Protein 6FRL (pdb70)

Solvent-accessible surface area: 38835 Å² total; per-residue (Å²): 128,46,65,8,126,15,1,3,0,1,14,12,41,26,13,0,5,0,0,0,0,4,0,4,61,35,10,108,111,18,105,28,149,9,20,0,1,34,69,128,89,5,47,6,1,15,24,43,0,50,157,23,2,38,98,10,65,42,147,45,39,66,0,0,100,43,0,63,0,0,0,1,0,0,5,49,1,37,37,2,34,16,128,68,30,76,30,14,5,4,30,25,94,11,2,70,76,59,182,84,13,16,6,13,4,11,16,15,26,17,113,175,68,61,48,100,19,86,1,39,27,3,1,8,2,3,24,1,0,62,35,28,33,3,51,103,32,61,107,179,49,123,53,44,27,20,71,10,52,3,0,0,0,0,27,14,36,55,0,10,118,52,0,80,64,37,0,65,96,26,63,7,50,69,34,74,19,174,42,156,49,28,49,66,83,131,142,58,22,34,1,94,0,0,25,1,63,100,50,122,87,17,124,11,22,0,0,0,0,10,25,20,76,126,0,35,0,0,14,118,27,30,61,18,38,45,76,62,14,36,181,49,1,37,2,60,0,0,16,10,7,27,0,62,34,113,138,88,69,85,24,19,0,8,4,78,2,28,1,60,32,3,1,0,17,29,4,12,8,3,35,115,114,1,2,2,0,0,0,0,6,48,98,80,14,56,60,116,99,0,50,67,24,0,62,92,99,14,58,2,75,66,71,94,149,30,135,97,60,108,19,115,6,0,33,20,20,87,5,2,17,81,1,0,0,4,3,13,79,0,20,8,28,4,2,47,0,3,8,1,38,3,2,34,13,16,36,8,4,95,14,0,30,31,5,3,2,19,102,122,13,24,106,40,5,9,75,10,2,24,34,20,22,6,62,10,9,32,14,0,18,3,0,0,1,0,0,1,44,25,1,132,22,107,75,43,91,3,0,99,83,2,77,129,31,105,8,11,128,37,0,98,80,10,30,38,3,2,38,8,0,0,40,35,5,145,30,63,83,34,30,15,124,32,18,17,7,15,1,0,3,27,16,3,27,43,50,14,77,23,17,5,17,12,0,47,34,48,81,71,52,135,1,37,167,46,4,39,110,24,74,45,67,4,57,79,58,16,71,169,12,56,110,4,46,117,54,17,91,62,40,133,62,75,8,123,16,1,3,0,2,14,12,42,27,12,0,5,0,0,0,0,3,0,5,59,33,9,108,109,19,104,28,149,9,18,0,1,36,114,105,4,46,7,0,15,23,40,0,49,146,20,2,40,95,9,66,40,150,42,40,68,0,0,101,43,0,44,0,0,0,0,0,0,5,47,1,36,35,2,35,15,127,67,30,74,29,12,6,4,32,22,98,11,2,56,69,58,182,85,11,17,5,13,5,12,16,14,34,17,113,145,72,63,47,101,18,87,0,34,26,3,1,9,2,3,24,1,0,63,35,29,35,3,50,105,32,62,123,174,42,132,50,42,30,20,78,11,55,3,0,0,0,0,12,12,39,60,0,10,124,51,0,78,66,36,0,68,94,27,62,7,49,78,34,91,19,177,44,144,41,30,47,79,83,137,170,55,25,31,0,86,0,0,14,0,84,100,38,124,92,16,120,9,18,0,0,0,0,11,24,18,70,131,0,34,0,0,14,122,27,29,60,20,38,50,74,63,14,32,184,42,1,37,1,60,0,0,16,23,6,25,0,81,35,129,139,88,73,84,25,17,1,10,4,80,2,17,2,50,32,3,1,0,14,28,4,12,11,0,21,106,52,0,2,1,0,0,0,0,6,48,96,81,16,56,62,116,99,0,48,66,34,0,60,90,100,24,61,3,73,66,90,89,141,29,165,95,64,96,18,130,6,0,31,20,44,68,4,0,8,82,0,0,0,3,4,13,79,0,19,8,22,4,1,47,0,3,8,0,40,2,1,33,9,12,34,8,2,91,15,0,27,32,5,1,1,6,95,119,14,24,103,41,3,8,77,8,2,23,32,21,21,6,62,10,9,32,13,0,19,2,0,0,1,0,0,0,44,25,1,137,22,106,75,41,91,3,0,100,83,2,76,133,29,107,10,10,126,37,0,98,79,10,29,39,3,2,37,12,5,0,39,31,5,136,31,63,84,34,27,15,124,34,17,19,8,14,2,0,4,26,16,3,27,46,48,14,84,23,4,6,17,11,0,30,35,52,83,76,48,140,0,31,167,32,4,38,116,26,68,46,79,5,58,78,58,16,73,173,12,55,108,5,46,121,54,14,60,62,13,45,170

B-factor: mean 39.88, std 15.07, range [1.67, 129.71]

CATH classification: 3.50.50.60

Secondary structure (DSSP, 8-state):
-----EEEEE--HHHHHHHHHHHHHHTTTSS-EEEEEE---EEE--THHHHHHHHTT--HHHHHHHTT-EEE-EEEEESSSSTT-EEEEESS--S--BTTB-HHHHHHHHHHTT----GGGG-HHHHHHHTTB--PPPSS-SSGGG----EEEEEHHHHHHHHHHHHHHTT-EEEE--EEEEEE-TTT--EEEEEETTS-EEE-SEEEE-S-TT-IIIIIIT---EEE-TTT----EEEEEEEEPPTT-PPPSSEEEEEETTEEEEEEE-SSEEEEEEEE-TTT--HHHHHHHHGGG-SSEESSPPEEEE---EEES-SEETTEEE-GGGGEE--GGG--HHHHHHHHHHHHHHT---TT--HHHHHHHHHHHHHHHHHHHHHHHHHHHT----S-HHHHHHHHS---HHHHHHHHHHHHHS-----TT-SS-HHHHHHHHHHTT---SS--TTGGGS-HHHHHHHHHHHHHHHHHHHHTSPBHHHHHHT-/-----EEEEE--HHHHHHHHHHHHHHTTTSS-EEEEEE--EEE--THHHHHHHHTT--HHHHHHHTT-EEE-EEEEESSSSTT-EEEEESS--S--BTTB-HHHHHHHHHHTT----GGGG-HHHHHHHTTB--PPPSS-SSGGG----EEEEEHHHHHHHHHHHHHHTT-EEEE--EEEEEE-TTT--EEEEEETTS-EEE-SEEEE---TT-IIIIIIT---EEE-TTT----EEEEEEEEPPTT-PPPSSEEEEEETTEEEEEEE-SSEEEEEEEE-TTT--HHHHHHHHGGG-SSEESSPPEEEE---EEES-SEETTEEE-GGGGEE--GGG--HHHHHHHHHHHHHHT---TT--HHHHHHHHHHHHHHHHHHHHHHHHHHHT----S-HHHHHHHHS---HHHHHHHHHHHHHS-----TT-SS-HHHHHHHHHHTT---SS--TTGGGS-HHHHHHHHHHHHHHHHHHHHTSPBHHHHHHTT--

Sequence (983 aa):
DPRIRSVVIVGGGTAGWMTAAALVQHFRTAPLKITVVESSVGEATIPTIRRFYGQLGLRDDDVMRATQATCKLGIRFLDWSGPGSDFIHPFGLYGQDVKGIGFHHYWLKQRRAGDAAPLAAYSLGAALAAGGKFTLPSPHPPSQLSVFDWALHLDAGLFAQHLRAYAEAGGCARIDARIRRSVELRPEDGFVRALTLDDGREVEGDLFVDCSGFKGLVIGEALGVGFEDWGRWLPCDAAYAVQSENRPGDAPAPFTRVTARSAGWQWGIPLRHRAGNGLVFSSAHLSDDQALAELMPHLLGDPLTEPRRIPFRPGRRSQAWAKNCVAIGLSSGFLEPLESTSIALIETGIERLKALFPDRRFAQPILDEFNDQTAREMERVRDFIILHYKLNRRTDTDFWRDCREMPVPETLERKIALWTARGQFVRYRWEMFHPASWLAIYDGFGLYPDHHDPAVDAMDPAYLARSLAEMRANIADLVARTPEHAQFLAGLDPRIRSVVIVGGGTAGWMTAAALVQHFRTAPLKITVVESVGEATIPTIRRFYGQLGLRDDDVMRATQATCKLGIRFLDWSGPGSDFIHPFGLYGQDVKGIGFHHYWLKQRRAGDAAPLAAYSLGAALAAGGKFTLPSPHPPSQLSVFDWALHLDAGLFAQHLRAYAEAGGCARIDARIRSVELRPEDGFVRALTLDDGREVEGDLFVDCSGFKGLVIGEALGVGFEDWGRWLPCDAAYAVQSENRPGDAPAPFTRVTARSAGWQWGIPLRHRAGNGLVFSSAHLSDDQALAELMPHLLGDPLTEPRRIPFRPGRRSQAWAKNCVAIGLSSGFLEPLESTSIALIETGIERLKALFPDRRFAQPILDEFNDQTAREMERVRDFIILHYKLNRRTDTDFWRDCREMPVPETLERKIALWTARGQFVRYRWEMFHPASWLAIYDGFGLYPDHHDPAVDAMDPAYLARSLAEMRANIADLVARTPEHAQFLAGLDP

Structure (mmCIF, N/CA/C/O backbone):
data_6FRL
#
_entry.id   6FRL
#
_cell.length_a   180.620
_cell.length_b   88.350
_cell.length_c   70.110
_cell.angle_alpha   90.00
_cell.angle_beta   99.07
_cell.angle_gamma   90.00
#
_symmetry.space_group_name_H-M   'C 1 2 1'
#
loop_
_entity.id
_entity.type
_entity.pdbx_description
1 polymer 'Tryptophan halogenase superfamily'
2 non-polymer 'L(+)-TARTARIC ACID'
3 non-polymer '2-(N-MORPHOLINO)-ETHANESULFONIC ACID'
4 non-polymer GLYCEROL
5 water water
#
loop_
_atom_site.group_PDB
_atom_site.id
_atom_site.type_symbol
_atom_site.label_atom_id
_atom_site.label_alt_id
_atom_site.label_comp_id
_atom_site.label_asym_id
_atom_site.label_entity_id
_atom_site.label_seq_id
_atom_site.pdbx_PDB_ins_code
_atom_site.Cartn_x
_atom_site.Cartn_y
_atom_site.Cartn_z
_atom_site.occupancy
_atom_site.B_iso_or_equiv
_atom_site.auth_seq_id
_atom_site.auth_comp_id
_atom_site.auth_asym_id
_atom_site.auth_atom_id
_atom_site.pdbx_PDB_model_num
ATOM 1 N N . ASP A 1 8 ? 73.832 79.396 -14.213 1.00 60.62 6 ASP A N 1
ATOM 2 C CA . ASP A 1 8 ? 72.980 79.997 -13.147 1.00 58.55 6 ASP A CA 1
ATOM 3 C C . ASP A 1 8 ? 73.435 79.416 -11.855 1.00 54.13 6 ASP A C 1
ATOM 4 O O . ASP A 1 8 ? 73.554 78.189 -11.792 1.00 56.29 6 ASP A O 1
ATOM 9 N N . PRO A 1 9 ? 73.663 80.253 -10.807 1.00 49.93 7 PRO A N 1
ATOM 10 C CA . PRO A 1 9 ? 74.246 79.644 -9.588 1.00 46.02 7 PRO A CA 1
ATOM 11 C C . PRO A 1 9 ? 73.306 78.721 -8.787 1.00 41.22 7 PRO A C 1
ATOM 12 O O . PRO A 1 9 ? 73.810 77.944 -7.996 1.00 38.07 7 PRO A O 1
ATOM 16 N N . ARG A 1 10 ? 71.991 78.835 -9.000 1.00 41.26 8 ARG A N 1
ATOM 17 C CA . ARG A 1 10 ? 70.969 77.872 -8.537 1.00 45.40 8 ARG A CA 1
ATOM 18 C C . ARG A 1 10 ? 71.430 76.443 -8.155 1.00 43.83 8 ARG A C 1
ATOM 19 O O . ARG A 1 10 ? 72.052 75.759 -8.974 1.00 46.95 8 ARG A O 1
ATOM 27 N N . ILE A 1 11 ? 71.133 76.007 -6.919 1.00 36.69 9 ILE A N 1
ATOM 28 C CA . ILE A 1 11 ? 71.227 74.578 -6.542 1.00 35.27 9 ILE A CA 1
ATOM 29 C C . ILE A 1 11 ? 70.257 73.737 -7.425 1.00 32.08 9 ILE A C 1
ATOM 30 O O . ILE A 1 11 ? 69.068 74.021 -7.512 1.00 30.27 9 ILE A O 1
ATOM 35 N N . ARG A 1 12 ? 70.788 72.708 -8.074 1.00 34.01 10 ARG A N 1
ATOM 36 C CA . ARG A 1 12 ? 70.012 71.834 -8.975 1.00 33.51 10 ARG A CA 1
ATOM 37 C C . ARG A 1 12 ? 69.593 70.505 -8.324 1.00 35.83 10 ARG A C 1
ATOM 38 O O . ARG A 1 12 ? 68.696 69.813 -8.839 1.00 37.05 10 ARG A O 1
ATOM 46 N N . SER A 1 13 ? 70.264 70.128 -7.233 1.00 31.85 11 SER A N 1
ATOM 47 C CA . SER A 1 13 ? 70.069 68.838 -6.676 1.00 35.02 11 SER A CA 1
ATOM 48 C C . SER A 1 13 ? 70.454 68.794 -5.189 1.00 38.12 11 SER A C 1
ATOM 49 O O . SER A 1 13 ? 71.386 69.510 -4.741 1.00 39.11 11 SER A O 1
ATOM 52 N N . VAL A 1 14 ? 69.743 67.943 -4.438 1.00 35.04 12 VAL A N 1
ATOM 53 C CA . VAL A 1 14 ? 69.986 67.771 -3.010 1.00 31.78 12 VAL A CA 1
ATOM 54 C C . VAL A 1 14 ? 70.028 66.289 -2.712 1.00 30.65 12 VAL A C 1
ATOM 55 O O . VAL A 1 14 ? 69.110 65.536 -3.101 1.00 32.21 12 VAL A O 1
ATOM 59 N N . VAL A 1 15 ? 71.078 65.873 -2.019 1.00 29.86 13 VAL A N 1
ATOM 60 C CA . VAL A 1 15 ? 71.256 64.474 -1.691 1.00 34.76 13 VAL A CA 1
ATOM 61 C C . VAL A 1 15 ? 71.272 64.335 -0.178 1.00 35.95 13 VAL A C 1
ATOM 62 O O . VAL A 1 15 ? 72.123 64.895 0.500 1.00 37.40 13 VAL A O 1
ATOM 66 N N . ILE A 1 16 ? 70.336 63.551 0.342 1.00 34.79 14 ILE A N 1
ATOM 67 C CA . ILE A 1 16 ? 70.160 63.401 1.766 1.00 32.50 14 ILE A CA 1
ATOM 68 C C . ILE A 1 16 ? 70.753 62.043 2.085 1.00 29.51 14 ILE A C 1
ATOM 69 O O . ILE A 1 16 ? 70.291 61.031 1.584 1.00 30.02 14 ILE A O 1
ATOM 74 N N . VAL A 1 17 ? 71.750 62.029 2.952 1.00 29.31 15 VAL A N 1
ATOM 75 C CA . VAL A 1 17 ? 72.487 60.821 3.271 1.00 27.97 15 VAL A CA 1
ATOM 76 C C . VAL A 1 17 ? 71.977 60.229 4.561 1.00 26.81 15 VAL A C 1
ATOM 77 O O . VAL A 1 17 ? 72.380 60.647 5.631 1.00 28.94 15 VAL A O 1
ATOM 81 N N . GLY A 1 18 ? 71.103 59.231 4.444 1.00 29.59 16 GLY A N 1
ATOM 82 C CA . GLY A 1 18 ? 70.495 58.534 5.598 1.00 30.03 16 GLY A CA 1
ATOM 83 C C . GLY A 1 18 ? 68.983 58.826 5.627 1.00 33.35 16 GLY A C 1
ATOM 84 O O . GLY A 1 18 ? 68.530 59.939 5.262 1.00 31.43 16 GLY A O 1
ATOM 85 N N . GLY A 1 19 ? 68.209 57.835 6.054 1.00 34.54 17 GLY A N 1
ATOM 86 C CA . GLY A 1 19 ? 66.759 58.010 6.251 1.00 33.89 17 GLY A CA 1
ATOM 87 C C . GLY A 1 19 ? 66.485 58.223 7.726 1.00 32.77 17 GLY A C 1
ATOM 88 O O . GLY A 1 19 ? 67.085 59.109 8.338 1.00 30.24 17 GLY A O 1
ATOM 89 N N . GLY A 1 20 ? 65.612 57.389 8.297 1.00 29.58 18 GLY A N 1
ATOM 90 C CA . GLY A 1 20 ? 65.074 57.619 9.636 1.00 29.64 18 GLY A CA 1
ATOM 91 C C . GLY A 1 20 ? 64.237 58.899 9.710 1.00 31.24 18 GLY A C 1
ATOM 92 O O . GLY A 1 20 ? 63.701 59.411 8.704 1.00 31.14 18 GLY A O 1
ATOM 93 N N . THR A 1 21 ? 64.159 59.445 10.914 1.00 31.56 19 THR A N 1
ATOM 94 C CA . THR A 1 21 ? 63.403 60.635 11.164 1.00 32.83 19 THR A CA 1
ATOM 95 C C . THR A 1 21 ? 64.097 61.827 10.525 1.00 30.17 19 THR A C 1
ATOM 96 O O . THR A 1 21 ? 63.462 62.662 9.899 1.00 28.16 19 THR A O 1
ATOM 100 N N . ALA A 1 22 ? 65.398 61.922 10.705 1.00 28.79 20 ALA A N 1
ATOM 101 C CA . ALA A 1 22 ? 66.096 63.115 10.260 1.00 30.84 20 ALA A CA 1
ATOM 102 C C . ALA A 1 22 ? 66.020 63.198 8.743 1.00 28.59 20 ALA A C 1
ATOM 103 O O . ALA A 1 22 ? 65.698 64.262 8.209 1.00 27.16 20 ALA A O 1
ATOM 105 N N . GLY A 1 23 ? 66.281 62.079 8.069 1.00 26.60 21 GLY A N 1
ATOM 106 C CA . GLY A 1 23 ? 66.314 62.043 6.609 1.00 27.47 21 GLY A CA 1
ATOM 107 C C . GLY A 1 23 ? 64.980 62.290 5.939 1.00 27.83 21 GLY A C 1
ATOM 108 O O . GLY A 1 23 ? 64.867 63.076 4.987 1.00 26.83 21 GLY A O 1
ATOM 109 N N . TRP A 1 24 ? 63.948 61.627 6.454 1.00 28.36 22 TRP A N 1
ATOM 110 C CA . TRP A 1 24 ? 62.660 61.746 5.843 1.00 27.32 22 TRP A CA 1
ATOM 111 C C . TRP A 1 24 ? 61.899 62.985 6.286 1.00 27.76 22 TRP A C 1
ATOM 112 O O . TRP A 1 24 ? 61.105 63.467 5.496 1.00 31.36 22 TRP A O 1
ATOM 123 N N . MET A 1 25 ? 62.132 63.533 7.482 1.00 27.23 23 MET A N 1
ATOM 124 C CA . MET A 1 25 ? 61.606 64.896 7.811 1.00 27.85 23 MET A CA 1
ATOM 125 C C . MET A 1 25 ? 62.211 65.930 6.867 1.00 27.62 23 MET A C 1
ATOM 126 O O . MET A 1 25 ? 61.490 66.754 6.306 1.00 27.31 23 MET A O 1
ATOM 131 N N . THR A 1 26 ? 63.534 65.879 6.672 1.00 26.83 24 THR A N 1
ATOM 132 C CA . THR A 1 26 ? 64.207 66.789 5.730 1.00 26.41 24 THR A CA 1
ATOM 133 C C . THR A 1 26 ? 63.632 66.682 4.276 1.00 26.89 24 THR A C 1
ATOM 134 O O . THR A 1 26 ? 63.267 67.682 3.656 1.00 27.39 24 THR A O 1
ATOM 138 N N . ALA A 1 27 ? 63.522 65.463 3.764 1.00 28.37 25 ALA A N 1
ATOM 139 C CA . ALA A 1 27 ? 62.973 65.212 2.421 1.00 27.64 25 ALA A CA 1
ATOM 140 C C . ALA A 1 27 ? 61.556 65.753 2.276 1.00 25.36 25 ALA A C 1
ATOM 141 O O . ALA A 1 27 ? 61.249 66.462 1.302 1.00 22.37 25 ALA A O 1
ATOM 143 N N . ALA A 1 28 ? 60.705 65.446 3.244 1.00 24.33 26 ALA A N 1
ATOM 144 C CA . ALA A 1 28 ? 59.303 65.903 3.159 1.00 27.01 26 ALA A CA 1
ATOM 145 C C . ALA A 1 28 ? 59.179 67.443 3.187 1.00 27.16 26 ALA A C 1
ATOM 146 O O . ALA A 1 28 ? 58.429 68.048 2.391 1.00 24.97 26 ALA A O 1
ATOM 148 N N . ALA A 1 29 ? 59.953 68.062 4.081 1.00 30.64 27 ALA A N 1
ATOM 149 C CA . ALA A 1 29 ? 59.968 69.531 4.243 1.00 30.55 27 ALA A CA 1
ATOM 150 C C . ALA A 1 29 ? 60.489 70.212 2.988 1.00 30.03 27 ALA A C 1
ATOM 151 O O . ALA A 1 29 ? 59.878 71.163 2.537 1.00 31.46 27 ALA A O 1
ATOM 153 N N . LEU A 1 30 ? 61.591 69.717 2.416 1.00 30.04 28 LEU A N 1
ATOM 154 C CA . LEU A 1 30 ? 62.148 70.293 1.170 1.00 30.82 28 LEU A CA 1
ATOM 155 C C . LEU A 1 30 ? 61.258 70.019 -0.058 1.00 30.62 28 LEU A C 1
ATOM 156 O O . LEU A 1 30 ? 61.137 70.870 -0.946 1.00 27.97 28 LEU A O 1
ATOM 161 N N . VAL A 1 31 ? 60.625 68.838 -0.103 1.00 31.41 29 VAL A N 1
ATOM 162 C CA . VAL A 1 31 ? 59.644 68.545 -1.156 1.00 30.32 29 VAL A CA 1
ATOM 163 C C . VAL A 1 31 ? 58.522 69.606 -1.167 1.00 28.90 29 VAL A C 1
ATOM 164 O O . VAL A 1 31 ? 58.251 70.209 -2.194 1.00 28.47 29 VAL A O 1
ATOM 168 N N . GLN A 1 32 ? 57.915 69.874 -0.025 1.00 29.25 30 GLN A N 1
ATOM 169 C CA . GLN A 1 32 ? 56.833 70.887 0.051 1.00 31.35 30 GLN A CA 1
ATOM 170 C C . GLN A 1 32 ? 57.297 72.289 -0.273 1.00 30.00 30 GLN A C 1
ATOM 171 O O . GLN A 1 32 ? 56.596 73.031 -0.948 1.00 27.90 30 GLN A O 1
ATOM 177 N N . HIS A 1 33 ? 58.455 72.665 0.259 1.00 29.99 31 HIS A N 1
ATOM 178 C CA . HIS A 1 33 ? 58.970 74.028 0.117 1.00 28.83 31 HIS A CA 1
ATOM 179 C C . HIS A 1 33 ? 59.362 74.351 -1.322 1.00 28.32 31 HIS A C 1
ATOM 180 O O . HIS A 1 33 ? 59.184 75.468 -1.759 1.00 28.49 31 HIS A O 1
ATOM 187 N N . PHE A 1 34 ? 59.904 73.369 -2.039 1.00 28.48 32 PHE A N 1
ATOM 188 C CA . PHE A 1 34 ? 60.349 73.508 -3.414 1.00 30.13 32 PHE A CA 1
ATOM 189 C C . PHE A 1 34 ? 59.470 72.647 -4.360 1.00 33.41 32 PHE A C 1
ATOM 190 O O . PHE A 1 34 ? 59.978 72.131 -5.356 1.00 34.79 32 PHE A O 1
ATOM 198 N N . ARG A 1 35 ? 58.160 72.518 -4.078 1.00 34.94 33 ARG A N 1
ATOM 199 C CA . ARG A 1 35 ? 57.270 71.530 -4.770 1.00 33.83 33 ARG A CA 1
ATOM 200 C C . ARG A 1 35 ? 57.272 71.624 -6.301 1.00 33.67 33 ARG A C 1
ATOM 201 O O . ARG A 1 35 ? 57.511 70.613 -6.975 1.00 31.73 33 ARG A O 1
ATOM 209 N N . THR A 1 36 ? 57.060 72.832 -6.829 1.00 36.03 34 THR A N 1
ATOM 210 C CA . THR A 1 36 ? 57.004 73.068 -8.289 1.00 37.45 34 THR A CA 1
ATOM 211 C C . THR A 1 36 ? 58.280 73.710 -8.888 1.00 38.60 34 THR A C 1
ATOM 212 O O . THR A 1 36 ? 58.216 74.270 -9.976 1.00 39.85 34 THR A O 1
ATOM 216 N N . ALA A 1 37 ? 59.417 73.622 -8.189 1.00 38.49 35 ALA A N 1
ATOM 217 C CA . ALA A 1 37 ? 60.680 74.171 -8.664 1.00 37.54 35 ALA A CA 1
ATOM 218 C C . ALA A 1 37 ? 61.526 73.046 -9.225 1.00 38.32 35 ALA A C 1
ATOM 219 O O . ALA A 1 37 ? 61.301 71.892 -8.901 1.00 35.96 35 ALA A O 1
ATOM 221 N N . PRO A 1 38 ? 62.502 73.372 -10.091 1.00 46.20 36 PRO A N 1
ATOM 222 C CA . PRO A 1 38 ? 63.276 72.300 -10.719 1.00 45.49 36 PRO A CA 1
ATOM 223 C C . PRO A 1 38 ? 64.393 71.948 -9.772 1.00 42.01 36 PRO A C 1
ATOM 224 O O . PRO A 1 38 ? 65.491 72.491 -9.894 1.00 48.14 36 PRO A O 1
ATOM 228 N N . LEU A 1 39 ? 64.087 71.113 -8.792 1.00 37.57 37 LEU A N 1
ATOM 229 C CA . LEU A 1 39 ? 65.061 70.722 -7.785 1.00 37.44 37 LEU A CA 1
ATOM 230 C C . LEU A 1 39 ? 64.953 69.241 -7.613 1.00 39.52 37 LEU A C 1
ATOM 231 O O . LEU A 1 39 ? 63.881 68.758 -7.234 1.00 39.69 37 LEU A O 1
ATOM 236 N N . LYS A 1 40 ? 66.036 68.511 -7.904 1.00 38.26 38 LYS A N 1
ATOM 237 C CA . LYS A 1 40 ? 66.047 67.086 -7.636 1.00 39.84 38 LYS A CA 1
ATOM 238 C C . LYS A 1 40 ? 66.364 66.870 -6.155 1.00 36.59 38 LYS A C 1
ATOM 239 O O . LYS A 1 40 ? 67.250 67.507 -5.583 1.00 41.40 38 LYS A O 1
ATOM 245 N N . ILE A 1 41 ? 65.603 65.994 -5.526 1.00 31.53 39 ILE A N 1
ATOM 246 C CA . ILE A 1 41 ? 65.858 65.603 -4.166 1.00 31.83 39 ILE A CA 1
ATOM 247 C C . ILE A 1 41 ? 65.899 64.080 -4.159 1.00 32.02 39 ILE A C 1
ATOM 248 O O . ILE A 1 41 ? 65.026 63.428 -4.719 1.00 30.80 39 ILE A O 1
ATOM 253 N N . THR A 1 42 ? 66.926 63.541 -3.514 1.00 32.29 40 THR A N 1
ATOM 254 C CA . THR A 1 42 ? 67.138 62.122 -3.413 1.00 31.21 40 THR A CA 1
ATOM 255 C C . THR A 1 42 ? 67.631 61.774 -1.988 1.00 32.08 40 THR A C 1
ATOM 256 O O . THR A 1 42 ? 68.461 62.488 -1.426 1.00 31.96 40 THR A O 1
ATOM 260 N N . VAL A 1 43 ? 67.115 60.681 -1.432 1.00 31.40 41 VAL A N 1
ATOM 261 C CA . VAL A 1 43 ? 67.563 60.104 -0.165 1.00 33.41 41 VAL A CA 1
ATOM 262 C C . VAL A 1 43 ? 68.319 58.805 -0.495 1.00 36.31 41 VAL A C 1
ATOM 263 O O . VAL A 1 43 ? 67.897 58.070 -1.391 1.00 39.50 41 VAL A O 1
ATOM 267 N N . VAL A 1 44 ? 69.406 58.537 0.237 1.00 33.30 42 VAL A N 1
ATOM 268 C CA . VAL A 1 44 ? 70.183 57.326 0.121 1.00 34.77 42 VAL A CA 1
ATOM 269 C C . VAL A 1 44 ? 70.263 56.644 1.493 1.00 36.46 42 VAL A C 1
ATOM 270 O O . VAL A 1 44 ? 70.880 57.166 2.423 1.00 39.24 42 VAL A O 1
ATOM 274 N N . GLU A 1 45 ? 69.648 55.468 1.621 1.00 39.75 43 GLU A N 1
ATOM 275 C CA . GLU A 1 45 ? 69.597 54.714 2.898 1.00 38.97 43 GLU A CA 1
ATOM 276 C C . GLU A 1 45 ? 69.638 53.211 2.591 1.00 42.68 43 GLU A C 1
ATOM 277 O O . GLU A 1 45 ? 69.474 52.828 1.435 1.00 40.70 43 GLU A O 1
ATOM 283 N N . SER A 1 46 ? 69.885 52.360 3.593 1.00 48.80 44 SER A N 1
ATOM 284 C CA . SER A 1 46 ? 69.792 50.880 3.422 1.00 56.93 44 SER A CA 1
ATOM 285 C C . SER A 1 46 ? 68.671 50.229 4.262 1.00 60.91 44 SER A C 1
ATOM 286 O O . SER A 1 46 ? 68.395 50.659 5.389 1.00 56.38 44 SER A O 1
ATOM 289 N N . SER A 1 47 ? 68.046 49.183 3.712 1.00 67.91 45 SER A N 1
ATOM 290 C CA . SER A 1 47 ? 67.252 48.246 4.532 1.00 69.58 45 SER A CA 1
ATOM 291 C C . SER A 1 47 ? 68.163 47.268 5.296 1.00 69.92 45 SER A C 1
ATOM 292 O O . SER A 1 47 ? 68.122 47.184 6.525 1.00 65.01 45 SER A O 1
ATOM 295 N N . VAL A 1 54 ? 60.189 52.187 17.789 1.00 57.58 52 VAL A N 1
ATOM 296 C CA . VAL A 1 54 ? 60.624 52.722 19.081 1.00 54.47 52 VAL A CA 1
ATOM 297 C C . VAL A 1 54 ? 59.973 54.081 19.483 1.00 49.68 52 VAL A C 1
ATOM 298 O O . VAL A 1 54 ? 59.980 55.069 18.721 1.00 47.17 52 VAL A O 1
ATOM 302 N N . GLY A 1 55 ? 59.447 54.114 20.707 1.00 44.27 53 GLY A N 1
ATOM 303 C CA . GLY A 1 55 ? 58.602 55.212 21.172 1.00 43.60 53 GLY A CA 1
ATOM 304 C C . GLY A 1 55 ? 59.384 56.464 21.534 1.00 38.63 53 GLY A C 1
ATOM 305 O O . GLY A 1 55 ? 60.434 56.375 22.158 1.00 37.46 53 GLY A O 1
ATOM 306 N N . GLU A 1 56 ? 58.861 57.620 21.142 1.00 34.27 54 GLU A N 1
ATOM 307 C CA . GLU A 1 56 ? 59.559 58.877 21.306 1.00 34.80 54 GLU A CA 1
ATOM 308 C C . GLU A 1 56 ? 58.591 60.000 21.633 1.00 30.66 54 GLU A C 1
ATOM 309 O O . GLU A 1 56 ? 57.421 59.965 21.218 1.00 27.19 54 GLU A O 1
ATOM 315 N N . ALA A 1 57 ? 59.065 60.965 22.425 1.00 28.51 55 ALA A N 1
ATOM 316 C CA . ALA A 1 57 ? 58.256 62.151 22.739 1.00 28.55 55 ALA A CA 1
ATOM 317 C C . ALA A 1 57 ? 58.670 63.356 21.892 1.00 26.89 55 ALA A C 1
ATOM 318 O O . ALA A 1 57 ? 59.697 63.329 21.209 1.00 27.43 55 ALA A O 1
ATOM 320 N N . THR A 1 58 ? 57.832 64.391 21.927 1.00 24.67 56 THR A N 1
ATOM 321 C CA . THR A 1 58 ? 58.032 65.617 21.164 1.00 23.74 56 THR A CA 1
ATOM 322 C C . THR A 1 58 ? 57.562 66.851 21.952 1.00 23.82 56 THR A C 1
ATOM 323 O O . THR A 1 58 ? 56.984 66.718 23.047 1.00 20.94 56 THR A O 1
ATOM 327 N N . ILE A 1 59 ? 57.833 68.036 21.371 1.00 23.34 57 ILE A N 1
ATOM 328 C CA . ILE A 1 59 ? 57.236 69.288 21.826 1.00 23.93 57 ILE A CA 1
ATOM 329 C C . ILE A 1 59 ? 56.213 69.781 20.787 1.00 24.70 57 ILE A C 1
ATOM 330 O O . ILE A 1 59 ? 56.129 69.229 19.695 1.00 24.45 57 ILE A O 1
ATOM 335 N N . PRO A 1 60 ? 55.396 70.795 21.127 1.00 26.58 58 PRO A N 1
ATOM 336 C CA . PRO A 1 60 ? 54.296 71.153 20.198 1.00 24.82 58 PRO A CA 1
ATOM 337 C C . PRO A 1 60 ? 54.682 71.668 18.800 1.00 25.45 58 PRO A C 1
ATOM 338 O O . PRO A 1 60 ? 53.847 71.653 17.869 1.00 26.62 58 PRO A O 1
ATOM 342 N N . THR A 1 61 ? 55.922 72.128 18.641 1.00 24.19 59 THR A N 1
ATOM 343 C CA . THR A 1 61 ? 56.401 72.506 17.339 1.00 23.56 59 THR A CA 1
ATOM 344 C C . THR A 1 61 ? 56.111 71.397 16.287 1.00 24.63 59 THR A C 1
ATOM 345 O O . THR A 1 61 ? 55.779 71.714 15.161 1.00 23.82 59 THR A O 1
ATOM 349 N N . ILE A 1 62 ? 56.197 70.108 16.652 1.00 26.24 60 ILE A N 1
ATOM 350 C CA . ILE A 1 62 ? 56.010 69.006 15.681 1.00 26.00 60 ILE A CA 1
ATOM 351 C C . ILE A 1 62 ? 54.628 69.037 14.991 1.00 28.07 60 ILE A C 1
ATOM 352 O O . ILE A 1 62 ? 54.512 68.659 13.813 1.00 26.58 60 ILE A O 1
ATOM 357 N N . ARG A 1 63 ? 53.597 69.512 15.697 1.00 29.45 61 ARG A N 1
ATOM 358 C CA . ARG A 1 63 ? 52.244 69.629 15.104 1.00 29.68 61 ARG A CA 1
ATOM 359 C C . ARG A 1 63 ? 52.214 70.714 14.036 1.00 30.40 61 ARG A C 1
ATOM 360 O O . ARG A 1 63 ? 51.508 70.569 13.052 1.00 30.80 61 ARG A O 1
ATOM 368 N N . ARG A 1 64 ? 53.000 71.780 14.222 1.00 32.19 62 ARG A N 1
ATOM 369 C CA . ARG A 1 64 ? 53.149 72.800 13.188 1.00 32.50 62 ARG A CA 1
ATOM 370 C C . ARG A 1 64 ? 53.983 72.270 12.018 1.00 28.93 62 ARG A C 1
ATOM 371 O O . ARG A 1 64 ? 53.730 72.647 10.875 1.00 26.96 62 ARG A O 1
ATOM 379 N N . PHE A 1 65 ? 54.961 71.408 12.293 1.00 26.40 63 PHE A N 1
ATOM 380 C CA . PHE A 1 65 ? 55.845 70.891 11.257 1.00 28.34 63 PHE A CA 1
ATOM 381 C C . PHE A 1 65 ? 55.024 70.136 10.215 1.00 28.27 63 PHE A C 1
ATOM 382 O O . PHE A 1 65 ? 55.057 70.472 9.020 1.00 32.41 63 PHE A O 1
ATOM 390 N N . TYR A 1 66 ? 54.260 69.158 10.669 1.00 27.56 64 TYR A N 1
ATOM 391 C CA . TYR A 1 66 ? 53.403 68.382 9.763 1.00 28.07 64 TYR A CA 1
ATOM 392 C C . TYR A 1 66 ? 52.163 69.161 9.312 1.00 29.79 64 TYR A C 1
ATOM 393 O O . TYR A 1 66 ? 51.620 68.891 8.214 1.00 31.83 64 TYR A O 1
ATOM 402 N N . GLY A 1 67 ? 51.756 70.145 10.123 1.00 29.11 65 GLY A N 1
ATOM 403 C CA . GLY A 1 67 ? 50.793 71.184 9.723 1.00 28.63 65 GLY A CA 1
ATOM 404 C C . GLY A 1 67 ? 51.159 71.861 8.418 1.00 30.91 65 GLY A C 1
ATOM 405 O O . GLY A 1 67 ? 50.330 71.934 7.493 1.00 30.38 65 GLY A O 1
ATOM 406 N N . GLN A 1 68 ? 52.417 72.304 8.320 1.00 32.41 66 GLN A N 1
ATOM 407 C CA . GLN A 1 68 ? 52.901 72.993 7.121 1.00 34.09 66 GLN A CA 1
ATOM 408 C C . GLN A 1 68 ? 52.982 72.093 5.911 1.00 30.21 66 GLN A C 1
ATOM 409 O O . GLN A 1 68 ? 52.983 72.580 4.810 1.00 28.42 66 GLN A O 1
ATOM 415 N N . LEU A 1 69 ? 53.069 70.780 6.112 1.00 28.12 67 LEU A N 1
ATOM 416 C CA . LEU A 1 69 ? 53.021 69.818 4.998 1.00 26.32 67 LEU A CA 1
ATOM 417 C C . LEU A 1 69 ? 51.602 69.564 4.400 1.00 26.79 67 LEU A C 1
ATOM 418 O O . LEU A 1 69 ? 51.488 68.912 3.353 1.00 24.78 67 LEU A O 1
ATOM 423 N N . GLY A 1 70 ? 50.541 70.067 5.033 1.00 26.37 68 GLY A N 1
ATOM 424 C CA . GLY A 1 70 ? 49.154 69.716 4.663 1.00 26.60 68 GLY A CA 1
ATOM 425 C C . GLY A 1 70 ? 48.548 68.514 5.390 1.00 27.55 68 GLY A C 1
ATOM 426 O O . GLY A 1 70 ? 47.482 68.056 4.992 1.00 32.51 68 GLY A O 1
ATOM 427 N N . LEU A 1 71 ? 49.197 68.013 6.450 1.00 27.06 69 LEU A N 1
ATOM 428 C CA . LEU A 1 71 ? 48.752 66.835 7.211 1.00 28.72 69 LEU A CA 1
ATOM 429 C C . LEU A 1 71 ? 47.941 67.212 8.446 1.00 30.19 69 LEU A C 1
ATOM 430 O O . LEU A 1 71 ? 48.162 68.264 9.021 1.00 33.55 69 LEU A O 1
ATOM 435 N N . ARG A 1 72 ? 47.005 66.341 8.836 1.00 31.46 70 ARG A N 1
ATOM 436 C CA . ARG A 1 72 ? 46.153 66.544 10.007 1.00 32.03 70 ARG A CA 1
ATOM 437 C C . ARG A 1 72 ? 46.660 65.784 11.208 1.00 29.13 70 ARG A C 1
ATOM 438 O O . ARG A 1 72 ? 47.291 64.760 11.044 1.00 27.69 70 ARG A O 1
ATOM 446 N N . ASP A 1 73 ? 46.362 66.302 12.413 1.00 30.49 71 ASP A N 1
ATOM 447 C CA . ASP A 1 73 ? 46.697 65.643 13.701 1.00 27.84 71 ASP A CA 1
ATOM 448 C C . ASP A 1 73 ? 46.120 64.247 13.759 1.00 26.70 71 ASP A C 1
ATOM 449 O O . ASP A 1 73 ? 46.819 63.300 14.090 1.00 27.87 71 ASP A O 1
ATOM 454 N N . ASP A 1 74 ? 44.841 64.092 13.425 1.00 28.92 72 ASP A N 1
ATOM 455 C CA . ASP A 1 74 ? 44.227 62.759 13.545 1.00 31.31 72 ASP A CA 1
ATOM 456 C C . ASP A 1 74 ? 44.866 61.712 12.609 1.00 30.51 72 ASP A C 1
ATOM 457 O O . ASP A 1 74 ? 45.196 60.606 13.056 1.00 33.64 72 ASP A O 1
ATOM 462 N N . ASP A 1 75 ? 45.094 62.063 11.347 1.00 29.45 73 ASP A N 1
ATOM 463 C CA . ASP A 1 75 ? 45.698 61.143 10.403 1.00 27.42 73 ASP A CA 1
ATOM 464 C C . ASP A 1 75 ? 47.129 60.767 10.848 1.00 28.91 73 ASP A C 1
ATOM 465 O O . ASP A 1 75 ? 47.486 59.563 10.832 1.00 29.43 73 ASP A O 1
ATOM 470 N N . VAL A 1 76 ? 47.935 61.752 11.277 1.00 27.18 74 VAL A N 1
ATOM 471 C CA . VAL A 1 76 ? 49.336 61.448 11.706 1.00 28.74 74 VAL A CA 1
ATOM 472 C C . VAL A 1 76 ? 49.331 60.567 12.966 1.00 29.30 74 VAL A C 1
ATOM 473 O O . VAL A 1 76 ? 50.153 59.624 13.083 1.00 25.71 74 VAL A O 1
ATOM 477 N N . MET A 1 77 ? 48.404 60.864 13.882 1.00 27.96 75 MET A N 1
ATOM 478 C CA . MET A 1 77 ? 48.312 60.102 15.136 1.00 31.00 75 MET A CA 1
ATOM 479 C C . MET A 1 77 ? 47.896 58.668 14.887 1.00 31.20 75 MET A C 1
ATOM 480 O O . MET A 1 77 ? 48.553 57.758 15.424 1.00 29.87 75 MET A O 1
ATOM 485 N N . ARG A 1 78 ? 46.839 58.471 14.085 1.00 31.96 76 ARG A N 1
ATOM 486 C CA . ARG A 1 78 ? 46.427 57.118 13.664 1.00 35.22 76 ARG A CA 1
ATOM 487 C C . ARG A 1 78 ? 47.606 56.328 13.094 1.00 32.33 76 ARG A C 1
ATOM 488 O O . ARG A 1 78 ? 47.803 55.173 13.444 1.00 29.06 76 ARG A O 1
ATOM 496 N N . ALA A 1 79 ? 48.383 56.965 12.220 1.00 30.32 77 ALA A N 1
ATOM 497 C CA . ALA A 1 79 ? 49.428 56.248 11.485 1.00 30.05 77 ALA A CA 1
ATOM 498 C C . ALA A 1 79 ? 50.659 55.952 12.354 1.00 29.19 77 ALA A C 1
ATOM 499 O O . ALA A 1 79 ? 51.432 55.075 12.019 1.00 28.31 77 ALA A O 1
ATOM 501 N N . THR A 1 80 ? 50.829 56.672 13.466 1.00 28.73 78 THR A N 1
ATOM 502 C CA . THR A 1 80 ? 52.023 56.539 14.295 1.00 28.60 78 THR A CA 1
ATOM 503 C C . THR A 1 80 ? 51.798 55.918 15.677 1.00 29.60 78 THR A C 1
ATOM 504 O O . THR A 1 80 ? 52.710 55.961 16.527 1.00 36.46 78 THR A O 1
ATOM 508 N N . GLN A 1 81 ? 50.640 55.295 15.895 1.00 30.21 79 GLN A N 1
ATOM 509 C CA . GLN A 1 81 ? 50.273 54.687 17.189 1.00 30.30 79 GLN A CA 1
ATOM 510 C C . GLN A 1 81 ? 50.358 55.707 18.341 1.00 29.10 79 GLN A C 1
ATOM 511 O O . GLN A 1 81 ? 50.593 55.365 19.502 1.00 26.94 79 GLN A O 1
ATOM 517 N N . ALA A 1 82 ? 50.120 56.969 18.006 1.00 29.90 80 ALA A N 1
ATOM 518 C CA . ALA A 1 82 ? 50.421 58.086 18.900 1.00 29.94 80 ALA A CA 1
ATOM 519 C C . ALA A 1 82 ? 49.376 58.265 19.962 1.00 27.66 80 ALA A C 1
ATOM 520 O O . ALA A 1 82 ? 48.226 57.857 19.786 1.00 24.78 80 ALA A O 1
ATOM 522 N N . THR A 1 83 ? 49.801 58.936 21.034 1.00 27.91 81 THR A N 1
ATOM 523 C CA . THR A 1 83 ? 48.905 59.472 22.059 1.00 28.23 81 THR A CA 1
ATOM 524 C C . THR A 1 83 ? 49.255 60.935 22.317 1.00 28.36 81 THR A C 1
ATOM 525 O O . THR A 1 83 ? 50.296 61.437 21.883 1.00 29.68 81 THR A O 1
ATOM 529 N N . CYS A 1 84 ? 48.379 61.601 23.056 1.00 30.61 82 CYS A N 1
ATOM 530 C CA . CYS A 1 84 ? 48.558 62.995 23.430 1.00 30.44 82 CYS A CA 1
ATOM 531 C C . CYS A 1 84 ? 49.618 63.174 24.498 1.00 29.52 82 CYS A C 1
ATOM 532 O O . CYS A 1 84 ? 49.755 62.330 25.396 1.00 30.00 82 CYS A O 1
ATOM 535 N N . LYS A 1 85 ? 50.378 64.269 24.391 1.00 29.17 83 LYS A N 1
ATOM 536 C CA . LYS A 1 85 ? 51.351 64.667 25.416 1.00 27.48 83 LYS A CA 1
ATOM 537 C C . LYS A 1 85 ? 51.055 66.092 25.872 1.00 27.69 83 LYS A C 1
ATOM 538 O O . LYS A 1 85 ? 51.281 67.061 25.124 1.00 24.85 83 LYS A O 1
ATOM 544 N N . LEU A 1 86 ? 50.562 66.214 27.106 1.00 28.85 84 LEU A N 1
ATOM 545 C CA . LEU A 1 86 ? 50.349 67.536 27.714 1.00 28.81 84 LEU A CA 1
ATOM 546 C C . LEU A 1 86 ? 51.546 68.145 28.468 1.00 28.03 84 LEU A C 1
ATOM 547 O O . LEU A 1 86 ? 51.488 69.324 28.841 1.00 31.10 84 LEU A O 1
ATOM 552 N N . GLY A 1 87 ? 52.594 67.354 28.702 1.00 27.61 85 GLY A N 1
ATOM 553 C CA . GLY A 1 87 ? 53.818 67.793 29.411 1.00 27.79 85 GLY A CA 1
ATOM 554 C C . GLY A 1 87 ? 54.641 66.612 29.926 1.00 28.04 85 GLY A C 1
ATOM 555 O O . GLY A 1 87 ? 54.382 65.459 29.544 1.00 28.91 85 GLY A O 1
ATOM 556 N N . ILE A 1 88 ? 55.600 66.865 30.803 1.00 28.07 86 ILE A N 1
ATOM 557 C CA . ILE A 1 88 ? 56.426 65.776 31.364 1.00 29.09 86 ILE A CA 1
ATOM 558 C C . ILE A 1 88 ? 56.275 65.755 32.870 1.00 29.45 86 ILE A C 1
ATOM 559 O O . ILE A 1 88 ? 56.267 66.813 33.508 1.00 29.99 86 ILE A O 1
ATOM 564 N N . ARG A 1 89 ? 56.193 64.557 33.444 1.00 28.58 87 ARG A N 1
ATOM 565 C CA . ARG A 1 89 ? 55.996 64.406 34.869 1.00 28.28 87 ARG A CA 1
ATOM 566 C C . ARG A 1 89 ? 57.270 63.946 35.563 1.00 28.98 87 ARG A C 1
ATOM 567 O O . ARG A 1 89 ? 57.735 62.842 35.311 1.00 30.13 87 ARG A O 1
ATOM 575 N N . PHE A 1 90 ? 57.831 64.809 36.426 1.00 28.91 88 PHE A N 1
ATOM 576 C CA . PHE A 1 90 ? 59.089 64.537 37.135 1.00 27.89 88 PHE A CA 1
ATOM 577 C C . PHE A 1 90 ? 58.808 63.963 38.528 1.00 27.58 88 PHE A C 1
ATOM 578 O O . PHE A 1 90 ? 58.194 64.643 39.369 1.00 26.77 88 PHE A O 1
ATOM 586 N N . LEU A 1 91 ? 59.236 62.713 38.735 1.00 27.85 89 LEU A N 1
ATOM 587 C CA . LEU A 1 91 ? 58.997 61.959 39.968 1.00 30.71 89 LEU A CA 1
ATOM 588 C C . LEU A 1 91 ? 60.317 61.691 40.674 1.00 32.16 89 LEU A C 1
ATOM 589 O O . LEU A 1 91 ? 61.300 61.281 40.028 1.00 34.35 89 LEU A O 1
ATOM 594 N N . ASP A 1 92 ? 60.335 61.983 41.978 1.00 31.50 90 ASP A N 1
ATOM 595 C CA . ASP A 1 92 ? 61.418 61.674 42.907 1.00 34.13 90 ASP A CA 1
ATOM 596 C C . ASP A 1 92 ? 62.732 62.451 42.686 1.00 35.37 90 ASP A C 1
ATOM 597 O O . ASP A 1 92 ? 63.767 61.983 43.128 1.00 34.69 90 ASP A O 1
ATOM 602 N N . TRP A 1 93 ? 62.704 63.620 42.030 1.00 37.78 91 TRP A N 1
ATOM 603 C CA . TRP A 1 93 ? 63.942 64.429 41.826 1.00 40.42 91 TRP A CA 1
ATOM 604 C C . TRP A 1 93 ? 64.311 65.256 43.085 1.00 41.93 91 TRP A C 1
ATOM 605 O O . TRP A 1 93 ? 65.451 65.690 43.241 1.00 36.45 91 TRP A O 1
ATOM 616 N N . SER A 1 94 ? 63.329 65.469 43.953 1.00 44.22 92 SER A N 1
ATOM 617 C CA . SER A 1 94 ? 63.499 66.247 45.177 1.00 50.07 92 SER A CA 1
ATOM 618 C C . SER A 1 94 ? 63.513 65.382 46.469 1.00 52.59 92 SER A C 1
ATOM 619 O O . SER A 1 94 ? 63.601 65.926 47.566 1.00 56.81 92 SER A O 1
ATOM 622 N N . GLY A 1 95 ? 63.487 64.057 46.318 1.00 51.07 93 GLY A N 1
ATOM 623 C CA . GLY A 1 95 ? 63.306 63.127 47.428 1.00 48.85 93 GLY A CA 1
ATOM 624 C C . GLY A 1 95 ? 62.086 62.261 47.165 1.00 50.36 93 GLY A C 1
ATOM 625 O O . GLY A 1 95 ? 61.174 62.689 46.452 1.00 51.51 93 GLY A O 1
ATOM 626 N N . PRO A 1 96 ? 62.054 61.028 47.726 1.00 52.75 94 PRO A N 1
ATOM 627 C CA . PRO A 1 96 ? 60.885 60.138 47.700 1.00 46.24 94 PRO A CA 1
ATOM 628 C C . PRO A 1 96 ? 59.514 60.797 47.789 1.00 37.54 94 PRO A C 1
ATOM 629 O O . PRO A 1 96 ? 59.257 61.533 48.722 1.00 36.94 94 PRO A O 1
ATOM 633 N N . GLY A 1 97 ? 58.666 60.526 46.795 1.00 34.32 95 GLY A N 1
ATOM 634 C CA . GLY A 1 97 ? 57.323 61.088 46.707 1.00 33.78 95 GLY A CA 1
ATOM 635 C C . GLY A 1 97 ? 57.207 62.439 45.975 1.00 34.10 95 GLY A C 1
ATOM 636 O O . GLY A 1 97 ? 56.082 62.871 45.679 1.00 37.26 95 GLY A O 1
ATOM 637 N N . SER A 1 98 ? 58.321 63.109 45.671 1.00 31.11 96 SER A N 1
ATOM 638 C CA . SER A 1 98 ? 58.252 64.394 44.960 1.00 32.39 96 SER A CA 1
ATOM 639 C C . SER A 1 98 ? 57.593 64.210 43.579 1.00 35.81 96 SER A C 1
ATOM 640 O O . SER A 1 98 ? 57.702 63.147 42.966 1.00 36.91 96 SER A O 1
ATOM 643 N N . ASP A 1 99 ? 56.885 65.239 43.120 1.00 36.25 97 ASP A N 1
ATOM 644 C CA . ASP A 1 99 ? 55.964 65.092 41.989 1.00 36.53 97 ASP A CA 1
ATOM 645 C C . ASP A 1 99 ? 55.575 66.490 41.429 1.00 32.23 97 ASP A C 1
ATOM 646 O O . ASP A 1 99 ? 54.855 67.247 42.094 1.00 29.27 97 ASP A O 1
ATOM 651 N N . PHE A 1 100 ? 56.061 66.810 40.227 1.00 27.90 98 PHE A N 1
ATOM 652 C CA . PHE A 1 100 ? 55.583 67.985 39.487 1.00 27.12 98 PHE A CA 1
ATOM 653 C C . PHE A 1 100 ? 55.475 67.715 37.965 1.00 28.13 98 PHE A C 1
ATOM 654 O O . PHE A 1 100 ? 56.073 66.782 37.436 1.00 29.28 98 PHE A O 1
ATOM 662 N N . ILE A 1 101 ? 54.673 68.527 37.282 1.00 27.90 99 ILE A N 1
ATOM 663 C CA . ILE A 1 101 ? 54.499 68.445 35.823 1.00 26.03 99 ILE A CA 1
ATOM 664 C C . ILE A 1 101 ? 54.961 69.742 35.123 1.00 27.00 99 ILE A C 1
ATOM 665 O O . ILE A 1 101 ? 54.492 70.854 35.461 1.00 28.83 99 ILE A O 1
ATOM 670 N N . HIS A 1 102 ? 55.850 69.576 34.129 1.00 24.64 100 HIS A N 1
ATOM 671 C CA . HIS A 1 102 ? 56.227 70.641 33.185 1.00 24.20 100 HIS A CA 1
ATOM 672 C C . HIS A 1 102 ? 55.276 70.599 32.011 1.00 22.25 100 HIS A C 1
ATOM 673 O O . HIS A 1 102 ? 55.384 69.719 31.193 1.00 21.11 100 HIS A O 1
ATOM 680 N N . PRO A 1 103 ? 54.349 71.548 31.949 1.00 22.57 101 PRO A N 1
ATOM 681 C CA . PRO A 1 103 ? 53.367 71.555 30.886 1.00 25.03 101 PRO A CA 1
ATOM 682 C C . PRO A 1 103 ? 53.777 72.428 29.698 1.00 25.18 101 PRO A C 1
ATOM 683 O O . PRO A 1 103 ? 54.767 73.152 29.787 1.00 24.53 101 PRO A O 1
ATOM 687 N N . PHE A 1 104 ? 52.947 72.429 28.645 1.00 25.28 102 PHE A N 1
ATOM 688 C CA . PHE A 1 104 ? 53.048 73.408 27.578 1.00 27.62 102 PHE A CA 1
ATOM 689 C C . PHE A 1 104 ? 52.010 74.495 27.817 1.00 32.14 102 PHE A C 1
ATOM 690 O O . PHE A 1 104 ? 50.858 74.404 27.345 1.00 37.94 102 PHE A O 1
ATOM 698 N N . GLY A 1 105 ? 52.415 75.518 28.580 1.00 32.64 103 GLY A N 1
ATOM 699 C CA . GLY A 1 105 ? 51.553 76.660 28.840 1.00 33.33 103 GLY A CA 1
ATOM 700 C C . GLY A 1 105 ? 52.055 77.588 29.914 1.00 33.26 103 GLY A C 1
ATOM 701 O O . GLY A 1 105 ? 53.066 77.310 30.560 1.00 35.82 103 GLY A O 1
ATOM 702 N N . LEU A 1 106 ? 51.353 78.710 30.077 1.00 33.51 104 LEU A N 1
ATOM 703 C CA . LEU A 1 106 ? 51.641 79.667 31.157 1.00 35.64 104 LEU A CA 1
ATOM 704 C C . LEU A 1 106 ? 50.881 79.300 32.446 1.00 33.32 104 LEU A C 1
ATOM 705 O O . LEU A 1 106 ? 49.999 78.449 32.434 1.00 36.32 104 LEU A O 1
ATOM 710 N N . TYR A 1 107 ? 51.274 79.946 33.546 1.00 32.18 105 TYR A N 1
ATOM 711 C CA . TYR A 1 107 ? 50.626 79.858 34.866 1.00 29.91 105 TYR A CA 1
ATOM 712 C C . TYR A 1 107 ? 49.818 81.131 35.168 1.00 31.46 105 TYR A C 1
ATOM 713 O O . TYR A 1 107 ? 50.348 82.243 35.126 1.00 33.87 105 TYR A O 1
ATOM 722 N N . GLY A 1 108 ? 48.543 80.975 35.483 1.00 31.34 106 GLY A N 1
ATOM 723 C CA . GLY A 1 108 ? 47.752 82.099 35.902 1.00 34.37 106 GLY A CA 1
ATOM 724 C C . GLY A 1 108 ? 47.572 83.125 34.806 1.00 39.64 106 GLY A C 1
ATOM 725 O O . GLY A 1 108 ? 47.582 82.757 33.604 1.00 37.78 106 GLY A O 1
ATOM 726 N N . GLN A 1 109 ? 47.397 84.382 35.234 1.00 42.09 107 GLN A N 1
ATOM 727 C CA . GLN A 1 109 ? 47.158 85.539 34.368 1.00 49.64 107 GLN A CA 1
ATOM 728 C C . GLN A 1 109 ? 48.069 86.683 34.838 1.00 47.93 107 GLN A C 1
ATOM 729 O O . GLN A 1 109 ? 48.000 87.100 35.999 1.00 40.66 107 GLN A O 1
ATOM 735 N N . ASP A 1 110 ? 48.916 87.171 33.936 1.00 50.30 108 ASP A N 1
ATOM 736 C CA . ASP A 1 110 ? 49.733 88.370 34.158 1.00 52.46 108 ASP A CA 1
ATOM 737 C C . ASP A 1 110 ? 48.851 89.599 34.352 1.00 53.52 108 ASP A C 1
ATOM 738 O O . ASP A 1 110 ? 47.802 89.716 33.736 1.00 53.97 108 ASP A O 1
ATOM 743 N N . VAL A 1 111 ? 49.285 90.498 35.223 1.00 58.43 109 VAL A N 1
ATOM 744 C CA . VAL A 1 111 ? 48.511 91.695 35.608 1.00 63.25 109 VAL A CA 1
ATOM 745 C C . VAL A 1 111 ? 49.403 92.936 35.561 1.00 66.38 109 VAL A C 1
ATOM 746 O O . VAL A 1 111 ? 50.530 92.915 36.072 1.00 65.66 109 VAL A O 1
ATOM 750 N N . LYS A 1 112 ? 48.907 94.000 34.932 1.00 67.06 110 LYS A N 1
ATOM 751 C CA . LYS A 1 112 ? 49.618 95.280 34.859 1.00 70.64 110 LYS A CA 1
ATOM 752 C C . LYS A 1 112 ? 51.056 95.151 34.329 1.00 69.99 110 LYS A C 1
ATOM 753 O O . LYS A 1 112 ? 51.954 95.895 34.745 1.00 66.10 110 LYS A O 1
ATOM 759 N N . GLY A 1 113 ? 51.267 94.194 33.417 1.00 66.17 111 GLY A N 1
ATOM 760 C CA . GLY A 1 113 ? 52.610 93.864 32.907 1.00 64.78 111 GLY A CA 1
ATOM 761 C C . GLY A 1 113 ? 53.519 93.024 33.819 1.00 61.79 111 GLY A C 1
ATOM 762 O O . GLY A 1 113 ? 54.633 92.643 33.414 1.00 51.14 111 GLY A O 1
ATOM 763 N N . ILE A 1 114 ? 53.044 92.738 35.043 1.00 55.16 112 ILE A N 1
ATOM 764 C CA . ILE A 1 114 ? 53.787 91.991 36.035 1.00 47.09 112 ILE A CA 1
ATOM 765 C C . ILE A 1 114 ? 53.389 90.526 35.894 1.00 38.81 112 ILE A C 1
ATOM 766 O O . ILE A 1 114 ? 52.229 90.189 35.655 1.00 33.86 112 ILE A O 1
ATOM 771 N N . GLY A 1 115 ? 54.382 89.663 36.013 1.00 35.24 113 GLY A N 1
ATOM 772 C CA . GLY A 1 115 ? 54.183 88.242 35.819 1.00 33.69 113 GLY A CA 1
ATOM 773 C C . GLY A 1 115 ? 53.401 87.647 36.965 1.00 33.65 113 GLY A C 1
ATOM 774 O O . GLY A 1 115 ? 53.647 87.985 38.146 1.00 34.86 113 GLY A O 1
ATOM 775 N N . PHE A 1 116 ? 52.491 86.738 36.628 1.00 29.67 114 PHE A N 1
ATOM 776 C CA . PHE A 1 116 ? 51.667 86.077 37.631 1.00 30.22 114 PHE A CA 1
ATOM 777 C C . PHE A 1 116 ? 52.445 85.541 38.845 1.00 30.42 114 PHE A C 1
ATOM 778 O O . PHE A 1 116 ? 51.991 85.713 39.974 1.00 28.73 114 PHE A O 1
ATOM 786 N N . HIS A 1 117 ? 53.586 84.879 38.601 1.00 31.06 115 HIS A N 1
ATOM 787 C CA . HIS A 1 117 ? 54.345 84.241 39.671 1.00 32.00 115 HIS A CA 1
ATOM 788 C C . HIS A 1 117 ? 54.695 85.169 40.859 1.00 32.83 115 HIS A C 1
ATOM 789 O O . HIS A 1 117 ? 54.791 84.686 41.997 1.00 36.97 115 HIS A O 1
ATOM 796 N N . HIS A 1 118 ? 54.837 86.482 40.607 1.00 31.50 116 HIS A N 1
ATOM 797 C CA . HIS A 1 118 ? 55.083 87.482 41.677 1.00 31.99 116 HIS A CA 1
ATOM 798 C C . HIS A 1 118 ? 53.918 87.619 42.632 1.00 27.96 116 HIS A C 1
ATOM 799 O O . HIS A 1 118 ? 54.122 87.583 43.826 1.00 29.92 116 HIS A O 1
ATOM 806 N N . TYR A 1 119 ? 52.712 87.724 42.106 1.00 26.83 117 TYR A N 1
ATOM 807 C CA . TYR A 1 119 ? 51.505 87.754 42.940 1.00 27.10 117 TYR A CA 1
ATOM 808 C C . TYR A 1 119 ? 51.368 86.436 43.710 1.00 26.14 117 TYR A C 1
ATOM 809 O O . TYR A 1 119 ? 51.106 86.455 44.916 1.00 24.71 117 TYR A O 1
ATOM 818 N N . TRP A 1 120 ? 51.609 85.308 43.042 1.00 24.08 118 TRP A N 1
ATOM 819 C CA . TRP A 1 120 ? 51.606 83.999 43.707 1.00 25.86 118 TRP A CA 1
ATOM 820 C C . TRP A 1 120 ? 52.620 83.938 44.851 1.00 29.33 118 TRP A C 1
ATOM 821 O O . TRP A 1 120 ? 52.311 83.401 45.918 1.00 30.36 118 TRP A O 1
ATOM 832 N N . LEU A 1 121 ? 53.816 84.474 44.640 1.00 30.47 119 LEU A N 1
ATOM 833 C CA . LEU A 1 121 ? 54.805 84.494 45.716 1.00 34.65 119 LEU A CA 1
ATOM 834 C C . LEU A 1 121 ? 54.410 85.374 46.914 1.00 35.60 119 LEU A C 1
ATOM 835 O O . LEU A 1 121 ? 54.594 84.954 48.061 1.00 35.96 119 LEU A O 1
ATOM 840 N N . LYS A 1 122 ? 53.873 86.565 46.657 1.00 35.13 120 LYS A N 1
ATOM 841 C CA . LYS A 1 122 ? 53.346 87.429 47.725 1.00 40.02 120 LYS A CA 1
ATOM 842 C C . LYS A 1 122 ? 52.377 86.662 48.599 1.00 41.01 120 LYS A C 1
ATOM 843 O O . LYS A 1 122 ? 52.519 86.648 49.830 1.00 44.98 120 LYS A O 1
ATOM 849 N N . GLN A 1 123 ? 51.395 86.026 47.959 1.00 40.63 121 GLN A N 1
ATOM 850 C CA . GLN A 1 123 ? 50.355 85.297 48.692 1.00 42.86 121 GLN A CA 1
ATOM 851 C C . GLN A 1 123 ? 50.941 84.100 49.411 1.00 37.08 121 GLN A C 1
ATOM 852 O O . GLN A 1 123 ? 50.565 83.818 50.533 1.00 35.69 121 GLN A O 1
ATOM 858 N N . ARG A 1 124 ? 51.891 83.425 48.778 1.00 36.51 122 ARG A N 1
ATOM 859 C CA . ARG A 1 124 ? 52.589 82.324 49.415 1.00 38.69 122 ARG A CA 1
ATOM 860 C C . ARG A 1 124 ? 53.311 82.789 50.675 1.00 40.53 122 ARG A C 1
ATOM 861 O O . ARG A 1 124 ? 53.389 82.044 51.633 1.00 37.74 122 ARG A O 1
ATOM 869 N N . ARG A 1 125 ? 53.844 84.006 50.636 1.00 43.63 123 ARG A N 1
ATOM 870 C CA . ARG A 1 125 ? 54.555 84.601 51.769 1.00 50.42 123 ARG A CA 1
ATOM 871 C C . ARG A 1 125 ? 53.575 84.793 52.940 1.00 48.96 123 ARG A C 1
ATOM 872 O O . ARG A 1 125 ? 53.897 84.488 54.081 1.00 44.65 123 ARG A O 1
ATOM 880 N N . ALA A 1 126 ? 52.361 85.253 52.632 1.00 48.13 124 ALA A N 1
ATOM 881 C CA . ALA A 1 126 ? 51.327 85.480 53.639 1.00 49.12 124 ALA A CA 1
ATOM 882 C C . ALA A 1 126 ? 50.541 84.252 54.112 1.00 49.00 124 ALA A C 1
ATOM 883 O O . ALA A 1 126 ? 49.532 84.430 54.779 1.00 48.25 124 ALA A O 1
ATOM 885 N N . GLY A 1 127 ? 50.960 83.027 53.774 1.00 51.65 125 GLY A N 1
ATOM 886 C CA . GLY A 1 127 ? 50.365 81.820 54.369 1.00 52.38 125 GLY A CA 1
ATOM 887 C C . GLY A 1 127 ? 49.626 80.838 53.469 1.00 52.71 125 GLY A C 1
ATOM 888 O O . GLY A 1 127 ? 49.587 79.642 53.785 1.00 57.63 125 GLY A O 1
ATOM 889 N N . ASP A 1 128 ? 49.028 81.315 52.385 1.00 51.52 126 ASP A N 1
ATOM 890 C CA . ASP A 1 128 ? 48.444 80.415 51.320 1.00 58.01 126 ASP A CA 1
ATOM 891 C C . ASP A 1 128 ? 49.392 79.293 50.825 1.00 50.99 126 ASP A C 1
ATOM 892 O O . ASP A 1 128 ? 50.516 79.567 50.458 1.00 49.36 126 ASP A O 1
ATOM 897 N N . ALA A 1 129 ? 48.908 78.049 50.807 1.00 47.93 127 ALA A N 1
ATOM 898 C CA . ALA A 1 129 ? 49.732 76.872 50.437 1.00 48.24 127 ALA A CA 1
ATOM 899 C C . ALA A 1 129 ? 49.375 76.202 49.070 1.00 42.70 127 ALA A C 1
ATOM 900 O O . ALA A 1 129 ? 49.839 75.091 48.777 1.00 40.10 127 ALA A O 1
ATOM 902 N N . ALA A 1 130 ? 48.581 76.880 48.244 1.00 40.50 128 ALA A N 1
ATOM 903 C CA . ALA A 1 130 ? 48.174 76.347 46.925 1.00 40.39 128 ALA A CA 1
ATOM 904 C C . ALA A 1 130 ? 49.353 76.251 45.943 1.00 37.88 128 ALA A C 1
ATOM 905 O O . ALA A 1 130 ? 50.030 77.257 45.686 1.00 40.41 128 ALA A O 1
ATOM 907 N N . PRO A 1 131 ? 49.592 75.054 45.372 1.00 34.35 129 PRO A N 1
ATOM 908 C CA . PRO A 1 131 ? 50.718 74.902 44.458 1.00 31.05 129 PRO A CA 1
ATOM 909 C C . PRO A 1 131 ? 50.638 75.835 43.282 1.00 31.23 129 PRO A C 1
ATOM 910 O O . PRO A 1 131 ? 49.539 76.182 42.853 1.00 33.52 129 PRO A O 1
ATOM 914 N N . LEU A 1 132 ? 51.781 76.244 42.734 1.00 33.29 130 LEU A N 1
ATOM 915 C CA . LEU A 1 132 ? 51.766 77.060 41.504 1.00 29.87 130 LEU A CA 1
ATOM 916 C C . LEU A 1 132 ? 50.993 76.329 40.347 1.00 29.18 130 LEU A C 1
ATOM 917 O O . LEU A 1 132 ? 50.307 76.968 39.552 1.00 29.75 130 LEU A O 1
ATOM 922 N N . ALA A 1 133 ? 51.120 75.003 40.281 1.00 27.56 131 ALA A N 1
ATOM 923 C CA . ALA A 1 133 ? 50.415 74.149 39.311 1.00 28.43 131 ALA A CA 1
ATOM 924 C C . ALA A 1 133 ? 48.864 74.183 39.342 1.00 27.18 131 ALA A C 1
ATOM 925 O O . ALA A 1 133 ? 48.215 73.859 38.342 1.00 24.41 131 ALA A O 1
ATOM 927 N N . ALA A 1 134 ? 48.266 74.572 40.461 1.00 26.15 132 ALA A N 1
ATOM 928 C CA . ALA A 1 134 ? 46.816 74.791 40.475 1.00 26.54 132 ALA A CA 1
ATOM 929 C C . ALA A 1 134 ? 46.385 75.902 39.545 1.00 26.66 132 ALA A C 1
ATOM 930 O O . ALA A 1 134 ? 45.192 76.034 39.307 1.00 25.95 132 ALA A O 1
ATOM 932 N N . TYR A 1 135 ? 47.325 76.710 39.040 1.00 26.08 133 TYR A N 1
ATOM 933 C CA . TYR A 1 135 ? 46.987 77.793 38.122 1.00 26.29 133 TYR A CA 1
ATOM 934 C C . TYR A 1 135 ? 47.368 77.538 36.681 1.00 24.39 133 TYR A C 1
ATOM 935 O O . TYR A 1 135 ? 47.310 78.469 35.893 1.00 24.57 133 TYR A O 1
ATOM 944 N N . SER A 1 136 ? 47.723 76.296 36.337 1.00 24.79 134 SER A N 1
ATOM 945 C CA . SER A 1 136 ? 47.984 75.855 34.942 1.00 24.52 134 SER A CA 1
ATOM 946 C C . SER A 1 136 ? 46.976 74.796 34.525 1.00 25.07 134 SER A C 1
ATOM 947 O O . SER A 1 136 ? 46.970 73.674 35.080 1.00 23.91 134 SER A O 1
ATOM 950 N N . LEU A 1 137 ? 46.171 75.129 33.520 1.00 25.22 135 LEU A N 1
ATOM 951 C CA . LEU A 1 137 ? 45.152 74.204 33.026 1.00 26.90 135 LEU A CA 1
ATOM 952 C C . LEU A 1 137 ? 45.834 72.989 32.414 1.00 26.57 135 LEU A C 1
ATOM 953 O O . LEU A 1 137 ? 45.404 71.857 32.624 1.00 26.68 135 LEU A O 1
ATOM 958 N N . GLY A 1 138 ? 46.923 73.223 31.678 1.00 26.51 136 GLY A N 1
ATOM 959 C CA . GLY A 1 138 ? 47.659 72.126 31.048 1.00 26.53 136 GLY A CA 1
ATOM 960 C C . GLY A 1 138 ? 48.069 71.082 32.063 1.00 28.01 136 GLY A C 1
ATOM 961 O O . GLY A 1 138 ? 47.797 69.882 31.879 1.00 24.21 136 GLY A O 1
ATOM 962 N N . ALA A 1 139 ? 48.710 71.557 33.145 1.00 29.19 137 ALA A N 1
ATOM 963 C CA . ALA A 1 139 ? 49.235 70.681 34.188 1.00 29.76 137 ALA A CA 1
ATOM 964 C C . ALA A 1 139 ? 48.118 69.952 34.920 1.00 28.93 137 ALA A C 1
ATOM 965 O O . ALA A 1 139 ? 48.239 68.761 35.170 1.00 30.14 137 ALA A O 1
ATOM 967 N N . ALA A 1 140 ? 47.058 70.677 35.264 1.00 25.92 138 ALA A N 1
ATOM 968 C CA . ALA A 1 140 ? 45.864 70.092 35.898 1.00 27.01 138 ALA A CA 1
ATOM 969 C C . ALA A 1 140 ? 45.215 69.001 35.023 1.00 28.45 138 ALA A C 1
ATOM 970 O O . ALA A 1 140 ? 44.841 67.943 35.528 1.00 28.92 138 ALA A O 1
ATOM 972 N N . LEU A 1 141 ? 45.076 69.272 33.718 1.00 28.76 139 LEU A N 1
ATOM 973 C CA . LEU A 1 141 ? 44.588 68.270 32.760 1.00 28.25 139 LEU A CA 1
ATOM 974 C C . LEU A 1 141 ? 45.509 67.047 32.706 1.00 27.86 139 LEU A C 1
ATOM 975 O O . LEU A 1 141 ? 45.025 65.919 32.754 1.00 29.05 139 LEU A O 1
ATOM 980 N N . ALA A 1 142 ? 46.824 67.245 32.653 1.00 26.23 140 ALA A N 1
ATOM 981 C CA . ALA A 1 142 ? 47.742 66.077 32.664 1.00 27.12 140 ALA A CA 1
ATOM 982 C C . ALA A 1 142 ? 47.611 65.231 33.936 1.00 27.16 140 ALA A C 1
ATOM 983 O O . ALA A 1 142 ? 47.559 64.021 33.873 1.00 28.95 140 ALA A O 1
ATOM 985 N N . ALA A 1 143 ? 47.600 65.879 35.097 1.00 29.22 141 ALA A N 1
ATOM 986 C CA . ALA A 1 143 ? 47.425 65.190 36.397 1.00 28.37 141 ALA A CA 1
ATOM 987 C C . ALA A 1 143 ? 46.056 64.489 36.506 1.00 28.49 141 ALA A C 1
ATOM 988 O O . ALA A 1 143 ? 45.963 63.438 37.126 1.00 28.27 141 ALA A O 1
ATOM 990 N N . GLY A 1 144 ? 45.020 65.049 35.883 1.00 25.97 142 GLY A N 1
ATOM 991 C CA . GLY A 1 144 ? 43.692 64.428 35.891 1.00 27.35 142 GLY A CA 1
ATOM 992 C C . GLY A 1 144 ? 43.431 63.301 34.895 1.00 25.97 142 GLY A C 1
ATOM 993 O O . GLY A 1 144 ? 42.308 62.851 34.760 1.00 23.34 142 GLY A O 1
ATOM 994 N N . GLY A 1 145 ? 44.456 62.856 34.182 1.00 28.12 143 GLY A N 1
ATOM 995 C CA . GLY A 1 145 ? 44.289 61.922 33.064 1.00 28.92 143 GLY A CA 1
ATOM 996 C C . GLY A 1 145 ? 43.302 62.375 31.995 1.00 27.47 143 GLY A C 1
ATOM 997 O O . GLY A 1 145 ? 42.718 61.533 31.320 1.00 27.91 143 GLY A O 1
ATOM 998 N N . LYS A 1 146 ? 43.111 63.690 31.851 1.00 27.44 144 LYS A N 1
ATOM 999 C CA . LYS A 1 146 ? 42.173 64.268 30.864 1.00 28.16 144 LYS A CA 1
ATOM 1000 C C . LYS A 1 146 ? 42.872 64.769 29.600 1.00 28.31 144 LYS A C 1
ATOM 1001 O O . LYS A 1 146 ? 44.114 64.929 29.580 1.00 27.40 144 LYS A O 1
ATOM 1007 N N . PHE A 1 147 ? 42.068 64.963 28.549 1.00 27.31 145 PHE A N 1
ATOM 1008 C CA . PHE A 1 147 ? 42.488 65.623 27.317 1.00 27.04 145 PHE A CA 1
ATOM 1009 C C . PHE A 1 147 ? 41.313 66.270 26.534 1.00 28.49 145 PHE A C 1
ATOM 1010 O O . PHE A 1 147 ? 40.244 65.670 26.356 1.00 29.39 145 PHE A O 1
ATOM 1018 N N . THR A 1 148 ? 41.565 67.479 26.027 1.00 27.39 146 THR A N 1
ATOM 1019 C CA . THR A 1 148 ? 40.698 68.157 25.079 1.00 28.80 146 THR A CA 1
ATOM 1020 C C . THR A 1 148 ? 41.539 69.109 24.219 1.00 31.06 146 THR A C 1
ATOM 1021 O O . THR A 1 148 ? 42.583 69.649 24.673 1.00 32.12 146 THR A O 1
ATOM 1025 N N . LEU A 1 149 ? 41.095 69.322 22.983 1.00 30.03 147 LEU A N 1
ATOM 1026 C CA . LEU A 1 149 ? 41.743 70.322 22.144 1.00 32.27 147 LEU A CA 1
ATOM 1027 C C . LEU A 1 149 ? 41.627 71.704 22.816 1.00 33.11 147 LEU A C 1
ATOM 1028 O O . LEU A 1 149 ? 40.566 72.052 23.304 1.00 33.55 147 LEU A O 1
ATOM 1033 N N . PRO A 1 150 ? 42.725 72.486 22.876 1.00 36.03 148 PRO A N 1
ATOM 1034 C CA . PRO A 1 150 ? 42.580 73.886 23.306 1.00 39.48 148 PRO A CA 1
ATOM 1035 C C . PRO A 1 150 ? 41.686 74.707 22.386 1.00 44.84 148 PRO A C 1
ATOM 1036 O O . PRO A 1 150 ? 41.639 74.450 21.187 1.00 45.04 148 PRO A O 1
ATOM 1040 N N . SER A 1 151 ? 40.981 75.693 22.931 1.00 51.99 149 SER A N 1
ATOM 1041 C CA . SER A 1 151 ? 40.143 76.562 22.090 1.00 53.84 149 SER A CA 1
ATOM 1042 C C . SER A 1 151 ? 41.082 77.462 21.326 1.00 56.38 149 SER A C 1
ATOM 1043 O O . SER A 1 151 ? 42.102 77.877 21.871 1.00 56.30 149 SER A O 1
ATOM 1046 N N . PRO A 1 152 ? 40.798 77.726 20.035 1.00 64.93 150 PRO A N 1
ATOM 1047 C CA . PRO A 1 152 ? 41.426 78.897 19.402 1.00 67.78 150 PRO A CA 1
ATOM 1048 C C . PRO A 1 152 ? 40.495 80.057 19.712 1.00 75.40 150 PRO A C 1
ATOM 1049 O O . PRO A 1 152 ? 39.305 79.833 20.021 1.00 66.22 150 PRO A O 1
ATOM 1053 N N . HIS A 1 153 ? 40.991 81.282 19.570 1.00 90.60 151 HIS A N 1
ATOM 1054 C CA . HIS A 1 153 ? 40.307 82.480 20.122 1.00 98.68 151 HIS A CA 1
ATOM 1055 C C . HIS A 1 153 ? 39.750 82.074 21.511 1.00 100.25 151 HIS A C 1
ATOM 1056 O O . HIS A 1 153 ? 38.535 81.949 21.694 1.00 95.58 151 HIS A O 1
ATOM 1063 N N . PRO A 1 154 ? 40.653 81.828 22.486 1.00 94.95 152 PRO A N 1
ATOM 1064 C CA . PRO A 1 154 ? 40.228 81.291 23.778 1.00 96.96 152 PRO A CA 1
ATOM 1065 C C . PRO A 1 154 ? 39.594 82.358 24.700 1.00 101.38 152 PRO A C 1
ATOM 1066 O O . PRO A 1 154 ? 40.083 83.495 24.728 1.00 93.92 152 PRO A O 1
ATOM 1070 N N . PRO A 1 155 ? 38.518 82.003 25.446 1.00 104.37 153 PRO A N 1
ATOM 1071 C CA . PRO A 1 155 ? 37.876 82.955 26.374 1.00 97.67 153 PRO A CA 1
ATOM 1072 C C . PRO A 1 155 ? 38.833 83.964 27.041 1.00 89.55 153 PRO A C 1
ATOM 1073 O O . PRO A 1 155 ? 38.598 85.170 26.950 1.00 86.40 153 PRO A O 1
ATOM 1077 N N . SER A 1 156 ? 39.907 83.464 27.656 1.00 84.29 154 SER A N 1
ATOM 1078 C CA . SER A 1 156 ? 40.958 84.298 28.281 1.00 78.51 154 SER A CA 1
ATOM 1079 C C . SER A 1 156 ? 42.312 83.571 28.332 1.00 79.46 154 SER A C 1
ATOM 1080 O O . SER A 1 156 ? 42.402 82.381 27.977 1.00 79.22 154 SER A O 1
ATOM 1083 N N . GLN A 1 157 ? 43.341 84.264 28.802 1.00 73.16 155 GLN A N 1
ATOM 1084 C CA . GLN A 1 157 ? 44.689 83.653 29.021 1.00 67.90 155 GLN A CA 1
ATOM 1085 C C . GLN A 1 157 ? 44.718 82.349 29.881 1.00 62.69 155 GLN A C 1
ATOM 1086 O O . GLN A 1 157 ? 45.582 81.490 29.675 1.00 65.92 155 GLN A O 1
ATOM 1092 N N . LEU A 1 158 ? 43.801 82.202 30.840 1.00 53.82 156 LEU A N 1
ATOM 1093 C CA . LEU A 1 158 ? 43.766 81.012 31.721 1.00 47.86 156 LEU A CA 1
ATOM 1094 C C . LEU A 1 158 ? 43.432 79.704 30.993 1.00 44.11 156 LEU A C 1
ATOM 1095 O O . LEU A 1 158 ? 43.750 78.613 31.501 1.00 43.49 156 LEU A O 1
ATOM 1100 N N . SER A 1 159 ? 42.793 79.787 29.833 1.00 43.76 157 SER A N 1
ATOM 1101 C CA . SER A 1 159 ? 42.409 78.587 29.094 1.00 49.67 157 SER A CA 1
ATOM 1102 C C . SER A 1 159 ? 43.369 78.237 27.942 1.00 45.28 157 SER A C 1
ATOM 1103 O O . SER A 1 159 ? 43.096 77.308 27.187 1.00 41.73 157 SER A O 1
ATOM 1106 N N . VAL A 1 160 ? 44.517 78.916 27.870 1.00 42.12 158 VAL A N 1
ATOM 1107 C CA . VAL A 1 160 ? 45.528 78.636 26.848 1.00 40.30 158 VAL A CA 1
ATOM 1108 C C . VAL A 1 160 ? 46.497 77.560 27.323 1.00 36.44 158 VAL A C 1
ATOM 1109 O O . VAL A 1 160 ? 47.174 77.732 28.320 1.00 31.99 158 VAL A O 1
ATOM 1113 N N . PHE A 1 161 ? 46.546 76.457 26.580 1.00 35.43 159 PHE A N 1
ATOM 1114 C CA . PHE A 1 161 ? 47.587 75.416 26.717 1.00 32.71 159 PHE A CA 1
ATOM 1115 C C . PHE A 1 161 ? 47.864 74.854 25.326 1.00 30.37 159 PHE A C 1
ATOM 1116 O O . PHE A 1 161 ? 47.066 75.067 24.418 1.00 29.25 159 PHE A O 1
ATOM 1124 N N . ASP A 1 162 ? 48.995 74.162 25.158 1.00 27.77 160 ASP A N 1
ATOM 1125 C CA . ASP A 1 162 ? 49.289 73.447 23.913 1.00 26.78 160 ASP A CA 1
ATOM 1126 C C . ASP A 1 162 ? 49.594 71.972 24.218 1.00 24.14 160 ASP A C 1
ATOM 1127 O O . ASP A 1 162 ? 49.574 71.542 25.393 1.00 24.79 160 ASP A O 1
ATOM 1132 N N . TRP A 1 163 ? 49.807 71.181 23.166 1.00 22.60 161 TRP A N 1
ATOM 1133 C CA . TRP A 1 163 ? 49.987 69.741 23.315 1.00 22.84 161 TRP A CA 1
ATOM 1134 C C . TRP A 1 163 ? 50.820 69.178 22.186 1.00 24.88 161 TRP A C 1
ATOM 1135 O O . TRP A 1 163 ? 50.937 69.792 21.120 1.00 23.42 161 TRP A O 1
ATOM 1146 N N . ALA A 1 164 ? 51.387 67.997 22.414 1.00 26.16 162 ALA A N 1
ATOM 1147 C CA . ALA A 1 164 ? 52.300 67.362 21.445 1.00 25.81 162 ALA A CA 1
ATOM 1148 C C . ALA A 1 164 ? 51.991 65.866 21.377 1.00 24.39 162 ALA A C 1
ATOM 1149 O O . ALA A 1 164 ? 50.921 65.435 21.860 1.00 20.16 162 ALA A O 1
ATOM 1151 N N . LEU A 1 165 ? 52.896 65.098 20.755 1.00 24.43 163 LEU A N 1
ATOM 1152 C CA . LEU A 1 165 ? 52.705 63.657 20.581 1.00 27.10 163 LEU A CA 1
ATOM 1153 C C . LEU A 1 165 ? 53.747 62.775 21.306 1.00 27.84 163 LEU A C 1
ATOM 1154 O O . LEU A 1 165 ? 54.938 63.133 21.431 1.00 21.90 163 LEU A O 1
ATOM 1159 N N . HIS A 1 166 ? 53.262 61.630 21.791 1.00 26.86 164 HIS A N 1
ATOM 1160 C CA . HIS A 1 166 ? 54.098 60.457 21.992 1.00 28.48 164 HIS A CA 1
ATOM 1161 C C . HIS A 1 166 ? 53.856 59.629 20.733 1.00 27.41 164 HIS A C 1
ATOM 1162 O O . HIS A 1 166 ? 52.720 59.343 20.419 1.00 29.66 164 HIS A O 1
ATOM 1169 N N . LEU A 1 167 ? 54.895 59.209 20.038 1.00 27.07 165 LEU A N 1
ATOM 1170 C CA . LEU A 1 167 ? 54.686 58.454 18.814 1.00 28.98 165 LEU A CA 1
ATOM 1171 C C . LEU A 1 167 ? 55.777 57.437 18.484 1.00 29.14 165 LEU A C 1
ATOM 1172 O O . LEU A 1 167 ? 56.894 57.472 19.022 1.00 26.25 165 LEU A O 1
ATOM 1177 N N . ASP A 1 168 ? 55.433 56.537 17.563 1.00 30.84 166 ASP A N 1
ATOM 1178 C CA . ASP A 1 168 ? 56.426 55.620 16.998 1.00 30.89 166 ASP A CA 1
ATOM 1179 C C . ASP A 1 168 ? 57.234 56.363 15.934 1.00 26.70 166 ASP A C 1
ATOM 1180 O O . ASP A 1 168 ? 56.715 56.710 14.911 1.00 26.77 166 ASP A O 1
ATOM 1185 N N . ALA A 1 169 ? 58.515 56.559 16.183 1.00 26.79 167 ALA A N 1
ATOM 1186 C CA . ALA A 1 169 ? 59.385 57.315 15.289 1.00 26.36 167 ALA A CA 1
ATOM 1187 C C . ALA A 1 169 ? 59.551 56.652 13.942 1.00 25.87 167 ALA A C 1
ATOM 1188 O O . ALA A 1 169 ? 59.576 57.331 12.905 1.00 23.88 167 ALA A O 1
ATOM 1190 N N . GLY A 1 170 ? 59.670 55.317 13.969 1.00 28.34 168 GLY A N 1
ATOM 1191 C CA . GLY A 1 170 ? 59.759 54.485 12.769 1.00 28.76 168 GLY A CA 1
ATOM 1192 C C . GLY A 1 170 ? 58.535 54.666 11.884 1.00 30.16 168 GLY A C 1
ATOM 1193 O O . GLY A 1 170 ? 58.678 54.897 10.680 1.00 32.87 168 GLY A O 1
ATOM 1194 N N . LEU A 1 171 ? 57.337 54.583 12.467 1.00 29.25 169 LEU A N 1
ATOM 1195 C CA . LEU A 1 171 ? 56.115 54.812 11.698 1.00 31.94 169 LEU A CA 1
ATOM 1196 C C . LEU A 1 171 ? 56.043 56.241 11.157 1.00 32.00 169 LEU A C 1
ATOM 1197 O O . LEU A 1 171 ? 55.629 56.437 10.001 1.00 37.59 169 LEU A O 1
ATOM 1202 N N . PHE A 1 172 ? 56.438 57.220 11.986 1.00 28.58 170 PHE A N 1
ATOM 1203 C CA . PHE A 1 172 ? 56.500 58.628 11.580 1.00 26.93 170 PHE A CA 1
ATOM 1204 C C . PHE A 1 172 ? 57.430 58.767 10.377 1.00 27.38 170 PHE A C 1
ATOM 1205 O O . PHE A 1 172 ? 57.056 59.383 9.374 1.00 28.62 170 PHE A O 1
ATOM 1213 N N . ALA A 1 173 ? 58.608 58.144 10.448 1.00 27.07 171 ALA A N 1
ATOM 1214 C CA . ALA A 1 173 ? 59.517 58.151 9.288 1.00 29.59 171 ALA A CA 1
ATOM 1215 C C . ALA A 1 173 ? 58.884 57.563 8.022 1.00 30.28 171 ALA A C 1
ATOM 1216 O O . ALA A 1 173 ? 58.994 58.147 6.954 1.00 30.22 171 ALA A O 1
ATOM 1218 N N . GLN A 1 174 ? 58.195 56.426 8.155 1.00 33.88 172 GLN A N 1
ATOM 1219 C CA . GLN A 1 174 ? 57.498 55.816 7.010 1.00 36.46 172 GLN A CA 1
ATOM 1220 C C . GLN A 1 174 ? 56.402 56.734 6.414 1.00 33.21 172 GLN A C 1
ATOM 1221 O O . GLN A 1 174 ? 56.321 56.897 5.199 1.00 34.09 172 GLN A O 1
ATOM 1227 N N . HIS A 1 175 ? 55.604 57.370 7.258 1.00 28.05 173 HIS A N 1
ATOM 1228 C CA . HIS A 1 175 ? 54.577 58.300 6.777 1.00 28.03 173 HIS A CA 1
ATOM 1229 C C . HIS A 1 175 ? 55.181 59.482 5.948 1.00 27.83 173 HIS A C 1
ATOM 1230 O O . HIS A 1 175 ? 54.715 59.840 4.861 1.00 27.21 173 HIS A O 1
ATOM 1237 N N . LEU A 1 176 ? 56.264 60.054 6.433 1.00 29.75 174 LEU A N 1
ATOM 1238 C CA . LEU A 1 176 ? 56.906 61.164 5.725 1.00 30.00 174 LEU A CA 1
ATOM 1239 C C . LEU A 1 176 ? 57.594 60.723 4.420 1.00 30.06 174 LEU A C 1
ATOM 1240 O O . LEU A 1 176 ? 57.574 61.472 3.433 1.00 29.98 174 LEU A O 1
ATOM 1245 N N . ARG A 1 177 ? 58.169 59.516 4.423 1.00 30.88 175 ARG A N 1
ATOM 1246 C CA . ARG A 1 177 ? 58.703 58.888 3.200 1.00 33.02 175 ARG A CA 1
ATOM 1247 C C . ARG A 1 177 ? 57.671 58.794 2.062 1.00 30.83 175 ARG A C 1
ATOM 1248 O O . ARG A 1 177 ? 57.945 59.174 0.917 1.00 31.45 175 ARG A O 1
ATOM 1256 N N . ALA A 1 178 ? 56.499 58.266 2.384 1.00 31.13 176 ALA A N 1
ATOM 1257 C CA . ALA A 1 178 ? 55.425 58.183 1.408 1.00 32.40 176 ALA A CA 1
ATOM 1258 C C . ALA A 1 178 ? 55.006 59.580 0.936 1.00 33.41 176 ALA A C 1
ATOM 1259 O O . ALA A 1 178 ? 54.777 59.773 -0.267 1.00 42.05 176 ALA A O 1
ATOM 1261 N N . TYR A 1 179 ? 54.957 60.555 1.856 1.00 31.49 177 TYR A N 1
ATOM 1262 C CA . TYR A 1 179 ? 54.698 61.958 1.490 1.00 30.15 177 TYR A CA 1
ATOM 1263 C C . TYR A 1 179 ? 55.757 62.532 0.550 1.00 31.99 177 TYR A C 1
ATOM 1264 O O . TYR A 1 179 ? 55.424 63.225 -0.411 1.00 33.21 177 TYR A O 1
ATOM 1273 N N . ALA A 1 180 ? 57.019 62.270 0.844 1.00 32.20 178 ALA A N 1
ATOM 1274 C CA . ALA A 1 180 ? 58.105 62.862 0.063 1.00 32.27 178 ALA A CA 1
ATOM 1275 C C . ALA A 1 180 ? 58.163 62.285 -1.368 1.00 31.00 178 ALA A C 1
ATOM 1276 O O . ALA A 1 180 ? 58.329 63.031 -2.342 1.00 27.49 178 ALA A O 1
ATOM 1278 N N . GLU A 1 181 ? 57.999 60.956 -1.466 1.00 31.38 179 GLU A N 1
ATOM 1279 C CA . GLU A 1 181 ? 58.024 60.224 -2.737 1.00 29.35 179 GLU A CA 1
ATOM 1280 C C . GLU A 1 181 ? 56.888 60.632 -3.663 1.00 31.70 179 GLU A C 1
ATOM 1281 O O . GLU A 1 181 ? 57.081 60.715 -4.875 1.00 32.86 179 GLU A O 1
ATOM 1287 N N . ALA A 1 182 ? 55.714 60.924 -3.115 1.00 32.18 180 ALA A N 1
ATOM 1288 C CA . ALA A 1 182 ? 54.597 61.389 -3.950 1.00 33.34 180 ALA A CA 1
ATOM 1289 C C . ALA A 1 182 ? 54.841 62.763 -4.555 1.00 32.46 180 ALA A C 1
ATOM 1290 O O . ALA A 1 182 ? 54.203 63.124 -5.516 1.00 33.67 180 ALA A O 1
ATOM 1292 N N . GLY A 1 183 ? 55.715 63.555 -3.948 1.00 35.25 181 GLY A N 1
ATOM 1293 C CA . GLY A 1 183 ? 56.108 64.871 -4.493 1.00 34.95 181 GLY A CA 1
ATOM 1294 C C . GLY A 1 183 ? 57.358 64.855 -5.365 1.00 34.12 181 GLY A C 1
ATOM 1295 O O . GLY A 1 183 ? 57.810 65.906 -5.818 1.00 34.39 181 GLY A O 1
ATOM 1296 N N . GLY A 1 184 ? 57.927 63.670 -5.587 1.00 34.77 182 GLY A N 1
ATOM 1297 C CA . GLY A 1 184 ? 59.005 63.468 -6.553 1.00 34.55 182 GLY A CA 1
ATOM 1298 C C . GLY A 1 184 ? 60.397 63.311 -5.978 1.00 34.69 182 GLY A C 1
ATOM 1299 O O . GLY A 1 184 ? 61.366 63.593 -6.662 1.00 39.69 182 GLY A O 1
ATOM 1300 N N . CYS A 1 185 ? 60.499 62.878 -4.726 1.00 31.91 183 CYS A N 1
ATOM 1301 C CA . CYS A 1 185 ? 61.767 62.617 -4.112 1.00 31.19 183 CYS A CA 1
ATOM 1302 C C . CYS A 1 185 ? 62.165 61.206 -4.544 1.00 33.07 183 CYS A C 1
ATOM 1303 O O . CYS A 1 185 ? 61.403 60.279 -4.349 1.00 34.55 183 CYS A O 1
ATOM 1306 N N . ALA A 1 186 ? 63.351 61.066 -5.126 1.00 34.33 184 ALA A N 1
ATOM 1307 C CA . ALA A 1 186 ? 63.984 59.760 -5.446 1.00 36.90 184 ALA A CA 1
ATOM 1308 C C . ALA A 1 186 ? 64.471 59.038 -4.195 1.00 38.76 184 ALA A C 1
ATOM 1309 O O . ALA A 1 186 ? 64.859 59.667 -3.224 1.00 39.54 184 ALA A O 1
ATOM 1311 N N . ARG A 1 187 ? 64.483 57.709 -4.241 1.00 41.18 185 ARG A N 1
ATOM 1312 C CA . ARG A 1 187 ? 65.039 56.886 -3.166 1.00 41.21 185 ARG A CA 1
ATOM 1313 C C . ARG A 1 187 ? 65.987 55.836 -3.768 1.00 41.84 185 ARG A C 1
ATOM 1314 O O . ARG A 1 187 ? 65.673 55.233 -4.775 1.00 41.63 185 ARG A O 1
ATOM 1322 N N . ILE A 1 188 ? 67.130 55.637 -3.121 1.00 41.58 186 ILE A N 1
ATOM 1323 C CA . ILE A 1 188 ? 68.123 54.686 -3.531 1.00 45.94 186 ILE A CA 1
ATOM 1324 C C . ILE A 1 188 ? 68.462 53.806 -2.343 1.00 46.67 186 ILE A C 1
ATOM 1325 O O . ILE A 1 188 ? 69.025 54.285 -1.364 1.00 47.52 186 ILE A O 1
ATOM 1330 N N . ASP A 1 189 ? 68.128 52.524 -2.449 1.00 47.24 187 ASP A N 1
ATOM 1331 C CA . ASP A 1 189 ? 68.424 51.536 -1.420 1.00 48.21 187 ASP A CA 1
ATOM 1332 C C . ASP A 1 189 ? 69.816 50.976 -1.717 1.00 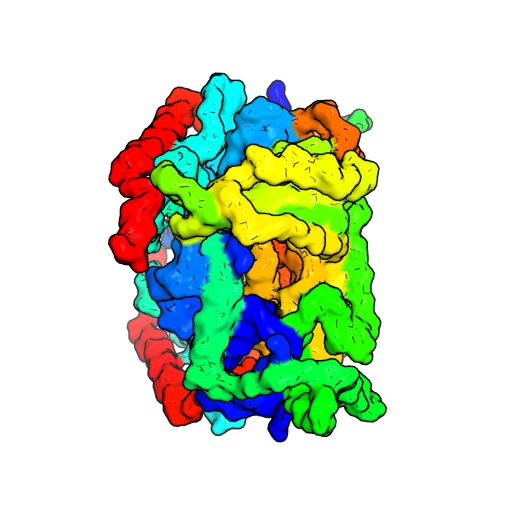52.67 187 ASP A C 1
ATOM 1333 O O . ASP A 1 189 ? 70.010 50.294 -2.727 1.00 53.98 187 ASP A O 1
ATOM 1338 N N . ALA A 1 190 ? 70.780 51.268 -0.849 1.00 53.98 188 ALA A N 1
ATOM 1339 C CA . ALA A 1 190 ? 72.191 50.992 -1.136 1.00 54.21 188 ALA A CA 1
ATOM 1340 C C . ALA A 1 190 ? 73.086 51.380 0.037 1.00 56.91 188 ALA A C 1
ATOM 1341 O O . ALA A 1 190 ? 72.867 52.426 0.645 1.00 64.29 188 ALA A O 1
ATOM 1343 N N . ARG A 1 191 ? 74.089 50.546 0.332 1.00 58.66 189 ARG A N 1
ATOM 1344 C CA . ARG A 1 191 ? 75.230 50.937 1.182 1.00 56.14 189 ARG A CA 1
ATOM 1345 C C . ARG A 1 191 ? 76.183 51.862 0.417 1.00 50.48 189 ARG A C 1
ATOM 1346 O O . ARG A 1 191 ? 76.334 51.762 -0.800 1.00 47.55 189 ARG A O 1
ATOM 1354 N N . ILE A 1 192 ? 76.829 52.759 1.146 1.00 45.80 190 ILE A N 1
ATOM 1355 C CA . ILE A 1 192 ? 77.751 53.732 0.562 1.00 43.41 190 ILE A CA 1
ATOM 1356 C C . ILE A 1 192 ? 79.139 53.196 0.855 1.00 41.66 190 ILE A C 1
ATOM 1357 O O . ILE A 1 192 ? 79.436 52.901 2.020 1.00 39.65 190 ILE A O 1
ATOM 1362 N N A ARG A 1 193 ? 79.966 53.053 -0.182 0.53 42.31 191 ARG A N 1
ATOM 1363 N N B ARG A 1 193 ? 79.970 53.047 -0.182 0.47 40.50 191 ARG A N 1
ATOM 1364 C CA A ARG A 1 193 ? 81.365 52.580 -0.037 0.53 42.45 191 ARG A CA 1
ATOM 1365 C CA B ARG A 1 193 ? 81.370 52.574 -0.041 0.47 39.55 191 ARG A CA 1
ATOM 1366 C C A ARG A 1 193 ? 82.289 53.717 0.390 0.53 39.41 191 ARG A C 1
ATOM 1367 C C B ARG A 1 193 ? 82.290 53.712 0.383 0.47 37.91 191 ARG A C 1
ATOM 1368 O O A ARG A 1 193 ? 83.151 53.532 1.251 0.53 37.71 191 ARG A O 1
ATOM 1369 O O B ARG A 1 193 ? 83.159 53.517 1.231 0.47 36.51 191 ARG A O 1
ATOM 1384 N N . SER A 1 194 ? 82.100 54.881 -0.233 1.00 37.08 192 SER A N 1
ATOM 1385 C CA . SER A 1 194 ? 82.958 56.046 -0.033 1.00 37.36 192 SER A CA 1
ATOM 1386 C C . SER A 1 194 ? 82.302 57.372 -0.400 1.00 34.09 192 SER A C 1
ATOM 1387 O O . SER A 1 194 ? 81.371 57.436 -1.216 1.00 36.53 192 SER A O 1
ATOM 1390 N N . VAL A 1 195 ? 82.865 58.441 0.159 1.00 36.01 193 VAL A N 1
ATOM 1391 C CA . VAL A 1 195 ? 82.555 59.817 -0.217 1.00 35.18 193 VAL A CA 1
ATOM 1392 C C . VAL A 1 195 ? 83.736 60.387 -0.988 1.00 35.93 193 VAL A C 1
ATOM 1393 O O . VAL A 1 195 ? 84.865 60.344 -0.501 1.00 32.97 193 VAL A O 1
ATOM 1397 N N . GLU A 1 196 ? 83.443 60.962 -2.164 1.00 38.20 194 GLU A N 1
ATOM 1398 C CA . GLU A 1 196 ? 84.436 61.537 -3.054 1.00 35.49 194 GLU A CA 1
ATOM 1399 C C . GLU A 1 196 ? 84.375 63.070 -2.980 1.00 39.72 194 GLU A C 1
ATOM 1400 O O . GLU A 1 196 ? 83.300 63.688 -3.133 1.00 41.43 194 GLU A O 1
ATOM 1406 N N . LEU A 1 197 ? 85.546 63.681 -2.802 1.00 40.12 195 LEU A N 1
ATOM 1407 C CA . LEU A 1 197 ? 85.683 65.111 -2.646 1.00 36.93 195 LEU A CA 1
ATOM 1408 C C . LEU A 1 197 ? 86.309 65.688 -3.897 1.00 40.36 195 LEU A C 1
ATOM 1409 O O . LEU A 1 197 ? 87.116 65.027 -4.560 1.00 44.37 195 LEU A O 1
ATOM 1414 N N . ARG A 1 198 ? 85.959 66.934 -4.209 1.00 43.36 196 ARG A N 1
ATOM 1415 C CA . ARG A 1 198 ? 86.629 67.703 -5.273 1.00 44.50 196 ARG A CA 1
ATOM 1416 C C . ARG A 1 198 ? 88.026 68.125 -4.828 1.00 49.96 196 ARG A C 1
ATOM 1417 O O . ARG A 1 198 ? 88.150 68.704 -3.772 1.00 45.17 196 ARG A O 1
ATOM 1425 N N . PRO A 1 199 ? 89.085 67.837 -5.618 1.00 62.49 197 PRO A N 1
ATOM 1426 C CA . PRO A 1 199 ? 90.436 68.166 -5.111 1.00 69.11 197 PRO A CA 1
ATOM 1427 C C . PRO A 1 199 ? 90.855 69.669 -5.108 1.00 69.64 197 PRO A C 1
ATOM 1428 O O . PRO A 1 199 ? 91.741 70.031 -4.328 1.00 82.01 197 PRO A O 1
ATOM 1432 N N . GLU A 1 200 ? 90.244 70.518 -5.940 1.00 64.47 198 GLU A N 1
ATOM 1433 C CA . GLU A 1 200 ? 90.469 71.975 -5.863 1.00 65.91 198 GLU A CA 1
ATOM 1434 C C . GLU A 1 200 ? 89.877 72.577 -4.577 1.00 66.56 198 GLU A C 1
ATOM 1435 O O . GLU A 1 200 ? 90.612 73.189 -3.766 1.00 66.09 198 GLU A O 1
ATOM 1441 N N . ASP A 1 201 ? 88.591 72.302 -4.349 1.00 61.08 199 ASP A N 1
ATOM 1442 C CA . ASP A 1 201 ? 87.765 72.933 -3.295 1.00 51.40 199 ASP A CA 1
ATOM 1443 C C . ASP A 1 201 ? 87.729 72.167 -1.976 1.00 43.57 199 ASP A C 1
ATOM 1444 O O . ASP A 1 201 ? 87.457 72.732 -0.933 1.00 38.52 199 ASP A O 1
ATOM 1449 N N . GLY A 1 202 ? 87.895 70.861 -2.053 1.00 37.06 200 GLY A N 1
ATOM 1450 C CA . GLY A 1 202 ? 87.471 69.960 -1.000 1.00 37.48 200 GLY A CA 1
ATOM 1451 C C . GLY A 1 202 ? 85.974 69.754 -0.832 1.00 35.22 200 GLY A C 1
ATOM 1452 O O . GLY A 1 202 ? 85.608 69.068 0.124 1.00 35.33 200 GLY A O 1
ATOM 1453 N N . PHE A 1 203 ? 85.131 70.296 -1.722 1.00 31.74 201 PHE A N 1
ATOM 1454 C CA . PHE A 1 203 ? 83.674 70.169 -1.578 1.00 34.52 201 PHE A CA 1
ATOM 1455 C C . PHE A 1 203 ? 83.301 68.703 -1.870 1.00 37.09 201 PHE A C 1
ATOM 1456 O O . PHE A 1 203 ? 84.105 67.987 -2.464 1.00 36.03 201 PHE A O 1
ATOM 1464 N N . VAL A 1 204 ? 82.118 68.255 -1.443 1.00 35.40 202 VAL A N 1
ATOM 1465 C CA . VAL A 1 204 ? 81.671 66.894 -1.749 1.00 35.84 202 VAL A CA 1
ATOM 1466 C C . VAL A 1 204 ? 81.224 66.842 -3.217 1.00 37.45 202 VAL A C 1
ATOM 1467 O O . VAL A 1 204 ? 80.369 67.660 -3.611 1.00 36.96 202 VAL A O 1
ATOM 1471 N N . ARG A 1 205 ? 81.815 65.925 -4.018 1.00 37.93 203 ARG A N 1
ATOM 1472 C CA . ARG A 1 205 ? 81.416 65.709 -5.431 1.00 38.14 203 ARG A CA 1
ATOM 1473 C C . ARG A 1 205 ? 80.271 64.674 -5.517 1.00 36.39 203 ARG A C 1
ATOM 1474 O O . ARG A 1 205 ? 79.241 64.919 -6.149 1.00 36.01 203 ARG A O 1
ATOM 1482 N N . ALA A 1 206 ? 80.446 63.533 -4.863 1.00 34.70 204 ALA A N 1
ATOM 1483 C CA . ALA A 1 206 ? 79.536 62.415 -5.048 1.00 39.19 204 ALA A CA 1
ATOM 1484 C C . ALA A 1 206 ? 79.721 61.319 -4.045 1.00 37.37 204 ALA A C 1
ATOM 1485 O O . ALA A 1 206 ? 80.763 61.226 -3.414 1.00 36.11 204 ALA A O 1
ATOM 1487 N N . LEU A 1 207 ? 78.686 60.488 -3.910 1.00 39.95 205 LEU A N 1
ATOM 1488 C CA . LEU A 1 207 ? 78.792 59.235 -3.145 1.00 39.41 205 LEU A CA 1
ATOM 1489 C C . LEU A 1 207 ? 79.087 58.092 -4.100 1.00 37.85 205 LEU A C 1
ATOM 1490 O O . LEU A 1 207 ? 78.532 58.037 -5.191 1.00 36.75 205 LEU A O 1
ATOM 1495 N N . THR A 1 208 ? 79.945 57.173 -3.669 1.00 40.92 206 THR A N 1
ATOM 1496 C CA . THR A 1 208 ? 80.207 55.935 -4.408 1.00 41.19 206 THR A CA 1
ATOM 1497 C C . THR A 1 208 ? 79.502 54.797 -3.685 1.00 38.32 206 THR A C 1
ATOM 1498 O O . THR A 1 208 ? 79.798 54.515 -2.527 1.00 34.65 206 THR A O 1
ATOM 1502 N N . LEU A 1 209 ? 78.581 54.136 -4.373 1.00 42.26 207 LEU A N 1
ATOM 1503 C CA . LEU A 1 209 ? 77.814 53.024 -3.779 1.00 46.60 207 LEU A CA 1
ATOM 1504 C C . LEU A 1 209 ? 78.623 51.715 -3.803 1.00 48.94 207 LEU A C 1
ATOM 1505 O O . LEU A 1 209 ? 79.637 51.640 -4.475 1.00 48.24 207 LEU A O 1
ATOM 1510 N N . ASP A 1 210 ? 78.166 50.705 -3.054 1.00 55.82 208 ASP A N 1
ATOM 1511 C CA . ASP A 1 210 ? 78.726 49.327 -3.091 1.00 59.47 208 ASP A CA 1
ATOM 1512 C C . ASP A 1 210 ? 78.802 48.726 -4.495 1.00 59.64 208 ASP A C 1
ATOM 1513 O O . ASP A 1 210 ? 79.800 48.104 -4.821 1.00 59.16 208 ASP A O 1
ATOM 1518 N N . ASP A 1 211 ? 77.772 48.930 -5.323 1.00 58.98 209 ASP A N 1
ATOM 1519 C CA . ASP A 1 211 ? 77.835 48.481 -6.733 1.00 59.86 209 ASP A CA 1
ATOM 1520 C C . ASP A 1 211 ? 78.673 49.363 -7.696 1.00 62.78 209 ASP A C 1
ATOM 1521 O O . ASP A 1 211 ? 78.820 49.028 -8.869 1.00 62.72 209 ASP A O 1
ATOM 1526 N N . GLY A 1 212 ? 79.211 50.484 -7.207 1.00 63.44 210 GLY A N 1
ATOM 1527 C CA . GLY A 1 212 ? 80.085 51.358 -8.013 1.00 57.13 210 GLY A CA 1
ATOM 1528 C C . GLY A 1 212 ? 79.376 52.521 -8.690 1.00 51.87 210 GLY A C 1
ATOM 1529 O O . GLY A 1 212 ? 80.026 53.361 -9.320 1.00 48.32 210 GLY A O 1
ATOM 1530 N N . ARG A 1 213 ? 78.047 52.582 -8.588 1.00 50.34 211 ARG A N 1
ATOM 1531 C CA . ARG A 1 213 ? 77.311 53.759 -9.048 1.00 51.17 211 ARG A CA 1
ATOM 1532 C C . ARG A 1 213 ? 77.748 54.988 -8.240 1.00 47.93 211 ARG A C 1
ATOM 1533 O O . ARG A 1 213 ? 78.131 54.897 -7.052 1.00 42.48 211 ARG A O 1
ATOM 1541 N N . GLU A 1 214 ? 77.712 56.129 -8.915 1.00 44.06 212 GLU A N 1
ATOM 1542 C CA . GLU A 1 214 ? 77.983 57.390 -8.285 1.00 44.91 212 GLU A CA 1
ATOM 1543 C C . GLU A 1 214 ? 76.682 58.162 -8.158 1.00 44.75 212 GLU A C 1
ATOM 1544 O O . GLU A 1 214 ? 75.862 58.122 -9.059 1.00 44.69 212 GLU A O 1
ATOM 1550 N N . VAL A 1 215 ? 76.501 58.845 -7.027 1.00 46.70 213 VAL A N 1
ATOM 1551 C CA . VAL A 1 215 ? 75.377 59.765 -6.816 1.00 44.98 213 VAL A CA 1
ATOM 1552 C C . VAL A 1 215 ? 75.979 61.143 -6.583 1.00 43.07 213 VAL A C 1
ATOM 1553 O O . VAL A 1 215 ? 76.623 61.398 -5.543 1.00 33.94 213 VAL A O 1
ATOM 1557 N N . GLU A 1 216 ? 75.779 61.997 -7.570 1.00 42.24 214 GLU A N 1
ATOM 1558 C CA . GLU A 1 216 ? 76.277 63.354 -7.547 1.00 46.54 214 GLU A CA 1
ATOM 1559 C C . GLU A 1 216 ? 75.223 64.252 -6.914 1.00 43.35 214 GLU A C 1
ATOM 1560 O O . GLU A 1 216 ? 74.031 63.956 -6.983 1.00 35.29 214 GLU A O 1
ATOM 1566 N N . GLY A 1 217 ? 75.692 65.364 -6.346 1.00 40.17 215 GLY A N 1
ATOM 1567 C CA . GLY A 1 217 ? 74.825 66.430 -5.881 1.00 37.84 215 GLY A CA 1
ATOM 1568 C C . GLY A 1 217 ? 75.537 67.739 -5.658 1.00 35.11 215 GLY A C 1
ATOM 1569 O O . GLY A 1 217 ? 76.738 67.753 -5.417 1.00 37.70 215 GLY A O 1
ATOM 1570 N N . ASP A 1 218 ? 74.801 68.838 -5.767 1.00 32.86 216 ASP A N 1
ATOM 1571 C CA . ASP A 1 218 ? 75.313 70.164 -5.416 1.00 30.69 216 ASP A CA 1
ATOM 1572 C C . ASP A 1 218 ? 75.339 70.447 -3.894 1.00 30.79 216 ASP A C 1
ATOM 1573 O O . ASP A 1 218 ? 76.241 71.126 -3.412 1.00 25.28 216 ASP A O 1
ATOM 1578 N N . LEU A 1 219 ? 74.299 69.971 -3.185 1.00 32.92 217 LEU A N 1
ATOM 1579 C CA . LEU A 1 219 ? 74.123 70.145 -1.719 1.00 29.66 217 LEU A CA 1
ATOM 1580 C C . LEU A 1 219 ? 73.866 68.779 -1.078 1.00 27.50 217 LEU A C 1
ATOM 1581 O O . LEU A 1 219 ? 72.972 68.068 -1.483 1.00 27.57 217 LEU A O 1
ATOM 1586 N N . PHE A 1 220 ? 74.653 68.451 -0.074 1.00 28.09 218 PHE A N 1
ATOM 1587 C CA . PHE A 1 220 ? 74.492 67.235 0.712 1.00 33.71 218 PHE A CA 1
ATOM 1588 C C . PHE A 1 220 ? 74.016 67.529 2.142 1.00 35.50 218 PHE A C 1
ATOM 1589 O O . PHE A 1 220 ? 74.553 68.431 2.794 1.00 39.16 218 PHE A O 1
ATOM 1597 N N . VAL A 1 221 ? 73.007 66.785 2.610 1.00 34.92 219 VAL A N 1
ATOM 1598 C CA . VAL A 1 221 ? 72.576 66.820 4.018 1.00 31.42 219 VAL A CA 1
ATOM 1599 C C . VAL A 1 221 ? 72.958 65.508 4.683 1.00 29.70 219 VAL A C 1
ATOM 1600 O O . VAL A 1 221 ? 72.563 64.442 4.229 1.00 30.06 219 VAL A O 1
ATOM 1604 N N . ASP A 1 222 ? 73.732 65.591 5.750 1.00 30.56 220 ASP A N 1
ATOM 1605 C CA . ASP A 1 222 ? 74.185 64.402 6.469 1.00 32.15 220 ASP A CA 1
ATOM 1606 C C . ASP A 1 222 ? 73.154 64.086 7.537 1.00 31.27 220 ASP A C 1
ATOM 1607 O O . ASP A 1 222 ? 73.068 64.795 8.539 1.00 28.44 220 ASP A O 1
ATOM 1612 N N . CYS A 1 223 ? 72.381 63.026 7.296 1.00 31.37 221 CYS A N 1
ATOM 1613 C CA . CYS A 1 223 ? 71.504 62.422 8.299 1.00 30.88 221 CYS A CA 1
ATOM 1614 C C . CYS A 1 223 ? 71.960 60.996 8.594 1.00 30.96 221 CYS A C 1
ATOM 1615 O O . CYS A 1 223 ? 71.155 60.127 8.926 1.00 32.32 221 CYS A O 1
ATOM 1618 N N . SER A 1 224 ? 73.256 60.755 8.476 1.00 32.14 222 SER A N 1
ATOM 1619 C CA . SER A 1 224 ? 73.823 59.416 8.702 1.00 35.16 222 SER A CA 1
ATOM 1620 C C . SER A 1 224 ? 73.817 58.914 10.165 1.00 36.35 222 SER A C 1
ATOM 1621 O O . SER A 1 224 ? 74.116 57.755 10.404 1.00 40.99 222 SER A O 1
ATOM 1624 N N . GLY A 1 225 ? 73.551 59.792 11.134 1.00 35.87 223 GLY A N 1
ATOM 1625 C CA . GLY A 1 225 ? 73.485 59.437 12.556 1.00 33.75 223 GLY A CA 1
ATOM 1626 C C . GLY A 1 225 ? 74.742 59.850 13.281 1.00 35.42 223 GLY A C 1
ATOM 1627 O O . GLY A 1 225 ? 75.525 60.632 12.760 1.00 31.08 223 GLY A O 1
ATOM 1628 N N . PHE A 1 226 ? 74.954 59.291 14.468 1.00 41.23 224 PHE A N 1
ATOM 1629 C CA . PHE A 1 226 ? 76.059 59.688 15.347 1.00 48.83 224 PHE A CA 1
ATOM 1630 C C . PHE A 1 226 ? 77.466 59.681 14.732 1.00 49.22 224 PHE A C 1
ATOM 1631 O O . PHE A 1 226 ? 78.294 60.534 15.039 1.00 54.58 224 PHE A O 1
ATOM 1639 N N . LYS A 1 227 ? 77.733 58.717 13.865 1.00 53.50 225 LYS A N 1
ATOM 1640 C CA . LYS A 1 227 ? 79.038 58.581 13.199 1.00 56.57 225 LYS A CA 1
ATOM 1641 C C . LYS A 1 227 ? 79.441 59.783 12.309 1.00 54.27 225 LYS A C 1
ATOM 1642 O O . LYS A 1 227 ? 80.607 60.146 12.266 1.00 59.74 225 LYS A O 1
ATOM 1648 N N . GLY A 1 228 ? 78.487 60.381 11.609 1.00 47.12 226 GLY A N 1
ATOM 1649 C CA . GLY A 1 228 ? 78.737 61.590 10.834 1.00 47.73 226 GLY A CA 1
ATOM 1650 C C . GLY A 1 228 ? 79.596 61.343 9.611 1.00 44.75 226 GLY A C 1
ATOM 1651 O O . GLY A 1 228 ? 80.716 61.820 9.528 1.00 42.94 226 GLY A O 1
ATOM 1652 N N . LEU A 1 229 ? 79.022 60.626 8.650 1.00 41.75 227 LEU A N 1
ATOM 1653 C CA . LEU A 1 229 ? 79.748 60.067 7.514 1.00 40.51 227 LEU A CA 1
ATOM 1654 C C . LEU A 1 229 ? 80.317 61.111 6.592 1.00 35.87 227 LEU A C 1
ATOM 1655 O O . LEU A 1 229 ? 81.375 60.913 6.016 1.00 35.46 227 LEU A O 1
ATOM 1660 N N . VAL A 1 230 ? 79.594 62.200 6.405 1.00 33.79 228 VAL A N 1
ATOM 1661 C CA . VAL A 1 230 ? 80.060 63.258 5.511 1.00 33.98 228 VAL A CA 1
ATOM 1662 C C . VAL A 1 230 ? 80.651 64.432 6.307 1.00 31.12 228 VAL A C 1
ATOM 1663 O O . VAL A 1 230 ? 81.767 64.840 6.036 1.00 31.63 228 VAL A O 1
ATOM 1667 N N . ILE A 1 231 ? 79.899 64.962 7.275 1.00 29.53 229 ILE A N 1
ATOM 1668 C CA . ILE A 1 231 ? 80.336 66.127 8.031 1.00 30.28 229 ILE A CA 1
ATOM 1669 C C . ILE A 1 231 ? 81.610 65.779 8.830 1.00 30.17 229 ILE A C 1
ATOM 1670 O O . ILE A 1 231 ? 82.522 66.617 8.932 1.00 30.54 229 ILE A O 1
ATOM 1675 N N . GLY A 1 232 ? 81.685 64.554 9.348 1.00 30.97 230 GLY A N 1
ATOM 1676 C CA . GLY A 1 232 ? 82.766 64.144 10.241 1.00 33.00 230 GLY A CA 1
ATOM 1677 C C . GLY A 1 232 ? 83.904 63.386 9.592 1.00 34.60 230 GLY A C 1
ATOM 1678 O O . GLY A 1 232 ? 85.029 63.849 9.632 1.00 32.07 230 GLY A O 1
ATOM 1679 N N . GLU A 1 233 ? 83.601 62.208 9.028 1.00 38.26 231 GLU A N 1
ATOM 1680 C CA . GLU A 1 233 ? 84.611 61.285 8.450 1.00 38.08 231 GLU A CA 1
ATOM 1681 C C . GLU A 1 233 ? 85.170 61.830 7.157 1.00 34.02 231 GLU A C 1
ATOM 1682 O O . GLU A 1 233 ? 86.344 61.927 7.014 1.00 32.78 231 GLU A O 1
ATOM 1688 N N . ALA A 1 234 ? 84.316 62.220 6.223 1.00 33.33 232 ALA A N 1
ATOM 1689 C CA . ALA A 1 234 ? 84.774 62.787 4.956 1.00 33.79 232 ALA A CA 1
ATOM 1690 C C . ALA A 1 234 ? 85.420 64.187 5.087 1.00 35.31 232 ALA A C 1
ATOM 1691 O O . ALA A 1 234 ? 86.518 64.402 4.564 1.00 34.65 232 ALA A O 1
ATOM 1693 N N . LEU A 1 235 ? 84.722 65.118 5.752 1.00 33.62 233 LEU A N 1
ATOM 1694 C CA . LEU A 1 235 ? 85.116 66.547 5.816 1.00 31.38 233 LEU A CA 1
ATOM 1695 C C . LEU A 1 235 ? 85.919 66.963 7.066 1.00 28.00 233 LEU A C 1
ATOM 1696 O O . LEU A 1 235 ? 86.336 68.114 7.197 1.00 24.87 233 LEU A O 1
ATOM 1701 N N . GLY A 1 236 ? 86.072 66.041 8.004 1.00 28.66 234 GLY A N 1
ATOM 1702 C CA . GLY A 1 236 ? 86.919 66.252 9.174 1.00 28.15 234 GLY A CA 1
ATOM 1703 C C . GLY A 1 236 ? 86.445 67.213 10.228 1.00 28.95 234 GLY A C 1
ATOM 1704 O O . GLY A 1 236 ? 87.261 67.609 11.050 1.00 28.09 234 GLY A O 1
ATOM 1705 N N . VAL A 1 237 ? 85.152 67.568 10.240 1.00 28.82 235 VAL A N 1
ATOM 1706 C CA . VAL A 1 237 ? 84.625 68.480 11.257 1.00 30.34 235 VAL A CA 1
ATOM 1707 C C . VAL A 1 237 ? 84.611 67.800 12.647 1.00 31.43 235 VAL A C 1
ATOM 1708 O O . VAL A 1 237 ? 84.156 66.666 12.808 1.00 34.37 235 VAL A O 1
ATOM 1712 N N . GLY A 1 238 ? 85.107 68.518 13.652 1.00 31.44 236 GLY A N 1
ATOM 1713 C CA . GLY A 1 238 ? 85.259 67.980 15.011 1.00 31.10 236 GLY A CA 1
ATOM 1714 C C . GLY A 1 238 ? 84.043 68.023 15.917 1.00 30.74 236 GLY A C 1
ATOM 1715 O O . GLY A 1 238 ? 82.978 68.473 15.515 1.00 33.35 236 GLY A O 1
ATOM 1716 N N . PHE A 1 239 ? 84.231 67.578 17.155 1.00 31.75 237 PHE A N 1
ATOM 1717 C CA . PHE A 1 239 ? 83.163 67.399 18.136 1.00 32.53 237 PHE A CA 1
ATOM 1718 C C . PHE A 1 239 ? 83.465 68.103 19.462 1.00 32.01 237 PHE A C 1
ATOM 1719 O O . PHE A 1 239 ? 84.487 67.822 20.066 1.00 32.46 237 PHE A O 1
ATOM 1727 N N . GLU A 1 240 ? 82.570 68.999 19.916 1.00 37.06 238 GLU A N 1
ATOM 1728 C CA . GLU A 1 240 ? 82.685 69.623 21.244 1.00 37.14 238 GLU A CA 1
ATOM 1729 C C . GLU A 1 240 ? 82.008 68.722 22.252 1.00 36.73 238 GLU A C 1
ATOM 1730 O O . GLU A 1 240 ? 80.790 68.640 22.295 1.00 33.86 238 GLU A O 1
ATOM 1736 N N . ASP A 1 241 ? 82.815 68.069 23.084 1.00 37.98 239 ASP A N 1
ATOM 1737 C CA . ASP A 1 241 ? 82.336 67.098 24.065 1.00 35.37 239 ASP A CA 1
ATOM 1738 C C . ASP A 1 241 ? 81.823 67.853 25.267 1.00 33.26 239 ASP A C 1
ATOM 1739 O O . ASP A 1 241 ? 82.453 68.806 25.703 1.00 33.25 239 ASP A O 1
ATOM 1744 N N . TRP A 1 242 ? 80.678 67.421 25.798 1.00 32.19 240 TRP A N 1
ATOM 1745 C CA . TRP A 1 242 ? 80.009 68.078 26.931 1.00 31.19 240 TRP A CA 1
ATOM 1746 C C . TRP A 1 242 ? 79.798 67.149 28.153 1.00 33.13 240 TRP A C 1
ATOM 1747 O O . TRP A 1 242 ? 79.069 67.522 29.095 1.00 30.45 240 TRP A O 1
ATOM 1758 N N . GLY A 1 243 ? 80.474 65.983 28.168 1.00 34.73 241 GLY A N 1
ATOM 1759 C CA . GLY A 1 243 ? 80.454 65.042 29.299 1.00 32.97 241 GLY A CA 1
ATOM 1760 C C . GLY A 1 243 ? 80.869 65.672 30.610 1.00 34.81 241 GLY A C 1
ATOM 1761 O O . GLY A 1 243 ? 80.395 65.284 31.674 1.00 35.38 241 GLY A O 1
ATOM 1762 N N . ARG A 1 244 ? 81.739 66.675 30.532 1.00 39.30 242 ARG A N 1
ATOM 1763 C CA . ARG A 1 244 ? 82.143 67.427 31.709 1.00 43.48 242 ARG A CA 1
ATOM 1764 C C . ARG A 1 244 ? 80.969 68.125 32.412 1.00 43.95 242 ARG A C 1
ATOM 1765 O O . ARG A 1 244 ? 80.941 68.180 33.631 1.00 46.58 242 ARG A O 1
ATOM 1773 N N . TRP A 1 245 ? 80.000 68.640 31.651 1.00 42.99 243 TRP A N 1
ATOM 1774 C CA . TRP A 1 245 ? 78.805 69.279 32.228 1.00 41.26 243 TRP A CA 1
ATOM 1775 C C . TRP A 1 245 ? 77.697 68.297 32.635 1.00 39.30 243 TRP A C 1
ATOM 1776 O O . TRP A 1 245 ? 76.912 68.607 33.514 1.00 39.60 243 TRP A O 1
ATOM 1787 N N . LEU A 1 246 ? 77.586 67.163 31.953 1.00 40.34 244 LEU A N 1
ATOM 1788 C CA . LEU A 1 246 ? 76.459 66.231 32.144 1.00 41.82 244 LEU A CA 1
ATOM 1789 C C . LEU A 1 246 ? 77.008 64.867 32.535 1.00 46.42 244 LEU A C 1
ATOM 1790 O O . LEU A 1 246 ? 77.771 64.287 31.759 1.00 59.92 244 LEU A O 1
ATOM 1795 N N . PRO A 1 247 ? 76.644 64.348 33.724 1.00 48.38 245 PRO A N 1
ATOM 1796 C CA . PRO A 1 247 ? 77.275 63.109 34.199 1.00 50.88 245 PRO A CA 1
ATOM 1797 C C . PRO A 1 247 ? 76.973 61.861 33.353 1.00 53.67 245 PRO A C 1
ATOM 1798 O O . PRO A 1 247 ? 77.911 61.121 32.994 1.00 57.67 245 PRO A O 1
ATOM 1802 N N . CYS A 1 248 ? 75.700 61.655 33.018 1.00 47.23 246 CYS A N 1
ATOM 1803 C CA . CYS A 1 248 ? 75.255 60.404 32.421 1.00 46.08 246 CYS A CA 1
ATOM 1804 C C . CYS A 1 248 ? 75.888 60.157 31.058 1.00 45.88 246 CYS A C 1
ATOM 1805 O O . CYS A 1 248 ? 76.074 61.076 30.254 1.00 48.28 246 CYS A O 1
ATOM 1808 N N . ASP A 1 249 ? 76.251 58.896 30.839 1.00 49.81 247 ASP A N 1
ATOM 1809 C CA . ASP A 1 249 ? 77.049 58.476 29.678 1.00 49.59 247 ASP A CA 1
ATOM 1810 C C . ASP A 1 249 ? 76.587 57.150 29.038 1.00 46.19 247 ASP A C 1
ATOM 1811 O O . ASP A 1 249 ? 77.278 56.615 28.181 1.00 51.19 247 ASP A O 1
ATOM 1816 N N . ALA A 1 250 ? 75.408 56.657 29.399 1.00 42.72 248 ALA A N 1
ATOM 1817 C CA . ALA A 1 250 ? 74.883 55.418 28.814 1.00 43.49 248 ALA A CA 1
ATOM 1818 C C . ALA A 1 250 ? 73.378 55.361 28.978 1.00 40.13 248 ALA A C 1
ATOM 1819 O O . ALA A 1 250 ? 72.801 56.095 29.777 1.00 37.83 248 ALA A O 1
ATOM 1821 N N . ALA A 1 251 ? 72.753 54.463 28.232 1.00 40.73 249 ALA A N 1
ATOM 1822 C CA . ALA A 1 251 ? 71.315 54.253 28.357 1.00 43.89 249 ALA A CA 1
ATOM 1823 C C . ALA A 1 251 ? 70.870 52.856 27.918 1.00 41.56 249 ALA A C 1
ATOM 1824 O O . ALA A 1 251 ? 71.463 52.270 27.021 1.00 41.02 249 ALA A O 1
ATOM 1826 N N . TYR A 1 252 ? 69.821 52.352 28.561 1.00 40.20 250 TYR A N 1
ATOM 1827 C CA . TYR A 1 252 ? 69.123 51.144 28.130 1.00 39.26 250 TYR A CA 1
ATOM 1828 C C . TYR A 1 252 ? 67.700 51.508 27.692 1.00 39.66 250 TYR A C 1
ATOM 1829 O O . TYR A 1 252 ? 67.020 52.255 28.380 1.00 39.07 250 TYR A O 1
ATOM 1838 N N . ALA A 1 253 ? 67.244 50.969 26.564 1.00 39.92 251 ALA A N 1
ATOM 1839 C CA . ALA A 1 253 ? 65.867 51.168 26.116 1.00 37.64 251 ALA A CA 1
ATOM 1840 C C . ALA A 1 253 ? 65.206 49.835 25.825 1.00 38.12 251 ALA A C 1
ATOM 1841 O O . ALA A 1 253 ? 65.883 48.897 25.392 1.00 35.97 251 ALA A O 1
ATOM 1843 N N . VAL A 1 254 ? 63.890 49.772 26.050 1.00 35.02 252 VAL A N 1
ATOM 1844 C CA . VAL A 1 254 ? 63.132 48.565 25.811 1.00 35.69 252 VAL A CA 1
ATOM 1845 C C . VAL A 1 254 ? 61.655 48.920 25.656 1.00 35.70 252 VAL A C 1
ATOM 1846 O O . VAL A 1 254 ? 61.107 49.700 26.454 1.00 35.03 252 VAL A O 1
ATOM 1850 N N . GLN A 1 255 ? 61.039 48.403 24.582 1.00 38.21 253 GLN A N 1
ATOM 1851 C CA . GLN A 1 255 ? 59.608 48.564 24.337 1.00 39.95 253 GLN A CA 1
ATOM 1852 C C . GLN A 1 255 ? 58.843 47.562 25.247 1.00 41.14 253 GLN A C 1
ATOM 1853 O O . GLN A 1 255 ? 59.275 46.408 25.470 1.00 44.96 253 GLN A O 1
ATOM 1859 N N . SER A 1 256 ? 57.725 48.031 25.773 1.00 35.62 254 SER A N 1
ATOM 1860 C CA . SER A 1 256 ? 56.835 47.241 26.575 1.00 38.15 254 SER A CA 1
ATOM 1861 C C . SER A 1 256 ? 55.432 47.185 25.922 1.00 41.80 254 SER A C 1
ATOM 1862 O O . SER A 1 256 ? 55.037 48.095 25.182 1.00 35.80 254 SER A O 1
ATOM 1865 N N . GLU A 1 257 ? 54.711 46.097 26.200 1.00 44.59 255 GLU A N 1
ATOM 1866 C CA . GLU A 1 257 ? 53.362 45.851 25.679 1.00 52.57 255 GLU A CA 1
ATOM 1867 C C . GLU A 1 257 ? 52.391 46.198 26.789 1.00 49.05 255 GLU A C 1
ATOM 1868 O O . GLU A 1 257 ? 52.607 45.760 27.920 1.00 52.39 255 GLU A O 1
ATOM 1874 N N . ASN A 1 258 ? 51.362 47.000 26.493 1.00 45.39 256 ASN A N 1
ATOM 1875 C CA . ASN A 1 258 ? 50.389 47.421 27.518 1.00 50.69 256 ASN A CA 1
ATOM 1876 C C . ASN A 1 258 ? 49.660 46.201 28.102 1.00 58.91 256 ASN A C 1
ATOM 1877 O O . ASN A 1 258 ? 49.335 45.274 27.340 1.00 58.61 256 ASN A O 1
ATOM 1882 N N . ARG A 1 259 ? 49.411 46.195 29.427 1.00 62.85 257 ARG A N 1
ATOM 1883 C CA . ARG A 1 259 ? 48.633 45.096 30.060 1.00 70.41 257 ARG A CA 1
ATOM 1884 C C . ARG A 1 259 ? 47.146 45.459 29.929 1.00 73.90 257 ARG A C 1
ATOM 1885 O O . ARG A 1 259 ? 46.823 46.644 29.825 1.00 74.61 257 ARG A O 1
ATOM 1893 N N . PRO A 1 260 ? 46.239 44.454 29.905 1.00 76.87 258 PRO A N 1
ATOM 1894 C CA . PRO A 1 260 ? 44.820 44.789 29.684 1.00 78.51 258 PRO A CA 1
ATOM 1895 C C . PRO A 1 260 ? 44.242 45.678 30.802 1.00 77.39 258 PRO A C 1
ATOM 1896 O O . PRO A 1 260 ? 44.609 45.496 31.971 1.00 71.20 258 PRO A O 1
ATOM 1900 N N . GLY A 1 261 ? 43.386 46.639 30.426 1.00 73.65 259 GLY A N 1
ATOM 1901 C CA . GLY A 1 261 ? 42.913 47.699 31.334 1.00 75.00 259 GLY A CA 1
ATOM 1902 C C . GLY A 1 261 ? 43.977 48.656 31.897 1.00 70.54 259 GLY A C 1
ATOM 1903 O O . GLY A 1 261 ? 43.937 49.030 33.070 1.00 64.67 259 GLY A O 1
ATOM 1904 N N . ASP A 1 262 ? 44.932 49.041 31.051 1.00 73.80 260 ASP A N 1
ATOM 1905 C CA . ASP A 1 262 ? 45.957 50.055 31.370 1.00 69.06 260 ASP A CA 1
ATOM 1906 C C . ASP A 1 262 ? 45.789 51.230 30.427 1.00 57.19 260 ASP A C 1
ATOM 1907 O O . ASP A 1 262 ? 46.222 51.168 29.278 1.00 55.66 260 ASP A O 1
ATOM 1912 N N . ALA A 1 263 ? 45.161 52.290 30.925 1.00 49.48 261 ALA A N 1
ATOM 1913 C CA . ALA A 1 263 ? 44.852 53.473 30.122 1.00 47.70 261 ALA A CA 1
ATOM 1914 C C . ALA A 1 263 ? 46.121 54.326 30.003 1.00 43.18 261 ALA A C 1
ATOM 1915 O O . ALA A 1 263 ? 46.650 54.754 31.048 1.00 41.37 261 ALA A O 1
ATOM 1917 N N . PRO A 1 264 ? 46.651 54.522 28.768 1.00 38.40 262 PRO A N 1
ATOM 1918 C CA . PRO A 1 264 ? 47.863 55.347 28.674 1.00 37.44 262 PRO A CA 1
ATOM 1919 C C . PRO A 1 264 ? 47.595 56.780 29.114 1.00 32.82 262 PRO A C 1
ATOM 1920 O O . PRO A 1 264 ? 46.551 57.325 28.812 1.00 28.06 262 PRO A O 1
ATOM 1924 N N . ALA A 1 265 ? 48.544 57.335 29.865 1.00 31.71 263 ALA A N 1
ATOM 1925 C CA . ALA A 1 265 ? 48.437 58.693 30.418 1.00 30.70 263 ALA A CA 1
ATOM 1926 C C . ALA A 1 265 ? 48.869 59.726 29.357 1.00 28.23 263 ALA A C 1
ATOM 1927 O O . ALA A 1 265 ? 49.746 59.431 28.541 1.00 26.84 263 ALA A O 1
ATOM 1929 N N . PRO A 1 266 ? 48.303 60.945 29.400 1.00 26.13 264 PRO A N 1
ATOM 1930 C CA . PRO A 1 266 ? 48.704 62.040 28.504 1.00 26.48 264 PRO A CA 1
ATOM 1931 C C . PRO A 1 266 ? 49.935 62.824 28.964 1.00 26.36 264 PRO A C 1
ATOM 1932 O O . PRO A 1 266 ? 49.967 64.057 28.905 1.00 25.86 264 PRO A O 1
ATOM 1936 N N . PHE A 1 267 ? 50.954 62.101 29.407 1.00 29.85 265 PHE A N 1
ATOM 1937 C CA . PHE A 1 267 ? 52.221 62.689 29.779 1.00 30.59 265 PHE A CA 1
ATOM 1938 C C . PHE A 1 267 ? 53.330 61.649 29.750 1.00 30.10 265 PHE A C 1
ATOM 1939 O O . PHE A 1 267 ? 53.079 60.462 29.826 1.00 29.13 265 PHE A O 1
ATOM 1947 N N . THR A 1 268 ? 54.554 62.146 29.642 1.00 31.15 266 THR A N 1
ATOM 1948 C CA . THR A 1 268 ? 55.746 61.337 29.742 1.00 32.32 266 THR A CA 1
ATOM 1949 C C . THR A 1 268 ? 56.124 61.250 31.228 1.00 34.14 266 THR A C 1
ATOM 1950 O O . THR A 1 268 ? 56.035 62.250 31.952 1.00 30.57 266 THR A O 1
ATOM 1954 N N . ARG A 1 269 ? 56.491 60.052 31.689 1.00 35.85 267 ARG A N 1
ATOM 1955 C CA . ARG A 1 269 ? 57.023 59.872 33.042 1.00 37.75 267 ARG A CA 1
ATOM 1956 C C . ARG A 1 269 ? 58.533 59.952 33.044 1.00 34.74 267 ARG A C 1
ATOM 1957 O O . ARG A 1 269 ? 59.169 59.241 32.268 1.00 31.43 267 ARG A O 1
ATOM 1965 N N . VAL A 1 270 ? 59.090 60.803 33.910 1.00 32.23 268 VAL A N 1
ATOM 1966 C CA . VAL A 1 270 ? 60.549 60.838 34.120 1.00 31.87 268 VAL A CA 1
ATOM 1967 C C . VAL A 1 270 ? 60.847 60.642 35.590 1.00 31.28 268 VAL A C 1
ATOM 1968 O O . VAL A 1 270 ? 60.644 61.544 36.377 1.00 30.93 268 VAL A O 1
ATOM 1972 N N . THR A 1 271 ? 61.325 59.448 35.933 1.00 35.33 269 THR A N 1
ATOM 1973 C CA . THR A 1 271 ? 61.501 59.002 37.323 1.00 37.20 269 THR A CA 1
ATOM 1974 C C . THR A 1 271 ? 62.992 58.936 37.680 1.00 38.01 269 THR A C 1
ATOM 1975 O O . THR A 1 271 ? 63.749 58.133 37.093 1.00 35.13 269 THR A O 1
ATOM 1979 N N . ALA A 1 272 ? 63.416 59.765 38.636 1.00 38.44 270 ALA A N 1
ATOM 1980 C CA . ALA A 1 272 ? 64.818 59.721 39.100 1.00 42.00 270 ALA A CA 1
ATOM 1981 C C . ALA A 1 272 ? 65.083 58.423 39.856 1.00 40.99 270 ALA A C 1
ATOM 1982 O O . ALA A 1 272 ? 64.252 57.992 40.689 1.00 36.87 270 ALA A O 1
ATOM 1984 N N . ARG A 1 273 ? 66.235 57.814 39.568 1.00 42.83 271 ARG A N 1
ATOM 1985 C CA . ARG A 1 273 ? 66.691 56.592 40.259 1.00 46.86 271 ARG A CA 1
ATOM 1986 C C . ARG A 1 273 ? 68.049 56.902 40.935 1.00 46.37 271 ARG A C 1
ATOM 1987 O O . ARG A 1 273 ? 68.413 58.070 41.083 1.00 44.87 271 ARG A O 1
ATOM 1995 N N . SER A 1 274 ? 68.790 55.861 41.327 1.00 46.96 272 SER A N 1
ATOM 1996 C CA . SER A 1 274 ? 69.998 56.018 42.150 1.00 44.36 272 SER A CA 1
ATOM 1997 C C . SER A 1 274 ? 71.144 56.763 41.469 1.00 41.11 272 SER A C 1
ATOM 1998 O O . SER A 1 274 ? 71.931 57.425 42.147 1.00 38.27 272 SER A O 1
ATOM 2001 N N . ALA A 1 275 ? 71.263 56.636 40.145 1.00 42.53 273 ALA A N 1
ATOM 2002 C CA . ALA A 1 275 ? 72.402 57.250 39.419 1.00 39.81 273 ALA A CA 1
ATOM 2003 C C . ALA A 1 275 ? 72.071 57.639 37.987 1.00 40.32 273 ALA A C 1
ATOM 2004 O O . ALA A 1 275 ? 72.870 57.404 37.040 1.00 40.40 273 ALA A O 1
ATOM 2006 N N . GLY A 1 276 ? 70.912 58.297 37.853 1.00 39.72 274 GLY A N 1
ATOM 2007 C CA . GLY A 1 276 ? 70.337 58.663 36.549 1.00 38.42 274 GLY A CA 1
ATOM 2008 C C . GLY A 1 276 ? 68.822 58.646 36.639 1.00 36.26 274 GLY A C 1
ATOM 2009 O O . GLY A 1 276 ? 68.257 58.866 37.723 1.00 35.84 274 GLY A O 1
ATOM 2010 N N . TRP A 1 277 ? 68.157 58.360 35.523 1.00 32.63 275 TRP A N 1
ATOM 2011 C CA . TRP A 1 277 ? 66.703 58.497 35.462 1.00 32.21 275 TRP A CA 1
ATOM 2012 C C . TRP A 1 277 ? 66.026 57.595 34.402 1.00 32.80 275 TRP A C 1
ATOM 2013 O O . TRP A 1 277 ? 66.617 57.222 33.402 1.00 34.27 275 TRP A O 1
ATOM 2024 N N . GLN A 1 278 ? 64.768 57.269 34.646 1.00 31.51 276 GLN A N 1
ATOM 2025 C CA . GLN A 1 278 ? 63.995 56.371 33.806 1.00 32.99 276 GLN A CA 1
ATOM 2026 C C . GLN A 1 278 ? 62.910 57.155 33.041 1.00 30.49 276 GLN A C 1
ATOM 2027 O O . GLN A 1 278 ? 62.244 58.042 33.590 1.00 26.51 276 GLN A O 1
ATOM 2033 N N . TRP A 1 279 ? 62.719 56.781 31.785 1.00 29.73 277 TRP A N 1
ATOM 2034 C CA . TRP A 1 279 ? 61.688 57.360 30.954 1.00 31.66 277 TRP A CA 1
ATOM 2035 C C . TRP A 1 279 ? 60.541 56.368 30.679 1.00 31.51 277 TRP A C 1
ATOM 2036 O O . TRP A 1 279 ? 60.717 55.146 30.759 1.00 33.12 277 TRP A O 1
ATOM 2047 N N . GLY A 1 280 ? 59.373 56.925 30.391 1.00 30.22 278 GLY A N 1
ATOM 2048 C CA . GLY A 1 280 ? 58.182 56.163 30.137 1.00 31.08 278 GLY A CA 1
ATOM 2049 C C . GLY A 1 280 ? 57.286 56.904 29.157 1.00 30.61 278 GLY A C 1
ATOM 2050 O O . GLY A 1 280 ? 56.587 57.836 29.525 1.00 29.25 278 GLY A O 1
ATOM 2051 N N . ILE A 1 281 ? 57.303 56.455 27.909 1.00 29.56 279 ILE A N 1
ATOM 2052 C CA . ILE A 1 281 ? 56.659 57.144 26.809 1.00 27.85 279 ILE A CA 1
ATOM 2053 C C . ILE A 1 281 ? 55.485 56.281 26.316 1.00 29.23 279 ILE A C 1
ATOM 2054 O O . ILE A 1 281 ? 55.693 55.244 25.716 1.00 26.76 279 ILE A O 1
ATOM 2059 N N . PRO A 1 282 ? 54.245 56.683 26.632 1.00 30.16 280 PRO A N 1
ATOM 2060 C CA . PRO A 1 282 ? 53.119 55.818 26.305 1.00 32.42 280 PRO A CA 1
ATOM 2061 C C . PRO A 1 282 ? 52.630 55.973 24.865 1.00 32.66 280 PRO A C 1
ATOM 2062 O O . PRO A 1 282 ? 52.337 57.084 24.443 1.00 30.19 280 PRO A O 1
ATOM 2066 N N . LEU A 1 283 ? 52.585 54.859 24.129 1.00 32.03 281 LEU A N 1
ATOM 2067 C CA . LEU A 1 283 ? 51.853 54.763 22.866 1.00 33.11 281 LEU A CA 1
ATOM 2068 C C . LEU A 1 283 ? 50.494 54.126 23.141 1.00 33.41 281 LEU A C 1
ATOM 2069 O O . LEU A 1 283 ? 50.208 53.767 24.281 1.00 38.02 281 LEU A O 1
ATOM 2074 N N . ARG A 1 284 ? 49.651 54.027 22.114 1.00 35.30 282 ARG A N 1
ATOM 2075 C CA . ARG A 1 284 ? 48.284 53.501 22.250 1.00 35.92 282 ARG A CA 1
ATOM 2076 C C . ARG A 1 284 ? 48.162 52.095 22.814 1.00 35.31 282 ARG A C 1
ATOM 2077 O O . ARG A 1 284 ? 47.306 51.873 23.670 1.00 33.94 282 ARG A O 1
ATOM 2085 N N . HIS A 1 285 ? 48.977 51.163 22.310 1.00 38.78 283 HIS A N 1
ATOM 2086 C CA . HIS A 1 285 ? 49.022 49.754 22.767 1.00 42.21 283 HIS A CA 1
ATOM 2087 C C . HIS A 1 285 ? 50.410 49.308 23.283 1.00 43.92 283 HIS A C 1
ATOM 2088 O O . HIS A 1 285 ? 50.566 48.172 23.741 1.00 48.23 283 HIS A O 1
ATOM 2095 N N . ARG A 1 286 ? 51.404 50.199 23.225 1.00 42.94 284 ARG A N 1
ATOM 2096 C CA . ARG A 1 286 ? 52.773 49.885 23.620 1.00 42.47 284 ARG A CA 1
ATOM 2097 C C . ARG A 1 286 ? 53.387 51.087 24.340 1.00 39.28 284 ARG A C 1
ATOM 2098 O O . ARG A 1 286 ? 52.810 52.152 24.367 1.00 40.17 284 ARG A O 1
ATOM 2106 N N . ALA A 1 287 ? 54.573 50.926 24.910 1.00 37.88 285 ALA A N 1
ATOM 2107 C CA . ALA A 1 287 ? 55.276 52.054 25.493 1.00 35.41 285 ALA A CA 1
ATOM 2108 C C . ALA A 1 287 ? 56.784 51.945 25.332 1.00 35.11 285 ALA A C 1
ATOM 2109 O O . ALA A 1 287 ? 57.322 50.847 25.309 1.00 32.63 285 ALA A O 1
ATOM 2111 N N . GLY A 1 288 ? 57.429 53.109 25.165 1.00 33.42 286 GLY A N 1
ATOM 2112 C CA . GLY A 1 288 ? 58.864 53.252 25.266 1.00 35.62 286 GLY A CA 1
ATOM 2113 C C . GLY A 1 288 ? 59.297 53.312 26.718 1.00 33.98 286 GLY A C 1
ATOM 2114 O O . GLY A 1 288 ? 58.653 54.001 27.509 1.00 32.56 286 GLY A O 1
ATOM 2115 N N . ASN A 1 289 ? 60.342 52.564 27.062 1.00 32.94 287 ASN A N 1
ATOM 2116 C CA . ASN A 1 289 ? 60.938 52.609 28.399 1.00 37.72 287 ASN A CA 1
ATOM 2117 C C . ASN A 1 289 ? 62.435 52.749 28.268 1.00 37.90 287 ASN A C 1
ATOM 2118 O O . ASN A 1 289 ? 63.006 52.289 27.286 1.00 37.93 287 ASN A O 1
ATOM 2123 N N . GLY A 1 290 ? 63.061 53.352 29.275 1.00 36.92 288 GLY A N 1
ATOM 2124 C CA . GLY A 1 290 ? 64.516 53.362 29.376 1.00 34.48 288 GLY A CA 1
ATOM 2125 C C . GLY A 1 290 ? 65.095 53.892 30.679 1.00 34.13 288 GLY A C 1
ATOM 2126 O O . GLY A 1 290 ? 64.406 54.475 31.482 1.00 39.36 288 GLY A O 1
ATOM 2127 N N . LEU A 1 291 ? 66.378 53.654 30.886 1.00 32.98 289 LEU A N 1
ATOM 2128 C CA . LEU A 1 291 ? 67.128 54.253 31.963 1.00 31.85 289 LEU A CA 1
ATOM 2129 C C . LEU A 1 291 ? 68.347 54.938 31.352 1.00 32.15 289 LEU A C 1
ATOM 2130 O O . LEU A 1 291 ? 69.090 54.310 30.579 1.00 31.41 289 LEU A O 1
ATOM 2135 N N . VAL A 1 292 ? 68.518 56.219 31.668 1.00 30.73 290 VAL A N 1
ATOM 2136 C CA . VAL A 1 292 ? 69.747 56.979 31.388 1.00 32.98 290 VAL A CA 1
ATOM 2137 C C . VAL A 1 292 ? 70.568 57.015 32.679 1.00 33.69 290 VAL A C 1
ATOM 2138 O O . VAL A 1 292 ? 70.014 57.304 33.726 1.00 37.88 290 VAL A O 1
ATOM 2142 N N . PHE A 1 293 ? 71.872 56.757 32.624 1.00 34.45 291 PHE A N 1
ATOM 2143 C CA . PHE A 1 293 ? 72.650 56.653 33.865 1.00 37.81 291 PHE A CA 1
ATOM 2144 C C . PHE A 1 293 ? 74.152 56.837 33.690 1.00 37.90 291 PHE A C 1
ATOM 2145 O O . PHE A 1 293 ? 74.670 56.826 32.562 1.00 38.41 291 PHE A O 1
ATOM 2153 N N . SER A 1 294 ? 74.844 56.984 34.823 1.00 41.07 292 SER A N 1
ATOM 2154 C CA . SER A 1 294 ? 76.341 57.079 34.870 1.00 43.72 292 SER A CA 1
ATOM 2155 C C . SER A 1 294 ? 76.990 55.709 35.110 1.00 44.62 292 SER A C 1
ATOM 2156 O O . SER A 1 294 ? 76.824 55.141 36.189 1.00 47.07 292 SER A O 1
ATOM 2159 N N . SER A 1 295 ? 77.747 55.197 34.134 1.00 47.74 293 SER A N 1
ATOM 2160 C CA . SER A 1 295 ? 78.421 53.885 34.297 1.00 48.39 293 SER A CA 1
ATOM 2161 C C . SER A 1 295 ? 79.446 53.892 35.444 1.00 50.75 293 SER A C 1
ATOM 2162 O O . SER A 1 295 ? 79.632 52.877 36.113 1.00 53.26 293 SER A O 1
ATOM 2165 N N . ALA A 1 296 ? 80.048 55.051 35.703 1.00 48.19 294 ALA A N 1
ATOM 2166 C CA . ALA A 1 296 ? 80.944 55.214 36.840 1.00 48.73 294 ALA A CA 1
ATOM 2167 C C . ALA A 1 296 ? 80.279 55.036 38.229 1.00 49.08 294 ALA A C 1
ATOM 2168 O O . ALA A 1 296 ? 80.998 54.909 39.232 1.00 53.66 294 ALA A O 1
ATOM 2170 N N . HIS A 1 297 ? 78.939 55.052 38.296 1.00 44.65 295 HIS A N 1
ATOM 2171 C CA . HIS A 1 297 ? 78.190 54.758 39.525 1.00 41.57 295 HIS A CA 1
ATOM 2172 C C . HIS A 1 297 ? 77.362 53.476 39.441 1.00 46.93 295 HIS A C 1
ATOM 2173 O O . HIS A 1 297 ? 76.861 53.005 40.459 1.00 49.69 295 HIS A O 1
ATOM 2180 N N . LEU A 1 298 ? 77.166 52.936 38.236 1.00 47.61 296 LEU A N 1
ATOM 2181 C CA . LEU A 1 298 ? 76.348 51.749 38.054 1.00 49.76 296 LEU A CA 1
ATOM 2182 C C . LEU A 1 298 ? 76.967 50.769 37.053 1.00 49.57 296 LEU A C 1
ATOM 2183 O O . LEU A 1 298 ? 77.400 51.137 35.945 1.00 41.72 296 LEU A O 1
ATOM 2188 N N . SER A 1 299 ? 76.967 49.505 37.466 1.00 49.92 297 SER A N 1
ATOM 2189 C CA . SER A 1 299 ? 77.209 48.400 36.567 1.00 49.42 297 SER A CA 1
ATOM 2190 C C . SER A 1 299 ? 76.004 48.215 35.643 1.00 49.64 297 SER A C 1
ATOM 2191 O O . SER A 1 299 ? 74.917 48.763 35.885 1.00 47.06 297 SER A O 1
ATOM 2194 N N . ASP A 1 300 ? 76.204 47.414 34.605 1.00 48.75 298 ASP A N 1
ATOM 2195 C CA . ASP A 1 300 ? 75.119 47.045 33.709 1.00 51.77 298 ASP A CA 1
ATOM 2196 C C . ASP A 1 300 ? 73.996 46.267 34.412 1.00 53.88 298 ASP A C 1
ATOM 2197 O O . ASP A 1 300 ? 72.822 46.569 34.202 1.00 56.81 298 ASP A O 1
ATOM 2202 N N . ASP A 1 301 ? 74.342 45.317 35.274 1.00 52.76 299 ASP A N 1
ATOM 2203 C CA . ASP A 1 301 ? 73.331 44.531 36.006 1.00 54.31 299 ASP A CA 1
ATOM 2204 C C . ASP A 1 301 ? 72.562 45.399 37.023 1.00 48.89 299 ASP A C 1
ATOM 2205 O O . ASP A 1 301 ? 71.363 45.185 37.239 1.00 45.62 299 ASP A O 1
ATOM 2210 N N . GLN A 1 302 ? 73.248 46.352 37.661 1.00 48.71 300 GLN A N 1
ATOM 2211 C CA . GLN A 1 302 ? 72.587 47.305 38.586 1.00 50.60 300 GLN A CA 1
ATOM 2212 C C . GLN A 1 302 ? 71.561 48.197 37.847 1.00 44.09 300 GLN A C 1
ATOM 2213 O O . GLN A 1 302 ? 70.454 48.437 38.342 1.00 38.12 300 GLN A O 1
ATOM 2219 N N . ALA A 1 303 ? 71.943 48.635 36.649 1.00 41.98 301 ALA A N 1
ATOM 2220 C CA . ALA A 1 303 ? 71.074 49.396 35.762 1.00 41.89 301 ALA A CA 1
ATOM 2221 C C . ALA A 1 303 ? 69.818 48.642 35.363 1.00 40.53 301 ALA A C 1
ATOM 2222 O O . ALA A 1 303 ? 68.734 49.185 35.388 1.00 40.55 301 ALA A O 1
ATOM 2224 N N . LEU A 1 304 ? 69.969 47.385 34.996 1.00 46.73 302 LEU A N 1
ATOM 2225 C CA . LEU A 1 304 ? 68.821 46.553 34.627 1.00 47.82 302 LEU A CA 1
ATOM 2226 C C . LEU A 1 304 ? 67.927 46.245 35.833 1.00 47.50 302 LEU A C 1
ATOM 2227 O O . LEU A 1 304 ? 66.701 46.115 35.683 1.00 48.72 302 LEU A O 1
ATOM 2232 N N . ALA A 1 305 ? 68.540 46.156 37.016 1.00 45.07 303 ALA A N 1
ATOM 2233 C CA . ALA A 1 305 ? 67.814 45.964 38.292 1.00 46.08 303 ALA A CA 1
ATOM 2234 C C . ALA A 1 305 ? 66.905 47.140 38.661 1.00 44.91 303 ALA A C 1
ATOM 2235 O O . ALA A 1 305 ? 65.886 46.962 39.338 1.00 39.76 303 ALA A O 1
ATOM 2237 N N . GLU A 1 306 ? 67.295 48.348 38.245 1.00 48.60 304 GLU A N 1
ATOM 2238 C CA . GLU A 1 306 ? 66.443 49.528 38.416 1.00 50.97 304 GLU A CA 1
ATOM 2239 C C . GLU A 1 306 ? 65.322 49.607 37.356 1.00 51.64 304 GLU A C 1
ATOM 2240 O O . GLU A 1 306 ? 64.168 49.913 37.676 1.00 59.57 304 GLU A O 1
ATOM 2246 N N . LEU A 1 307 ? 65.670 49.300 36.110 1.00 45.01 305 LEU A N 1
ATOM 2247 C CA . LEU A 1 307 ? 64.784 49.478 34.963 1.00 44.82 305 LEU A CA 1
ATOM 2248 C C . LEU A 1 307 ? 63.721 48.392 34.872 1.00 45.22 305 LEU A C 1
ATOM 2249 O O . LEU A 1 307 ? 62.524 48.699 34.862 1.00 42.08 305 LEU A O 1
ATOM 2254 N N . MET A 1 308 ? 64.159 47.128 34.844 1.00 47.27 306 MET A N 1
ATOM 2255 C CA . MET A 1 308 ? 63.290 45.993 34.479 1.00 45.96 306 MET A CA 1
ATOM 2256 C C . MET A 1 308 ? 62.111 45.675 35.406 1.00 43.72 306 MET A C 1
ATOM 2257 O O . MET A 1 308 ? 61.084 45.201 34.924 1.00 45.74 306 MET A O 1
ATOM 2262 N N . PRO A 1 309 ? 62.235 45.941 36.720 1.00 45.40 307 PRO A N 1
ATOM 2263 C CA . PRO A 1 309 ? 61.058 45.759 37.599 1.00 45.08 307 PRO A CA 1
ATOM 2264 C C . PRO A 1 309 ? 59.996 46.866 37.548 1.00 45.63 307 PRO A C 1
ATOM 2265 O O . PRO A 1 309 ? 58.981 46.730 38.241 1.00 44.15 307 PRO A O 1
ATOM 2269 N N . HIS A 1 310 ? 60.230 47.947 36.786 1.00 46.26 308 HIS A N 1
ATOM 2270 C CA . HIS A 1 310 ? 59.366 49.137 36.812 1.00 43.53 308 HIS A CA 1
ATOM 2271 C C . HIS A 1 310 ? 58.955 49.628 35.428 1.00 39.09 308 HIS A C 1
ATOM 2272 O O . HIS A 1 310 ? 58.735 50.823 35.248 1.00 38.29 308 HIS A O 1
ATOM 2279 N N . LEU A 1 311 ? 58.855 48.727 34.459 1.00 37.54 309 LEU A N 1
ATOM 2280 C CA . LEU A 1 311 ? 58.397 49.083 33.104 1.00 36.46 309 LEU A CA 1
ATOM 2281 C C . LEU A 1 311 ? 56.895 49.354 33.070 1.00 34.25 309 LEU A C 1
ATOM 2282 O O . LEU A 1 311 ? 56.163 48.873 33.917 1.00 29.09 309 LEU A O 1
ATOM 2287 N N . LEU A 1 312 ? 56.443 50.088 32.057 1.00 34.90 310 LEU A N 1
ATOM 2288 C CA . LEU A 1 312 ? 55.025 50.372 31.878 1.00 36.68 310 LEU A CA 1
ATOM 2289 C C . LEU A 1 312 ? 54.244 49.183 31.278 1.00 40.82 310 LEU A C 1
ATOM 2290 O O . LEU A 1 312 ? 53.140 49.375 30.776 1.00 39.24 310 LEU A O 1
ATOM 2295 N N . GLY A 1 313 ? 54.793 47.965 31.339 1.00 44.29 311 GLY A N 1
ATOM 2296 C CA . GLY A 1 313 ? 54.180 46.785 30.697 1.00 46.63 311 GLY A CA 1
ATOM 2297 C C . GLY A 1 313 ? 55.130 45.590 30.526 1.00 47.92 311 GLY A C 1
ATOM 2298 O O . GLY A 1 313 ? 56.244 45.567 31.112 1.00 46.55 311 GLY A O 1
ATOM 2299 N N . ASP A 1 314 ? 54.687 44.593 29.742 1.00 46.47 312 ASP A N 1
ATOM 2300 C CA . ASP A 1 314 ? 55.464 43.371 29.507 1.00 46.19 312 ASP A CA 1
ATOM 2301 C C . ASP A 1 314 ? 56.541 43.659 28.477 1.00 43.40 312 ASP A C 1
ATOM 2302 O O . ASP A 1 314 ? 56.212 44.086 27.378 1.00 48.05 312 ASP A O 1
ATOM 2307 N N . PRO A 1 315 ? 57.816 43.419 28.803 1.00 40.22 313 PRO A N 1
ATOM 2308 C CA . PRO A 1 315 ? 58.862 43.720 27.815 1.00 41.72 313 PRO A CA 1
ATOM 2309 C C . PRO A 1 315 ? 58.702 42.927 26.522 1.00 41.64 313 PRO A C 1
ATOM 2310 O O . PRO A 1 315 ? 58.473 41.722 26.611 1.00 38.69 313 PRO A O 1
ATOM 2314 N N . LEU A 1 316 ? 58.822 43.586 25.362 1.00 41.71 314 LEU A N 1
ATOM 2315 C CA . LEU A 1 316 ? 58.803 42.893 24.062 1.00 45.82 314 LEU A CA 1
ATOM 2316 C C . LEU A 1 316 ? 60.108 42.182 23.703 1.00 45.10 314 LEU A C 1
ATOM 2317 O O . LEU A 1 316 ? 60.095 41.277 22.867 1.00 47.71 314 LEU A O 1
ATOM 2322 N N . THR A 1 317 ? 61.231 42.645 24.243 1.00 43.38 315 THR A N 1
ATOM 2323 C CA . THR A 1 317 ? 62.563 42.064 23.959 1.00 43.10 315 THR A CA 1
ATOM 2324 C C . THR A 1 317 ? 63.439 42.277 25.169 1.00 43.77 315 THR A C 1
ATOM 2325 O O . THR A 1 317 ? 62.960 42.715 26.232 1.00 39.57 315 THR A O 1
ATOM 2329 N N . GLU A 1 318 ? 64.718 41.966 25.025 1.00 46.83 316 GLU A N 1
ATOM 2330 C CA . GLU A 1 318 ? 65.679 42.348 26.047 1.00 53.96 316 GLU A CA 1
ATOM 2331 C C . GLU A 1 318 ? 66.168 43.757 25.779 1.00 46.25 316 GLU A C 1
ATOM 2332 O O . GLU A 1 318 ? 66.054 44.241 24.651 1.00 44.51 316 GLU A O 1
ATOM 2338 N N . PRO A 1 319 ? 66.666 44.438 26.819 1.00 44.79 317 PRO A N 1
ATOM 2339 C CA . PRO A 1 319 ? 67.165 45.804 26.652 1.00 48.06 317 PRO A CA 1
ATOM 2340 C C . PRO A 1 319 ? 68.434 45.891 25.805 1.00 45.13 317 PRO A C 1
ATOM 2341 O O . PRO A 1 319 ? 69.281 45.036 25.896 1.00 40.56 317 PRO A O 1
ATOM 2345 N N . ARG A 1 320 ? 68.514 46.918 24.970 1.00 50.78 318 ARG A N 1
ATOM 2346 C CA . ARG A 1 320 ? 69.706 47.260 24.195 1.00 56.82 318 ARG A CA 1
ATOM 2347 C C . ARG A 1 320 ? 70.428 48.381 24.900 1.00 51.06 318 ARG A C 1
ATOM 2348 O O . ARG A 1 320 ? 69.800 49.335 25.326 1.00 49.47 318 ARG A O 1
ATOM 2356 N N . ARG A 1 321 ? 71.741 48.300 24.986 1.00 51.21 319 ARG A N 1
ATOM 2357 C CA . ARG A 1 321 ? 72.516 49.412 25.494 1.00 48.78 319 ARG A CA 1
ATOM 2358 C C . ARG A 1 321 ? 72.786 50.362 24.356 1.00 52.75 319 ARG A C 1
ATOM 2359 O O . ARG A 1 321 ? 72.861 49.936 23.189 1.00 53.62 319 ARG A O 1
ATOM 2367 N N . ILE A 1 322 ? 72.862 51.653 24.691 1.00 56.01 320 ILE A N 1
ATOM 2368 C CA . ILE A 1 322 ? 73.189 52.736 23.740 1.00 53.54 320 ILE A CA 1
ATOM 2369 C C . ILE A 1 322 ? 74.259 53.616 24.393 1.00 50.69 320 ILE A C 1
ATOM 2370 O O . ILE A 1 322 ? 74.080 54.019 25.542 1.00 44.95 320 ILE A O 1
ATOM 2375 N N . PRO A 1 323 ? 75.405 53.845 23.707 1.00 56.09 321 PRO A N 1
ATOM 2376 C CA . PRO A 1 323 ? 76.319 54.910 24.184 1.00 57.57 321 PRO A CA 1
ATOM 2377 C C . PRO A 1 323 ? 75.780 56.334 23.952 1.00 54.90 321 PRO A C 1
ATOM 2378 O O . PRO A 1 323 ? 75.147 56.638 22.940 1.00 54.24 321 PRO A O 1
ATOM 2382 N N . PHE A 1 324 ? 75.981 57.155 24.962 1.00 52.96 322 PHE A N 1
ATOM 2383 C CA . PHE A 1 324 ? 75.584 58.530 24.970 1.00 51.91 322 PHE A CA 1
ATOM 2384 C C . PHE A 1 324 ? 76.884 59.245 24.892 1.00 48.85 322 PHE A C 1
ATOM 2385 O O . PHE A 1 324 ? 77.811 58.871 25.592 1.00 48.20 322 PHE A O 1
ATOM 2393 N N . ARG A 1 325 ? 76.955 60.269 24.068 1.00 46.43 323 ARG A N 1
ATOM 2394 C CA . ARG A 1 325 ? 78.083 61.176 24.105 1.00 46.09 323 ARG A CA 1
ATOM 2395 C C . ARG A 1 325 ? 77.568 62.619 23.872 1.00 41.26 323 ARG A C 1
ATOM 2396 O O . ARG A 1 325 ? 77.478 63.088 22.748 1.00 37.45 323 ARG A O 1
ATOM 2404 N N . PRO A 1 326 ? 77.201 63.306 24.954 1.00 41.45 324 PRO A N 1
ATOM 2405 C CA . PRO A 1 326 ? 76.614 64.654 24.881 1.00 39.91 324 PRO A CA 1
ATOM 2406 C C . PRO A 1 326 ? 77.553 65.673 24.270 1.00 38.05 324 PRO A C 1
ATOM 2407 O O . PRO A 1 326 ? 78.718 65.724 24.626 1.00 44.01 324 PRO A O 1
ATOM 2411 N N . GLY A 1 327 ? 77.041 66.516 23.398 1.00 32.67 325 GLY A N 1
ATOM 2412 C CA . GLY A 1 327 ? 77.871 67.523 22.763 1.00 30.65 325 GLY A CA 1
ATOM 2413 C C . GLY A 1 327 ? 77.368 67.899 21.399 1.00 27.84 325 GLY A C 1
ATOM 2414 O O . GLY A 1 327 ? 76.346 67.395 20.967 1.00 30.97 325 GLY A O 1
ATOM 2415 N N . ARG A 1 328 ? 78.113 68.751 20.709 1.00 25.78 326 ARG A N 1
ATOM 2416 C CA . ARG A 1 328 ? 77.735 69.205 19.379 1.00 25.71 326 ARG A CA 1
ATOM 2417 C C . ARG A 1 328 ? 78.901 69.162 18.404 1.00 27.38 326 ARG A C 1
ATOM 2418 O O . ARG A 1 328 ? 80.057 69.395 18.776 1.00 28.87 326 ARG A O 1
ATOM 2426 N N . ARG A 1 329 ? 78.571 68.850 17.158 1.00 30.05 327 ARG A N 1
ATOM 2427 C CA . ARG A 1 329 ? 79.448 69.009 15.983 1.00 30.65 327 ARG A CA 1
ATOM 2428 C C . ARG A 1 329 ? 79.983 70.447 15.955 1.00 31.06 327 ARG A C 1
ATOM 2429 O O . ARG A 1 329 ? 79.220 71.383 16.157 1.00 38.35 327 ARG A O 1
ATOM 2437 N N . SER A 1 330 ? 81.277 70.634 15.724 1.00 30.14 328 SER A N 1
ATOM 2438 C CA . SER A 1 330 ? 81.901 71.968 15.881 1.00 30.68 328 SER A CA 1
ATOM 2439 C C . SER A 1 330 ? 81.349 73.041 14.944 1.00 29.95 328 SER A C 1
ATOM 2440 O O . SER A 1 330 ? 81.247 74.199 15.305 1.00 32.24 328 SER A O 1
ATOM 2443 N N . GLN A 1 331 ? 81.037 72.647 13.732 1.00 30.40 329 GLN A N 1
ATOM 2444 C CA . GLN A 1 331 ? 80.264 73.474 12.816 1.00 31.70 329 GLN A CA 1
ATOM 2445 C C . GLN A 1 331 ? 79.265 72.504 12.171 1.00 28.23 329 GLN A C 1
ATOM 2446 O O . GLN A 1 331 ? 79.636 71.419 11.730 1.00 24.16 329 GLN A O 1
ATOM 2452 N N . ALA A 1 332 ? 77.984 72.840 12.183 1.00 28.25 330 ALA A N 1
ATOM 2453 C CA . ALA A 1 332 ? 76.981 71.901 11.650 1.00 29.85 330 ALA A CA 1
ATOM 2454 C C . ALA A 1 332 ? 76.957 71.911 10.131 1.00 28.95 330 ALA A C 1
ATOM 2455 O O . ALA A 1 332 ? 76.511 70.937 9.537 1.00 29.38 330 ALA A O 1
ATOM 2457 N N . TRP A 1 333 ? 77.423 73.016 9.536 1.00 28.75 331 TRP A N 1
ATOM 2458 C CA . TRP A 1 333 ? 77.559 73.195 8.093 1.00 30.52 331 TRP A CA 1
ATOM 2459 C C . TRP A 1 333 ? 79.045 73.491 7.724 1.00 30.98 331 TRP A C 1
ATOM 2460 O O . TRP A 1 333 ? 79.648 74.465 8.208 1.00 29.66 331 TRP A O 1
ATOM 2471 N N . ALA A 1 334 ? 79.598 72.649 6.857 1.00 28.94 332 ALA A N 1
ATOM 2472 C CA . ALA A 1 334 ? 80.926 72.856 6.283 1.00 30.17 332 ALA A CA 1
ATOM 2473 C C . ALA A 1 334 ? 80.855 72.648 4.775 1.00 31.06 332 ALA A C 1
ATOM 2474 O O . ALA A 1 334 ? 80.265 71.679 4.315 1.00 30.49 332 ALA A O 1
ATOM 2476 N N . LYS A 1 335 ? 81.472 73.553 4.022 1.00 32.07 333 LYS A N 1
ATOM 2477 C CA . LYS A 1 335 ? 81.491 73.498 2.567 1.00 34.71 333 LYS A CA 1
ATOM 2478 C C . LYS A 1 335 ? 80.066 73.365 1.994 1.00 34.00 333 LYS A C 1
ATOM 2479 O O . LYS A 1 335 ? 79.293 74.311 2.128 1.00 32.84 333 LYS A O 1
ATOM 2485 N N . ASN A 1 336 ? 79.713 72.230 1.400 1.00 32.63 334 ASN A N 1
ATOM 2486 C CA . ASN A 1 336 ? 78.360 72.000 0.876 1.00 32.32 334 ASN A CA 1
ATOM 2487 C C . ASN A 1 336 ? 77.679 70.797 1.569 1.00 32.53 334 ASN A C 1
ATOM 2488 O O . ASN A 1 336 ? 76.863 70.102 0.974 1.00 28.49 334 ASN A O 1
ATOM 2493 N N . CYS A 1 337 ? 78.023 70.582 2.842 1.00 31.18 335 CYS A N 1
ATOM 2494 C CA . CYS A 1 337 ? 77.373 69.608 3.670 1.00 30.06 335 CYS A CA 1
ATOM 2495 C C . CYS A 1 337 ? 76.741 70.299 4.893 1.00 30.11 335 CYS A C 1
ATOM 2496 O O . CYS A 1 337 ? 77.425 71.005 5.599 1.00 26.77 335 CYS A O 1
ATOM 2499 N N . VAL A 1 338 ? 75.440 70.071 5.110 1.00 29.32 336 VAL A N 1
ATOM 2500 C CA . VAL A 1 338 ? 74.705 70.534 6.292 1.00 27.45 336 VAL A CA 1
ATOM 2501 C C . VAL A 1 338 ? 74.356 69.303 7.073 1.00 26.01 336 VAL A C 1
ATOM 2502 O O . VAL A 1 338 ? 73.835 68.360 6.509 1.00 25.66 336 VAL A O 1
ATOM 2506 N N . ALA A 1 339 ? 74.610 69.312 8.372 1.00 25.05 337 ALA A N 1
ATOM 2507 C CA . ALA A 1 339 ? 74.308 68.153 9.224 1.00 25.35 337 ALA A CA 1
ATOM 2508 C C . ALA A 1 339 ? 72.999 68.355 9.961 1.00 26.27 337 ALA A C 1
ATOM 2509 O O . ALA A 1 339 ? 72.827 69.379 10.654 1.00 25.38 337 ALA A O 1
ATOM 2511 N N . ILE A 1 340 ? 72.083 67.388 9.826 1.00 25.61 338 ILE A N 1
ATOM 2512 C CA . ILE A 1 340 ? 70.759 67.429 10.499 1.00 25.56 338 ILE A CA 1
ATOM 2513 C C . ILE A 1 340 ? 70.523 66.176 11.358 1.00 25.20 338 ILE A C 1
ATOM 2514 O O . ILE A 1 340 ? 70.743 65.056 10.891 1.00 23.47 338 ILE A O 1
ATOM 2519 N N . GLY A 1 341 ? 70.024 66.349 12.584 1.00 26.38 339 GLY A N 1
ATOM 2520 C CA . GLY A 1 341 ? 69.843 65.220 13.522 1.00 27.88 339 GLY A CA 1
ATOM 2521 C C . GLY A 1 341 ? 71.134 64.850 14.259 1.00 27.45 339 GLY A C 1
ATOM 2522 O O . GLY A 1 341 ? 71.989 65.717 14.476 1.00 26.41 339 GLY A O 1
ATOM 2523 N N . LEU A 1 342 ? 71.282 63.566 14.603 1.00 29.24 340 LEU A N 1
ATOM 2524 C CA . LEU A 1 342 ? 72.400 63.056 15.454 1.00 33.48 340 LEU A CA 1
ATOM 2525 C C . LEU A 1 342 ? 73.827 63.336 14.936 1.00 33.29 340 LEU A C 1
ATOM 2526 O O . LEU A 1 342 ? 74.764 63.485 15.736 1.00 31.18 340 LEU A O 1
ATOM 2531 N N . SER A 1 343 ? 73.969 63.438 13.616 1.00 29.92 341 SER A N 1
ATOM 2532 C CA . SER A 1 343 ? 75.219 63.836 13.015 1.00 29.43 341 SER A CA 1
ATOM 2533 C C . SER A 1 343 ? 75.678 65.206 13.447 1.00 30.41 341 SER A C 1
ATOM 2534 O O . SER A 1 343 ? 76.877 65.489 13.349 1.00 33.28 341 SER A O 1
ATOM 2537 N N . SER A 1 344 ? 74.749 66.079 13.872 1.00 29.55 342 SER A N 1
ATOM 2538 C CA . SER A 1 344 ? 75.088 67.459 14.326 1.00 27.60 342 SER A CA 1
ATOM 2539 C C . SER A 1 344 ? 75.258 67.581 15.847 1.00 27.06 342 SER A C 1
ATOM 2540 O O . SER A 1 344 ? 75.673 68.637 16.349 1.00 24.11 342 SER A O 1
ATOM 2543 N N . GLY A 1 345 ? 74.925 66.525 16.595 1.00 27.69 343 GLY A N 1
ATOM 2544 C CA . GLY A 1 345 ? 75.186 66.506 18.049 1.00 28.18 343 GLY A CA 1
ATOM 2545 C C . GLY A 1 345 ? 74.158 65.703 18.817 1.00 29.51 343 GLY A C 1
ATOM 2546 O O . GLY A 1 345 ? 73.255 65.081 18.215 1.00 33.24 343 GLY A O 1
ATOM 2547 N N . PHE A 1 346 ? 74.280 65.703 20.138 1.00 27.62 344 PHE A N 1
ATOM 2548 C CA . PHE A 1 346 ? 73.427 64.859 20.955 1.00 28.52 344 PHE A CA 1
ATOM 2549 C C . PHE A 1 346 ? 73.218 65.407 22.375 1.00 28.77 344 PHE A C 1
ATOM 2550 O O . PHE A 1 346 ? 74.164 65.779 23.063 1.00 25.19 344 PHE A O 1
ATOM 2558 N N . LEU A 1 347 ? 71.965 65.448 22.795 1.00 27.17 345 LEU A N 1
ATOM 2559 C CA . LEU A 1 347 ? 71.613 65.726 24.169 1.00 27.38 345 LEU A CA 1
ATOM 2560 C C . LEU A 1 347 ? 70.584 64.661 24.531 1.00 25.33 345 LEU A C 1
ATOM 2561 O O . LEU A 1 347 ? 69.724 64.335 23.696 1.00 23.41 345 LEU A O 1
ATOM 2566 N N . GLU A 1 348 ? 70.692 64.131 25.747 1.00 24.01 346 GLU A N 1
ATOM 2567 C CA . GLU A 1 348 ? 69.771 63.119 26.273 1.00 24.75 346 GLU A CA 1
ATOM 2568 C C . GLU A 1 348 ? 68.313 63.599 26.218 1.00 23.77 346 GLU A C 1
ATOM 2569 O O . GLU A 1 348 ? 68.082 64.807 26.331 1.00 24.34 346 GLU A O 1
ATOM 2575 N N . PRO A 1 349 ? 67.324 62.681 26.090 1.00 24.87 347 PRO A N 1
ATOM 2576 C CA . PRO A 1 349 ? 65.891 63.022 25.918 1.00 24.71 347 PRO A CA 1
ATOM 2577 C C . PRO A 1 349 ? 65.122 63.436 27.161 1.00 24.99 347 PRO A C 1
ATOM 2578 O O . PRO A 1 349 ? 63.927 63.112 27.283 1.00 25.91 347 PRO A O 1
ATOM 2582 N N . LEU A 1 350 ? 65.767 64.189 28.047 1.00 24.61 348 LEU A N 1
ATOM 2583 C CA . LEU A 1 350 ? 65.185 64.532 29.338 1.00 27.16 348 LEU A CA 1
ATOM 2584 C C . LEU A 1 350 ? 64.002 65.478 29.135 1.00 28.97 348 LEU A C 1
ATOM 2585 O O . LEU A 1 350 ? 62.997 65.410 29.877 1.00 29.26 348 LEU A O 1
ATOM 2590 N N . GLU A 1 351 ? 64.132 66.354 28.146 1.00 28.51 349 GLU A N 1
ATOM 2591 C CA . GLU A 1 351 ? 63.078 67.293 27.805 1.00 28.75 349 GLU A CA 1
ATOM 2592 C C . GLU A 1 351 ? 62.671 67.148 26.301 1.00 29.79 349 GLU A C 1
ATOM 2593 O O . GLU A 1 351 ? 62.248 68.115 25.633 1.00 28.27 349 GLU A O 1
ATOM 2599 N N . SER A 1 352 ? 62.739 65.914 25.798 1.00 29.60 350 SER A N 1
ATOM 2600 C CA . SER A 1 352 ? 62.098 65.549 24.531 1.00 30.55 350 SER A CA 1
ATOM 2601 C C . SER A 1 352 ? 62.540 66.418 23.343 1.00 28.32 350 SER A C 1
ATOM 2602 O O . SER A 1 352 ? 61.688 66.957 22.654 1.00 29.33 350 SER A O 1
ATOM 2605 N N . THR A 1 353 ? 63.840 66.572 23.107 1.00 27.51 351 THR A N 1
ATOM 2606 C CA . THR A 1 353 ? 64.306 67.626 22.173 1.00 28.13 351 THR A CA 1
ATOM 2607 C C . THR A 1 353 ? 64.934 67.152 20.878 1.00 26.95 351 THR A C 1
ATOM 2608 O O . THR A 1 353 ? 65.272 67.985 20.056 1.00 28.44 351 THR A O 1
ATOM 2612 N N . SER A 1 354 ? 65.091 65.848 20.688 1.00 28.55 352 SER A N 1
ATOM 2613 C CA . SER A 1 354 ? 65.746 65.291 19.484 1.00 29.56 352 SER A CA 1
ATOM 2614 C C . SER A 1 354 ? 65.066 65.693 18.161 1.00 29.67 352 SER A C 1
ATOM 2615 O O . SER A 1 354 ? 65.697 66.247 17.251 1.00 27.47 352 SER A O 1
ATOM 2618 N N . ILE A 1 355 ? 63.786 65.366 18.075 1.00 26.25 353 ILE A N 1
ATOM 2619 C CA . ILE A 1 355 ? 63.030 65.702 16.926 1.00 26.58 353 ILE A CA 1
ATOM 2620 C C . ILE A 1 355 ? 62.959 67.234 16.812 1.00 26.55 353 ILE A C 1
ATOM 2621 O O . ILE A 1 355 ? 63.130 67.767 15.721 1.00 27.30 353 ILE A O 1
ATOM 2626 N N . ALA A 1 356 ? 62.776 67.938 17.922 1.00 25.40 354 ALA A N 1
ATOM 2627 C CA . ALA A 1 356 ? 62.742 69.400 17.913 1.00 26.24 354 ALA A CA 1
ATOM 2628 C C . ALA A 1 356 ? 63.982 70.054 17.279 1.00 25.41 354 ALA A C 1
ATOM 2629 O O . ALA A 1 356 ? 63.880 71.069 16.593 1.00 23.92 354 ALA A O 1
ATOM 2631 N N . LEU A 1 357 ? 65.145 69.465 17.522 1.00 26.53 355 LEU A N 1
ATOM 2632 C CA . LEU A 1 357 ? 66.411 69.964 16.956 1.00 28.20 355 LEU A CA 1
ATOM 2633 C C . LEU A 1 357 ? 66.552 69.709 15.436 1.00 29.77 355 LEU A C 1
ATOM 2634 O O . LEU A 1 357 ? 67.215 70.489 14.720 1.00 33.05 355 LEU A O 1
ATOM 2639 N N . ILE A 1 358 ? 65.912 68.636 14.957 1.00 28.06 356 ILE A N 1
ATOM 2640 C CA . ILE A 1 358 ? 65.728 68.371 13.529 1.00 26.92 356 ILE A CA 1
ATOM 2641 C C . ILE A 1 358 ? 64.838 69.440 12.915 1.00 27.41 356 ILE A C 1
ATOM 2642 O O . ILE A 1 358 ? 65.199 70.023 11.893 1.00 27.48 356 ILE A O 1
ATOM 2647 N N . GLU A 1 359 ? 63.706 69.712 13.555 1.00 27.55 357 GLU A N 1
ATOM 2648 C CA . GLU A 1 359 ? 62.777 70.756 13.073 1.00 29.83 357 GLU A CA 1
ATOM 2649 C C . GLU A 1 359 ? 63.444 72.144 12.924 1.00 27.55 357 GLU A C 1
ATOM 2650 O O . GLU A 1 359 ? 63.241 72.825 11.932 1.00 28.98 357 GLU A O 1
ATOM 2656 N N . THR A 1 360 ? 64.192 72.561 13.945 1.00 24.97 358 THR A N 1
ATOM 2657 C CA . THR A 1 360 ? 64.831 73.863 13.934 1.00 23.12 358 THR A CA 1
ATOM 2658 C C . THR A 1 360 ? 65.924 73.888 12.867 1.00 21.56 358 THR A C 1
ATOM 2659 O O . THR A 1 360 ? 66.127 74.905 12.209 1.00 19.06 358 THR A O 1
ATOM 2663 N N . GLY A 1 361 ? 66.610 72.760 12.698 1.00 21.83 359 GLY A N 1
ATOM 2664 C CA . GLY A 1 361 ? 67.665 72.639 11.673 1.00 23.71 359 GLY A CA 1
ATOM 2665 C C . GLY A 1 361 ? 67.119 72.818 10.284 1.00 25.20 359 GLY A C 1
ATOM 2666 O O . GLY A 1 361 ? 67.691 73.565 9.475 1.00 27.40 359 GLY A O 1
ATOM 2667 N N . ILE A 1 362 ? 65.984 72.166 10.028 1.00 25.87 360 ILE A N 1
ATOM 2668 C CA . ILE A 1 362 ? 65.289 72.269 8.747 1.00 25.90 360 ILE A CA 1
ATOM 2669 C C . ILE A 1 362 ? 64.769 73.666 8.484 1.00 26.85 360 ILE A C 1
ATOM 2670 O O . ILE A 1 362 ? 64.908 74.153 7.354 1.00 30.28 360 ILE A O 1
ATOM 2675 N N . GLU A 1 363 ? 64.132 74.293 9.477 1.00 27.83 361 GLU A N 1
ATOM 2676 C CA . GLU A 1 363 ? 63.608 75.660 9.285 1.00 31.04 361 GLU A CA 1
ATOM 2677 C C . GLU A 1 363 ? 64.768 76.604 8.902 1.00 29.04 361 GLU A C 1
ATOM 2678 O O . GLU A 1 363 ? 64.666 77.381 7.958 1.00 26.15 361 GLU A O 1
ATOM 2684 N N . ARG A 1 364 ? 65.892 76.437 9.599 1.00 27.66 362 ARG A N 1
ATOM 2685 C CA . ARG A 1 364 ? 67.074 77.240 9.385 1.00 27.72 362 ARG A CA 1
ATOM 2686 C C . ARG A 1 364 ? 67.701 77.021 7.979 1.00 27.49 362 ARG A C 1
ATOM 2687 O O . ARG A 1 364 ? 68.129 77.955 7.329 1.00 26.55 362 ARG A O 1
ATOM 2695 N N . LEU A 1 365 ? 67.728 75.783 7.509 1.00 29.47 363 LEU A N 1
ATOM 2696 C CA . LEU A 1 365 ? 68.230 75.454 6.159 1.00 29.12 363 LEU A CA 1
ATOM 2697 C C . LEU A 1 365 ? 67.432 76.148 5.084 1.00 30.12 363 LEU A C 1
ATOM 2698 O O . LEU A 1 365 ? 68.017 76.727 4.151 1.00 30.54 363 LEU A O 1
ATOM 2703 N N . LYS A 1 366 ? 66.102 76.076 5.210 1.00 31.03 364 LYS A N 1
ATOM 2704 C CA . LYS A 1 366 ? 65.214 76.839 4.320 1.00 31.47 364 LYS A CA 1
ATOM 2705 C C . LYS A 1 366 ? 65.418 78.373 4.413 1.00 30.21 364 LYS A C 1
ATOM 2706 O O . LYS A 1 366 ? 65.530 79.048 3.387 1.00 32.30 364 LYS A O 1
ATOM 2712 N N . ALA A 1 367 ? 65.471 78.924 5.626 1.00 28.33 365 ALA A N 1
ATOM 2713 C CA . ALA A 1 367 ? 65.666 80.384 5.809 1.00 29.54 365 ALA A CA 1
ATOM 2714 C C . ALA A 1 367 ? 67.029 80.903 5.216 1.00 27.95 365 ALA A C 1
ATOM 2715 O O . ALA A 1 367 ? 67.143 82.054 4.768 1.00 25.43 365 ALA A O 1
ATOM 2717 N N . LEU A 1 368 ? 68.037 80.030 5.212 1.00 27.49 366 LEU A N 1
ATOM 2718 C CA . LEU A 1 368 ? 69.367 80.355 4.720 1.00 28.65 366 LEU A CA 1
ATOM 2719 C C . LEU A 1 368 ? 69.752 79.517 3.504 1.00 27.92 366 LEU A C 1
ATOM 2720 O O . LEU A 1 368 ? 70.938 79.380 3.236 1.00 30.65 366 LEU A O 1
ATOM 2725 N N . PHE A 1 369 ? 68.785 78.965 2.767 1.00 27.91 367 PHE A N 1
ATOM 2726 C CA . PHE A 1 369 ? 69.105 78.051 1.631 1.00 28.06 367 PHE A CA 1
ATOM 2727 C C . PHE A 1 369 ? 70.100 78.694 0.680 1.00 27.66 367 PHE A C 1
ATOM 2728 O O . PHE A 1 369 ? 69.929 79.844 0.288 1.00 30.45 367 PHE A O 1
ATOM 2736 N N . PRO A 1 370 ? 71.163 77.970 0.342 1.00 28.92 368 PRO A N 1
ATOM 2737 C CA . PRO A 1 370 ? 72.248 78.579 -0.406 1.00 30.56 368 PRO A CA 1
ATOM 2738 C C . PRO A 1 370 ? 72.091 78.460 -1.920 1.00 33.39 368 PRO A C 1
ATOM 2739 O O . PRO A 1 370 ? 71.168 77.783 -2.410 1.00 32.32 368 PRO A O 1
ATOM 2743 N N . ASP A 1 371 ? 72.999 79.133 -2.637 1.00 35.46 369 ASP A N 1
ATOM 2744 C CA . ASP A 1 371 ? 73.321 78.788 -4.017 1.00 37.54 369 ASP A CA 1
ATOM 2745 C C . ASP A 1 371 ? 74.727 78.101 -4.090 1.00 37.93 369 ASP A C 1
ATOM 2746 O O . ASP A 1 371 ? 75.366 77.798 -3.054 1.00 37.12 369 ASP A O 1
ATOM 2751 N N . ARG A 1 372 ? 75.185 77.841 -5.313 1.00 38.37 370 ARG A N 1
ATOM 2752 C CA . ARG A 1 372 ? 76.372 76.990 -5.533 1.00 38.76 370 ARG A CA 1
ATOM 2753 C C . ARG A 1 372 ? 77.679 77.665 -5.217 1.00 36.84 370 ARG A C 1
ATOM 2754 O O . ARG A 1 372 ? 78.693 76.992 -5.182 1.00 36.18 370 ARG A O 1
ATOM 2762 N N . ARG A 1 373 ? 77.643 78.981 -4.998 1.00 38.04 371 ARG A N 1
ATOM 2763 C CA . ARG A 1 373 ? 78.795 79.740 -4.464 1.00 39.73 371 ARG A CA 1
ATOM 2764 C C . ARG A 1 373 ? 78.999 79.547 -2.956 1.00 33.89 371 ARG A C 1
ATOM 2765 O O . ARG A 1 373 ? 80.052 79.864 -2.462 1.00 34.94 371 ARG A O 1
ATOM 2773 N N . PHE A 1 374 ? 77.985 79.069 -2.232 1.00 31.61 372 PHE A N 1
ATOM 2774 C CA . PHE A 1 374 ? 78.083 78.772 -0.803 1.00 30.19 372 PHE A CA 1
ATOM 2775 C C . PHE A 1 374 ? 78.740 79.923 -0.012 1.00 30.31 372 PHE A C 1
ATOM 2776 O O . PHE A 1 374 ? 79.784 79.762 0.667 1.00 31.31 372 PHE A O 1
ATOM 2784 N N . ALA A 1 375 ? 78.115 81.092 -0.133 1.00 29.99 373 ALA A N 1
ATOM 2785 C CA . ALA A 1 375 ? 78.636 82.320 0.467 1.00 29.37 373 ALA A CA 1
ATOM 2786 C C . ALA A 1 375 ? 78.902 82.165 1.971 1.00 30.80 373 ALA A C 1
ATOM 2787 O O . ALA A 1 375 ? 78.025 81.693 2.725 1.00 30.86 373 ALA A O 1
ATOM 2789 N N . GLN A 1 376 ? 80.113 82.545 2.390 1.00 29.39 374 GLN A N 1
ATOM 2790 C CA . GLN A 1 376 ? 80.605 82.255 3.749 1.00 29.47 374 GLN A CA 1
ATOM 2791 C C . GLN A 1 376 ? 79.722 82.831 4.851 1.00 30.76 374 GLN A C 1
ATOM 2792 O O . GLN A 1 376 ? 79.538 82.179 5.867 1.00 30.94 374 GLN A O 1
ATOM 2798 N N . PRO A 1 377 ? 79.149 84.041 4.657 1.00 31.96 375 PRO A N 1
ATOM 2799 C CA . PRO A 1 377 ? 78.248 84.593 5.713 1.00 28.21 375 PRO A CA 1
ATOM 2800 C C . PRO A 1 377 ? 77.006 83.732 6.039 1.00 29.43 375 PRO A C 1
ATOM 2801 O O . PRO A 1 377 ? 76.531 83.691 7.178 1.00 31.13 375 PRO A O 1
ATOM 2805 N N . ILE A 1 378 ? 76.490 83.030 5.042 1.00 28.84 376 ILE A N 1
ATOM 2806 C CA . ILE A 1 378 ? 75.354 82.123 5.240 1.00 26.68 376 ILE A CA 1
ATOM 2807 C C . ILE A 1 378 ? 75.781 80.948 6.114 1.00 26.27 376 ILE A C 1
ATOM 2808 O O . ILE A 1 378 ? 75.086 80.590 7.056 1.00 24.59 376 ILE A O 1
ATOM 2813 N N . LEU A 1 379 ? 76.918 80.337 5.804 1.00 25.24 377 LEU A N 1
ATOM 2814 C CA . LEU A 1 379 ? 77.410 79.260 6.662 1.00 26.07 377 LEU A CA 1
ATOM 2815 C C . LEU A 1 379 ? 77.629 79.777 8.096 1.00 29.09 377 LEU A C 1
ATOM 2816 O O . LEU A 1 379 ? 77.214 79.142 9.080 1.00 30.69 377 LEU A O 1
ATOM 2821 N N . ASP A 1 380 ? 78.245 80.951 8.215 1.00 30.34 378 ASP A N 1
ATOM 2822 C CA . ASP A 1 380 ? 78.600 81.494 9.533 1.00 30.66 378 ASP A CA 1
ATOM 2823 C C . ASP A 1 380 ? 77.368 81.727 10.393 1.00 29.19 378 ASP A C 1
ATOM 2824 O O . ASP A 1 380 ? 77.351 81.324 11.540 1.00 28.98 378 ASP A O 1
ATOM 2829 N N . GLU A 1 381 ? 76.351 82.365 9.833 1.00 29.39 379 GLU A N 1
ATOM 2830 C CA . GLU A 1 381 ? 75.086 82.576 10.547 1.00 30.49 379 GLU A CA 1
ATOM 2831 C C . GLU A 1 381 ? 74.416 81.240 10.944 1.00 28.75 379 GLU A C 1
ATOM 2832 O O . GLU A 1 381 ? 74.020 81.088 12.076 1.00 25.80 379 GLU A O 1
ATOM 2838 N N . PHE A 1 382 ? 74.310 80.286 10.015 1.00 27.93 380 PHE A N 1
ATOM 2839 C CA . PHE A 1 382 ? 73.748 78.962 10.307 1.00 27.32 380 PHE A CA 1
ATOM 2840 C C . PHE A 1 382 ? 74.526 78.310 11.422 1.00 28.34 380 PHE A C 1
ATOM 2841 O O . PHE A 1 382 ? 73.925 77.797 12.364 1.00 30.76 380 PHE A O 1
ATOM 2849 N N . ASN A 1 383 ? 75.857 78.348 11.335 1.00 28.43 381 ASN A N 1
ATOM 2850 C CA . ASN A 1 383 ? 76.714 77.710 12.349 1.00 27.69 381 ASN A CA 1
ATOM 2851 C C . ASN A 1 383 ? 76.578 78.359 13.696 1.00 26.19 381 ASN A C 1
ATOM 2852 O O . ASN A 1 383 ? 76.507 77.669 14.708 1.00 25.87 381 ASN A O 1
ATOM 2857 N N . ASP A 1 384 ? 76.450 79.676 13.690 1.00 28.84 382 ASP A N 1
ATOM 2858 C CA . ASP A 1 384 ? 76.294 80.462 14.917 1.00 31.81 382 ASP A CA 1
ATOM 2859 C C . ASP A 1 384 ? 74.924 80.216 15.602 1.00 31.28 382 ASP A C 1
ATOM 2860 O O . ASP A 1 384 ? 74.856 79.984 16.806 1.00 31.54 382 ASP A O 1
ATOM 2865 N N . GLN A 1 385 ? 73.844 80.247 14.841 1.00 29.56 383 GLN A N 1
ATOM 2866 C CA . GLN A 1 385 ? 72.520 79.982 15.416 1.00 31.64 383 GLN A CA 1
ATOM 2867 C C . GLN A 1 385 ? 72.501 78.581 16.038 1.00 31.67 383 GLN A C 1
ATOM 2868 O O . GLN A 1 385 ? 72.130 78.422 17.209 1.00 28.05 383 GLN A O 1
ATOM 2874 N N . THR A 1 386 ? 72.927 77.582 15.250 1.00 30.08 384 THR A N 1
ATOM 2875 C CA . THR A 1 386 ? 72.897 76.172 15.663 1.00 28.32 384 THR A CA 1
ATOM 2876 C C . THR A 1 386 ? 73.675 75.922 16.981 1.00 26.37 384 THR A C 1
ATOM 2877 O O . THR A 1 386 ? 73.165 75.245 17.902 1.00 26.50 384 THR A O 1
ATOM 2881 N N . ALA A 1 387 ? 74.883 76.480 17.054 1.00 22.49 385 ALA A N 1
ATOM 2882 C CA . ALA A 1 387 ? 75.720 76.403 18.249 1.00 22.76 385 ALA A CA 1
ATOM 2883 C C . ALA A 1 387 ? 75.042 76.992 19.466 1.00 23.10 385 ALA A C 1
ATOM 2884 O O . ALA A 1 387 ? 74.929 76.308 20.486 1.00 25.88 385 ALA A O 1
ATOM 2886 N N . ARG A 1 388 ? 74.549 78.230 19.360 1.00 23.96 386 ARG A N 1
ATOM 2887 C CA . ARG A 1 388 ? 73.908 78.882 20.506 1.00 25.71 386 ARG A CA 1
ATOM 2888 C C . ARG A 1 388 ? 72.687 78.090 20.940 1.00 24.86 386 ARG A C 1
ATOM 2889 O O . ARG A 1 388 ? 72.474 77.896 22.124 1.00 26.09 386 ARG A O 1
ATOM 2897 N N . GLU A 1 389 ? 71.897 77.609 19.991 1.00 25.62 387 GLU A N 1
ATOM 2898 C CA . GLU A 1 389 ? 70.652 76.858 20.318 1.00 27.83 387 GLU A CA 1
ATOM 2899 C C . GLU A 1 389 ? 70.965 75.541 21.096 1.00 28.14 387 GLU A C 1
ATOM 2900 O O . GLU A 1 389 ? 70.301 75.202 22.095 1.00 25.86 387 GLU A O 1
ATOM 2906 N N . MET A 1 390 ? 72.001 74.837 20.661 1.00 29.26 388 MET A N 1
ATOM 2907 C CA . MET A 1 390 ? 72.437 73.639 21.374 1.00 32.73 388 MET A CA 1
ATOM 2908 C C . MET A 1 390 ? 72.832 73.974 22.803 1.00 33.24 388 MET A C 1
ATOM 2909 O O . MET A 1 390 ? 72.449 73.259 23.735 1.00 36.12 388 MET A O 1
ATOM 2914 N N . GLU A 1 391 ? 73.558 75.072 22.973 1.00 31.80 389 GLU A N 1
ATOM 2915 C CA . GLU A 1 391 ? 74.003 75.492 24.294 1.00 31.20 389 GLU A CA 1
ATOM 2916 C C . GLU A 1 391 ? 72.805 75.878 25.187 1.00 28.94 389 GLU A C 1
ATOM 2917 O O . GLU A 1 391 ? 72.784 75.544 26.387 1.00 25.26 389 GLU A O 1
ATOM 2923 N N . ARG A 1 392 ? 71.815 76.569 24.593 1.00 26.31 390 ARG A N 1
ATOM 2924 C CA . ARG A 1 392 ? 70.615 76.936 25.331 1.00 25.19 390 ARG A CA 1
ATOM 2925 C C . ARG A 1 392 ? 69.782 75.696 25.776 1.00 23.85 390 ARG A C 1
ATOM 2926 O O . ARG A 1 392 ? 69.215 75.691 26.871 1.00 25.33 390 ARG A O 1
ATOM 2934 N N . VAL A 1 393 ? 69.791 74.620 25.003 1.00 23.54 391 VAL A N 1
ATOM 2935 C CA . VAL A 1 393 ? 69.121 73.370 25.428 1.00 24.57 391 VAL A CA 1
ATOM 2936 C C . VAL A 1 393 ? 69.931 72.612 26.476 1.00 24.61 391 VAL A C 1
ATOM 2937 O O . VAL A 1 393 ? 69.381 72.071 27.459 1.00 24.66 391 VAL A O 1
ATOM 2941 N N . ARG A 1 394 ? 71.232 72.533 26.258 1.00 26.02 392 ARG A N 1
ATOM 2942 C CA . ARG A 1 394 ? 72.155 71.994 27.273 1.00 26.64 392 ARG A CA 1
ATOM 2943 C C . ARG A 1 394 ? 71.926 72.590 28.674 1.00 27.68 392 ARG A C 1
ATOM 2944 O O . ARG A 1 394 ? 71.709 71.844 29.652 1.00 28.61 392 ARG A O 1
ATOM 2952 N N . ASP A 1 395 ? 71.944 73.926 28.758 1.00 26.98 393 ASP A N 1
ATOM 2953 C CA . ASP A 1 395 ? 71.738 74.656 30.021 1.00 24.35 393 ASP A CA 1
ATOM 2954 C C . ASP A 1 395 ? 70.387 74.334 30.670 1.00 24.68 393 ASP A C 1
ATOM 2955 O O . ASP A 1 395 ? 70.330 74.134 31.857 1.00 28.64 393 ASP A O 1
ATOM 2960 N N . PHE A 1 396 ? 69.308 74.268 29.910 1.00 23.90 394 PHE A N 1
ATOM 2961 C CA . PHE A 1 396 ? 68.030 73.849 30.475 1.00 24.39 394 PHE A CA 1
ATOM 2962 C C . PHE A 1 396 ? 68.116 72.436 31.049 1.00 24.85 394 PHE A C 1
ATOM 2963 O O . PHE A 1 396 ? 67.618 72.201 32.162 1.00 23.73 394 PHE A O 1
ATOM 2971 N N . ILE A 1 397 ? 68.755 71.513 30.316 1.00 24.49 395 ILE A N 1
ATOM 2972 C CA . ILE A 1 397 ? 68.932 70.120 30.817 1.00 23.95 395 ILE A CA 1
ATOM 2973 C C . ILE A 1 397 ? 69.793 70.090 32.109 1.00 23.41 395 ILE A C 1
ATOM 2974 O O . ILE A 1 397 ? 69.433 69.471 33.093 1.00 24.02 395 ILE A O 1
ATOM 2979 N N . ILE A 1 398 ? 70.912 70.779 32.091 1.00 24.50 396 ILE A N 1
ATOM 2980 C CA . ILE A 1 398 ? 71.790 70.890 33.277 1.00 26.65 396 ILE A CA 1
ATOM 2981 C C . ILE A 1 398 ? 71.032 71.314 34.550 1.00 27.86 396 ILE A C 1
ATOM 2982 O O . ILE A 1 398 ? 71.200 70.681 35.615 1.00 26.16 396 ILE A O 1
ATOM 2987 N N . LEU A 1 399 ? 70.192 72.360 34.425 1.00 27.06 397 LEU A N 1
ATOM 2988 C CA . LEU A 1 399 ? 69.431 72.904 35.550 1.00 27.59 397 LEU A CA 1
ATOM 2989 C C . LEU A 1 399 ? 68.709 71.815 36.347 1.00 32.36 397 LEU A C 1
ATOM 2990 O O . LEU A 1 399 ? 68.655 71.909 37.582 1.00 33.33 397 LEU A O 1
ATOM 2995 N N . HIS A 1 400 ? 68.144 70.815 35.649 1.00 33.07 398 HIS A N 1
ATOM 2996 C CA . HIS A 1 400 ? 67.356 69.761 36.286 1.00 33.72 398 HIS A CA 1
ATOM 2997 C C . HIS A 1 400 ? 68.230 68.982 37.321 1.00 35.09 398 HIS A C 1
ATOM 2998 O O . HIS A 1 400 ? 67.792 68.626 38.442 1.00 30.76 398 HIS A O 1
ATOM 3005 N N . TYR A 1 401 ? 69.474 68.716 36.926 1.00 32.63 399 TYR A N 1
ATOM 3006 C CA . TYR A 1 401 ? 70.396 68.008 37.801 1.00 34.42 399 TYR A CA 1
ATOM 3007 C C . TYR A 1 401 ? 70.917 68.929 38.911 1.00 36.59 399 TYR A C 1
ATOM 3008 O O . TYR A 1 401 ? 70.971 68.537 40.081 1.00 39.72 399 TYR A O 1
ATOM 3017 N N . LYS A 1 402 ? 71.295 70.148 38.525 1.00 35.85 400 LYS A N 1
ATOM 3018 C CA . LYS A 1 402 ? 71.834 71.146 39.443 1.00 33.31 400 LYS A CA 1
ATOM 3019 C C . LYS A 1 402 ? 70.961 71.442 40.653 1.00 33.61 400 LYS A C 1
ATOM 3020 O O . LYS A 1 402 ? 71.507 71.726 41.717 1.00 37.08 400 LYS A O 1
ATOM 3026 N N . LEU A 1 403 ? 69.629 71.398 40.494 1.00 30.61 401 LEU A N 1
ATOM 3027 C CA . LEU A 1 403 ? 68.682 71.760 41.552 1.00 28.74 401 LEU A CA 1
ATOM 3028 C C . LEU A 1 403 ? 68.037 70.562 42.287 1.00 30.83 401 LEU A C 1
ATOM 3029 O O . LEU A 1 403 ? 67.131 70.743 43.133 1.00 28.39 401 LEU A O 1
ATOM 3034 N N . ASN A 1 404 ? 68.516 69.346 42.023 1.00 31.64 402 ASN A N 1
ATOM 3035 C CA . ASN A 1 404 ? 67.939 68.189 42.678 1.00 34.46 402 ASN A CA 1
ATOM 3036 C C . ASN A 1 404 ? 68.145 68.300 44.201 1.00 39.66 402 ASN A C 1
ATOM 3037 O O . ASN A 1 404 ? 69.086 68.952 44.653 1.00 46.95 402 ASN A O 1
ATOM 3042 N N . ARG A 1 405 ? 67.251 67.690 44.973 1.00 44.55 403 ARG A N 1
ATOM 3043 C CA . ARG A 1 405 ? 67.321 67.670 46.440 1.00 50.13 403 ARG A CA 1
ATOM 3044 C C . ARG A 1 405 ? 67.434 66.229 47.035 1.00 53.09 403 ARG A C 1
ATOM 3045 O O . ARG A 1 405 ? 67.034 65.959 48.180 1.00 59.44 403 ARG A O 1
ATOM 3053 N N . ARG A 1 406 ? 68.012 65.312 46.272 1.00 53.28 404 ARG A N 1
ATOM 3054 C CA . ARG A 1 406 ? 68.121 63.923 46.706 1.00 52.48 404 ARG A CA 1
ATOM 3055 C C . ARG A 1 406 ? 69.355 63.792 47.588 1.00 55.27 404 ARG A C 1
ATOM 3056 O O . ARG A 1 406 ? 70.427 64.294 47.222 1.00 53.57 404 ARG A O 1
ATOM 3064 N N . THR A 1 407 ? 69.212 63.129 48.740 1.00 58.01 405 THR A N 1
ATOM 3065 C CA . THR A 1 407 ? 70.347 62.940 49.684 1.00 56.61 405 THR A CA 1
ATOM 3066 C C . THR A 1 407 ? 70.984 61.521 49.584 1.00 51.73 405 THR A C 1
ATOM 3067 O O . THR A 1 407 ? 72.084 61.306 50.051 1.00 49.45 405 THR A O 1
ATOM 3071 N N . ASP A 1 408 ? 70.299 60.584 48.931 1.00 49.08 406 ASP A N 1
ATOM 3072 C CA . ASP A 1 408 ? 70.619 59.138 48.998 1.00 51.97 406 ASP A CA 1
ATOM 3073 C C . ASP A 1 408 ? 71.909 58.586 48.316 1.00 47.71 406 ASP A C 1
ATOM 3074 O O . ASP A 1 408 ? 72.306 57.480 48.641 1.00 51.92 406 ASP A O 1
ATOM 3079 N N . THR A 1 409 ? 72.529 59.287 47.369 1.00 42.61 407 THR A N 1
ATOM 3080 C CA . THR A 1 409 ? 73.792 58.817 46.750 1.00 46.13 407 THR A CA 1
ATOM 3081 C C . THR A 1 409 ? 74.750 59.954 46.385 1.00 43.82 407 THR A C 1
ATOM 3082 O O . THR A 1 409 ? 74.397 61.128 46.396 1.00 45.39 407 THR A O 1
ATOM 3086 N N . ASP A 1 410 ? 75.983 59.580 46.085 1.00 45.37 408 ASP A N 1
ATOM 3087 C CA . ASP A 1 410 ? 77.028 60.544 45.703 1.00 48.68 408 ASP A CA 1
ATOM 3088 C C . ASP A 1 410 ? 76.775 61.179 44.352 1.00 47.58 408 ASP A C 1
ATOM 3089 O O . ASP A 1 410 ? 77.155 62.339 44.150 1.00 47.89 408 ASP A O 1
ATOM 3094 N N . PHE A 1 411 ? 76.181 60.412 43.428 1.00 43.94 409 PHE A N 1
ATOM 3095 C CA . PHE A 1 411 ? 75.763 60.917 42.127 1.00 44.35 409 PHE A CA 1
ATOM 3096 C C . PHE A 1 411 ? 75.024 62.270 42.268 1.00 44.82 409 PHE A C 1
ATOM 3097 O O . PHE A 1 411 ? 75.398 63.280 41.627 1.00 45.92 409 PHE A O 1
ATOM 3105 N N . TRP A 1 412 ? 74.021 62.270 43.142 1.00 40.73 410 TRP A N 1
ATOM 3106 C CA . TRP A 1 412 ? 73.135 63.401 43.324 1.00 44.33 410 TRP A CA 1
ATOM 3107 C C . TRP A 1 412 ? 73.751 64.590 44.094 1.00 45.30 410 TRP A C 1
ATOM 3108 O O . TRP A 1 412 ? 73.484 65.735 43.723 1.00 38.70 410 TRP A O 1
ATOM 3119 N N . ARG A 1 413 ? 74.553 64.346 45.145 1.00 50.81 411 ARG A N 1
ATOM 3120 C CA . ARG A 1 413 ? 75.339 65.441 45.790 1.00 54.98 411 ARG A CA 1
ATOM 3121 C C . ARG A 1 413 ? 76.231 66.145 44.773 1.00 51.71 411 ARG A C 1
ATOM 3122 O O . ARG A 1 413 ? 76.266 67.374 44.715 1.00 55.21 411 ARG A O 1
ATOM 3130 N N . ASP A 1 414 ? 76.939 65.353 43.976 1.00 48.64 412 ASP A N 1
ATOM 3131 C CA . ASP A 1 414 ? 77.854 65.886 42.988 1.00 50.24 412 ASP A CA 1
ATOM 3132 C C . ASP A 1 414 ? 77.136 66.765 41.978 1.00 45.70 412 ASP A C 1
ATOM 3133 O O . ASP A 1 414 ? 77.631 67.850 41.656 1.00 42.90 412 ASP A O 1
ATOM 3138 N N . CYS A 1 415 ? 75.989 66.296 41.488 1.00 43.66 413 CYS A N 1
ATOM 3139 C CA . CYS A 1 415 ? 75.166 67.095 40.563 1.00 44.35 413 CYS A CA 1
ATOM 3140 C C . CYS A 1 415 ? 74.819 68.470 41.149 1.00 41.15 413 CYS A C 1
ATOM 3141 O O . CYS A 1 415 ? 74.995 69.502 40.482 1.00 39.85 413 CYS A O 1
ATOM 3144 N N . ARG A 1 416 ? 74.399 68.465 42.420 1.00 40.60 414 ARG A N 1
ATOM 3145 C CA . ARG A 1 416 ? 74.104 69.703 43.194 1.00 43.15 414 ARG A CA 1
ATOM 3146 C C . ARG A 1 416 ? 75.309 70.656 43.426 1.00 41.59 414 ARG A C 1
ATOM 3147 O O . ARG A 1 416 ? 75.133 71.874 43.476 1.00 39.92 414 ARG A O 1
ATOM 3155 N N . GLU A 1 417 ? 76.512 70.109 43.532 1.00 41.37 415 GLU A N 1
ATOM 3156 C CA . GLU A 1 417 ? 77.698 70.924 43.746 1.00 43.15 415 GLU A CA 1
ATOM 3157 C C . GLU A 1 417 ? 78.561 71.102 42.518 1.00 42.66 415 GLU A C 1
ATOM 3158 O O . GLU A 1 417 ? 79.505 71.900 42.581 1.00 43.92 415 GLU A O 1
ATOM 3164 N N . MET A 1 418 ? 78.229 70.422 41.401 1.00 44.19 416 MET A N 1
ATOM 3165 C CA . MET A 1 418 ? 79.014 70.537 40.144 1.00 42.06 416 MET A CA 1
ATOM 3166 C C . MET A 1 418 ? 79.006 71.970 39.621 1.00 39.45 416 MET A C 1
ATOM 3167 O O . MET A 1 418 ? 78.005 72.689 39.752 1.00 38.88 416 MET A O 1
ATOM 3172 N N . PRO A 1 419 ? 80.118 72.413 39.028 1.00 38.47 417 PRO A N 1
ATOM 3173 C CA . PRO A 1 419 ? 80.039 73.721 38.352 1.00 35.71 417 PRO A CA 1
ATOM 3174 C C . PRO A 1 419 ? 79.170 73.621 37.054 1.00 36.17 417 PRO A C 1
ATOM 3175 O O . PRO A 1 419 ? 78.984 72.541 36.500 1.00 38.45 417 PRO A O 1
ATOM 3179 N N . VAL A 1 420 ? 78.619 74.749 36.625 1.00 31.38 418 VAL A N 1
ATOM 3180 C CA . VAL A 1 420 ? 77.712 74.811 35.488 1.00 30.34 418 VAL A CA 1
ATOM 3181 C C . VAL A 1 420 ? 78.123 75.997 34.630 1.00 29.04 418 VAL A C 1
ATOM 3182 O O . VAL A 1 420 ? 78.748 76.927 35.126 1.00 28.07 418 VAL A O 1
ATOM 3186 N N . PRO A 1 421 ? 77.790 75.969 33.350 1.00 27.15 419 PRO A N 1
ATOM 3187 C CA . PRO A 1 421 ? 78.211 77.089 32.526 1.00 28.36 419 PRO A CA 1
ATOM 3188 C C . PRO A 1 421 ? 77.785 78.442 33.108 1.00 32.04 419 PRO A C 1
ATOM 3189 O O . PRO A 1 421 ? 76.760 78.519 33.795 1.00 32.98 419 PRO A O 1
ATOM 3193 N N . GLU A 1 422 ? 78.595 79.471 32.855 1.00 37.40 420 GLU A N 1
ATOM 3194 C CA . GLU A 1 422 ? 78.346 80.859 33.301 1.00 40.85 420 GLU A CA 1
ATOM 3195 C C . GLU A 1 422 ? 76.987 81.391 32.814 1.00 41.29 420 GLU A C 1
ATOM 3196 O O . GLU A 1 422 ? 76.325 82.151 33.537 1.00 44.61 420 GLU A O 1
ATOM 3202 N N . THR A 1 423 ? 76.585 81.035 31.590 1.00 35.63 421 THR A N 1
ATOM 3203 C CA . THR A 1 423 ? 75.256 81.396 31.080 1.00 33.35 421 THR A CA 1
ATOM 3204 C C . THR A 1 423 ? 74.089 80.962 32.017 1.00 33.92 421 THR A C 1
ATOM 3205 O O . THR A 1 423 ? 73.134 81.726 32.243 1.00 36.63 421 THR A O 1
ATOM 3209 N N . LEU A 1 424 ? 74.203 79.759 32.590 1.00 32.19 422 LEU A N 1
ATOM 3210 C CA . LEU A 1 424 ? 73.235 79.222 33.549 1.00 30.50 422 LEU A CA 1
ATOM 3211 C C . LEU A 1 424 ? 73.421 79.785 34.950 1.00 35.24 422 LEU A C 1
ATOM 3212 O O . LEU A 1 424 ? 72.426 79.918 35.678 1.00 42.61 422 LEU A O 1
ATOM 3217 N N . GLU A 1 425 ? 74.671 80.080 35.354 1.00 34.22 423 GLU A N 1
ATOM 3218 C CA . GLU A 1 425 ? 74.925 80.755 36.637 1.00 33.87 423 GLU A CA 1
ATOM 3219 C C . GLU A 1 425 ? 74.174 82.071 36.693 1.00 32.83 423 GLU A C 1
ATOM 3220 O O . GLU A 1 425 ? 73.544 82.384 37.693 1.00 36.06 423 GLU A O 1
ATOM 3226 N N . ARG A 1 426 ? 74.236 82.832 35.608 1.00 33.95 424 ARG A N 1
ATOM 3227 C CA . ARG A 1 426 ? 73.570 84.133 35.528 1.00 34.05 424 ARG A CA 1
ATOM 3228 C C . ARG A 1 426 ? 72.056 84.024 35.632 1.00 32.65 424 ARG A C 1
ATOM 3229 O O . ARG A 1 426 ? 71.435 84.842 36.305 1.00 30.89 424 ARG A O 1
ATOM 3237 N N . LYS A 1 427 ? 71.482 83.029 34.955 1.00 31.33 425 LYS A N 1
ATOM 3238 C CA . LYS A 1 427 ? 70.034 82.754 35.039 1.00 32.81 425 LYS A CA 1
ATOM 3239 C C . LYS A 1 427 ? 69.605 82.431 36.464 1.00 32.25 425 LYS A C 1
ATOM 3240 O O . LYS A 1 427 ? 68.664 83.036 36.972 1.00 27.77 425 LYS A O 1
ATOM 3246 N N . ILE A 1 428 ? 70.313 81.484 37.093 1.00 30.87 426 ILE A N 1
ATOM 3247 C CA . ILE A 1 428 ? 70.001 81.050 38.452 1.00 30.12 426 ILE A CA 1
ATOM 3248 C C . ILE A 1 428 ? 70.139 82.216 39.412 1.00 30.10 426 ILE A C 1
ATOM 3249 O O . ILE A 1 428 ? 69.308 82.383 40.286 1.00 32.56 426 ILE A O 1
ATOM 3254 N N . ALA A 1 429 ? 71.155 83.057 39.203 1.00 31.50 427 ALA A N 1
ATOM 3255 C CA . ALA A 1 429 ? 71.414 84.201 40.098 1.00 28.81 427 ALA A CA 1
ATOM 3256 C C . ALA A 1 429 ? 70.335 85.306 39.985 1.00 27.75 427 ALA A C 1
ATOM 3257 O O . ALA A 1 429 ? 69.913 85.864 41.007 1.00 26.17 427 ALA A O 1
ATOM 3259 N N . LEU A 1 430 ? 69.889 85.630 38.773 1.00 25.55 428 LEU A N 1
ATOM 3260 C CA . LEU A 1 430 ? 68.855 86.655 38.637 1.00 27.07 428 LEU A CA 1
ATOM 3261 C C . LEU A 1 430 ? 67.504 86.130 39.095 1.00 26.69 428 LEU A C 1
ATOM 3262 O O . LEU A 1 430 ? 66.705 86.902 39.606 1.00 25.43 428 LEU A O 1
ATOM 3267 N N . TRP A 1 431 ? 67.261 84.822 38.946 1.00 28.97 429 TRP A N 1
ATOM 3268 C CA . TRP A 1 431 ? 65.999 84.233 39.408 1.00 28.58 429 TRP A CA 1
ATOM 3269 C C . TRP A 1 431 ? 65.909 84.355 40.928 1.00 29.87 429 TRP A C 1
ATOM 3270 O O . TRP A 1 431 ? 64.910 84.900 41.436 1.00 29.41 429 TRP A O 1
ATOM 3281 N N . THR A 1 432 ? 66.949 83.908 41.653 1.00 30.27 430 THR A N 1
ATOM 3282 C CA . THR A 1 432 ? 66.915 83.936 43.133 1.00 31.41 430 THR A CA 1
ATOM 3283 C C . THR A 1 432 ? 66.967 85.359 43.704 1.00 30.52 430 THR A C 1
ATOM 3284 O O . THR A 1 432 ? 66.381 85.626 44.721 1.00 31.98 430 THR A O 1
ATOM 3288 N N . ALA A 1 433 ? 67.632 86.277 43.011 1.00 32.14 431 ALA A N 1
ATOM 3289 C CA . ALA A 1 433 ? 67.677 87.674 43.422 1.00 32.47 431 ALA A CA 1
ATOM 3290 C C . ALA A 1 433 ? 66.397 88.430 43.188 1.00 31.40 431 ALA A C 1
ATOM 3291 O O . ALA A 1 433 ? 66.090 89.328 43.944 1.00 33.43 431 ALA A O 1
ATOM 3293 N N . ARG A 1 434 ? 65.699 88.150 42.103 1.00 31.20 432 ARG A N 1
ATOM 3294 C CA . ARG A 1 434 ? 64.646 89.081 41.663 1.00 30.70 432 ARG A CA 1
ATOM 3295 C C . ARG A 1 434 ? 63.393 88.468 41.011 1.00 28.82 432 ARG A C 1
ATOM 3296 O O . ARG A 1 434 ? 62.406 89.195 40.790 1.00 26.66 432 ARG A O 1
ATOM 3304 N N . GLY A 1 435 ? 63.397 87.152 40.751 1.00 26.54 433 GLY A N 1
ATOM 3305 C CA . GLY A 1 435 ? 62.295 86.499 40.054 1.00 26.40 433 GLY A CA 1
ATOM 3306 C C . GLY A 1 435 ? 62.094 86.892 38.583 1.00 26.61 433 GLY A C 1
ATOM 3307 O O . GLY A 1 435 ? 60.955 86.931 38.080 1.00 24.78 433 GLY A O 1
ATOM 3308 N N . GLN A 1 436 ? 63.207 87.156 37.901 1.00 26.52 434 GLN A N 1
ATOM 3309 C CA . GLN A 1 436 ? 63.212 87.514 36.487 1.00 27.96 434 GLN A CA 1
ATOM 3310 C C . GLN A 1 436 ? 64.119 86.584 35.693 1.00 28.86 434 GLN A C 1
ATOM 3311 O O . GLN A 1 436 ? 64.986 85.873 36.245 1.00 34.96 434 GLN A O 1
ATOM 3317 N N . PHE A 1 437 ? 63.934 86.625 34.383 1.00 30.22 435 PHE A N 1
ATOM 3318 C CA . PHE A 1 437 ? 64.470 85.636 33.456 1.00 30.89 435 PHE A CA 1
ATOM 3319 C C . PHE A 1 437 ? 65.522 86.282 32.582 1.00 32.90 435 PHE A C 1
ATOM 3320 O O . PHE A 1 437 ? 65.243 87.301 31.954 1.00 34.92 435 PHE A O 1
ATOM 3328 N N . VAL A 1 438 ? 66.726 85.722 32.570 1.00 32.96 436 VAL A N 1
ATOM 3329 C CA . VAL A 1 438 ? 67.737 86.159 31.613 1.00 37.45 436 VAL A CA 1
ATOM 3330 C C . VAL A 1 438 ? 67.347 85.533 30.267 1.00 37.86 436 VAL A C 1
ATOM 3331 O O . VAL A 1 438 ? 67.049 84.339 30.182 1.00 37.07 436 VAL A O 1
ATOM 3335 N N . ARG A 1 439 ? 67.330 86.355 29.231 1.00 41.02 437 ARG A N 1
ATOM 3336 C CA . ARG A 1 439 ? 66.909 85.893 27.917 1.00 46.03 437 ARG A CA 1
ATOM 3337 C C . ARG A 1 439 ? 68.050 86.019 26.936 1.00 41.72 437 ARG A C 1
ATOM 3338 O O . ARG A 1 439 ? 68.558 87.107 26.692 1.00 40.51 437 ARG A O 1
ATOM 3346 N N . TYR A 1 440 ? 68.499 84.878 26.429 1.00 40.21 438 TYR A N 1
ATOM 3347 C CA . TYR A 1 440 ? 69.489 84.844 25.369 1.00 38.23 438 TYR A CA 1
ATOM 3348 C C . TYR A 1 440 ? 68.763 84.583 24.041 1.00 39.38 438 TYR A C 1
ATOM 3349 O O . TYR A 1 440 ? 67.542 84.333 24.000 1.00 35.03 438 TYR A O 1
ATOM 3358 N N . ARG A 1 441 ? 69.517 84.646 22.949 1.00 44.98 439 ARG A N 1
ATOM 3359 C CA . ARG A 1 441 ? 68.957 84.305 21.624 1.00 46.36 439 ARG A CA 1
ATOM 3360 C C . ARG A 1 441 ? 68.863 82.782 21.521 1.00 41.89 439 ARG A C 1
ATOM 3361 O O . ARG A 1 441 ? 69.669 82.055 22.117 1.00 37.15 439 ARG A O 1
ATOM 3369 N N . TRP A 1 442 ? 67.867 82.325 20.774 1.00 38.79 440 TRP A N 1
ATOM 3370 C CA . TRP A 1 442 ? 67.746 80.918 20.325 1.00 41.54 440 TRP A CA 1
ATOM 3371 C C . TRP A 1 442 ? 67.327 79.911 21.416 1.00 39.11 440 TRP A C 1
ATOM 3372 O O . TRP A 1 442 ? 67.627 78.717 21.317 1.00 39.06 440 TRP A O 1
ATOM 3383 N N . GLU A 1 443 ? 66.599 80.401 22.418 1.00 36.18 441 GLU A N 1
ATOM 3384 C CA . GLU A 1 443 ? 66.032 79.567 23.471 1.00 37.00 441 GLU A CA 1
ATOM 3385 C C . GLU A 1 443 ? 64.886 78.702 22.912 1.00 33.89 441 GLU A C 1
ATOM 3386 O O . GLU A 1 443 ? 63.952 79.220 22.352 1.00 32.25 441 GLU A O 1
ATOM 3392 N N . MET A 1 444 ? 64.969 77.401 23.104 1.00 31.18 442 MET A N 1
ATOM 3393 C CA . MET A 1 444 ? 63.899 76.501 22.737 1.00 32.21 442 MET A CA 1
ATOM 3394 C C . MET A 1 444 ? 62.790 76.563 23.767 1.00 32.81 442 MET A C 1
ATOM 3395 O O . MET A 1 444 ? 61.598 76.414 23.420 1.00 34.59 442 MET A O 1
ATOM 3400 N N . PHE A 1 445 ? 63.198 76.803 25.021 1.00 31.27 443 PHE A N 1
ATOM 3401 C CA . PHE A 1 445 ? 62.329 76.827 26.197 1.00 32.83 443 PHE A CA 1
ATOM 3402 C C . PHE A 1 445 ? 62.129 78.228 26.699 1.00 35.00 443 PHE A C 1
ATOM 3403 O O . PHE A 1 445 ? 63.095 78.935 26.998 1.00 38.72 443 PHE A O 1
ATOM 3411 N N . HIS A 1 446 ? 60.872 78.631 26.780 1.00 39.77 444 HIS A N 1
ATOM 3412 C CA . HIS A 1 446 ? 60.504 80.013 27.096 1.00 43.63 444 HIS A CA 1
ATOM 3413 C C . HIS A 1 446 ? 60.358 80.192 28.622 1.00 36.92 444 HIS A C 1
ATOM 3414 O O . HIS A 1 446 ? 60.448 79.227 29.359 1.00 32.28 444 HIS A O 1
ATOM 3421 N N . PRO A 1 447 ? 60.138 81.428 29.095 1.00 34.92 445 PRO A N 1
ATOM 3422 C CA . PRO A 1 447 ? 60.129 81.641 30.563 1.00 33.15 445 PRO A CA 1
ATOM 3423 C C . PRO A 1 447 ? 59.237 80.719 31.430 1.00 32.12 445 PRO A C 1
ATOM 3424 O O . PRO A 1 447 ? 59.660 80.310 32.536 1.00 29.89 445 PRO A O 1
ATOM 3428 N N . ALA A 1 448 ? 58.046 80.372 30.943 1.00 30.54 446 ALA A N 1
ATOM 3429 C CA . ALA A 1 448 ? 57.155 79.487 31.710 1.00 31.04 446 ALA A CA 1
ATOM 3430 C C . ALA A 1 448 ? 57.758 78.087 31.965 1.00 30.99 446 ALA A C 1
ATOM 3431 O O . ALA A 1 448 ? 57.457 77.434 32.979 1.00 31.24 446 ALA A O 1
ATOM 3433 N N . SER A 1 449 ? 58.605 77.626 31.051 1.00 30.50 447 SER A N 1
ATOM 3434 C CA . SER A 1 449 ? 59.240 76.337 31.244 1.00 31.67 447 SER A CA 1
ATOM 3435 C C . SER A 1 449 ? 60.333 76.390 32.316 1.00 29.65 447 SER A C 1
ATOM 3436 O O . SER A 1 449 ? 60.543 75.414 33.031 1.00 26.29 447 SER A O 1
ATOM 3439 N N . TRP A 1 450 ? 61.029 77.523 32.387 1.00 28.39 448 TRP A N 1
ATOM 3440 C CA . TRP A 1 450 ? 62.051 77.761 33.414 1.00 28.79 448 TRP A CA 1
ATOM 3441 C C . TRP A 1 450 ? 61.397 77.833 34.805 1.00 29.52 448 TRP A C 1
ATOM 3442 O O . TRP A 1 450 ? 61.863 77.183 35.756 1.00 27.47 448 TRP A O 1
ATOM 3453 N N . LEU A 1 451 ? 60.299 78.602 34.869 1.00 31.25 449 LEU A N 1
ATOM 3454 C CA . LEU A 1 451 ? 59.415 78.682 36.042 1.00 30.91 449 LEU A CA 1
ATOM 3455 C C . LEU A 1 451 ? 58.980 77.323 36.550 1.00 28.91 449 LEU A C 1
ATOM 3456 O O . LEU A 1 451 ? 59.030 77.074 37.734 1.00 25.97 449 LEU A O 1
ATOM 3461 N N . ALA A 1 452 ? 58.574 76.435 35.650 1.00 30.92 450 ALA A N 1
ATOM 3462 C CA . ALA A 1 452 ? 58.111 75.087 36.050 1.00 30.83 450 ALA A CA 1
ATOM 3463 C C . ALA A 1 452 ? 59.225 74.298 36.736 1.00 30.11 450 ALA A C 1
ATOM 3464 O O . ALA A 1 452 ? 58.967 73.538 37.686 1.00 32.76 450 ALA A O 1
ATOM 3466 N N . ILE A 1 453 ? 60.453 74.473 36.270 1.00 26.89 451 ILE A N 1
ATOM 3467 C CA . ILE A 1 453 ? 61.565 73.756 36.862 1.00 27.48 451 ILE A CA 1
ATOM 3468 C C . ILE A 1 453 ? 61.965 74.418 38.194 1.00 25.38 451 ILE A C 1
ATOM 3469 O O . ILE A 1 453 ? 62.138 73.735 39.190 1.00 21.10 451 ILE A O 1
ATOM 3474 N N . TYR A 1 454 ? 62.042 75.750 38.232 1.00 26.43 452 TYR A N 1
ATOM 3475 C CA . TYR A 1 454 ? 62.335 76.439 39.491 1.00 25.95 452 TYR A CA 1
ATOM 3476 C C . TYR A 1 454 ? 61.342 76.008 40.558 1.00 25.36 452 TYR A C 1
ATOM 3477 O O . TYR A 1 454 ? 61.741 75.533 41.625 1.00 27.10 452 TYR A O 1
ATOM 3486 N N . ASP A 1 455 ? 60.057 76.093 40.250 1.00 26.01 453 ASP A N 1
ATOM 3487 C CA . ASP A 1 455 ? 59.005 75.716 41.207 1.00 26.52 453 ASP A CA 1
ATOM 3488 C C . ASP A 1 455 ? 59.012 74.216 41.534 1.00 27.70 453 ASP A C 1
ATOM 3489 O O . ASP A 1 455 ? 58.853 73.838 42.675 1.00 28.32 453 ASP A O 1
ATOM 3494 N N . GLY A 1 456 ? 59.206 73.368 40.536 1.00 30.10 454 GLY A N 1
ATOM 3495 C CA . GLY A 1 456 ? 59.322 71.909 40.770 1.00 30.76 454 GLY A CA 1
ATOM 3496 C C . GLY A 1 456 ? 60.446 71.479 41.715 1.00 30.85 454 GLY A C 1
ATOM 3497 O O . GLY A 1 456 ? 60.289 70.542 42.491 1.00 31.94 454 GLY A O 1
ATOM 3498 N N . PHE A 1 457 ? 61.584 72.150 41.647 1.00 30.51 455 PHE A N 1
ATOM 3499 C CA . PHE A 1 457 ? 62.680 71.899 42.594 1.00 32.56 455 PHE A CA 1
ATOM 3500 C C . PHE A 1 457 ? 62.678 72.790 43.832 1.00 30.01 455 PHE A C 1
ATOM 3501 O O . PHE A 1 457 ? 63.644 72.771 44.556 1.00 33.66 455 PHE A O 1
ATOM 3509 N N . GLY A 1 458 ? 61.620 73.565 44.053 1.00 28.90 456 GLY A N 1
ATOM 3510 C CA . GLY A 1 458 ? 61.462 74.374 45.250 1.00 30.43 456 GLY A CA 1
ATOM 3511 C C . GLY A 1 458 ? 62.412 75.555 45.402 1.00 32.13 456 GLY A C 1
ATOM 3512 O O . GLY A 1 458 ? 62.695 75.961 46.536 1.00 32.28 456 GLY A O 1
ATOM 3513 N N . LEU A 1 459 ? 62.907 76.119 44.296 1.00 31.78 457 LEU A N 1
ATOM 3514 C CA . LEU A 1 459 ? 63.795 77.295 44.357 1.00 32.80 457 LEU A CA 1
ATOM 3515 C C . LEU A 1 459 ? 63.024 78.573 44.022 1.00 31.48 457 LEU A C 1
ATOM 3516 O O . LEU A 1 459 ? 62.634 78.784 42.889 1.00 27.82 457 LEU A O 1
ATOM 3521 N N . TYR A 1 460 ? 62.861 79.440 45.020 1.00 33.66 458 TYR A N 1
ATOM 3522 C CA . TYR A 1 460 ? 62.049 80.647 44.916 1.00 35.22 458 TYR A CA 1
ATOM 3523 C C . TYR A 1 460 ? 62.861 81.873 45.274 1.00 35.14 458 TYR A C 1
ATOM 3524 O O . TYR A 1 460 ? 63.782 81.774 46.056 1.00 33.65 458 TYR A O 1
ATOM 3533 N N . PRO A 1 461 ? 62.521 83.035 44.693 1.00 36.74 459 PRO A N 1
ATOM 3534 C CA . PRO A 1 461 ? 63.274 84.246 44.997 1.00 39.96 459 PRO A CA 1
ATOM 3535 C C . PRO A 1 461 ? 63.015 84.758 46.405 1.00 43.62 459 PRO A C 1
ATOM 3536 O O . PRO A 1 461 ? 61.964 84.486 46.963 1.00 41.28 459 PRO A O 1
ATOM 3540 N N . ASP A 1 462 ? 63.976 85.534 46.923 1.00 49.27 460 ASP A N 1
ATOM 3541 C CA . ASP A 1 462 ? 63.893 86.141 48.264 1.00 57.32 460 ASP A CA 1
ATOM 3542 C C . ASP A 1 462 ? 62.877 87.273 48.178 1.00 59.59 460 ASP A C 1
ATOM 3543 O O . ASP A 1 462 ? 61.966 87.334 48.965 1.00 66.88 460 ASP A O 1
ATOM 3548 N N . HIS A 1 463 ? 63.063 88.122 47.166 1.00 63.67 461 HIS A N 1
ATOM 3549 C CA . HIS A 1 463 ? 62.323 89.352 46.855 1.00 67.81 461 HIS A CA 1
ATOM 3550 C C . HIS A 1 463 ? 61.420 89.213 45.594 1.00 75.42 461 HIS A C 1
ATOM 3551 O O . HIS A 1 463 ? 61.989 89.098 44.526 1.00 78.66 461 HIS A O 1
ATOM 3558 N N . HIS A 1 464 ? 60.076 89.213 45.700 1.00 75.18 462 HIS A N 1
ATOM 3559 C CA . HIS A 1 464 ? 59.207 89.422 44.487 1.00 75.64 462 HIS A CA 1
ATOM 3560 C C . HIS A 1 464 ? 59.186 90.932 44.073 1.00 74.47 462 HIS A C 1
ATOM 3561 O O . HIS A 1 464 ? 59.797 91.771 44.746 1.00 77.27 462 HIS A O 1
ATOM 3568 N N . A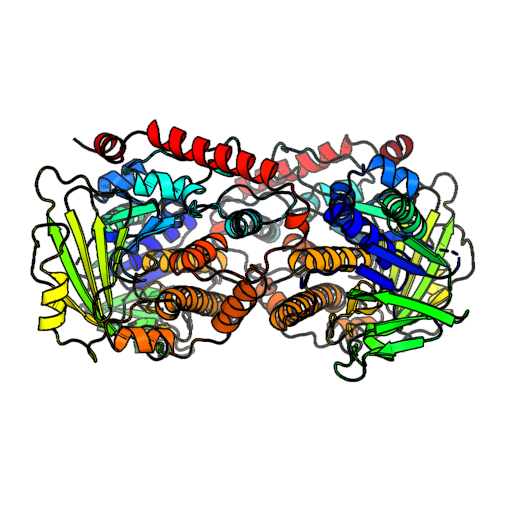SP A 1 465 ? 58.493 91.258 42.977 1.00 68.10 463 ASP A N 1
ATOM 3569 C CA . ASP A 1 465 ? 58.383 92.641 42.453 1.00 64.93 463 ASP A CA 1
ATOM 3570 C C . ASP A 1 465 ? 57.549 93.530 43.419 1.00 59.92 463 ASP A C 1
ATOM 3571 O O . ASP A 1 465 ? 56.406 93.188 43.670 1.00 63.78 463 ASP A O 1
ATOM 3576 N N . PRO A 1 466 ? 58.097 94.662 43.941 1.00 51.85 464 PRO A N 1
ATOM 3577 C CA . PRO A 1 466 ? 57.391 95.386 45.042 1.00 52.51 464 PRO A CA 1
ATOM 3578 C C . PRO A 1 466 ? 56.160 96.202 44.655 1.00 53.58 464 PRO A C 1
ATOM 3579 O O . PRO A 1 466 ? 55.520 96.762 45.542 1.00 57.24 464 PRO A O 1
ATOM 3583 N N . ALA A 1 467 ? 55.835 96.300 43.362 1.00 57.12 465 ALA A N 1
ATOM 3584 C CA . ALA A 1 467 ? 54.552 96.915 42.928 1.00 58.40 465 ALA A CA 1
ATOM 3585 C C . ALA A 1 467 ? 53.361 96.035 43.306 1.00 53.79 465 ALA A C 1
ATOM 3586 O O . ALA A 1 467 ? 52.224 96.512 43.411 1.00 60.97 465 ALA A O 1
ATOM 3588 N N . VAL A 1 468 ? 53.666 94.756 43.514 1.00 48.90 466 VAL A N 1
ATOM 3589 C CA . VAL A 1 468 ? 52.718 93.713 43.863 1.00 52.44 466 VAL A CA 1
ATOM 3590 C C . VAL A 1 468 ? 52.196 93.842 45.287 1.00 51.38 466 VAL A C 1
ATOM 3591 O O . VAL A 1 468 ? 51.029 93.525 45.505 1.00 46.71 466 VAL A O 1
ATOM 3595 N N . ASP A 1 469 ? 53.044 94.294 46.226 1.00 54.51 467 ASP A N 1
ATOM 3596 C CA . ASP A 1 469 ? 52.638 94.528 47.635 1.00 57.72 467 ASP A CA 1
ATOM 3597 C C . ASP A 1 469 ? 51.624 95.664 47.863 1.00 61.52 467 ASP A C 1
ATOM 3598 O O . ASP A 1 469 ? 51.028 95.743 48.938 1.00 52.06 467 ASP A O 1
ATOM 3603 N N . ALA A 1 470 ? 51.431 96.508 46.840 1.00 73.99 468 ALA A N 1
ATOM 3604 C CA . ALA A 1 470 ? 50.334 97.493 46.777 1.00 81.18 468 ALA A CA 1
ATOM 3605 C C . ALA A 1 470 ? 48.909 96.877 46.799 1.00 92.22 468 ALA A C 1
ATOM 3606 O O . ALA A 1 470 ? 47.944 97.570 47.156 1.00 92.42 468 ALA A O 1
ATOM 3608 N N . MET A 1 471 ? 48.778 95.605 46.403 1.00 99.46 469 MET A N 1
ATOM 3609 C CA . MET A 1 471 ? 47.475 94.929 46.290 1.00 95.89 469 MET A CA 1
ATOM 3610 C C . MET A 1 471 ? 46.972 94.384 47.647 1.00 90.92 469 MET A C 1
ATOM 3611 O O . MET A 1 471 ? 47.776 93.932 48.481 1.00 79.08 469 MET A O 1
ATOM 3616 N N . ASP A 1 472 ? 45.649 94.432 47.837 1.00 87.42 470 ASP A N 1
ATOM 3617 C CA . ASP A 1 472 ? 45.006 94.046 49.084 1.00 90.23 470 ASP A CA 1
ATOM 3618 C C . ASP A 1 472 ? 44.967 92.505 49.234 1.00 84.64 470 ASP A C 1
ATOM 3619 O O . ASP A 1 472 ? 44.463 91.822 48.334 1.00 69.68 470 ASP A O 1
ATOM 3624 N N . PRO A 1 473 ? 45.464 91.957 50.381 1.00 86.15 471 PRO A N 1
ATOM 3625 C CA . PRO A 1 473 ? 45.551 90.476 50.523 1.00 85.98 471 PRO A CA 1
ATOM 3626 C C . PRO A 1 473 ? 44.195 89.742 50.502 1.00 83.27 471 PRO A C 1
ATOM 3627 O O . PRO A 1 473 ? 44.146 88.595 50.080 1.00 80.75 471 PRO A O 1
ATOM 3631 N N . ALA A 1 474 ? 43.125 90.400 50.960 1.00 74.84 472 ALA A N 1
ATOM 3632 C CA . ALA A 1 474 ? 41.781 89.867 50.830 1.00 66.40 472 ALA A CA 1
ATOM 3633 C C . ALA A 1 474 ? 41.304 89.877 49.367 1.00 65.23 472 ALA A C 1
ATOM 3634 O O . ALA A 1 474 ? 40.730 88.883 48.902 1.00 67.44 472 ALA A O 1
ATOM 3636 N N . TYR A 1 475 ? 41.546 90.969 48.635 1.00 63.01 473 TYR A N 1
ATOM 3637 C CA . TYR A 1 475 ? 41.154 91.034 47.214 1.00 59.15 473 TYR A CA 1
ATOM 3638 C C . TYR A 1 475 ? 41.906 90.030 46.332 1.00 65.52 473 TYR A C 1
ATOM 3639 O O . TYR A 1 475 ? 41.321 89.398 45.439 1.00 74.30 473 TYR A O 1
ATOM 3648 N N . LEU A 1 476 ? 43.210 89.926 46.564 1.00 69.45 474 LEU A N 1
ATOM 3649 C CA . LEU A 1 476 ? 44.071 88.987 45.856 1.00 65.23 474 LEU A CA 1
ATOM 3650 C C . LEU A 1 476 ? 43.587 87.566 46.085 1.00 58.73 474 LEU A C 1
ATOM 3651 O O . LEU A 1 476 ? 43.357 86.832 45.125 1.00 49.10 474 LEU A O 1
ATOM 3656 N N . ALA A 1 477 ? 43.405 87.216 47.365 1.00 57.52 475 ALA A N 1
ATOM 3657 C CA . ALA A 1 477 ? 43.005 85.865 47.801 1.00 57.28 475 ALA A CA 1
ATOM 3658 C C . ALA A 1 477 ? 41.776 85.314 47.093 1.00 58.26 475 ALA A C 1
ATOM 3659 O O . ALA A 1 477 ? 41.720 84.107 46.845 1.00 49.25 475 ALA A O 1
ATOM 3661 N N . ARG A 1 478 ? 40.826 86.198 46.762 1.00 63.31 476 ARG A N 1
ATOM 3662 C CA . ARG A 1 478 ? 39.584 85.806 46.091 1.00 68.86 476 ARG A CA 1
ATOM 3663 C C . ARG A 1 478 ? 39.715 85.730 44.569 1.00 60.90 476 ARG A C 1
ATOM 3664 O O . ARG A 1 478 ? 39.098 84.853 43.959 1.00 53.82 476 ARG A O 1
ATOM 3672 N N . SER A 1 479 ? 40.501 86.624 43.960 1.00 54.53 477 SER A N 1
ATOM 3673 C CA . SER A 1 479 ? 40.840 86.480 42.538 1.00 53.19 477 SER A CA 1
ATOM 3674 C C . SER A 1 479 ? 41.569 85.136 42.239 1.00 47.15 477 SER A C 1
ATOM 3675 O O . SER A 1 479 ? 41.284 84.462 41.245 1.00 41.87 477 SER A O 1
ATOM 3678 N N . LEU A 1 480 ? 42.478 84.763 43.131 1.00 40.97 478 LEU A N 1
ATOM 3679 C CA . LEU A 1 480 ? 43.193 83.512 43.009 1.00 40.67 478 LEU A CA 1
ATOM 3680 C C . LEU A 1 480 ? 42.328 82.275 43.229 1.00 41.97 478 LEU A C 1
ATOM 3681 O O . LEU A 1 480 ? 42.519 81.270 42.554 1.00 39.78 478 LEU A O 1
ATOM 3686 N N . ALA A 1 481 ? 41.390 82.332 44.169 1.00 43.20 479 ALA A N 1
ATOM 3687 C CA . ALA A 1 481 ? 40.500 81.187 44.419 1.00 43.37 479 ALA A CA 1
ATOM 3688 C C . ALA A 1 481 ? 39.532 80.983 43.253 1.00 38.94 479 ALA A C 1
ATOM 3689 O O . ALA A 1 481 ? 39.215 79.853 42.933 1.00 40.76 479 ALA A O 1
ATOM 3691 N N . GLU A 1 482 ? 39.097 82.061 42.612 1.00 38.51 480 GLU A N 1
ATOM 3692 C CA . GLU A 1 482 ? 38.297 81.987 41.373 1.00 44.80 480 GLU A CA 1
ATOM 3693 C C . GLU A 1 482 ? 39.043 81.285 40.203 1.00 45.25 480 GLU A C 1
ATOM 3694 O O . GLU A 1 482 ? 38.454 80.422 39.529 1.00 44.53 480 GLU A O 1
ATOM 3700 N N . MET A 1 483 ? 40.315 81.655 39.979 1.00 41.06 481 MET A N 1
ATOM 3701 C CA . MET A 1 483 ? 41.157 81.002 38.996 1.00 38.34 481 MET A CA 1
ATOM 3702 C C . MET A 1 483 ? 41.295 79.509 39.299 1.00 36.97 481 MET A C 1
ATOM 3703 O O . MET A 1 483 ? 41.045 78.674 38.470 1.00 36.68 481 MET A O 1
ATOM 3708 N N . ARG A 1 484 ? 41.689 79.226 40.525 1.00 36.53 482 ARG A N 1
ATOM 3709 C CA . ARG A 1 484 ? 41.950 77.887 41.053 1.00 34.36 482 ARG A CA 1
ATOM 3710 C C . ARG A 1 484 ? 40.734 76.972 40.857 1.00 34.28 482 ARG A C 1
ATOM 3711 O O . ARG A 1 484 ? 40.868 75.815 40.443 1.00 28.71 482 ARG A O 1
ATOM 3719 N N . ALA A 1 485 ? 39.548 77.542 41.078 1.00 34.08 483 ALA A N 1
ATOM 3720 C CA . ALA A 1 485 ? 38.289 76.849 40.874 1.00 34.28 483 ALA A CA 1
ATOM 3721 C C . ALA A 1 485 ? 37.917 76.673 39.393 1.00 35.00 483 ALA A C 1
ATOM 3722 O O . ALA A 1 485 ? 37.474 75.564 39.010 1.00 34.38 483 ALA A O 1
ATOM 3724 N N . ASN A 1 486 ? 38.064 77.730 38.572 1.00 36.34 484 ASN A N 1
ATOM 3725 C CA . ASN A 1 486 ? 37.759 77.621 37.121 1.00 39.51 484 ASN A CA 1
ATOM 3726 C C . ASN A 1 486 ? 38.492 76.435 36.503 1.00 37.39 484 ASN A C 1
ATOM 3727 O O . ASN A 1 486 ? 37.898 75.636 35.762 1.00 33.63 484 ASN A O 1
ATOM 3732 N N . ILE A 1 487 ? 39.790 76.340 36.809 1.00 32.06 485 ILE A N 1
ATOM 3733 C CA . ILE A 1 487 ? 40.614 75.240 36.300 1.00 31.41 485 ILE A CA 1
ATOM 3734 C C . ILE A 1 487 ? 40.133 73.882 36.828 1.00 32.68 485 ILE A C 1
ATOM 3735 O O . ILE A 1 487 ? 39.983 72.934 36.034 1.00 32.94 485 ILE A O 1
ATOM 3740 N N . ALA A 1 488 ? 39.906 73.781 38.147 1.00 32.40 486 ALA A N 1
ATOM 3741 C CA . ALA A 1 488 ? 39.617 72.485 38.758 1.00 32.26 486 ALA A CA 1
ATOM 3742 C C . ALA A 1 488 ? 38.326 71.898 38.181 1.00 31.07 486 ALA A C 1
ATOM 3743 O O . ALA A 1 488 ? 38.292 70.729 37.790 1.00 35.91 486 ALA A O 1
ATOM 3745 N N . ASP A 1 489 ? 37.324 72.758 38.052 1.00 30.46 487 ASP A N 1
ATOM 3746 C CA . ASP A 1 489 ? 36.001 72.411 37.507 1.00 32.13 487 ASP A CA 1
ATOM 3747 C C . ASP A 1 489 ? 35.952 72.161 35.992 1.00 32.92 487 ASP A C 1
ATOM 3748 O O . ASP A 1 489 ? 35.160 71.315 35.525 1.00 32.39 487 ASP A O 1
ATOM 3753 N N . LEU A 1 490 ? 36.755 72.912 35.239 1.00 32.29 488 LEU A N 1
ATOM 3754 C CA . LEU A 1 490 ? 36.964 72.661 33.803 1.00 32.46 488 LEU A CA 1
ATOM 3755 C C . LEU A 1 490 ? 37.634 71.285 33.600 1.00 33.91 488 LEU A C 1
ATOM 3756 O O . LEU A 1 490 ? 37.154 70.469 32.795 1.00 34.08 488 LEU A O 1
ATOM 3761 N N . VAL A 1 491 ? 38.692 71.000 34.375 1.00 30.97 489 VAL A N 1
ATOM 3762 C CA . VAL A 1 491 ? 39.304 69.683 34.343 1.00 30.71 489 VAL A CA 1
ATOM 3763 C C . VAL A 1 491 ? 38.302 68.593 34.642 1.00 32.29 489 VAL A C 1
ATOM 3764 O O . VAL A 1 491 ? 38.286 67.566 33.966 1.00 32.93 489 VAL A O 1
ATOM 3768 N N . ALA A 1 492 ? 37.500 68.804 35.683 1.00 35.14 490 ALA A N 1
ATOM 3769 C CA . ALA A 1 492 ? 36.596 67.768 36.211 1.00 34.16 490 ALA A CA 1
ATOM 3770 C C . ALA A 1 492 ? 35.586 67.322 35.158 1.00 32.37 490 ALA A C 1
ATOM 3771 O O . ALA A 1 492 ? 35.294 66.130 35.025 1.00 31.14 490 ALA A O 1
ATOM 3773 N N . ARG A 1 493 ? 35.095 68.283 34.390 1.00 31.08 491 ARG A N 1
ATOM 3774 C CA . ARG A 1 493 ? 34.122 67.973 33.351 1.00 32.79 491 ARG A CA 1
ATOM 3775 C C . ARG A 1 493 ? 34.686 67.644 31.946 1.00 32.03 491 ARG A C 1
ATOM 3776 O O . ARG A 1 493 ? 33.914 67.483 31.015 1.00 31.95 491 ARG A O 1
ATOM 3784 N N . THR A 1 494 ? 35.995 67.489 31.816 1.00 32.07 492 THR A N 1
ATOM 3785 C CA . THR A 1 494 ? 36.627 67.213 30.534 1.00 29.94 492 THR A CA 1
ATOM 3786 C C . THR A 1 494 ? 36.771 65.696 30.394 1.00 29.29 492 THR A C 1
ATOM 3787 O O . THR A 1 494 ? 37.019 65.000 31.388 1.00 31.44 492 THR A O 1
ATOM 3791 N N . PRO A 1 495 ? 36.574 65.156 29.175 1.00 28.66 493 PRO A N 1
ATOM 3792 C CA . PRO A 1 495 ? 36.704 63.691 29.062 1.00 29.68 493 PRO A CA 1
ATOM 3793 C C . PRO A 1 495 ? 38.112 63.158 29.338 1.00 31.62 493 PRO A C 1
ATOM 3794 O O . PRO A 1 495 ? 39.073 63.910 29.357 1.00 35.95 493 PRO A O 1
ATOM 3798 N N . GLU A 1 496 ? 38.218 61.861 29.559 1.00 32.34 494 GLU A N 1
ATOM 3799 C CA . GLU A 1 496 ? 39.489 61.236 29.792 1.00 34.27 494 GLU A CA 1
ATOM 3800 C C . GLU A 1 496 ? 40.256 61.138 28.502 1.00 34.38 494 GLU A C 1
ATOM 3801 O O . GLU A 1 496 ? 39.699 61.210 27.422 1.00 34.29 494 GLU A O 1
ATOM 3807 N N . HIS A 1 497 ? 41.560 60.979 28.648 1.00 33.38 495 HIS A N 1
ATOM 3808 C CA . HIS A 1 497 ? 42.474 60.766 27.536 1.00 33.44 495 HIS A CA 1
ATOM 3809 C C . HIS A 1 497 ? 41.970 59.619 26.647 1.00 32.93 495 HIS A C 1
ATOM 3810 O O . HIS A 1 497 ? 41.947 59.765 25.425 1.00 35.35 495 HIS A O 1
ATOM 3817 N N . ALA A 1 498 ? 41.503 58.530 27.258 1.00 32.30 496 ALA A N 1
ATOM 3818 C CA . ALA A 1 498 ? 41.069 57.338 26.513 1.00 31.18 496 ALA A CA 1
ATOM 3819 C C . ALA A 1 498 ? 39.996 57.619 25.465 1.00 31.75 496 ALA A C 1
ATOM 3820 O O . ALA A 1 498 ? 39.987 56.984 24.420 1.00 32.26 496 ALA A O 1
ATOM 3822 N N . GLN A 1 499 ? 39.098 58.561 25.738 1.00 31.82 497 GLN A N 1
ATOM 3823 C CA . GLN A 1 499 ? 38.007 58.873 24.804 1.00 35.20 497 GLN A CA 1
ATOM 3824 C C . GLN A 1 499 ? 38.476 59.507 23.479 1.00 35.30 497 GLN A C 1
ATOM 3825 O O . GLN A 1 499 ? 37.873 59.254 22.424 1.00 38.61 497 GLN A O 1
ATOM 3831 N N . PHE A 1 500 ? 39.505 60.356 23.551 1.00 33.41 498 PHE A N 1
ATOM 3832 C CA . PHE A 1 500 ? 40.117 60.972 22.371 1.00 30.14 498 PHE A CA 1
ATOM 3833 C C . PHE A 1 500 ? 40.837 59.932 21.546 1.00 29.34 498 PHE A C 1
ATOM 3834 O O . PHE A 1 500 ? 40.810 59.992 20.333 1.00 32.98 498 PHE A O 1
ATOM 3842 N N . LEU A 1 501 ? 41.485 58.986 22.219 1.00 31.66 499 LEU A N 1
ATOM 3843 C CA . LEU A 1 501 ? 42.189 57.879 21.560 1.00 32.41 499 LEU A CA 1
ATOM 3844 C C . LEU A 1 501 ? 41.243 56.880 20.895 1.00 36.98 499 LEU A C 1
ATOM 3845 O O . LEU A 1 501 ? 41.572 56.359 19.827 1.00 42.40 499 LEU A O 1
ATOM 3850 N N . ALA A 1 502 ? 40.100 56.601 21.529 1.00 41.91 500 ALA A N 1
ATOM 3851 C CA . ALA A 1 502 ? 39.040 55.746 20.942 1.00 39.88 500 ALA A CA 1
ATOM 3852 C C . ALA A 1 502 ? 38.440 56.341 19.662 1.00 42.24 500 ALA A C 1
ATOM 3853 O O . ALA A 1 502 ? 38.043 55.594 18.775 1.00 44.69 500 ALA A O 1
ATOM 3855 N N . GLY A 1 503 ? 38.386 57.679 19.577 1.00 46.53 501 GLY A N 1
ATOM 3856 C CA . GLY A 1 503 ? 37.979 58.408 18.348 1.00 46.67 501 GLY A CA 1
ATOM 3857 C C . GLY A 1 503 ? 39.027 58.502 17.245 1.00 48.53 501 GLY A C 1
ATOM 3858 O O . GLY A 1 503 ? 38.761 59.056 16.205 1.00 55.72 501 GLY A O 1
ATOM 3859 N N . LEU A 1 504 ? 40.231 57.994 17.485 1.00 51.12 502 LEU A N 1
ATOM 3860 C CA . LEU A 1 504 ? 41.244 57.833 16.449 1.00 54.78 502 LEU A CA 1
ATOM 3861 C C . LEU A 1 504 ? 41.045 56.490 15.795 1.00 53.18 502 LEU A C 1
ATOM 3862 O O . LEU A 1 504 ? 40.200 56.401 14.917 1.00 53.72 502 LEU A O 1
ATOM 3867 N N . ASP B 1 8 ? 62.200 95.060 57.056 1.00 60.07 6 ASP B N 1
ATOM 3868 C CA . ASP B 1 8 ? 61.694 95.078 55.630 1.00 61.58 6 ASP B CA 1
ATOM 3869 C C . ASP B 1 8 ? 62.678 95.760 54.650 1.00 51.39 6 ASP B C 1
ATOM 3870 O O . ASP B 1 8 ? 62.870 97.000 54.689 1.00 49.19 6 ASP B O 1
ATOM 3875 N N . PRO B 1 9 ? 63.296 94.962 53.749 1.00 43.71 7 PRO B N 1
ATOM 3876 C CA . PRO B 1 9 ? 64.303 95.573 52.867 1.00 40.92 7 PRO B CA 1
ATOM 3877 C C . PRO B 1 9 ? 63.729 96.527 51.773 1.00 39.76 7 PRO B C 1
ATOM 3878 O O . PRO B 1 9 ? 64.471 97.269 51.190 1.00 36.34 7 PRO B O 1
ATOM 3882 N N . ARG B 1 10 ? 62.431 96.448 51.484 1.00 41.75 8 ARG B N 1
ATOM 3883 C CA . ARG B 1 10 ? 61.630 97.460 50.771 1.00 43.45 8 ARG B CA 1
ATOM 3884 C C . ARG B 1 10 ? 62.255 98.864 50.577 1.00 39.83 8 ARG B C 1
ATOM 3885 O O . ARG B 1 10 ? 62.633 99.528 51.552 1.00 38.70 8 ARG B O 1
ATOM 3893 N N . ILE B 1 11 ? 62.341 99.315 49.319 1.00 35.48 9 ILE B N 1
ATOM 3894 C CA . ILE B 1 11 ? 62.649 100.740 49.011 1.00 35.05 9 ILE B CA 1
ATOM 3895 C C . ILE B 1 11 ? 61.499 101.627 49.555 1.00 34.18 9 ILE B C 1
ATOM 3896 O O . ILE B 1 11 ? 60.318 101.392 49.251 1.00 34.76 9 ILE B O 1
ATOM 3901 N N . ARG B 1 12 ? 61.842 102.622 50.358 1.00 32.03 10 ARG B N 1
ATOM 3902 C CA . ARG B 1 12 ? 60.847 103.533 50.959 1.00 33.52 10 ARG B CA 1
ATOM 3903 C C . ARG B 1 12 ? 60.718 104.882 50.251 1.00 31.92 10 ARG B C 1
ATOM 3904 O O . ARG B 1 12 ? 59.761 105.604 50.476 1.00 32.87 10 ARG B O 1
ATOM 3912 N N . SER B 1 13 ? 61.697 105.241 49.435 1.00 30.26 11 SER B N 1
ATOM 3913 C CA . SER B 1 13 ? 61.749 106.568 48.870 1.00 30.61 11 SER B CA 1
ATOM 3914 C C . SER B 1 13 ? 62.601 106.592 47.594 1.00 31.81 11 SER B C 1
ATOM 3915 O O . SER B 1 13 ? 63.573 105.811 47.465 1.00 32.89 11 SER B O 1
ATOM 3918 N N . VAL B 1 14 ? 62.225 107.480 46.667 1.00 28.62 12 VAL B N 1
ATOM 3919 C CA . VAL B 1 14 ? 62.906 107.623 45.389 1.00 29.36 12 VAL B CA 1
ATOM 3920 C C . VAL B 1 14 ? 63.112 109.103 45.127 1.00 31.15 12 VAL B C 1
ATOM 3921 O O . VAL B 1 14 ? 62.151 109.905 45.206 1.00 33.14 12 VAL B O 1
ATOM 3925 N N . VAL B 1 15 ? 64.348 109.460 44.802 1.00 27.85 13 VAL B N 1
ATOM 3926 C CA . VAL B 1 15 ? 64.685 110.849 44.553 1.00 29.01 13 VAL B CA 1
ATOM 3927 C C . VAL B 1 15 ? 65.186 110.975 43.125 1.00 28.12 13 VAL B C 1
ATOM 3928 O O . VAL B 1 15 ? 66.183 110.361 42.761 1.00 28.67 13 VAL B O 1
ATOM 3932 N N . ILE B 1 16 ? 64.512 111.796 42.340 1.00 26.27 14 ILE B N 1
ATOM 3933 C CA . ILE B 1 16 ? 64.812 111.930 40.942 1.00 26.41 14 ILE B CA 1
ATOM 3934 C C . ILE B 1 16 ? 65.529 113.256 40.828 1.00 26.47 14 ILE B C 1
ATOM 3935 O O . ILE B 1 16 ? 64.947 114.303 41.137 1.00 24.59 14 ILE B O 1
ATOM 3940 N N . VAL B 1 17 ? 66.764 113.216 40.328 1.00 24.48 15 VAL B N 1
ATOM 3941 C CA . VAL B 1 17 ? 67.604 114.393 40.274 1.00 24.66 15 VAL B CA 1
ATOM 3942 C C . VAL B 1 17 ? 67.562 114.991 38.887 1.00 25.09 15 VAL B C 1
ATOM 3943 O O . VAL B 1 17 ? 68.288 114.559 38.014 1.00 26.28 15 VAL B O 1
ATOM 3947 N N . GLY B 1 18 ? 66.723 116.016 38.708 1.00 26.95 16 GLY B N 1
ATOM 3948 C CA . GLY B 1 18 ? 66.518 116.713 37.446 1.00 26.65 16 GLY B CA 1
ATOM 3949 C C . GLY B 1 18 ? 65.088 116.476 36.946 1.00 29.47 16 GLY B C 1
ATOM 3950 O O . GLY B 1 18 ? 64.522 115.402 37.134 1.00 28.24 16 GLY B O 1
ATOM 3951 N N . GLY B 1 19 ? 64.490 117.505 36.345 1.00 30.64 17 GLY B N 1
ATOM 3952 C CA . GLY B 1 19 ? 63.202 117.401 35.670 1.00 30.43 17 GLY B CA 1
ATOM 3953 C C . GLY B 1 19 ? 63.417 117.205 34.181 1.00 28.50 17 GLY B C 1
ATOM 3954 O O . GLY B 1 19 ? 64.157 116.306 33.778 1.00 28.59 17 GLY B O 1
ATOM 3955 N N . GLY B 1 20 ? 62.798 118.063 33.377 1.00 27.63 18 GLY B N 1
ATOM 3956 C CA . GLY B 1 20 ? 62.696 117.852 31.920 1.00 27.83 18 GLY B CA 1
ATOM 3957 C C . GLY B 1 20 ? 61.918 116.593 31.561 1.00 28.74 18 GLY B C 1
ATOM 3958 O O . GLY B 1 20 ? 61.077 116.116 32.332 1.00 30.52 18 GLY B O 1
ATOM 3959 N N . THR B 1 21 ? 62.206 116.043 30.392 1.00 30.08 19 THR B N 1
ATOM 3960 C CA . THR B 1 21 ? 61.499 114.861 29.917 1.00 29.95 19 THR B CA 1
ATOM 3961 C C . THR B 1 21 ? 61.933 113.662 30.709 1.00 28.90 19 THR B C 1
ATOM 3962 O O . THR B 1 21 ? 61.099 112.874 31.114 1.00 32.25 19 THR B O 1
ATOM 3966 N N . ALA B 1 22 ? 63.229 113.516 30.963 1.00 28.05 20 ALA B N 1
ATOM 3967 C CA . ALA B 1 22 ? 63.699 112.285 31.605 1.00 25.64 20 ALA B CA 1
ATOM 3968 C C . ALA B 1 22 ? 63.148 112.223 33.004 1.00 27.73 20 ALA B C 1
ATOM 3969 O O . ALA B 1 22 ? 62.613 111.181 33.397 1.00 29.12 20 ALA B O 1
ATOM 3971 N N . GLY B 1 23 ? 63.229 113.349 33.740 1.00 27.33 21 GLY B N 1
ATOM 3972 C CA . GLY B 1 23 ? 62.776 113.395 35.132 1.00 25.57 21 GLY B CA 1
ATOM 3973 C C . GLY B 1 23 ? 61.282 113.214 35.320 1.00 25.59 21 GLY B C 1
ATOM 3974 O O . GLY B 1 23 ? 60.834 112.443 36.177 1.00 23.92 21 GLY B O 1
ATOM 3975 N N . TRP B 1 24 ? 60.505 113.919 34.519 1.00 25.14 22 TRP B N 1
ATOM 3976 C CA . TRP B 1 24 ? 59.068 113.861 34.689 1.00 26.65 22 TRP B CA 1
ATOM 3977 C C . TRP B 1 24 ? 58.430 112.653 34.029 1.00 24.74 22 TRP B C 1
ATOM 3978 O O . TRP B 1 24 ? 57.418 112.211 34.534 1.00 24.73 22 TRP B O 1
ATOM 3989 N N . MET B 1 25 ? 59.016 112.089 32.954 1.00 24.51 23 MET B N 1
ATOM 3990 C CA . MET B 1 25 ? 58.569 110.759 32.477 1.00 23.95 23 MET B CA 1
ATOM 3991 C C . MET B 1 25 ? 58.796 109.699 33.563 1.00 23.63 23 MET B C 1
ATOM 3992 O O . MET B 1 25 ? 57.895 108.906 33.849 1.00 23.66 23 MET B O 1
ATOM 3997 N N . THR B 1 26 ? 59.988 109.684 34.161 1.00 23.34 24 THR B N 1
ATOM 3998 C CA . THR B 1 26 ? 60.283 108.758 35.258 1.00 23.92 24 THR B CA 1
ATOM 3999 C C . THR B 1 26 ? 59.280 108.901 36.457 1.00 25.51 24 THR B C 1
ATOM 4000 O O . THR B 1 26 ? 58.695 107.918 36.920 1.00 25.89 24 THR B O 1
ATOM 4004 N N . ALA B 1 27 ? 59.065 110.132 36.918 1.00 27.17 25 ALA B N 1
ATOM 4005 C CA . ALA B 1 27 ? 58.145 110.414 38.018 1.00 26.50 25 ALA B CA 1
ATOM 4006 C C . ALA B 1 27 ? 56.740 109.930 37.716 1.00 25.56 25 ALA B C 1
ATOM 4007 O O . ALA B 1 27 ? 56.114 109.253 38.559 1.00 23.50 25 ALA B O 1
ATOM 4009 N N . ALA B 1 28 ? 56.245 110.266 36.528 1.00 23.85 26 ALA B N 1
ATOM 4010 C CA . ALA B 1 28 ? 54.867 109.872 36.170 1.00 23.65 26 ALA B CA 1
ATOM 4011 C C . ALA B 1 28 ? 54.699 108.348 36.097 1.00 24.64 26 ALA B C 1
ATOM 4012 O O . ALA B 1 28 ? 53.706 107.789 36.623 1.00 23.59 26 ALA B O 1
ATOM 4014 N N . ALA B 1 29 ? 55.684 107.683 35.475 1.00 24.80 27 ALA B N 1
ATOM 4015 C CA . ALA B 1 29 ? 55.676 106.218 35.311 1.00 25.37 27 ALA B CA 1
ATOM 4016 C C . ALA B 1 29 ? 55.728 105.512 36.667 1.00 25.72 27 ALA B C 1
ATOM 4017 O O . ALA B 1 29 ? 54.944 104.606 36.900 1.00 25.21 27 ALA B O 1
ATOM 4019 N N . LEU B 1 30 ? 56.622 105.962 37.564 1.00 26.52 28 LEU B N 1
ATOM 4020 C CA . LEU B 1 30 ? 56.721 105.381 38.905 1.00 27.43 28 LEU B CA 1
ATOM 4021 C C . LEU B 1 30 ? 55.500 105.718 39.800 1.00 27.95 28 LEU B C 1
ATOM 4022 O O . LEU B 1 30 ? 55.061 104.872 40.599 1.00 26.01 28 LEU B O 1
ATOM 4027 N N . VAL B 1 31 ? 54.945 106.923 39.660 1.00 27.01 29 VAL B N 1
ATOM 4028 C CA . VAL B 1 31 ? 53.695 107.270 40.358 1.00 28.68 29 VAL B CA 1
ATOM 4029 C C . VAL B 1 31 ? 52.579 106.282 40.005 1.00 28.97 29 VAL B C 1
ATOM 4030 O O . VAL B 1 31 ? 51.974 105.707 40.900 1.00 31.68 29 VAL B O 1
ATOM 4034 N N . GLN B 1 32 ? 52.345 106.034 38.715 1.00 27.94 30 GLN B N 1
ATOM 4035 C CA . GLN B 1 32 ? 51.284 105.082 38.302 1.00 27.38 30 GLN B CA 1
ATOM 4036 C C . GLN B 1 32 ? 51.557 103.641 38.774 1.00 27.77 30 GLN B C 1
ATOM 4037 O O . GLN B 1 32 ? 50.665 102.943 39.201 1.00 25.46 30 GLN B O 1
ATOM 4043 N N . HIS B 1 33 ? 52.798 103.208 38.625 1.00 28.32 31 HIS B N 1
ATOM 4044 C CA . HIS B 1 33 ? 53.164 101.830 38.889 1.00 29.64 31 HIS B CA 1
ATOM 4045 C C . HIS B 1 33 ? 53.117 101.487 40.389 1.00 29.73 31 HIS B C 1
ATOM 4046 O O . HIS B 1 33 ? 52.793 100.391 40.746 1.00 29.97 31 HIS B O 1
ATOM 4053 N N . PHE B 1 34 ? 53.459 102.450 41.241 1.00 31.71 32 PHE B N 1
ATOM 4054 C CA . PHE B 1 34 ? 53.447 102.305 42.689 1.00 31.50 32 PHE B CA 1
ATOM 4055 C C . PHE B 1 34 ? 52.371 103.225 43.325 1.00 31.58 32 PHE B C 1
ATOM 4056 O O . PHE B 1 34 ? 52.590 103.743 44.440 1.00 32.21 32 PHE B O 1
ATOM 4064 N N . ARG B 1 35 ? 51.219 103.410 42.656 1.00 30.79 33 ARG B N 1
ATOM 4065 C CA . ARG B 1 35 ? 50.215 104.437 43.048 1.00 30.46 33 ARG B CA 1
ATOM 4066 C C . ARG B 1 35 ? 49.743 104.366 44.511 1.00 31.85 33 ARG B C 1
ATOM 4067 O O . ARG B 1 35 ? 49.798 105.370 45.224 1.00 27.97 33 ARG B O 1
ATOM 4075 N N . THR B 1 36 ? 49.330 103.178 44.952 1.00 33.84 34 THR B N 1
ATOM 4076 C CA . THR B 1 36 ? 48.816 102.962 46.321 1.00 36.45 34 THR B CA 1
ATOM 4077 C C . THR B 1 36 ? 49.808 102.259 47.267 1.00 38.47 34 THR B C 1
ATOM 4078 O O . THR B 1 36 ? 49.391 101.669 48.268 1.00 46.08 34 THR B O 1
ATOM 4082 N N . ALA B 1 37 ? 51.104 102.312 46.968 1.00 38.31 35 ALA B N 1
ATOM 4083 C CA . ALA B 1 37 ? 52.137 101.711 47.813 1.00 38.05 35 ALA B CA 1
ATOM 4084 C C . ALA B 1 37 ? 52.766 102.799 48.647 1.00 37.75 35 ALA B C 1
ATOM 4085 O O . ALA B 1 37 ? 52.706 103.968 48.267 1.00 40.83 35 ALA B O 1
ATOM 4087 N N . PRO B 1 38 ? 53.389 102.434 49.785 1.00 40.11 36 PRO B N 1
ATOM 4088 C CA . PRO B 1 38 ? 54.005 103.463 50.606 1.00 44.17 36 PRO B CA 1
ATOM 4089 C C . PRO B 1 38 ? 55.376 103.739 50.044 1.00 45.72 36 PRO B C 1
ATOM 4090 O O . PRO B 1 38 ? 56.348 103.169 50.511 1.00 51.76 36 PRO B O 1
ATOM 4094 N N . LEU B 1 39 ? 55.429 104.543 48.991 1.00 42.59 37 LEU B N 1
ATOM 4095 C CA . LEU B 1 39 ? 56.675 104.869 48.321 1.00 40.22 37 LEU B CA 1
ATOM 4096 C C . LEU B 1 39 ? 56.661 106.365 48.123 1.00 40.96 37 LEU B C 1
ATOM 4097 O O . LEU B 1 39 ? 55.770 106.882 47.433 1.00 42.24 37 LEU B O 1
ATOM 4102 N N . LYS B 1 40 ? 57.620 107.055 48.738 1.00 36.28 38 LYS B N 1
ATOM 4103 C CA . LYS B 1 40 ? 57.784 108.466 48.499 1.00 37.42 38 LYS B CA 1
ATOM 4104 C C . LYS B 1 40 ? 58.535 108.683 47.193 1.00 34.96 38 LYS B C 1
ATOM 4105 O O . LYS B 1 40 ? 59.513 108.004 46.925 1.00 35.82 38 LYS B O 1
ATOM 4111 N N . ILE B 1 41 ? 58.038 109.590 46.363 1.00 31.33 39 ILE B N 1
ATOM 4112 C CA . ILE B 1 41 ? 58.743 109.988 45.179 1.00 30.77 39 ILE B CA 1
ATOM 4113 C C . ILE B 1 41 ? 58.843 111.502 45.209 1.00 31.49 39 ILE B C 1
ATOM 4114 O O . ILE B 1 41 ? 57.851 112.209 45.452 1.00 31.62 39 ILE B O 1
ATOM 4119 N N . THR B 1 42 ? 60.044 111.991 44.920 1.00 31.81 40 THR B N 1
ATOM 4120 C CA . THR B 1 42 ? 60.334 113.411 44.879 1.00 30.20 40 THR B CA 1
ATOM 4121 C C . THR B 1 42 ? 61.271 113.707 43.696 1.00 31.18 40 THR B C 1
ATOM 4122 O O . THR B 1 42 ? 62.205 112.951 43.428 1.00 30.92 40 THR B O 1
ATOM 4126 N N . VAL B 1 43 ? 60.999 114.808 43.000 1.00 33.01 41 VAL B N 1
ATOM 4127 C CA . VAL B 1 43 ? 61.849 115.354 41.950 1.00 32.84 41 VAL B CA 1
ATOM 4128 C C . VAL B 1 43 ? 62.516 116.625 42.517 1.00 34.98 41 VAL B C 1
ATOM 4129 O O . VAL B 1 43 ? 61.877 117.391 43.230 1.00 39.62 41 VAL B O 1
ATOM 4133 N N . VAL B 1 44 ? 63.783 116.826 42.178 1.00 37.39 42 VAL B N 1
ATOM 4134 C CA . VAL B 1 44 ? 64.556 118.004 42.530 1.00 39.24 42 VAL B CA 1
ATOM 4135 C C . VAL B 1 44 ? 65.085 118.652 41.246 1.00 38.33 42 VAL B C 1
ATOM 4136 O O . VAL B 1 44 ? 65.914 118.083 40.573 1.00 41.23 42 VAL B O 1
ATOM 4140 N N . GLU B 1 45 ? 64.605 119.847 40.926 1.00 41.54 43 GLU B N 1
ATOM 4141 C CA . GLU B 1 45 ? 65.013 120.588 39.716 1.00 44.08 43 GLU B CA 1
ATOM 4142 C C . GLU B 1 45 ? 65.081 122.086 40.018 1.00 45.51 43 GLU B C 1
ATOM 4143 O O . GLU B 1 45 ? 64.614 122.516 41.076 1.00 45.93 43 GLU B O 1
ATOM 4149 N N . SER B 1 46 ? 65.587 122.843 39.038 1.00 50.97 44 SER B N 1
ATOM 4150 C CA . SER B 1 46 ? 65.611 124.308 39.048 1.00 56.84 44 SER B CA 1
ATOM 4151 C C . SER B 1 46 ? 65.212 124.894 37.688 1.00 52.78 44 SER B C 1
ATOM 4152 O O . SER B 1 46 ? 64.318 125.745 37.614 1.00 53.03 44 SER B O 1
ATOM 4155 N N . VAL B 1 54 ? 60.946 123.378 22.793 1.00 48.10 52 VAL B N 1
ATOM 4156 C CA . VAL B 1 54 ? 61.751 122.799 21.714 1.00 46.68 52 VAL B CA 1
ATOM 4157 C C . VAL B 1 54 ? 61.156 121.496 21.095 1.00 44.24 52 VAL B C 1
ATOM 4158 O O . VAL B 1 54 ? 60.860 120.527 21.775 1.00 41.30 52 VAL B O 1
ATOM 4162 N N . GLY B 1 55 ? 61.020 121.489 19.772 1.00 44.10 53 GLY B N 1
ATOM 4163 C CA . GLY B 1 55 ? 60.306 120.451 19.028 1.00 43.28 53 GLY B CA 1
ATOM 4164 C C . GLY B 1 55 ? 61.108 119.163 18.899 1.00 45.16 53 GLY B C 1
ATOM 4165 O O . GLY B 1 55 ? 62.302 119.210 18.618 1.00 38.07 53 GLY B O 1
ATOM 4166 N N . GLU B 1 56 ? 60.442 118.020 19.100 1.00 42.43 54 GLU B N 1
ATOM 4167 C CA . GLU B 1 56 ? 61.106 116.741 19.121 1.00 38.34 54 GLU B CA 1
ATOM 4168 C C . GLU B 1 56 ? 60.233 115.664 18.480 1.00 35.63 54 GLU B C 1
ATOM 4169 O O . GLU B 1 56 ? 58.997 115.745 18.507 1.00 35.21 54 GLU B O 1
ATOM 4175 N N . ALA B 1 57 ? 60.880 114.677 17.864 1.00 31.95 55 ALA B N 1
ATOM 4176 C CA . ALA B 1 57 ? 60.195 113.523 17.310 1.00 30.70 55 ALA B CA 1
ATOM 4177 C C . ALA B 1 57 ? 60.289 112.309 18.227 1.00 29.45 55 ALA B C 1
ATOM 4178 O O . ALA B 1 57 ? 61.053 112.297 19.195 1.00 29.46 55 ALA B O 1
ATOM 4180 N N . THR B 1 58 ? 59.459 111.314 17.928 1.00 29.74 56 THR B N 1
ATOM 4181 C CA . THR B 1 58 ? 59.356 110.090 18.710 1.00 31.16 56 THR B CA 1
ATOM 4182 C C . THR B 1 58 ? 59.112 108.872 17.809 1.00 31.97 56 THR B C 1
ATOM 4183 O O . THR B 1 58 ? 58.917 109.024 16.594 1.00 38.83 56 THR B O 1
ATOM 4187 N N . ILE B 1 59 ? 59.127 107.685 18.412 1.00 27.53 57 ILE B N 1
ATOM 4188 C CA . ILE B 1 59 ? 58.668 106.461 17.784 1.00 27.08 57 ILE B CA 1
ATOM 4189 C C . ILE B 1 59 ? 57.359 106.011 18.473 1.00 23.66 57 ILE B C 1
ATOM 4190 O O . ILE B 1 59 ? 56.969 106.559 19.498 1.00 20.52 57 ILE B O 1
ATOM 4195 N N . PRO B 1 60 ? 56.654 105.025 17.896 1.00 23.36 58 PRO B N 1
ATOM 4196 C CA . PRO B 1 60 ? 55.322 104.703 18.431 1.00 23.39 58 PRO B CA 1
ATOM 4197 C C . PRO B 1 60 ? 55.237 104.164 19.882 1.00 23.83 58 PRO B C 1
ATOM 4198 O O . PRO B 1 60 ? 54.146 104.219 20.507 1.00 22.90 58 PRO B O 1
ATOM 4202 N N . THR B 1 61 ? 56.343 103.653 20.412 1.00 23.40 59 THR B N 1
ATOM 4203 C CA . THR B 1 61 ? 56.375 103.273 21.806 1.00 24.31 59 THR B CA 1
ATOM 4204 C C . THR B 1 61 ? 55.813 104.412 22.714 1.00 24.90 59 THR B C 1
ATOM 4205 O O . THR B 1 61 ? 55.139 104.126 23.686 1.00 25.76 59 THR B O 1
ATOM 4209 N N . ILE B 1 62 ? 56.060 105.684 22.395 1.00 26.08 60 ILE B N 1
ATOM 4210 C CA . ILE B 1 62 ? 55.619 106.807 23.270 1.00 27.25 60 ILE B CA 1
ATOM 4211 C C . ILE B 1 62 ? 54.083 106.840 23.491 1.00 26.72 60 ILE B C 1
ATOM 4212 O O . ILE B 1 62 ? 53.621 107.232 24.560 1.00 26.09 60 ILE B O 1
ATOM 4217 N N . ARG B 1 63 ? 53.312 106.398 22.498 1.00 27.10 61 ARG B N 1
ATOM 4218 C CA . ARG B 1 63 ? 51.839 106.338 22.624 1.00 27.45 61 ARG B CA 1
ATOM 4219 C C . ARG B 1 63 ? 51.438 105.249 23.606 1.00 27.30 61 ARG B C 1
ATOM 4220 O O . ARG B 1 63 ? 50.462 105.431 24.328 1.00 27.09 61 ARG B O 1
ATOM 4228 N N . ARG B 1 64 ? 52.193 104.156 23.667 1.00 27.99 62 ARG B N 1
ATOM 4229 C CA . ARG B 1 64 ? 51.992 103.141 24.687 1.00 31.79 62 ARG B CA 1
ATOM 4230 C C . ARG B 1 64 ? 52.411 103.650 26.079 1.00 28.45 62 ARG B C 1
ATOM 4231 O O . ARG B 1 64 ? 51.790 103.298 27.065 1.00 22.71 62 ARG B O 1
ATOM 4239 N N . PHE B 1 65 ? 53.457 104.475 26.139 1.00 28.91 63 PHE B N 1
ATOM 4240 C CA . PHE B 1 65 ? 53.976 104.977 27.414 1.00 28.07 63 PHE B CA 1
ATOM 4241 C C . PHE B 1 65 ? 52.892 105.771 28.132 1.00 28.21 63 PHE B C 1
ATOM 4242 O O . PHE B 1 65 ? 52.529 105.464 29.270 1.00 28.96 63 PHE B O 1
ATOM 4250 N N . TYR B 1 66 ? 52.351 106.771 27.454 1.00 29.00 64 TYR B N 1
ATOM 4251 C CA . TYR B 1 66 ? 51.278 107.591 28.046 1.00 27.95 64 TYR B CA 1
ATOM 4252 C C . TYR B 1 66 ? 49.927 106.848 28.073 1.00 27.81 64 TYR B C 1
ATOM 4253 O O . TYR B 1 66 ? 49.062 107.151 28.927 1.00 28.73 64 TYR B O 1
ATOM 4262 N N . GLY B 1 67 ? 49.773 105.872 27.169 1.00 26.84 65 GLY B N 1
ATOM 4263 C CA . GLY B 1 67 ? 48.695 104.878 27.235 1.00 28.10 65 GLY B CA 1
ATOM 4264 C C . GLY B 1 67 ? 48.606 104.179 28.583 1.00 28.68 65 GLY B C 1
ATOM 4265 O O . GLY B 1 67 ? 47.529 104.136 29.181 1.00 27.45 65 GLY B O 1
ATOM 4266 N N . GLN B 1 68 ? 49.751 103.698 29.088 1.00 30.92 66 GLN B N 1
ATOM 4267 C CA . GLN B 1 68 ? 49.814 102.994 30.357 1.00 31.35 66 GLN B CA 1
ATOM 4268 C C . GLN B 1 68 ? 49.491 103.914 31.537 1.00 30.63 66 GLN B C 1
ATOM 4269 O O . GLN B 1 68 ? 49.064 103.419 32.578 1.00 29.02 66 GLN B O 1
ATOM 4275 N N . LEU B 1 69 ? 49.694 105.222 31.384 1.00 27.66 67 LEU B N 1
ATOM 4276 C CA . LEU B 1 69 ? 49.322 106.191 32.415 1.00 29.02 67 LEU B CA 1
ATOM 4277 C C . LEU B 1 69 ? 47.802 106.527 32.508 1.00 27.71 67 LEU B C 1
ATOM 4278 O O . LEU B 1 69 ? 47.402 107.215 33.437 1.00 24.02 67 LEU B O 1
ATOM 4283 N N . GLY B 1 70 ? 46.977 106.042 31.559 1.00 27.70 68 GLY B N 1
ATOM 428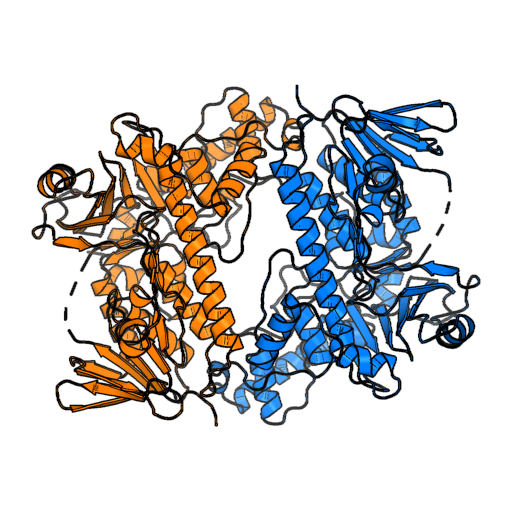4 C CA . GLY B 1 70 ? 45.552 106.422 31.458 1.00 26.91 68 GLY B CA 1
ATOM 4285 C C . GLY B 1 70 ? 45.247 107.679 30.620 1.00 28.23 68 GLY B C 1
ATOM 4286 O O . GLY B 1 70 ? 44.146 108.201 30.693 1.00 26.93 68 GLY B O 1
ATOM 4287 N N . LEU B 1 71 ? 46.223 108.153 29.819 1.00 30.94 69 LEU B N 1
ATOM 4288 C CA . LEU B 1 71 ? 46.094 109.355 28.975 1.00 28.13 69 LEU B CA 1
ATOM 4289 C C . LEU B 1 71 ? 45.720 108.975 27.545 1.00 26.63 69 LEU B C 1
ATOM 4290 O O . LEU B 1 71 ? 46.093 107.919 27.070 1.00 25.02 69 LEU B O 1
ATOM 4295 N N . ARG B 1 72 ? 44.980 109.846 26.873 1.00 27.73 70 ARG B N 1
ATOM 4296 C CA . ARG B 1 72 ? 44.534 109.642 25.484 1.00 29.46 70 ARG B CA 1
ATOM 4297 C C . ARG B 1 72 ? 45.432 110.417 24.521 1.00 29.65 70 ARG B C 1
ATOM 4298 O O . ARG B 1 72 ? 46.015 111.445 24.904 1.00 27.06 70 ARG B O 1
ATOM 4306 N N . ASP B 1 73 ? 45.520 109.916 23.278 1.00 31.98 71 ASP B N 1
ATOM 4307 C CA . ASP B 1 73 ? 46.279 110.555 22.187 1.00 32.87 71 ASP B CA 1
ATOM 4308 C C . ASP B 1 73 ? 45.795 111.976 21.955 1.00 33.68 71 ASP B C 1
ATOM 4309 O O . ASP B 1 73 ? 46.596 112.899 21.898 1.00 35.28 71 ASP B O 1
ATOM 4314 N N . ASP B 1 74 ? 44.490 112.178 21.844 1.00 36.17 72 ASP B N 1
ATOM 4315 C CA . ASP B 1 74 ? 43.996 113.542 21.558 1.00 35.57 72 ASP B CA 1
ATOM 4316 C C . ASP B 1 74 ? 44.330 114.556 22.664 1.00 35.73 72 ASP B C 1
ATOM 4317 O O . ASP B 1 74 ? 44.826 115.657 22.352 1.00 40.77 72 ASP B O 1
ATOM 4322 N N . ASP B 1 75 ? 44.127 114.191 23.928 1.00 32.40 73 ASP B N 1
ATOM 4323 C CA . ASP B 1 75 ? 44.420 115.116 25.027 1.00 32.36 73 ASP B CA 1
ATOM 4324 C C . ASP B 1 75 ? 45.933 115.449 25.063 1.00 31.07 73 ASP B C 1
ATOM 4325 O O . ASP B 1 75 ? 46.299 116.639 25.186 1.00 28.63 73 ASP B O 1
ATOM 4330 N N . VAL B 1 76 ? 46.804 114.431 24.914 1.00 28.10 74 VAL B N 1
ATOM 4331 C CA . VAL B 1 76 ? 48.268 114.684 24.962 1.00 26.65 74 VAL B CA 1
ATOM 4332 C C . VAL B 1 76 ? 48.700 115.549 23.774 1.00 26.71 74 VAL B C 1
ATOM 4333 O O . VAL B 1 76 ? 49.545 116.452 23.918 1.00 25.10 74 VAL B O 1
ATOM 4337 N N . MET B 1 77 ? 48.113 115.273 22.605 1.00 27.95 75 MET B N 1
ATOM 4338 C CA . MET B 1 77 ? 48.451 116.027 21.387 1.00 29.73 75 MET B CA 1
ATOM 4339 C C . MET B 1 77 ? 48.027 117.479 21.484 1.00 30.46 75 MET B C 1
ATOM 4340 O O . MET B 1 77 ? 48.848 118.356 21.194 1.00 30.62 75 MET B O 1
ATOM 4345 N N . ARG B 1 78 ? 46.777 117.725 21.903 1.00 30.23 76 ARG B N 1
ATOM 4346 C CA . ARG B 1 78 ? 46.304 119.099 22.181 1.00 30.36 76 ARG B CA 1
ATOM 4347 C C . ARG B 1 78 ? 47.264 119.840 23.096 1.00 30.59 76 ARG B C 1
ATOM 4348 O O . ARG B 1 78 ? 47.603 120.984 22.836 1.00 33.16 76 ARG B O 1
ATOM 4356 N N . ALA B 1 79 ? 47.705 119.187 24.169 1.00 32.37 77 ALA B N 1
ATOM 4357 C CA . ALA B 1 79 ? 48.478 119.871 25.207 1.00 32.79 77 ALA B CA 1
ATOM 4358 C C . ALA B 1 79 ? 49.930 120.124 24.774 1.00 33.43 77 ALA B C 1
ATOM 4359 O O . ALA B 1 79 ? 50.591 121.011 25.334 1.00 34.27 77 ALA B O 1
ATOM 4361 N N . THR B 1 80 ? 50.424 119.371 23.786 1.00 33.05 78 THR B N 1
ATOM 4362 C CA . THR B 1 80 ? 51.833 119.458 23.394 1.00 33.51 78 THR B CA 1
ATOM 4363 C C . THR B 1 80 ? 52.085 120.074 21.992 1.00 35.75 78 THR B C 1
ATOM 4364 O O . THR B 1 80 ? 53.229 119.983 21.475 1.00 33.73 78 THR B O 1
ATOM 4368 N N . GLN B 1 81 ? 51.055 120.720 21.407 1.00 32.61 79 GLN B N 1
ATOM 4369 C CA . GLN B 1 81 ? 51.149 121.336 20.081 1.00 35.14 79 GLN B CA 1
ATOM 4370 C C . GLN B 1 81 ? 51.563 120.300 19.013 1.00 34.66 79 GLN B C 1
ATOM 4371 O O . GLN B 1 81 ? 52.150 120.631 17.988 1.00 33.67 79 GLN B O 1
ATOM 4377 N N . ALA B 1 82 ? 51.190 119.049 19.247 1.00 34.55 80 ALA B N 1
ATOM 4378 C CA . ALA B 1 82 ? 51.703 117.921 18.482 1.00 32.54 80 ALA B CA 1
ATOM 4379 C C . ALA B 1 82 ? 51.034 117.758 17.146 1.00 31.76 80 ALA B C 1
ATOM 4380 O O . ALA B 1 82 ? 49.898 118.209 16.952 1.00 31.04 80 ALA B O 1
ATOM 4382 N N . THR B 1 83 ? 51.743 117.070 16.257 1.00 30.16 81 THR B N 1
ATOM 4383 C CA . THR B 1 83 ? 51.188 116.568 14.996 1.00 30.55 81 THR B CA 1
ATOM 4384 C C . THR B 1 83 ? 51.556 115.079 14.834 1.00 30.44 81 THR B C 1
ATOM 4385 O O . THR B 1 83 ? 52.396 114.547 15.570 1.00 29.40 81 THR B O 1
ATOM 4389 N N . CYS B 1 84 ? 50.931 114.438 13.859 1.00 27.20 82 CYS B N 1
ATOM 4390 C CA . CYS B 1 84 ? 51.186 113.033 13.552 1.00 27.24 82 CYS B CA 1
ATOM 4391 C C . CYS B 1 84 ? 52.533 112.805 12.863 1.00 27.73 82 CYS B C 1
ATOM 4392 O O . CYS B 1 84 ? 52.978 113.645 12.072 1.00 25.18 82 CYS B O 1
ATOM 4395 N N . LYS B 1 85 ? 53.177 111.683 13.194 1.00 27.62 83 LYS B N 1
ATOM 4396 C CA . LYS B 1 85 ? 54.418 111.258 12.539 1.00 29.69 83 LYS B CA 1
ATOM 4397 C C . LYS B 1 85 ? 54.266 109.837 12.004 1.00 32.32 83 LYS B C 1
ATOM 4398 O O . LYS B 1 85 ? 54.204 108.860 12.792 1.00 32.29 83 LYS B O 1
ATOM 4404 N N . LEU B 1 86 ? 54.216 109.721 10.675 1.00 33.17 84 LEU B N 1
ATOM 4405 C CA . LEU B 1 86 ? 54.157 108.404 10.035 1.00 33.82 84 LEU B CA 1
ATOM 4406 C C . LEU B 1 86 ? 55.514 107.725 9.722 1.00 34.24 84 LEU B C 1
ATOM 4407 O O . LEU B 1 86 ? 55.531 106.548 9.363 1.00 31.23 84 LEU B O 1
ATOM 4412 N N . GLY B 1 87 ? 56.613 108.474 9.850 1.00 33.25 85 GLY B N 1
ATOM 4413 C CA . GLY B 1 87 ? 57.975 107.992 9.559 1.00 33.10 85 GLY B CA 1
ATOM 4414 C C . GLY B 1 87 ? 58.955 109.144 9.343 1.00 30.59 85 GLY B C 1
ATOM 4415 O O . GLY B 1 87 ? 58.630 110.306 9.618 1.00 34.18 85 GLY B O 1
ATOM 4416 N N . ILE B 1 88 ? 60.144 108.851 8.844 1.00 28.60 86 ILE B N 1
ATOM 4417 C CA . ILE B 1 88 ? 61.136 109.910 8.574 1.00 28.99 86 ILE B CA 1
ATOM 4418 C C . ILE B 1 88 ? 61.470 109.918 7.109 1.00 30.04 86 ILE B C 1
ATOM 4419 O O . ILE B 1 88 ? 61.623 108.855 6.495 1.00 34.14 86 ILE B O 1
ATOM 4424 N N . ARG B 1 89 ? 61.596 111.114 6.546 1.00 31.75 87 ARG B N 1
ATOM 4425 C CA . ARG B 1 89 ? 61.880 111.263 5.125 1.00 31.58 87 ARG B CA 1
ATOM 4426 C C . ARG B 1 89 ? 63.329 111.679 4.877 1.00 28.43 87 ARG B C 1
ATOM 4427 O O . ARG B 1 89 ? 63.729 112.751 5.287 1.00 32.98 87 ARG B O 1
ATOM 4435 N N . PHE B 1 90 ? 64.101 110.806 4.232 1.00 28.32 88 PHE B N 1
ATOM 4436 C CA . PHE B 1 90 ? 65.542 111.030 3.972 1.00 29.43 88 PHE B CA 1
ATOM 4437 C C . PHE B 1 90 ? 65.746 111.606 2.563 1.00 32.48 88 PHE B C 1
ATOM 4438 O O . PHE B 1 90 ? 65.402 110.957 1.550 1.00 30.50 88 PHE B O 1
ATOM 4446 N N . LEU B 1 91 ? 66.263 112.841 2.520 1.00 32.73 89 LEU B N 1
ATOM 4447 C CA . LEU B 1 91 ? 66.446 113.612 1.280 1.00 32.16 89 LEU B CA 1
ATOM 4448 C C . LEU B 1 91 ? 67.915 113.828 1.026 1.00 31.51 89 LEU B C 1
ATOM 4449 O O . LEU B 1 91 ? 68.665 114.181 1.963 1.00 33.72 89 LEU B O 1
ATOM 4454 N N . ASP B 1 92 ? 68.317 113.534 -0.218 1.00 30.70 90 ASP B N 1
ATOM 4455 C CA . ASP B 1 92 ? 69.665 113.808 -0.749 1.00 34.94 90 ASP B CA 1
ATOM 4456 C C . ASP B 1 92 ? 70.810 112.983 -0.118 1.00 36.42 90 ASP B C 1
ATOM 4457 O O . ASP B 1 92 ? 71.954 113.421 -0.200 1.00 40.09 90 ASP B O 1
ATOM 4462 N N . TRP B 1 93 ? 70.537 111.809 0.475 1.00 37.03 91 TRP B N 1
ATOM 4463 C CA . TRP B 1 93 ? 71.629 110.958 1.041 1.00 36.65 91 TRP B CA 1
ATOM 4464 C C . TRP B 1 93 ? 72.343 110.132 -0.041 1.00 38.54 91 TRP B C 1
ATOM 4465 O O . TRP B 1 93 ? 73.463 109.650 0.169 1.00 33.53 91 TRP B O 1
ATOM 4476 N N . SER B 1 94 ? 71.670 109.955 -1.177 1.00 43.27 92 SER B N 1
ATOM 4477 C CA . SER B 1 94 ? 72.208 109.193 -2.307 1.00 47.39 92 SER B CA 1
ATOM 4478 C C . SER B 1 94 ? 72.650 110.080 -3.501 1.00 53.56 92 SER B C 1
ATOM 4479 O O . SER B 1 94 ? 73.065 109.555 -4.528 1.00 66.13 92 SER B O 1
ATOM 4482 N N . GLY B 1 95 ? 72.612 111.405 -3.333 1.00 54.68 93 GLY B N 1
ATOM 4483 C CA . GLY B 1 95 ? 72.817 112.374 -4.393 1.00 53.22 93 GLY B CA 1
ATOM 4484 C C . GLY B 1 95 ? 71.581 113.250 -4.572 1.00 53.72 93 GLY B C 1
ATOM 4485 O O . GLY B 1 95 ? 70.480 112.834 -4.196 1.00 46.47 93 GLY B O 1
ATOM 4486 N N . PRO B 1 96 ? 71.754 114.470 -5.130 1.00 56.23 94 PRO B N 1
ATOM 4487 C CA . PRO B 1 96 ? 70.671 115.397 -5.453 1.00 53.96 94 PRO B CA 1
ATOM 4488 C C . PRO B 1 96 ? 69.369 114.771 -5.971 1.00 51.55 94 PRO B C 1
ATOM 4489 O O . PRO B 1 96 ? 69.385 114.025 -6.960 1.00 45.73 94 PRO B O 1
ATOM 4493 N N . GLY B 1 97 ? 68.267 115.071 -5.275 1.00 47.89 95 GLY B N 1
ATOM 4494 C CA . GLY B 1 97 ? 66.950 114.559 -5.615 1.00 46.64 95 GLY B CA 1
ATOM 4495 C C . GLY B 1 97 ? 66.568 113.218 -4.992 1.00 47.57 95 GLY B C 1
ATOM 4496 O O . GLY B 1 97 ? 65.383 112.824 -5.086 1.00 43.26 95 GLY B O 1
ATOM 4497 N N . SER B 1 98 ? 67.521 112.496 -4.371 1.00 42.73 96 SER B N 1
ATOM 4498 C CA . SER B 1 98 ? 67.193 111.208 -3.751 1.00 42.19 96 SER B CA 1
ATOM 4499 C C . SER B 1 98 ? 66.144 111.430 -2.636 1.00 41.47 96 SER B C 1
ATOM 4500 O O . SER B 1 98 ? 66.099 112.482 -2.007 1.00 39.12 96 SER B O 1
ATOM 4503 N N . ASP B 1 99 ? 65.296 110.433 -2.427 1.00 40.78 97 ASP B N 1
ATOM 4504 C CA . ASP B 1 99 ? 64.078 110.599 -1.648 1.00 39.12 97 ASP B CA 1
ATOM 4505 C C . ASP B 1 99 ? 63.493 109.220 -1.254 1.00 37.42 97 ASP B C 1
ATOM 4506 O O . ASP B 1 99 ? 63.009 108.490 -2.132 1.00 39.01 97 ASP B O 1
ATOM 4511 N N . PHE B 1 100 ? 63.577 108.875 0.043 1.00 31.88 98 PHE B N 1
ATOM 4512 C CA . PHE B 1 100 ? 62.881 107.723 0.590 1.00 30.31 98 PHE B CA 1
ATOM 4513 C C . PHE B 1 100 ? 62.304 107.969 1.996 1.00 28.40 98 PHE B C 1
ATOM 4514 O O . PHE B 1 100 ? 62.720 108.888 2.686 1.00 27.23 98 PHE B O 1
ATOM 4522 N N . ILE B 1 101 ? 61.297 107.181 2.377 1.00 27.56 99 ILE B N 1
ATOM 4523 C CA . ILE B 1 101 ? 60.663 107.280 3.704 1.00 27.64 99 ILE B CA 1
ATOM 4524 C C . ILE B 1 101 ? 60.837 105.968 4.512 1.00 26.49 99 ILE B C 1
ATOM 4525 O O . ILE B 1 101 ? 60.447 104.868 4.032 1.00 26.86 99 ILE B O 1
ATOM 4530 N N . HIS B 1 102 ? 61.355 106.111 5.738 1.00 24.66 100 HIS B N 1
ATOM 4531 C CA . HIS B 1 102 ? 61.372 105.027 6.748 1.00 24.61 100 HIS B CA 1
ATOM 4532 C C . HIS B 1 102 ? 60.120 105.117 7.566 1.00 25.50 100 HIS B C 1
ATOM 4533 O O . HIS B 1 102 ? 59.995 106.001 8.405 1.00 28.24 100 HIS B O 1
ATOM 4540 N N . PRO B 1 103 ? 59.170 104.214 7.320 1.00 26.86 101 PRO B N 1
ATOM 4541 C CA . PRO B 1 103 ? 57.899 104.248 8.022 1.00 27.07 101 PRO B CA 1
ATOM 4542 C C . PRO B 1 103 ? 57.883 103.377 9.274 1.00 26.01 101 PRO B C 1
ATOM 4543 O O . PRO B 1 103 ? 58.808 102.618 9.495 1.00 26.71 101 PRO B O 1
ATOM 4547 N N . PHE B 1 104 ? 56.790 103.427 10.015 1.00 27.21 102 PHE B N 1
ATOM 4548 C CA . PHE B 1 104 ? 56.483 102.415 11.051 1.00 28.75 102 PHE B CA 1
ATOM 4549 C C . PHE B 1 104 ? 55.529 101.389 10.454 1.00 30.31 102 PHE B C 1
ATOM 4550 O O . PHE B 1 104 ? 54.305 101.552 10.542 1.00 33.85 102 PHE B O 1
ATOM 4558 N N . GLY B 1 105 ? 56.092 100.371 9.803 1.00 29.79 103 GLY B N 1
ATOM 4559 C CA . GLY B 1 105 ? 55.306 99.293 9.221 1.00 30.02 103 GLY B CA 1
ATOM 4560 C C . GLY B 1 105 ? 56.158 98.293 8.446 1.00 32.86 103 GLY B C 1
ATOM 4561 O O . GLY B 1 105 ? 57.351 98.537 8.169 1.00 28.55 103 GLY B O 1
ATOM 4562 N N . LEU B 1 106 ? 55.533 97.174 8.078 1.00 34.89 104 LEU B N 1
ATOM 4563 C CA . LEU B 1 106 ? 56.138 96.209 7.155 1.00 37.52 104 LEU B CA 1
ATOM 4564 C C . LEU B 1 106 ? 55.820 96.554 5.681 1.00 36.26 104 LEU B C 1
ATOM 4565 O O . LEU B 1 106 ? 54.977 97.429 5.408 1.00 35.34 104 LEU B O 1
ATOM 4570 N N . TYR B 1 107 ? 56.530 95.867 4.769 1.00 33.10 105 TYR B N 1
ATOM 4571 C CA . TYR B 1 107 ? 56.351 95.973 3.316 1.00 30.34 105 TYR B CA 1
ATOM 4572 C C . TYR B 1 107 ? 55.630 94.762 2.733 1.00 29.08 105 TYR B C 1
ATOM 4573 O O . TYR B 1 107 ? 56.053 93.633 2.916 1.00 28.25 105 TYR B O 1
ATOM 4582 N N . GLY B 1 108 ? 54.545 95.000 2.018 1.00 29.02 106 GLY B N 1
ATOM 4583 C CA . GLY B 1 108 ? 53.868 93.931 1.325 1.00 32.02 106 GLY B CA 1
ATOM 4584 C C . GLY B 1 108 ? 53.276 92.909 2.278 1.00 33.51 106 GLY B C 1
ATOM 4585 O O . GLY B 1 108 ? 52.923 93.230 3.433 1.00 29.50 106 GLY B O 1
ATOM 4586 N N . GLN B 1 109 ? 53.176 91.688 1.754 1.00 38.87 107 GLN B N 1
ATOM 4587 C CA . GLN B 1 109 ? 52.605 90.521 2.422 1.00 44.03 107 GLN B CA 1
ATOM 4588 C C . GLN B 1 109 ? 53.576 89.352 2.294 1.00 44.52 107 GLN B C 1
ATOM 4589 O O . GLN B 1 109 ? 53.902 88.947 1.182 1.00 49.01 107 GLN B O 1
ATOM 4595 N N . ASP B 1 110 ? 54.047 88.843 3.435 1.00 47.47 108 ASP B N 1
ATOM 4596 C CA . ASP B 1 110 ? 54.852 87.613 3.485 1.00 49.22 108 ASP B CA 1
ATOM 4597 C C . ASP B 1 110 ? 54.008 86.429 3.011 1.00 50.99 108 ASP B C 1
ATOM 4598 O O . ASP B 1 110 ? 52.797 86.374 3.258 1.00 52.89 108 ASP B O 1
ATOM 4603 N N . VAL B 1 111 ? 54.654 85.504 2.305 1.00 55.86 109 VAL B N 1
ATOM 4604 C CA . VAL B 1 111 ? 53.980 84.359 1.676 1.00 61.10 109 VAL B CA 1
ATOM 4605 C C . VAL B 1 111 ? 54.759 83.085 1.978 1.00 66.83 109 VAL B C 1
ATOM 4606 O O . VAL B 1 111 ? 55.984 83.050 1.840 1.00 75.63 109 VAL B O 1
ATOM 4610 N N . LYS B 1 112 ? 54.049 82.049 2.411 1.00 71.60 110 LYS B N 1
ATOM 4611 C CA . LYS B 1 112 ? 54.635 80.733 2.675 1.00 74.82 110 LYS B CA 1
ATOM 4612 C C . LYS B 1 112 ? 55.845 80.781 3.610 1.00 69.21 110 LYS B C 1
ATOM 4613 O O . LYS B 1 112 ? 56.781 79.991 3.468 1.00 74.11 110 LYS B O 1
ATOM 4619 N N . GLY B 1 113 ? 55.819 81.710 4.561 1.00 68.16 111 GLY B N 1
ATOM 4620 C CA . GLY B 1 113 ? 56.970 81.946 5.466 1.00 72.30 111 GLY B CA 1
ATOM 4621 C C . GLY B 1 113 ? 58.135 82.771 4.895 1.00 68.65 111 GLY B C 1
ATOM 4622 O O . GLY B 1 113 ? 59.078 83.113 5.635 1.00 59.26 111 GLY B O 1
ATOM 4623 N N . ILE B 1 114 ? 58.062 83.099 3.596 1.00 55.70 112 ILE B N 1
ATOM 4624 C CA . ILE B 1 114 ? 59.107 83.815 2.898 1.00 48.18 112 ILE B CA 1
ATOM 4625 C C . ILE B 1 114 ? 58.757 85.298 2.937 1.00 42.95 112 ILE B C 1
ATOM 4626 O O . ILE B 1 114 ? 57.599 85.698 2.801 1.00 43.01 112 ILE B O 1
ATOM 4631 N N . GLY B 1 115 ? 59.775 86.107 3.160 1.00 39.12 113 GLY B N 1
ATOM 4632 C CA . GLY B 1 115 ? 59.611 87.528 3.305 1.00 37.40 113 GLY B CA 1
ATOM 4633 C C . GLY B 1 115 ? 59.266 88.161 1.968 1.00 34.45 113 GLY B C 1
ATOM 4634 O O . GLY B 1 115 ? 59.851 87.823 0.918 1.00 30.83 113 GLY B O 1
ATOM 4635 N N . PHE B 1 116 ? 58.349 89.121 2.025 1.00 30.82 114 PHE B N 1
ATOM 4636 C CA . PHE B 1 116 ? 57.932 89.823 0.829 1.00 31.28 114 PHE B CA 1
ATOM 4637 C C . PHE B 1 116 ? 59.077 90.319 -0.059 1.00 33.42 114 PHE B C 1
ATOM 4638 O O . PHE B 1 116 ? 59.006 90.192 -1.282 1.00 35.09 114 PHE B O 1
ATOM 4646 N N . HIS B 1 117 ? 60.104 90.922 0.550 1.00 33.47 115 HIS B N 1
ATOM 4647 C CA . HIS B 1 117 ? 61.184 91.540 -0.211 1.00 32.49 115 HIS B CA 1
ATOM 4648 C C . HIS B 1 117 ? 61.862 90.607 -1.251 1.00 32.75 115 HIS B C 1
ATOM 4649 O O . HIS B 1 117 ? 62.327 91.098 -2.288 1.00 32.29 115 HIS B O 1
ATOM 4656 N N . HIS B 1 118 ? 61.865 89.293 -0.998 1.00 31.48 116 HIS B N 1
ATOM 4657 C CA . HIS B 1 118 ? 62.404 88.292 -1.953 1.00 32.36 116 HIS B CA 1
ATOM 4658 C C . HIS B 1 118 ? 61.585 88.220 -3.247 1.00 30.21 116 HIS B C 1
ATOM 4659 O O . HIS B 1 118 ? 62.140 88.272 -4.325 1.00 26.59 116 HIS B O 1
ATOM 4666 N N . TYR B 1 119 ? 60.266 88.156 -3.124 1.00 27.77 117 TYR B N 1
ATOM 4667 C CA . TYR B 1 119 ? 59.397 88.198 -4.283 1.00 30.15 117 TYR B CA 1
ATOM 4668 C C . TYR B 1 119 ? 59.575 89.542 -5.043 1.00 32.02 117 TYR B C 1
ATOM 4669 O O . TYR B 1 119 ? 59.702 89.559 -6.278 1.00 30.18 117 TYR B O 1
ATOM 4678 N N . TRP B 1 120 ? 59.633 90.662 -4.301 1.00 31.69 118 TRP B N 1
ATOM 4679 C CA . TRP B 1 120 ? 59.891 91.974 -4.895 1.00 28.44 118 TRP B CA 1
ATOM 4680 C C . TRP B 1 120 ? 61.218 92.003 -5.652 1.00 30.15 118 TRP B C 1
ATOM 4681 O O . TRP B 1 120 ? 61.307 92.581 -6.742 1.00 31.04 118 TRP B O 1
ATOM 4692 N N . LEU B 1 121 ? 62.254 91.398 -5.088 1.00 29.79 119 LEU B N 1
ATOM 4693 C CA . LEU B 1 121 ? 63.539 91.331 -5.792 1.00 30.89 119 LEU B CA 1
ATOM 4694 C C . LEU B 1 121 ? 63.508 90.505 -7.084 1.00 32.38 119 LEU B C 1
ATOM 4695 O O . LEU B 1 121 ? 64.076 90.934 -8.085 1.00 33.39 119 LEU B O 1
ATOM 4700 N N . LYS B 1 122 ? 62.857 89.345 -7.060 1.00 34.37 120 LYS B N 1
ATOM 4701 C CA . LYS B 1 122 ? 62.659 88.543 -8.272 1.00 38.40 120 LYS B CA 1
ATOM 4702 C C . LYS B 1 122 ? 62.052 89.382 -9.392 1.00 39.23 120 LYS B C 1
ATOM 4703 O O . LYS B 1 122 ? 62.574 89.424 -10.511 1.00 37.96 120 LYS B O 1
ATOM 4709 N N . GLN B 1 123 ? 60.960 90.062 -9.079 1.00 43.89 121 GLN B N 1
ATOM 4710 C CA . GLN B 1 123 ? 60.262 90.896 -10.073 1.00 46.89 121 GLN B CA 1
ATOM 4711 C C . GLN B 1 123 ? 61.128 92.066 -10.511 1.00 44.16 121 GLN B C 1
ATOM 4712 O O . GLN B 1 123 ? 61.154 92.435 -11.680 1.00 48.17 121 GLN B O 1
ATOM 4718 N N . ARG B 1 124 ? 61.859 92.641 -9.574 1.00 44.71 122 ARG B N 1
ATOM 4719 C CA . ARG B 1 124 ? 62.788 93.709 -9.908 1.00 47.98 122 ARG B CA 1
ATOM 4720 C C . ARG B 1 124 ? 63.860 93.219 -10.880 1.00 49.40 122 ARG B C 1
ATOM 4721 O O . ARG B 1 124 ? 64.302 93.982 -11.726 1.00 50.21 122 ARG B O 1
ATOM 4729 N N . ARG B 1 125 ? 64.271 91.959 -10.729 1.00 53.80 123 ARG B N 1
ATOM 4730 C CA . ARG B 1 125 ? 65.267 91.335 -11.602 1.00 59.65 123 ARG B CA 1
ATOM 4731 C C . ARG B 1 125 ? 64.706 91.253 -13.031 1.00 63.20 123 ARG B C 1
ATOM 4732 O O . ARG B 1 125 ? 65.404 91.566 -13.995 1.00 63.11 123 ARG B O 1
ATOM 4740 N N . ALA B 1 126 ? 63.429 90.891 -13.151 1.00 64.00 124 ALA B N 1
ATOM 4741 C CA . ALA B 1 126 ? 62.762 90.766 -14.449 1.00 60.96 124 ALA B CA 1
ATOM 4742 C C . ALA B 1 126 ? 62.265 92.062 -15.095 1.00 58.29 124 ALA B C 1
ATOM 4743 O O . ALA B 1 126 ? 61.525 91.975 -16.071 1.00 68.23 124 ALA B O 1
ATOM 4745 N N . GLY B 1 127 ? 62.637 93.242 -14.587 1.00 53.62 125 GLY B N 1
ATOM 4746 C CA . GLY B 1 127 ? 62.409 94.502 -15.324 1.00 54.94 125 GLY B CA 1
ATOM 4747 C C . GLY B 1 127 ? 61.459 95.548 -14.733 1.00 53.61 125 GLY B C 1
ATOM 4748 O O . GLY B 1 127 ? 61.614 96.747 -14.993 1.00 47.27 125 GLY B O 1
ATOM 4749 N N . ASP B 1 128 ? 60.463 95.102 -13.958 1.00 56.23 126 ASP B N 1
ATOM 4750 C CA . ASP B 1 128 ? 59.606 95.992 -13.128 1.00 53.65 126 ASP B CA 1
ATOM 4751 C C . ASP B 1 128 ? 60.412 97.015 -12.272 1.00 54.17 126 ASP B C 1
ATOM 4752 O O . ASP B 1 128 ? 61.349 96.642 -11.541 1.00 50.63 126 ASP B O 1
ATOM 4757 N N . ALA B 1 129 ? 60.016 98.288 -12.342 1.00 52.37 127 ALA B N 1
ATOM 4758 C CA . ALA B 1 129 ? 60.731 99.385 -11.661 1.00 55.26 127 ALA B CA 1
ATOM 4759 C C . ALA B 1 129 ? 60.002 100.014 -10.431 1.00 51.97 127 ALA B C 1
ATOM 4760 O O . ALA B 1 129 ? 60.439 101.064 -9.928 1.00 43.77 127 ALA B O 1
ATOM 4762 N N . ALA B 1 130 ? 58.920 99.368 -9.956 1.00 48.36 128 ALA B N 1
ATOM 4763 C CA . ALA B 1 130 ? 58.131 99.887 -8.820 1.00 45.35 128 ALA B CA 1
ATOM 4764 C C . ALA B 1 130 ? 58.918 99.888 -7.501 1.00 40.84 128 ALA B C 1
ATOM 4765 O O . ALA B 1 130 ? 59.376 98.829 -7.066 1.00 37.22 128 ALA B O 1
ATOM 4767 N N . PRO B 1 131 ? 59.039 101.066 -6.847 1.00 37.29 129 PRO B N 1
ATOM 4768 C CA . PRO B 1 131 ? 59.829 101.117 -5.623 1.00 34.26 129 PRO B CA 1
ATOM 4769 C C . PRO B 1 131 ? 59.261 100.188 -4.553 1.00 33.72 129 PRO B C 1
ATOM 4770 O O . PRO B 1 131 ? 58.055 99.915 -4.525 1.00 32.32 129 PRO B O 1
ATOM 4774 N N . LEU B 1 132 ? 60.125 99.690 -3.679 1.00 33.92 130 LEU B N 1
ATOM 4775 C CA . LEU B 1 132 ? 59.663 98.878 -2.564 1.00 33.62 130 LEU B CA 1
ATOM 4776 C C . LEU B 1 132 ? 58.607 99.632 -1.688 1.00 34.14 130 LEU B C 1
ATOM 4777 O O . LEU B 1 132 ? 57.664 99.001 -1.173 1.00 33.48 130 LEU B O 1
ATOM 4782 N N . ALA B 1 133 ? 58.763 100.953 -1.554 1.00 32.96 131 ALA B N 1
ATOM 4783 C CA . ALA B 1 133 ? 57.816 101.824 -0.831 1.00 35.74 131 ALA B CA 1
ATOM 4784 C C . ALA B 1 133 ? 56.352 101.840 -1.334 1.00 37.83 131 ALA B C 1
ATOM 4785 O O . ALA B 1 133 ? 55.433 102.169 -0.575 1.00 40.52 131 ALA B O 1
ATOM 4787 N N . ALA B 1 134 ? 56.129 101.496 -2.603 1.00 36.69 132 ALA B N 1
ATOM 4788 C CA . ALA B 1 134 ? 54.766 101.342 -3.079 1.00 38.79 132 ALA B CA 1
ATOM 4789 C C . ALA B 1 134 ? 54.008 100.235 -2.379 1.00 35.32 132 ALA B C 1
ATOM 4790 O O . ALA B 1 134 ? 52.803 100.154 -2.545 1.00 43.08 132 ALA B O 1
ATOM 4792 N N . TYR B 1 135 ? 54.691 99.385 -1.624 1.00 31.01 133 TYR B N 1
ATOM 4793 C CA . TYR B 1 135 ? 54.034 98.296 -0.900 1.00 29.72 133 TYR B CA 1
ATOM 4794 C C . TYR B 1 135 ? 53.927 98.505 0.598 1.00 28.08 133 TYR B C 1
ATOM 4795 O O . TYR B 1 135 ? 53.610 97.562 1.302 1.00 26.19 133 TYR B O 1
ATOM 4804 N N . SER B 1 136 ? 54.179 99.734 1.069 1.00 29.16 134 SER B N 1
ATOM 4805 C CA . SER B 1 136 ? 53.960 100.151 2.468 1.00 27.95 134 SER B CA 1
ATOM 4806 C C . SER B 1 136 ? 52.901 101.235 2.543 1.00 26.78 134 SER B C 1
ATOM 4807 O O . SER B 1 136 ? 53.097 102.341 2.017 1.00 25.36 134 SER B O 1
ATOM 4810 N N . LEU B 1 137 ? 51.804 100.940 3.224 1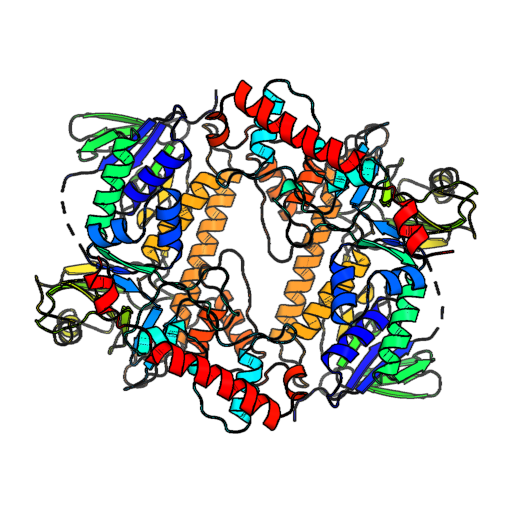.00 26.45 135 LEU B N 1
ATOM 4811 C CA . LEU B 1 137 ? 50.723 101.896 3.412 1.00 27.25 135 LEU B CA 1
ATOM 4812 C C . LEU B 1 137 ? 51.214 103.097 4.194 1.00 29.07 135 LEU B C 1
ATOM 4813 O O . LEU B 1 137 ? 50.901 104.244 3.854 1.00 29.62 135 LEU B O 1
ATOM 4818 N N . GLY B 1 138 ? 52.020 102.840 5.220 1.00 30.84 136 GLY B N 1
ATOM 4819 C CA . GLY B 1 138 ? 52.569 103.918 6.047 1.00 30.78 136 GLY B CA 1
ATOM 4820 C C . GLY B 1 138 ? 53.298 104.941 5.204 1.00 30.76 136 GLY B C 1
ATOM 4821 O O . GLY B 1 138 ? 53.015 106.163 5.282 1.00 34.75 136 GLY B O 1
ATOM 4822 N N . ALA B 1 139 ? 54.221 104.436 4.382 1.00 29.79 137 ALA B N 1
ATOM 4823 C CA . ALA B 1 139 ? 55.073 105.268 3.534 1.00 28.72 137 ALA B CA 1
ATOM 4824 C C . ALA B 1 139 ? 54.272 106.024 2.500 1.00 29.46 137 ALA B C 1
ATOM 4825 O O . ALA B 1 139 ? 54.502 107.205 2.288 1.00 30.48 137 ALA B O 1
ATOM 4827 N N . ALA B 1 140 ? 53.334 105.330 1.857 1.00 31.72 138 ALA B N 1
ATOM 4828 C CA . ALA B 1 140 ? 52.412 105.935 0.865 1.00 30.10 138 ALA B CA 1
ATOM 4829 C C . ALA B 1 140 ? 51.566 107.055 1.486 1.00 30.21 138 ALA B C 1
ATOM 4830 O O . ALA B 1 140 ? 51.410 108.114 0.885 1.00 28.25 138 ALA B O 1
ATOM 4832 N N . LEU B 1 141 ? 51.024 106.813 2.682 1.00 31.44 139 LEU B N 1
ATOM 4833 C CA . LEU B 1 141 ? 50.277 107.853 3.427 1.00 30.83 139 LEU B CA 1
ATOM 4834 C C . LEU B 1 141 ? 51.190 109.040 3.757 1.00 31.37 139 LEU B C 1
ATOM 4835 O O . LEU B 1 141 ? 50.790 110.168 3.575 1.00 33.02 139 LEU B O 1
ATOM 4840 N N . ALA B 1 142 ? 52.418 108.805 4.219 1.00 31.95 140 ALA B N 1
ATOM 4841 C CA . ALA B 1 142 ? 53.325 109.939 4.497 1.00 34.45 140 ALA B CA 1
ATOM 4842 C C . ALA B 1 142 ? 53.627 110.779 3.249 1.00 36.48 140 ALA B C 1
ATOM 4843 O O . ALA B 1 142 ? 53.576 112.018 3.295 1.00 39.16 140 ALA B O 1
ATOM 4845 N N . ALA B 1 143 ? 53.967 110.112 2.146 1.00 37.58 141 ALA B N 1
ATOM 4846 C CA . ALA B 1 143 ? 54.223 110.802 0.859 1.00 34.55 141 ALA B CA 1
ATOM 4847 C C . ALA B 1 143 ? 52.971 111.541 0.322 1.00 33.94 141 ALA B C 1
ATOM 4848 O O . ALA B 1 143 ? 53.103 112.600 -0.271 1.00 32.76 141 ALA B O 1
ATOM 4850 N N . GLY B 1 144 ? 51.767 111.001 0.575 1.00 32.52 142 GLY B N 1
ATOM 4851 C CA . GLY B 1 144 ? 50.527 111.636 0.176 1.00 29.50 142 GLY B CA 1
ATOM 4852 C C . GLY B 1 144 ? 49.981 112.765 1.043 1.00 30.92 142 GLY B C 1
ATOM 4853 O O . GLY B 1 144 ? 48.858 113.235 0.809 1.00 31.00 142 GLY B O 1
ATOM 4854 N N . GLY B 1 145 ? 50.738 113.211 2.042 1.00 31.58 143 GLY B N 1
ATOM 4855 C CA . GLY B 1 145 ? 50.233 114.161 3.048 1.00 31.62 143 GLY B CA 1
ATOM 4856 C C . GLY B 1 145 ? 48.948 113.714 3.750 1.00 32.22 143 GLY B C 1
ATOM 4857 O O . GLY B 1 145 ? 48.195 114.562 4.213 1.00 33.48 143 GLY B O 1
ATOM 4858 N N . LYS B 1 146 ? 48.700 112.405 3.829 1.00 31.33 144 LYS B N 1
ATOM 4859 C CA . LYS B 1 146 ? 47.486 111.847 4.453 1.00 34.02 144 LYS B CA 1
ATOM 4860 C C . LYS B 1 146 ? 47.728 111.322 5.874 1.00 34.06 144 LYS B C 1
ATOM 4861 O O . LYS B 1 146 ? 48.887 111.154 6.305 1.00 34.77 144 LYS B O 1
ATOM 4867 N N . PHE B 1 147 ? 46.620 111.139 6.601 1.00 33.49 145 PHE B N 1
ATOM 4868 C CA . PHE B 1 147 ? 46.593 110.479 7.904 1.00 34.41 145 PHE B CA 1
ATOM 4869 C C . PHE B 1 147 ? 45.236 109.849 8.267 1.00 33.38 145 PHE B C 1
ATOM 4870 O O . PHE B 1 147 ? 44.181 110.468 8.096 1.00 36.04 145 PHE B O 1
ATOM 4878 N N . THR B 1 148 ? 45.287 108.640 8.825 1.00 33.33 146 THR B N 1
ATOM 4879 C CA . THR B 1 148 ? 44.128 107.994 9.463 1.00 33.06 146 THR B CA 1
ATOM 4880 C C . THR B 1 148 ? 44.613 107.042 10.561 1.00 32.75 146 THR B C 1
ATOM 4881 O O . THR B 1 148 ? 45.719 106.476 10.484 1.00 30.44 146 THR B O 1
ATOM 4885 N N . LEU B 1 149 ? 43.794 106.874 11.591 1.00 32.62 147 LEU B N 1
ATOM 4886 C CA . LEU B 1 149 ? 44.078 105.864 12.604 1.00 32.81 147 LEU B CA 1
ATOM 4887 C C . LEU B 1 149 ? 44.136 104.475 11.942 1.00 30.72 147 LEU B C 1
ATOM 4888 O O . LEU B 1 149 ? 43.271 104.165 11.144 1.00 31.92 147 LEU B O 1
ATOM 4893 N N . PRO B 1 150 ? 45.166 103.659 12.241 1.00 30.61 148 PRO B N 1
ATOM 4894 C CA . PRO B 1 150 ? 45.149 102.274 11.741 1.00 34.75 148 PRO B CA 1
ATOM 4895 C C . PRO B 1 150 ? 43.971 101.458 12.289 1.00 40.09 148 PRO B C 1
ATOM 4896 O O . PRO B 1 150 ? 43.493 101.733 13.380 1.00 42.46 148 PRO B O 1
ATOM 4900 N N . SER B 1 151 ? 43.508 100.483 11.516 1.00 48.02 149 SER B N 1
ATOM 4901 C CA . SER B 1 151 ? 42.414 99.610 11.940 1.00 52.76 149 SER B CA 1
ATOM 4902 C C . SER B 1 151 ? 42.863 98.763 13.102 1.00 56.44 149 SER B C 1
ATOM 4903 O O . SER B 1 151 ? 44.013 98.329 13.098 1.00 50.25 149 SER B O 1
ATOM 4906 N N . PRO B 1 152 ? 41.984 98.578 14.109 1.00 67.46 150 PRO B N 1
ATOM 4907 C CA . PRO B 1 152 ? 42.356 97.662 15.194 1.00 75.16 150 PRO B CA 1
ATOM 4908 C C . PRO B 1 152 ? 42.471 96.186 14.817 1.00 78.21 150 PRO B C 1
ATOM 4909 O O . PRO B 1 152 ? 43.389 95.526 15.310 1.00 77.89 150 PRO B O 1
ATOM 4913 N N . HIS B 1 153 ? 41.605 95.692 13.933 1.00 87.78 151 HIS B N 1
ATOM 4914 C CA . HIS B 1 153 ? 41.554 94.275 13.556 1.00 101.98 151 HIS B CA 1
ATOM 4915 C C . HIS B 1 153 ? 41.572 94.235 12.011 1.00 100.27 151 HIS B C 1
ATOM 4916 O O . HIS B 1 153 ? 40.526 94.051 11.365 1.00 102.06 151 HIS B O 1
ATOM 4923 N N . PRO B 1 154 ? 42.764 94.464 11.416 1.00 98.76 152 PRO B N 1
ATOM 4924 C CA . PRO B 1 154 ? 42.826 94.777 9.989 1.00 95.12 152 PRO B CA 1
ATOM 4925 C C . PRO B 1 154 ? 42.694 93.535 9.073 1.00 86.09 152 PRO B C 1
ATOM 4926 O O . PRO B 1 154 ? 43.280 92.492 9.382 1.00 67.92 152 PRO B O 1
ATOM 4930 N N . PRO B 1 155 ? 41.952 93.652 7.943 1.00 83.24 153 PRO B N 1
ATOM 4931 C CA . PRO B 1 155 ? 41.835 92.543 6.985 1.00 91.54 153 PRO B CA 1
ATOM 4932 C C . PRO B 1 155 ? 43.095 91.652 6.859 1.00 93.71 153 PRO B C 1
ATOM 4933 O O . PRO B 1 155 ? 42.993 90.432 7.014 1.00 95.26 153 PRO B O 1
ATOM 4937 N N . SER B 1 156 ? 44.258 92.274 6.619 1.00 94.35 154 SER B N 1
ATOM 4938 C CA . SER B 1 156 ? 45.538 91.562 6.475 1.00 88.14 154 SER B CA 1
ATOM 4939 C C . SER B 1 156 ? 46.742 92.461 6.796 1.00 80.48 154 SER B C 1
ATOM 4940 O O . SER B 1 156 ? 46.577 93.645 7.085 1.00 78.19 154 SER B O 1
ATOM 4943 N N . GLN B 1 157 ? 47.946 91.867 6.722 1.00 69.50 155 GLN B N 1
ATOM 4944 C CA . GLN B 1 157 ? 49.233 92.570 6.832 1.00 70.76 155 GLN B CA 1
ATOM 4945 C C . GLN B 1 157 ? 49.382 93.914 6.045 1.00 69.06 155 GLN B C 1
ATOM 4946 O O . GLN B 1 157 ? 50.071 94.822 6.522 1.00 65.63 155 GLN B O 1
ATOM 4952 N N . LEU B 1 158 ? 48.748 94.042 4.874 1.00 59.62 156 LEU B N 1
ATOM 4953 C CA . LEU B 1 158 ? 48.846 95.263 4.048 1.00 55.80 156 LEU B CA 1
ATOM 4954 C C . LEU B 1 158 ? 48.283 96.530 4.674 1.00 51.36 156 LEU B C 1
ATOM 4955 O O . LEU B 1 158 ? 48.661 97.625 4.280 1.00 46.59 156 LEU B O 1
ATOM 4960 N N . SER B 1 159 ? 47.364 96.383 5.622 1.00 52.07 157 SER B N 1
ATOM 4961 C CA . SER B 1 159 ? 46.724 97.555 6.237 1.00 55.11 157 SER B CA 1
ATOM 4962 C C . SER B 1 159 ? 47.325 97.916 7.600 1.00 49.68 157 SER B C 1
ATOM 4963 O O . SER B 1 159 ? 46.848 98.849 8.234 1.00 48.04 157 SER B O 1
ATOM 4966 N N . VAL B 1 160 ? 48.388 97.218 8.016 1.00 44.34 158 VAL B N 1
ATOM 4967 C CA . VAL B 1 160 ? 48.994 97.439 9.329 1.00 47.10 158 VAL B CA 1
ATOM 4968 C C . VAL B 1 160 ? 50.100 98.481 9.224 1.00 40.75 158 VAL B C 1
ATOM 4969 O O . VAL B 1 160 ? 51.074 98.286 8.512 1.00 40.39 158 VAL B O 1
ATOM 4973 N N . PHE B 1 161 ? 49.936 99.581 9.947 1.00 36.61 159 PHE B N 1
ATOM 4974 C CA . PHE B 1 161 ? 50.989 100.597 10.131 1.00 34.93 159 PHE B CA 1
ATOM 4975 C C . PHE B 1 161 ? 50.834 101.151 11.548 1.00 33.13 159 PHE B C 1
ATOM 4976 O O . PHE B 1 161 ? 49.770 100.965 12.162 1.00 34.05 159 PHE B O 1
ATOM 4984 N N . ASP B 1 162 ? 51.883 101.799 12.067 1.00 31.97 160 ASP B N 1
ATOM 4985 C CA . ASP B 1 162 ? 51.768 102.553 13.325 1.00 31.37 160 ASP B CA 1
ATOM 4986 C C . ASP B 1 162 ? 52.168 104.026 13.118 1.00 30.70 160 ASP B C 1
ATOM 4987 O O . ASP B 1 162 ? 52.545 104.447 11.999 1.00 30.69 160 ASP B O 1
ATOM 4992 N N . TRP B 1 163 ? 52.036 104.817 14.170 1.00 30.55 161 TRP B N 1
ATOM 4993 C CA . TRP B 1 163 ? 52.295 106.258 14.090 1.00 29.52 161 TRP B CA 1
ATOM 4994 C C . TRP B 1 163 ? 52.740 106.804 15.430 1.00 28.42 161 TRP B C 1
ATOM 4995 O O . TRP B 1 163 ? 52.491 106.196 16.478 1.00 28.80 161 TRP B O 1
ATOM 5006 N N . ALA B 1 164 ? 53.385 107.961 15.392 1.00 28.35 162 ALA B N 1
ATOM 5007 C CA . ALA B 1 164 ? 53.935 108.578 16.603 1.00 29.53 162 ALA B CA 1
ATOM 5008 C C . ALA B 1 164 ? 53.685 110.082 16.575 1.00 28.13 162 ALA B C 1
ATOM 5009 O O . ALA B 1 164 ? 52.863 110.540 15.778 1.00 29.06 162 ALA B O 1
ATOM 5011 N N . LEU B 1 165 ? 54.377 110.826 17.448 1.00 27.53 163 LEU B N 1
ATOM 5012 C CA . LEU B 1 165 ? 54.199 112.274 17.551 1.00 27.81 163 LEU B CA 1
ATOM 5013 C C . LEU B 1 165 ? 55.436 113.102 17.218 1.00 28.05 163 LEU B C 1
ATOM 5014 O O . LEU B 1 165 ? 56.603 112.690 17.467 1.00 27.24 163 LEU B O 1
ATOM 5019 N N . HIS B 1 166 ? 55.167 114.271 16.634 1.00 28.51 164 HIS B N 1
ATOM 5020 C CA . HIS B 1 166 ? 56.070 115.404 16.710 1.00 29.71 164 HIS B CA 1
ATOM 5021 C C . HIS B 1 166 ? 55.482 116.244 17.829 1.00 29.98 164 HIS B C 1
ATOM 5022 O O . HIS B 1 166 ? 54.299 116.570 17.771 1.00 29.17 164 HIS B O 1
ATOM 5029 N N . LEU B 1 167 ? 56.269 116.619 18.828 1.00 30.28 165 LEU B N 1
ATOM 5030 C CA . LEU B 1 167 ? 55.707 117.380 19.942 1.00 29.80 165 LEU B CA 1
ATOM 5031 C C . LEU B 1 167 ? 56.679 118.339 20.629 1.00 29.35 165 LEU B C 1
ATOM 5032 O O . LEU B 1 167 ? 57.915 118.246 20.479 1.00 25.93 165 LEU B O 1
ATOM 5037 N N . ASP B 1 168 ? 56.104 119.259 21.405 1.00 31.67 166 ASP B N 1
ATOM 5038 C CA . ASP B 1 168 ? 56.911 120.155 22.243 1.00 34.14 166 ASP B CA 1
ATOM 5039 C C . ASP B 1 168 ? 57.320 119.409 23.504 1.00 30.82 166 ASP B C 1
ATOM 5040 O O . ASP B 1 168 ? 56.484 119.097 24.317 1.00 31.33 166 ASP B O 1
ATOM 5045 N N . ALA B 1 169 ? 58.612 119.157 23.666 1.00 28.59 167 ALA B N 1
ATOM 5046 C CA . ALA B 1 169 ? 59.103 118.348 24.784 1.00 30.08 167 ALA B CA 1
ATOM 5047 C C . ALA B 1 169 ? 58.879 119.028 26.133 1.00 29.20 167 ALA B C 1
ATOM 5048 O O . ALA B 1 169 ? 58.542 118.368 27.116 1.00 26.46 167 ALA B O 1
ATOM 5050 N N . GLY B 1 170 ? 59.071 120.344 26.154 1.00 29.91 168 GLY B N 1
ATOM 5051 C CA . GLY B 1 170 ? 58.784 121.182 27.326 1.00 27.68 168 GLY B CA 1
ATOM 5052 C C . GLY B 1 170 ? 57.329 121.078 27.769 1.00 26.78 168 GLY B C 1
ATOM 5053 O O . GLY B 1 170 ? 57.069 120.862 28.935 1.00 26.14 168 GLY B O 1
ATOM 5054 N N . LEU B 1 171 ? 56.386 121.195 26.837 1.00 26.66 169 LEU B N 1
ATOM 5055 C CA . LEU B 1 171 ? 54.962 121.029 27.170 1.00 26.90 169 LEU B CA 1
ATOM 5056 C C . LEU B 1 171 ? 54.665 119.608 27.640 1.00 25.82 169 LEU B C 1
ATOM 5057 O O . LEU B 1 171 ? 53.899 119.426 28.579 1.00 26.44 169 LEU B O 1
ATOM 5062 N N . PHE B 1 172 ? 55.268 118.610 26.978 1.00 25.90 170 PHE B 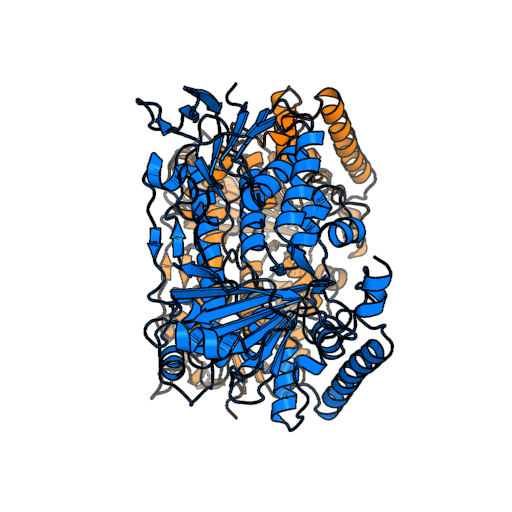N 1
ATOM 5063 C CA . PHE B 1 172 ? 55.146 117.201 27.372 1.00 24.85 170 PHE B CA 1
ATOM 5064 C C . PHE B 1 172 ? 55.648 117.035 28.809 1.00 25.51 170 PHE B C 1
ATOM 5065 O O . PHE B 1 172 ? 54.955 116.433 29.643 1.00 24.20 170 PHE B O 1
ATOM 5073 N N . ALA B 1 173 ? 56.795 117.625 29.120 1.00 26.54 171 ALA B N 1
ATOM 5074 C CA . ALA B 1 173 ? 57.298 117.598 30.510 1.00 31.69 171 ALA B CA 1
ATOM 5075 C C . ALA B 1 173 ? 56.313 118.226 31.505 1.00 31.97 171 ALA B C 1
ATOM 5076 O O . ALA B 1 173 ? 56.049 117.648 32.543 1.00 34.26 171 ALA B O 1
ATOM 5078 N N . GLN B 1 174 ? 55.751 119.370 31.164 1.00 35.00 172 GLN B N 1
ATOM 5079 C CA . GLN B 1 174 ? 54.732 120.022 32.009 1.00 38.88 172 GLN B CA 1
ATOM 5080 C C . GLN B 1 174 ? 53.471 119.152 32.221 1.00 35.07 172 GLN B C 1
ATOM 5081 O O . GLN B 1 174 ? 53.011 119.014 33.352 1.00 36.20 172 GLN B O 1
ATOM 5087 N N . HIS B 1 175 ? 52.964 118.535 31.171 1.00 29.54 173 HIS B N 1
ATOM 5088 C CA . HIS B 1 175 ? 51.801 117.647 31.291 1.00 30.26 173 HIS B CA 1
ATOM 5089 C C . HIS B 1 175 ? 52.062 116.450 32.257 1.00 29.50 173 HIS B C 1
ATOM 5090 O O . HIS B 1 175 ? 51.254 116.128 33.138 1.00 27.42 173 HIS B O 1
ATOM 5097 N N . LEU B 1 176 ? 53.226 115.833 32.143 1.00 31.20 174 LEU B N 1
ATOM 5098 C CA . LEU B 1 176 ? 53.574 114.708 33.015 1.00 30.05 174 LEU B CA 1
ATOM 5099 C C . LEU B 1 176 ? 53.821 115.131 34.450 1.00 27.95 174 LEU B C 1
ATOM 5100 O O . LEU B 1 176 ? 53.464 114.378 35.372 1.00 26.20 174 LEU B O 1
ATOM 5105 N N . ARG B 1 177 ? 54.415 116.310 34.642 1.00 27.60 175 ARG B N 1
ATOM 5106 C CA . ARG B 1 177 ? 54.565 116.924 35.988 1.00 29.52 175 ARG B CA 1
ATOM 5107 C C . ARG B 1 177 ? 53.234 117.081 36.725 1.00 29.38 175 ARG B C 1
ATOM 5108 O O . ARG B 1 177 ? 53.118 116.717 37.893 1.00 28.25 175 ARG B O 1
ATOM 5116 N N . ALA B 1 178 ? 52.239 117.636 36.052 1.00 28.85 176 ALA B N 1
ATOM 5117 C CA . ALA B 1 178 ? 50.912 117.782 36.646 1.00 28.53 176 ALA B CA 1
ATOM 5118 C C . ALA B 1 178 ? 50.310 116.403 36.944 1.00 29.57 176 ALA B C 1
ATOM 5119 O O . ALA B 1 178 ? 49.694 116.226 38.002 1.00 30.93 176 ALA B O 1
ATOM 5121 N N . TYR B 1 179 ? 50.521 115.425 36.055 1.00 28.05 177 TYR B N 1
ATOM 5122 C CA . TYR B 1 179 ? 50.111 114.034 36.319 1.00 26.44 177 TYR B CA 1
ATOM 5123 C C . TYR B 1 179 ? 50.800 113.434 37.534 1.00 25.47 177 TYR B C 1
ATOM 5124 O O . TYR B 1 179 ? 50.162 112.752 38.332 1.00 26.78 177 TYR B O 1
ATOM 5133 N N . ALA B 1 180 ? 52.097 113.653 37.657 1.00 23.85 178 ALA B N 1
ATOM 5134 C CA . ALA B 1 180 ? 52.862 113.038 38.723 1.00 25.72 178 ALA B CA 1
ATOM 5135 C C . ALA B 1 180 ? 52.496 113.631 40.102 1.00 28.78 178 ALA B C 1
ATOM 5136 O O . ALA B 1 180 ? 52.307 112.866 41.086 1.00 28.87 178 ALA B O 1
ATOM 5138 N N . GLU B 1 181 ? 52.364 114.962 40.150 1.00 28.66 179 GLU B N 1
ATOM 5139 C CA . GLU B 1 181 ? 51.993 115.702 41.362 1.00 30.28 179 GLU B CA 1
ATOM 5140 C C . GLU B 1 181 ? 50.612 115.332 41.883 1.00 31.96 179 GLU B C 1
ATOM 5141 O O . GLU B 1 181 ? 50.407 115.257 43.082 1.00 34.18 179 GLU B O 1
ATOM 5147 N N . ALA B 1 182 ? 49.658 115.076 40.992 1.00 32.16 180 ALA B N 1
ATOM 5148 C CA . ALA B 1 182 ? 48.324 114.659 41.434 1.00 30.90 180 ALA B CA 1
ATOM 5149 C C . ALA B 1 182 ? 48.318 113.283 42.080 1.00 30.08 180 ALA B C 1
ATOM 5150 O O . ALA B 1 182 ? 47.393 112.960 42.815 1.00 32.29 180 ALA B O 1
ATOM 5152 N N . GLY B 1 183 ? 49.305 112.450 41.761 1.00 28.45 181 GLY B N 1
ATOM 5153 C CA . GLY B 1 183 ? 49.447 111.133 42.404 1.00 28.58 181 GLY B CA 1
ATOM 5154 C C . GLY B 1 183 ? 50.359 111.111 43.640 1.00 27.60 181 GLY B C 1
ATOM 5155 O O . GLY B 1 183 ? 50.615 110.034 44.205 1.00 26.51 181 GLY B O 1
ATOM 5156 N N . GLY B 1 184 ? 50.868 112.280 44.035 1.00 24.95 182 GLY B N 1
ATOM 5157 C CA . GLY B 1 184 ? 51.587 112.439 45.287 1.00 26.35 182 GLY B CA 1
ATOM 5158 C C . GLY B 1 184 ? 53.091 112.572 45.197 1.00 26.73 182 GLY B C 1
ATOM 5159 O O . GLY B 1 184 ? 53.775 112.308 46.170 1.00 24.54 182 GLY B O 1
ATOM 5160 N N . CYS B 1 185 ? 53.595 112.986 44.041 1.00 28.80 183 CYS B N 1
ATOM 5161 C CA . CYS B 1 185 ? 55.003 113.201 43.851 1.00 30.98 183 CYS B CA 1
ATOM 5162 C C . CYS B 1 185 ? 55.306 114.585 44.382 1.00 30.59 183 CYS B C 1
ATOM 5163 O O . CYS B 1 185 ? 54.686 115.551 43.949 1.00 30.84 183 CYS B O 1
ATOM 5166 N N . ALA B 1 186 ? 56.265 114.665 45.312 1.00 31.91 184 ALA B N 1
ATOM 5167 C CA . ALA B 1 186 ? 56.811 115.952 45.823 1.00 31.70 184 ALA B CA 1
ATOM 5168 C C . ALA B 1 186 ? 57.704 116.635 44.804 1.00 30.98 184 ALA B C 1
ATOM 5169 O O . ALA B 1 186 ? 58.345 115.974 43.997 1.00 34.21 184 ALA B O 1
ATOM 5171 N N . ARG B 1 187 ? 57.772 117.956 44.870 1.00 34.37 185 ARG B N 1
ATOM 5172 C CA . ARG B 1 187 ? 58.626 118.746 43.973 1.00 35.63 185 ARG B CA 1
ATOM 5173 C C . ARG B 1 187 ? 59.371 119.788 44.798 1.00 36.88 185 ARG B C 1
ATOM 5174 O O . ARG B 1 187 ? 58.773 120.444 45.641 1.00 36.63 185 ARG B O 1
ATOM 5182 N N . ILE B 1 188 ? 60.674 119.922 44.551 1.00 38.61 186 ILE B N 1
ATOM 5183 C CA . ILE B 1 188 ? 61.531 120.827 45.279 1.00 36.67 186 ILE B CA 1
ATOM 5184 C C . ILE B 1 188 ? 62.291 121.654 44.273 1.00 39.71 186 ILE B C 1
ATOM 5185 O O . ILE B 1 188 ? 63.128 121.120 43.543 1.00 41.98 186 ILE B O 1
ATOM 5190 N N . ASP B 1 189 ? 62.019 122.957 44.262 1.00 44.31 187 ASP B N 1
ATOM 5191 C CA . ASP B 1 189 ? 62.720 123.911 43.407 1.00 48.33 187 ASP B CA 1
ATOM 5192 C C . ASP B 1 189 ? 63.945 124.384 44.170 1.00 50.50 187 ASP B C 1
ATOM 5193 O O . ASP B 1 189 ? 63.814 125.061 45.179 1.00 55.50 187 ASP B O 1
ATOM 5198 N N . ALA B 1 190 ? 65.135 124.012 43.692 1.00 57.78 188 ALA B N 1
ATOM 5199 C CA . ALA B 1 190 ? 66.386 124.259 44.426 1.00 51.34 188 ALA B CA 1
ATOM 5200 C C . ALA B 1 190 ? 67.592 123.773 43.641 1.00 52.69 188 ALA B C 1
ATOM 5201 O O . ALA B 1 190 ? 67.524 122.723 42.995 1.00 56.94 188 ALA B O 1
ATOM 5203 N N . ARG B 1 191 ? 68.681 124.546 43.687 1.00 54.05 189 ARG B N 1
ATOM 5204 C CA . ARG B 1 191 ? 70.002 124.091 43.223 1.00 56.43 189 ARG B CA 1
ATOM 5205 C C . ARG B 1 191 ? 70.633 123.131 44.239 1.00 50.64 189 ARG B C 1
ATOM 5206 O O . ARG B 1 191 ? 70.395 123.250 45.436 1.00 51.64 189 ARG B O 1
ATOM 5214 N N . ILE B 1 192 ? 71.429 122.183 43.754 1.00 48.12 190 ILE B N 1
ATOM 5215 C CA . ILE B 1 192 ? 72.065 121.179 44.603 1.00 47.16 190 ILE B CA 1
ATOM 5216 C C . ILE B 1 192 ? 73.498 121.638 44.795 1.00 52.81 190 ILE B C 1
ATOM 5217 O O . ILE B 1 192 ? 74.185 121.910 43.797 1.00 50.43 190 ILE B O 1
ATOM 5222 N N . ARG B 1 193 ? 73.935 121.758 46.059 1.00 53.73 191 ARG B N 1
ATOM 5223 C CA . ARG B 1 193 ? 75.321 122.171 46.380 1.00 54.79 191 ARG B CA 1
ATOM 5224 C C . ARG B 1 193 ? 76.282 120.985 46.303 1.00 49.58 191 ARG B C 1
ATOM 5225 O O . ARG B 1 193 ? 77.386 121.120 45.782 1.00 41.55 191 ARG B O 1
ATOM 5233 N N . SER B 1 194 ? 75.845 119.846 46.841 1.00 46.22 192 SER B N 1
ATOM 5234 C CA . SER B 1 194 ? 76.661 118.647 46.961 1.00 45.96 192 SER B CA 1
ATOM 5235 C C . SER B 1 194 ? 75.845 117.338 47.072 1.00 45.56 192 SER B C 1
ATOM 5236 O O . SER B 1 194 ? 74.685 117.323 47.497 1.00 39.01 192 SER B O 1
ATOM 5239 N N . VAL B 1 195 ? 76.520 116.242 46.737 1.00 43.83 193 VAL B N 1
ATOM 5240 C CA . VAL B 1 195 ? 76.029 114.887 46.944 1.00 43.36 193 VAL B CA 1
ATOM 5241 C C . VAL B 1 195 ? 76.835 114.239 48.064 1.00 41.99 193 VAL B C 1
ATOM 5242 O O . VAL B 1 195 ? 78.051 114.230 48.006 1.00 50.39 193 VAL B O 1
ATOM 5246 N N . GLU B 1 196 ? 76.146 113.669 49.042 1.00 39.48 194 GLU B N 1
ATOM 5247 C CA . GLU B 1 196 ? 76.736 113.063 50.214 1.00 40.59 194 GLU B CA 1
ATOM 5248 C C . GLU B 1 196 ? 76.655 111.535 50.135 1.00 45.26 194 GLU B C 1
ATOM 5249 O O . GLU B 1 196 ? 75.575 110.967 49.893 1.00 44.22 194 GLU B O 1
ATOM 5255 N N . LEU B 1 197 ? 77.799 110.885 50.375 1.00 45.63 195 LEU B N 1
ATOM 5256 C CA . LEU B 1 197 ? 77.930 109.444 50.241 1.00 45.63 195 LEU B CA 1
ATOM 5257 C C . LEU B 1 197 ? 78.069 108.821 51.620 1.00 47.39 195 LEU B C 1
ATOM 5258 O O . LEU B 1 197 ? 78.640 109.411 52.503 1.00 51.86 195 LEU B O 1
ATOM 5263 N N . ARG B 1 198 ? 77.511 107.636 51.791 1.00 51.52 196 ARG B N 1
ATOM 5264 C CA . ARG B 1 198 ? 77.414 107.013 53.080 1.00 51.06 196 ARG B CA 1
ATOM 5265 C C . ARG B 1 198 ? 78.691 106.169 53.359 1.00 59.47 196 ARG B C 1
ATOM 5266 O O . ARG B 1 198 ? 79.257 105.550 52.441 1.00 60.27 196 ARG B O 1
ATOM 5274 N N . PRO B 1 199 ? 79.147 106.161 54.636 1.00 62.06 197 PRO B N 1
ATOM 5275 C CA . PRO B 1 199 ? 80.542 105.790 54.904 1.00 61.00 197 PRO B CA 1
ATOM 5276 C C . PRO B 1 199 ? 80.975 104.312 54.809 1.00 68.21 197 PRO B C 1
ATOM 5277 O O . PRO B 1 199 ? 82.161 104.058 54.521 1.00 78.58 197 PRO B O 1
ATOM 5281 N N . GLU B 1 200 ? 80.086 103.344 55.064 1.00 71.78 198 GLU B N 1
ATOM 5282 C CA . GLU B 1 200 ? 80.485 101.907 54.921 1.00 73.65 198 GLU B CA 1
ATOM 5283 C C . GLU B 1 200 ? 80.570 101.554 53.417 1.00 72.53 198 GLU B C 1
ATOM 5284 O O . GLU B 1 200 ? 81.599 101.091 52.923 1.00 66.70 198 GLU B O 1
ATOM 5290 N N . ASP B 1 201 ? 79.483 101.877 52.718 1.00 65.11 199 ASP B N 1
ATOM 5291 C CA . ASP B 1 201 ? 79.154 101.429 51.372 1.00 57.21 199 ASP B CA 1
ATOM 5292 C C . ASP B 1 201 ? 79.634 102.323 50.240 1.00 49.55 199 ASP B C 1
ATOM 5293 O O . ASP B 1 201 ? 79.778 101.853 49.104 1.00 45.92 199 ASP B O 1
ATOM 5298 N N . GLY B 1 202 ? 79.754 103.623 50.514 1.00 43.94 200 GLY B N 1
ATOM 5299 C CA . GLY B 1 202 ? 79.847 104.616 49.456 1.00 42.24 200 GLY B CA 1
ATOM 5300 C C . GLY B 1 202 ? 78.557 104.844 48.641 1.00 40.34 200 GLY B C 1
ATOM 5301 O O . GLY B 1 202 ? 78.598 105.489 47.589 1.00 39.03 200 GLY B O 1
ATOM 5302 N N . PHE B 1 203 ? 77.416 104.329 49.122 1.00 37.40 201 PHE B N 1
ATOM 5303 C CA . PHE B 1 203 ? 76.122 104.530 48.461 1.00 40.34 201 PHE B CA 1
ATOM 5304 C C . PHE B 1 203 ? 75.740 105.994 48.633 1.00 39.87 201 PHE B C 1
ATOM 5305 O O . PHE B 1 203 ? 76.302 106.670 49.496 1.00 39.92 201 PHE B O 1
ATOM 5313 N N . VAL B 1 204 ? 74.819 106.500 47.810 1.00 40.59 202 VAL B N 1
ATOM 5314 C CA . VAL B 1 204 ? 74.362 107.892 47.951 1.00 39.81 202 VAL B CA 1
ATOM 5315 C C . VAL B 1 204 ? 73.411 107.969 49.171 1.00 42.41 202 VAL B C 1
ATOM 5316 O O . VAL B 1 204 ? 72.454 107.194 49.252 1.00 37.26 202 VAL B O 1
ATOM 5320 N N . ARG B 1 205 ? 73.723 108.861 50.127 1.00 45.66 203 ARG B N 1
ATOM 5321 C CA . ARG B 1 205 ? 72.888 109.083 51.328 1.00 47.11 203 ARG B CA 1
ATOM 5322 C C . ARG B 1 205 ? 71.852 110.174 51.067 1.00 41.35 203 ARG B C 1
ATOM 5323 O O . ARG B 1 205 ? 70.660 109.989 51.344 1.00 37.22 203 ARG B O 1
ATOM 5331 N N . ALA B 1 206 ? 72.294 111.307 50.534 1.00 37.64 204 ALA B N 1
ATOM 5332 C CA . ALA B 1 206 ? 71.399 112.474 50.416 1.00 37.14 204 ALA B CA 1
ATOM 5333 C C . ALA B 1 206 ? 71.958 113.546 49.535 1.00 36.70 204 ALA B C 1
ATOM 5334 O O . ALA B 1 206 ? 73.169 113.578 49.303 1.00 39.19 204 ALA B O 1
ATOM 5336 N N . LEU B 1 207 ? 71.077 114.423 49.054 1.00 37.62 205 LEU B N 1
ATOM 5337 C CA . LEU B 1 207 ? 71.495 115.654 48.383 1.00 41.86 205 LEU B CA 1
ATOM 5338 C C . LEU B 1 207 ? 71.502 116.799 49.391 1.00 44.35 205 LEU B C 1
ATOM 5339 O O . LEU B 1 207 ? 70.610 116.883 50.230 1.00 42.68 205 LEU B O 1
ATOM 5344 N N . THR B 1 208 ? 72.498 117.677 49.288 1.00 48.15 206 THR B N 1
ATOM 5345 C CA . THR B 1 208 ? 72.564 118.885 50.100 1.00 48.19 206 THR B CA 1
ATOM 5346 C C . THR B 1 208 ? 72.234 120.063 49.200 1.00 47.24 206 THR B C 1
ATOM 5347 O O . THR B 1 208 ? 72.937 120.326 48.209 1.00 43.58 206 THR B O 1
ATOM 5351 N N . LEU B 1 209 ? 71.165 120.781 49.548 1.00 50.69 207 LEU B N 1
ATOM 5352 C CA . LEU B 1 209 ? 70.711 121.922 48.736 1.00 51.37 207 LEU B CA 1
ATOM 5353 C C . LEU B 1 209 ? 71.528 123.181 49.041 1.00 51.06 207 LEU B C 1
ATOM 5354 O O . LEU B 1 209 ? 72.268 123.208 50.021 1.00 46.96 207 LEU B O 1
ATOM 5359 N N . ASP B 1 210 ? 71.397 124.207 48.193 1.00 61.43 208 ASP B N 1
ATOM 5360 C CA . ASP B 1 210 ? 71.992 125.557 48.431 1.00 64.89 208 ASP B CA 1
ATOM 5361 C C . ASP B 1 210 ? 71.623 126.158 49.782 1.00 60.79 208 ASP B C 1
ATOM 5362 O O . ASP B 1 210 ? 72.477 126.720 50.439 1.00 66.00 208 ASP B O 1
ATOM 5367 N N . ASP B 1 211 ? 70.369 126.021 50.199 1.00 61.63 209 ASP B N 1
ATOM 5368 C CA . ASP B 1 211 ? 69.928 126.478 51.529 1.00 61.85 209 ASP B CA 1
ATOM 5369 C C . ASP B 1 211 ? 70.320 125.563 52.717 1.00 56.44 209 ASP B C 1
ATOM 5370 O O . ASP B 1 211 ? 70.013 125.893 53.867 1.00 51.97 209 ASP B O 1
ATOM 5375 N N . GLY B 1 212 ? 70.956 124.420 52.450 1.00 54.94 210 GLY B N 1
ATOM 5376 C CA . GLY B 1 212 ? 71.447 123.526 53.501 1.00 52.72 210 GLY B CA 1
ATOM 5377 C C . GLY B 1 212 ? 70.503 122.391 53.880 1.00 53.25 210 GLY B C 1
ATOM 5378 O O . GLY B 1 212 ? 70.879 121.519 54.682 1.00 50.15 210 GLY B O 1
ATOM 5379 N N . ARG B 1 213 ? 69.295 122.374 53.314 1.00 48.95 211 ARG B N 1
ATOM 5380 C CA . ARG B 1 213 ? 68.406 121.229 53.490 1.00 50.64 211 ARG B CA 1
ATOM 5381 C C . ARG B 1 213 ? 69.039 119.978 52.888 1.00 49.33 211 ARG B C 1
ATOM 5382 O O . ARG B 1 213 ? 69.801 120.038 51.907 1.00 49.17 211 ARG B O 1
ATOM 5390 N N . GLU B 1 214 ? 68.717 118.850 53.495 1.00 45.52 212 GLU B N 1
ATOM 5391 C CA . GLU B 1 214 ? 69.107 117.564 52.987 1.00 46.34 212 GLU B CA 1
ATOM 5392 C C . GLU B 1 214 ? 67.882 116.879 52.402 1.00 45.77 212 GLU B C 1
ATOM 5393 O O . GLU B 1 214 ? 66.809 116.977 52.974 1.00 44.18 212 GLU B O 1
ATOM 5399 N N . VAL B 1 215 ? 68.059 116.198 51.261 1.00 44.64 213 VAL B N 1
ATOM 5400 C CA . VAL B 1 215 ? 67.032 115.334 50.668 1.00 41.30 213 VAL B CA 1
ATOM 5401 C C . VAL B 1 215 ? 67.604 113.933 50.631 1.00 41.89 213 VAL B C 1
ATOM 5402 O O . VAL B 1 215 ? 68.528 113.628 49.860 1.00 45.39 213 VAL B O 1
ATOM 5406 N N . GLU B 1 216 ? 67.064 113.098 51.501 1.00 40.00 214 GLU B N 1
ATOM 5407 C CA . GLU B 1 216 ? 67.476 111.731 51.666 1.00 38.55 214 GLU B CA 1
ATOM 5408 C C . GLU B 1 216 ? 66.661 110.861 50.752 1.00 35.68 214 GLU B C 1
ATOM 5409 O O . GLU B 1 216 ? 65.503 111.199 50.444 1.00 34.37 214 GLU B O 1
ATOM 5415 N N . GLY B 1 217 ? 67.259 109.740 50.337 1.00 32.82 215 GLY B N 1
ATOM 5416 C CA . GLY B 1 217 ? 66.572 108.714 49.577 1.00 32.64 215 GLY B CA 1
ATOM 5417 C C . GLY B 1 217 ? 67.268 107.369 49.650 1.00 32.58 215 GLY B C 1
ATOM 5418 O O . GLY B 1 217 ? 68.472 107.293 49.831 1.00 39.66 215 GLY B O 1
ATOM 5419 N N . ASP B 1 218 ? 66.501 106.304 49.510 1.00 29.68 216 ASP B N 1
ATOM 5420 C CA . ASP B 1 218 ? 67.046 104.958 49.342 1.00 31.47 216 ASP B CA 1
ATOM 5421 C C . ASP B 1 218 ? 67.538 104.669 47.910 1.00 33.24 216 ASP B C 1
ATOM 5422 O O . ASP B 1 218 ? 68.511 103.925 47.741 1.00 36.05 216 ASP B O 1
ATOM 5427 N N . LEU B 1 219 ? 66.823 105.213 46.905 1.00 33.32 217 LEU B N 1
ATOM 5428 C CA . LEU B 1 219 ? 67.093 105.031 45.472 1.00 30.78 217 LEU B CA 1
ATOM 5429 C C . LEU B 1 219 ? 67.128 106.397 44.789 1.00 26.83 217 LEU B C 1
ATOM 5430 O O . LEU B 1 219 ? 66.192 107.176 44.911 1.00 23.65 217 LEU B O 1
ATOM 5435 N N . PHE B 1 220 ? 68.204 106.658 44.061 1.00 25.08 218 PHE B N 1
ATOM 5436 C CA . PHE B 1 220 ? 68.376 107.871 43.296 1.00 27.30 218 PHE B CA 1
ATOM 5437 C C . PHE B 1 220 ? 68.353 107.599 41.790 1.00 27.64 218 PHE B C 1
ATOM 5438 O O . PHE B 1 220 ? 69.024 106.656 41.325 1.00 30.96 218 PHE B O 1
ATOM 5446 N N . VAL B 1 221 ? 67.602 108.423 41.035 1.00 25.71 219 VAL B N 1
ATOM 5447 C CA . VAL B 1 221 ? 67.633 108.398 39.571 1.00 26.35 219 VAL B CA 1
ATOM 5448 C C . VAL B 1 221 ? 68.295 109.674 39.085 1.00 24.92 219 VAL B C 1
ATOM 5449 O O . VAL B 1 221 ? 67.843 110.769 39.399 1.00 26.68 219 VAL B O 1
ATOM 5453 N N . ASP B 1 222 ? 69.360 109.536 38.314 1.00 24.85 220 ASP B N 1
ATOM 5454 C CA . ASP B 1 222 ? 70.077 110.697 37.788 1.00 24.80 220 ASP B CA 1
ATOM 5455 C C . ASP B 1 222 ? 69.465 111.046 36.449 1.00 25.17 220 ASP B C 1
ATOM 5456 O O . ASP B 1 222 ? 69.668 110.328 35.470 1.00 21.96 220 ASP B O 1
ATOM 5461 N N . CYS B 1 223 ? 68.715 112.152 36.434 1.00 26.83 221 CYS B N 1
ATOM 5462 C CA . CYS B 1 223 ? 68.235 112.783 35.210 1.00 27.86 221 CYS B CA 1
ATOM 5463 C C . CYS B 1 223 ? 68.825 114.178 35.095 1.00 29.47 221 CYS B C 1
ATOM 5464 O O . CYS B 1 223 ? 68.200 115.096 34.519 1.00 31.86 221 CYS B O 1
ATOM 5467 N N . SER B 1 224 ? 70.032 114.352 35.631 1.00 28.98 222 SER B N 1
ATOM 5468 C CA . SER B 1 224 ? 70.725 115.650 35.583 1.00 27.55 222 SER B CA 1
ATOM 5469 C C . SER B 1 224 ? 71.211 116.100 34.204 1.00 26.07 222 SER B C 1
ATOM 5470 O O . SER B 1 224 ? 71.604 117.253 34.074 1.00 30.01 222 SER B O 1
ATOM 5473 N N . GLY B 1 225 ? 71.233 115.218 33.208 1.00 26.45 223 GLY B N 1
ATOM 5474 C CA . GLY B 1 225 ? 71.679 115.578 31.848 1.00 31.68 223 GLY B CA 1
ATOM 5475 C C . GLY B 1 225 ? 73.102 115.129 31.577 1.00 35.19 223 GLY B C 1
ATOM 5476 O O . GLY B 1 225 ? 73.644 114.320 32.313 1.00 31.79 223 GLY B O 1
ATOM 5477 N N . PHE B 1 226 ? 73.703 115.709 30.550 1.00 42.67 224 PHE B N 1
ATOM 5478 C CA . PHE B 1 226 ? 75.053 115.338 30.061 1.00 51.92 224 PHE B CA 1
ATOM 5479 C C . PHE B 1 226 ? 76.159 115.270 31.144 1.00 50.51 224 PHE B C 1
ATOM 5480 O O . PHE B 1 226 ? 77.019 114.373 31.077 1.00 51.25 224 PHE B O 1
ATOM 5488 N N . LYS B 1 227 ? 76.149 116.176 32.117 1.00 48.26 225 LYS B N 1
ATOM 5489 C CA . LYS B 1 227 ? 77.223 116.178 33.137 1.00 54.02 225 LYS B CA 1
ATOM 5490 C C . LYS B 1 227 ? 77.231 114.947 34.057 1.00 50.19 225 LYS B C 1
ATOM 5491 O O . LYS B 1 227 ? 78.293 114.456 34.450 1.00 55.43 225 LYS B O 1
ATOM 5497 N N . GLY B 1 228 ? 76.053 114.444 34.404 1.00 45.16 226 GLY B N 1
ATOM 5498 C CA . GLY B 1 228 ? 75.949 113.218 35.214 1.00 38.82 226 GLY B CA 1
ATOM 5499 C C . GLY B 1 228 ? 76.368 113.436 36.643 1.00 36.54 226 GLY B C 1
ATOM 5500 O O . GLY B 1 228 ? 77.370 112.911 37.090 1.00 31.75 226 GLY B O 1
ATOM 5501 N N . LEU B 1 229 ? 75.549 114.185 37.358 1.00 39.01 227 LEU B N 1
ATOM 5502 C CA . LEU B 1 229 ? 75.856 114.718 38.699 1.00 37.35 227 LEU B CA 1
ATOM 5503 C C . LEU B 1 229 ? 76.048 113.634 39.733 1.00 34.61 227 LEU B C 1
ATOM 5504 O O . LEU B 1 229 ? 76.872 113.781 40.638 1.00 32.69 227 LEU B O 1
ATOM 5509 N N . VAL B 1 230 ? 75.248 112.575 39.645 1.00 33.11 228 VAL B N 1
ATOM 5510 C CA . VAL B 1 230 ? 75.361 111.483 40.600 1.00 34.94 228 VAL B CA 1
ATOM 5511 C C . VAL B 1 230 ? 76.121 110.286 40.010 1.00 36.60 228 VAL B C 1
ATOM 5512 O O . VAL B 1 230 ? 77.071 109.808 40.612 1.00 36.86 228 VAL B O 1
ATOM 5516 N N . ILE B 1 231 ? 75.708 109.805 38.839 1.00 34.36 229 ILE B N 1
ATOM 5517 C CA . ILE B 1 231 ? 76.334 108.623 38.229 1.00 30.19 229 ILE B CA 1
ATOM 5518 C C . ILE B 1 231 ? 77.808 108.903 37.900 1.00 30.49 229 ILE B C 1
ATOM 5519 O O . ILE B 1 231 ? 78.657 108.033 38.081 1.00 31.32 229 ILE B O 1
ATOM 5524 N N . GLY B 1 232 ? 78.108 110.130 37.472 1.00 31.38 230 GLY B N 1
ATOM 5525 C CA . GLY B 1 232 ? 79.446 110.502 36.984 1.00 32.90 230 GLY B CA 1
ATOM 5526 C C . GLY B 1 232 ? 80.327 111.190 38.004 1.00 34.00 230 GLY B C 1
ATOM 5527 O O . GLY B 1 232 ? 81.375 110.660 38.329 1.00 39.62 230 GLY B O 1
ATOM 5528 N N . GLU B 1 233 ? 79.899 112.361 38.497 1.00 36.45 231 GLU B N 1
ATOM 5529 C CA . GLU B 1 233 ? 80.693 113.206 39.413 1.00 38.12 231 GLU B CA 1
ATOM 5530 C C . GLU B 1 233 ? 80.769 112.600 40.798 1.00 36.72 231 GLU B C 1
ATOM 5531 O O . GLU B 1 233 ? 81.838 112.413 41.322 1.00 37.16 231 GLU B O 1
ATOM 5537 N N . ALA B 1 234 ? 79.636 112.257 41.376 1.00 36.33 232 ALA B N 1
ATOM 5538 C CA . ALA B 1 234 ? 79.612 111.662 42.715 1.00 33.72 232 ALA B CA 1
ATOM 5539 C C . ALA B 1 234 ? 80.174 110.241 42.784 1.00 35.67 232 ALA B C 1
ATOM 5540 O O . ALA B 1 234 ? 80.977 109.941 43.670 1.00 41.57 232 ALA B O 1
ATOM 5542 N N . LEU B 1 235 ? 79.714 109.359 41.878 1.00 36.36 233 LEU B N 1
ATOM 5543 C CA . LEU B 1 235 ? 80.044 107.905 41.897 1.00 33.37 233 LEU B CA 1
ATOM 5544 C C . LEU B 1 235 ? 81.213 107.497 40.982 1.00 33.20 233 LEU B C 1
ATOM 5545 O O . LEU B 1 235 ? 81.634 106.339 40.997 1.00 37.10 233 LEU B O 1
ATOM 5550 N N . GLY B 1 236 ? 81.718 108.424 40.184 1.00 31.22 234 GLY B N 1
ATOM 5551 C CA . GLY B 1 236 ? 82.890 108.170 39.348 1.00 33.60 234 GLY B CA 1
ATOM 5552 C C . GLY B 1 236 ? 82.752 107.207 38.180 1.00 35.76 234 GLY B C 1
ATOM 5553 O O . GLY B 1 236 ? 83.768 106.715 37.683 1.00 39.47 234 GLY B O 1
ATOM 5554 N N . VAL B 1 237 ? 81.529 106.923 37.730 1.00 32.66 235 VAL B N 1
ATOM 5555 C CA . VAL B 1 237 ? 81.332 106.049 36.567 1.00 32.42 235 VAL B CA 1
ATOM 5556 C C . VAL B 1 237 ? 81.835 106.721 35.269 1.00 31.16 235 VAL B C 1
ATOM 5557 O O . VAL B 1 237 ? 81.515 107.882 34.980 1.00 33.75 235 VAL B O 1
ATOM 5561 N N . GLY B 1 238 ? 82.602 105.971 34.484 1.00 31.03 236 GLY B N 1
ATOM 5562 C CA . GLY B 1 238 ? 83.214 106.491 33.242 1.00 32.23 236 GLY B CA 1
ATOM 5563 C C . GLY B 1 238 ? 82.338 106.504 31.993 1.00 31.21 236 GLY B C 1
ATOM 5564 O O . GLY B 1 238 ? 81.186 106.100 32.022 1.00 30.23 236 GLY B O 1
ATOM 5565 N N . PHE B 1 239 ? 82.924 106.963 30.897 1.00 33.39 237 PHE B N 1
ATOM 5566 C CA . PHE B 1 239 ? 82.232 107.196 29.625 1.00 37.44 237 PHE B CA 1
ATOM 5567 C C . PHE B 1 239 ? 82.916 106.469 28.449 1.00 40.75 237 PHE B C 1
ATOM 5568 O O . PHE B 1 239 ? 84.108 106.691 28.225 1.00 42.37 237 PHE B O 1
ATOM 5576 N N . GLU B 1 240 ? 82.174 105.627 27.713 1.00 37.57 238 GLU B N 1
ATOM 5577 C CA . GLU B 1 240 ? 82.699 105.022 26.478 1.00 38.61 238 GLU B CA 1
ATOM 5578 C C . GLU B 1 240 ? 82.418 105.964 25.328 1.00 34.97 238 GLU B C 1
ATOM 5579 O O . GLU B 1 240 ? 81.253 106.084 24.893 1.00 33.89 238 GLU B O 1
ATOM 5585 N N . ASP B 1 241 ? 83.467 106.604 24.815 1.00 37.33 239 ASP B N 1
ATOM 5586 C CA . ASP B 1 241 ? 83.322 107.558 23.714 1.00 38.93 239 ASP B CA 1
ATOM 5587 C C . ASP B 1 241 ? 83.178 106.816 22.394 1.00 35.68 239 ASP B C 1
ATOM 5588 O O . ASP B 1 241 ? 83.866 105.827 22.175 1.00 35.90 239 ASP B O 1
ATOM 5593 N N . TRP B 1 242 ? 82.268 107.295 21.547 1.00 32.93 240 TRP B N 1
ATOM 5594 C CA . TRP B 1 242 ? 81.971 106.674 20.254 1.00 34.69 240 TRP B CA 1
ATOM 5595 C C . TRP B 1 242 ? 82.192 107.614 19.039 1.00 39.46 240 TRP B C 1
ATOM 5596 O O . TRP B 1 242 ? 81.777 107.263 17.912 1.00 36.94 240 TRP B O 1
ATOM 5607 N N . GLY B 1 243 ? 82.873 108.767 19.254 1.00 43.05 241 GLY B N 1
ATOM 5608 C CA . GLY B 1 243 ? 83.211 109.718 18.174 1.00 44.08 241 GLY B CA 1
ATOM 5609 C C . GLY B 1 243 ? 84.023 109.070 17.059 1.00 47.60 241 GLY B C 1
ATOM 5610 O O . GLY B 1 243 ? 83.928 109.459 15.918 1.00 47.92 241 GLY B O 1
ATOM 5611 N N . ARG B 1 244 ? 84.797 108.053 17.403 1.00 52.72 242 ARG B N 1
ATOM 5612 C CA . ARG B 1 244 ? 85.534 107.257 16.433 1.00 55.38 242 ARG B CA 1
ATOM 5613 C C . ARG B 1 244 ? 84.625 106.594 15.376 1.00 57.93 242 ARG B C 1
ATOM 5614 O O . ARG B 1 244 ? 85.002 106.549 14.204 1.00 62.35 242 ARG B O 1
ATOM 5622 N N . TRP B 1 245 ? 83.443 106.109 15.780 1.00 50.99 243 TRP B N 1
ATOM 5623 C CA . TRP B 1 245 ? 82.494 105.501 14.840 1.00 46.83 243 TRP B CA 1
ATOM 5624 C C . TRP B 1 245 ? 81.594 106.515 14.120 1.00 47.39 243 TRP B C 1
ATOM 5625 O O . TRP B 1 245 ? 81.125 106.230 13.036 1.00 45.14 243 TRP B O 1
ATOM 5636 N N . LEU B 1 246 ? 81.313 107.669 14.734 1.00 52.54 244 LEU B N 1
ATOM 5637 C CA . LEU B 1 246 ? 80.346 108.639 14.196 1.00 50.52 244 LEU B CA 1
ATOM 5638 C C . LEU B 1 246 ? 81.042 109.969 13.976 1.00 52.33 244 LEU B C 1
ATOM 5639 O O . LEU B 1 246 ? 81.580 110.527 14.928 1.00 59.88 244 LEU B O 1
ATOM 5644 N N . PRO B 1 247 ? 81.052 110.482 12.732 1.00 55.21 245 PRO B N 1
ATOM 5645 C CA . PRO B 1 247 ? 81.851 111.690 12.460 1.00 59.15 245 PRO B CA 1
ATOM 5646 C C . PRO B 1 247 ? 81.358 112.960 13.173 1.00 63.87 245 PRO B C 1
ATOM 5647 O O . PRO B 1 247 ? 82.167 113.678 13.780 1.00 79.28 245 PRO B O 1
ATOM 5651 N N . CYS B 1 248 ? 80.047 113.213 13.122 1.00 56.19 246 CYS B N 1
ATOM 5652 C CA . CYS B 1 248 ? 79.497 114.485 13.556 1.00 52.51 246 CYS B CA 1
ATOM 5653 C C . CYS B 1 248 ? 79.694 114.699 15.064 1.00 56.15 246 CYS B C 1
ATOM 5654 O O . CYS B 1 248 ? 79.593 113.758 15.875 1.00 59.79 246 CYS B O 1
ATOM 5657 N N . ASP B 1 249 ? 80.027 115.942 15.408 1.00 54.60 247 ASP B N 1
ATOM 5658 C CA . ASP B 1 249 ? 80.437 116.314 16.766 1.00 52.28 247 ASP B CA 1
ATOM 5659 C C . ASP B 1 249 ? 79.842 117.654 17.270 1.00 50.88 247 ASP B C 1
ATOM 5660 O O . ASP B 1 249 ? 80.253 118.149 18.303 1.00 47.71 247 ASP B O 1
ATOM 5665 N N . ALA B 1 250 ? 78.856 118.212 16.565 1.00 49.56 248 ALA B N 1
ATOM 5666 C CA . ALA B 1 250 ? 78.234 119.468 16.972 1.00 48.28 248 ALA B CA 1
ATOM 5667 C C . ALA B 1 250 ? 76.854 119.597 16.349 1.00 50.81 248 ALA B C 1
ATOM 5668 O O . ALA B 1 250 ? 76.526 118.867 15.393 1.00 54.05 248 ALA B O 1
ATOM 5670 N N . ALA B 1 251 ? 76.054 120.526 16.877 1.00 45.52 249 ALA B N 1
ATOM 5671 C CA . ALA B 1 251 ? 74.757 120.803 16.303 1.00 44.73 249 ALA B CA 1
ATOM 5672 C C . ALA B 1 251 ? 74.232 122.206 16.619 1.00 45.49 249 ALA B C 1
ATOM 5673 O O . ALA B 1 251 ? 74.505 122.755 17.690 1.00 46.24 249 ALA B O 1
ATOM 5675 N N . TYR B 1 252 ? 73.457 122.756 15.682 1.00 42.46 250 TYR B N 1
ATOM 5676 C CA . TYR B 1 252 ? 72.706 123.978 15.885 1.00 43.94 250 TYR B CA 1
ATOM 5677 C C . TYR B 1 252 ? 71.199 123.670 15.837 1.00 43.37 250 TYR B C 1
ATOM 5678 O O . TYR B 1 252 ? 70.740 122.924 14.975 1.00 41.47 250 TYR B O 1
ATOM 5687 N N . ALA B 1 253 ? 70.426 124.240 16.758 1.00 42.30 251 ALA B N 1
ATOM 5688 C CA . ALA B 1 253 ? 68.965 124.100 16.723 1.00 40.50 251 ALA B CA 1
ATOM 5689 C C . ALA B 1 253 ? 68.321 125.471 16.809 1.00 40.54 251 ALA B C 1
ATOM 5690 O O . ALA B 1 253 ? 68.864 126.381 17.462 1.00 44.77 251 ALA B O 1
ATOM 5692 N N . VAL B 1 254 ? 67.165 125.604 16.170 1.00 36.32 252 VAL B N 1
ATOM 5693 C CA . VAL B 1 254 ? 66.430 126.836 16.180 1.00 39.09 252 VAL B CA 1
ATOM 5694 C C . VAL B 1 254 ? 64.950 126.533 15.896 1.00 42.66 252 VAL B C 1
ATOM 5695 O O . VAL B 1 254 ? 64.635 125.778 14.942 1.00 41.30 252 VAL B O 1
ATOM 5699 N N . GLN B 1 255 ? 64.065 127.095 16.742 1.00 42.05 253 GLN B N 1
ATOM 5700 C CA . GLN B 1 255 ? 62.629 127.004 16.525 1.00 46.70 253 GLN B CA 1
ATOM 5701 C C . GLN B 1 255 ? 62.219 128.021 15.462 1.00 47.00 253 GLN B C 1
ATOM 5702 O O . GLN B 1 255 ? 62.742 129.134 15.425 1.00 47.83 253 GLN B O 1
ATOM 5708 N N . SER B 1 256 ? 61.291 127.616 14.607 1.00 44.99 254 SER B N 1
ATOM 5709 C CA . SER B 1 256 ? 60.750 128.462 13.569 1.00 46.42 254 SER B CA 1
ATOM 5710 C C . SER B 1 256 ? 59.235 128.594 13.734 1.00 50.11 254 SER B C 1
ATOM 5711 O O . SER B 1 256 ? 58.568 127.688 14.272 1.00 46.91 254 SER B O 1
ATOM 5714 N N . GLU B 1 257 ? 58.711 129.735 13.265 1.00 55.74 255 GLU B N 1
ATOM 5715 C CA . GLU B 1 257 ? 57.279 130.051 13.285 1.00 58.42 255 GLU B CA 1
ATOM 5716 C C . GLU B 1 257 ? 56.748 129.759 11.891 1.00 52.10 255 GLU B C 1
ATOM 5717 O O . GLU B 1 257 ? 57.338 130.203 10.928 1.00 52.20 255 GLU B O 1
ATOM 5723 N N . ASN B 1 258 ? 55.652 129.012 11.787 1.00 52.32 256 ASN B N 1
ATOM 5724 C CA . ASN B 1 258 ? 55.068 128.669 10.473 1.00 55.96 256 ASN B CA 1
ATOM 5725 C C . ASN B 1 258 ? 54.609 129.938 9.740 1.00 65.16 256 ASN B C 1
ATOM 5726 O O . ASN B 1 258 ? 54.106 130.859 10.375 1.00 63.82 256 ASN B O 1
ATOM 5731 N N . ARG B 1 259 ? 54.780 129.967 8.412 1.00 78.03 257 ARG B N 1
ATOM 5732 C CA . ARG B 1 259 ? 54.246 131.048 7.558 1.00 82.48 257 ARG B CA 1
ATOM 5733 C C . ARG B 1 259 ? 52.777 130.733 7.252 1.00 87.19 257 ARG B C 1
ATOM 5734 O O . ARG B 1 259 ? 52.386 129.557 7.262 1.00 83.06 257 ARG B O 1
ATOM 5742 N N . PRO B 1 260 ? 51.954 131.773 6.982 1.00 88.88 258 PRO B N 1
ATOM 5743 C CA . PRO B 1 260 ? 50.532 131.502 6.721 1.00 86.00 258 PRO B CA 1
ATOM 5744 C C . PRO B 1 260 ? 50.309 130.608 5.487 1.00 77.59 258 PRO B C 1
ATOM 5745 O O . PRO B 1 260 ? 51.043 130.733 4.508 1.00 66.72 258 PRO B O 1
ATOM 5749 N N . GLY B 1 261 ? 49.323 129.708 5.572 1.00 74.80 259 GLY B N 1
ATOM 5750 C CA . GLY B 1 261 ? 49.096 128.645 4.576 1.00 77.99 259 GLY B CA 1
ATOM 5751 C C . GLY B 1 261 ? 50.217 127.610 4.424 1.00 78.49 259 GLY B C 1
ATOM 5752 O O . GLY B 1 261 ? 50.538 127.209 3.291 1.00 71.69 259 GLY B O 1
ATOM 5753 N N . ASP B 1 262 ? 50.828 127.199 5.546 1.00 79.30 260 ASP B N 1
ATOM 5754 C CA . ASP B 1 262 ? 51.850 126.135 5.562 1.00 78.54 260 ASP B CA 1
ATOM 5755 C C . ASP B 1 262 ? 51.343 124.945 6.367 1.00 75.37 260 ASP B C 1
ATOM 5756 O O . ASP B 1 262 ? 51.392 124.967 7.594 1.00 83.30 260 ASP B O 1
ATOM 5761 N N . ALA B 1 263 ? 50.854 123.923 5.666 1.00 70.00 261 ALA B N 1
ATOM 5762 C CA . ALA B 1 263 ? 50.265 122.743 6.300 1.00 64.23 261 ALA B CA 1
ATOM 5763 C C . ALA B 1 263 ? 51.415 121.832 6.769 1.00 56.82 261 ALA B C 1
ATOM 5764 O O . ALA B 1 263 ? 52.213 121.387 5.939 1.00 50.23 261 ALA B O 1
ATOM 5766 N N . PRO B 1 264 ? 51.528 121.587 8.102 1.00 48.79 262 PRO B N 1
ATOM 5767 C CA . PRO B 1 264 ? 52.586 120.688 8.550 1.00 43.87 262 PRO B CA 1
ATOM 5768 C C . PRO B 1 264 ? 52.394 119.275 7.994 1.00 39.67 262 PRO B C 1
ATOM 5769 O O . PRO B 1 264 ? 51.262 118.779 7.915 1.00 39.30 262 PRO B O 1
ATOM 5773 N N . ALA B 1 265 ? 53.499 118.675 7.560 1.00 36.08 263 ALA B N 1
ATOM 5774 C CA . ALA B 1 265 ? 53.497 117.330 6.970 1.00 35.17 263 ALA B CA 1
ATOM 5775 C C . ALA B 1 265 ? 53.515 116.268 8.093 1.00 34.56 263 ALA B C 1
ATOM 5776 O O . ALA B 1 265 ? 54.104 116.510 9.162 1.00 32.65 263 ALA B O 1
ATOM 5778 N N . PRO B 1 266 ? 52.936 115.085 7.844 1.00 31.02 264 PRO B N 1
ATOM 5779 C CA . PRO B 1 266 ? 52.984 113.971 8.803 1.00 30.05 264 PRO B CA 1
ATOM 5780 C C . PRO B 1 266 ? 54.276 113.129 8.738 1.00 28.01 264 PRO B C 1
ATOM 5781 O O . PRO B 1 266 ? 54.229 111.894 8.783 1.00 28.52 264 PRO B O 1
ATOM 5785 N N . PHE B 1 267 ? 55.412 113.802 8.661 1.00 27.06 265 PHE B N 1
ATOM 5786 C CA . PHE B 1 267 ? 56.712 113.152 8.718 1.00 29.01 265 PHE B CA 1
ATOM 5787 C C . PHE B 1 267 ? 57.800 114.143 9.104 1.00 32.77 265 PHE B C 1
ATOM 5788 O O . PHE B 1 267 ? 57.634 115.364 8.958 1.00 35.90 265 PHE B O 1
ATOM 5796 N N . THR B 1 268 ? 58.911 113.603 9.600 1.00 33.76 266 THR B N 1
ATOM 5797 C CA . THR B 1 268 ? 60.095 114.393 9.907 1.00 34.48 266 THR B CA 1
ATOM 5798 C C . THR B 1 268 ? 60.940 114.458 8.631 1.00 36.45 266 THR B C 1
ATOM 5799 O O . THR B 1 268 ? 61.053 113.450 7.909 1.00 36.27 266 THR B O 1
ATOM 5803 N N . ARG B 1 269 ? 61.501 115.633 8.339 1.00 39.49 267 ARG B N 1
ATOM 5804 C CA . ARG B 1 269 ? 62.438 115.779 7.198 1.00 41.61 267 ARG B CA 1
ATOM 5805 C C . ARG B 1 269 ? 63.864 115.648 7.667 1.00 37.04 267 ARG B C 1
ATOM 5806 O O . ARG B 1 269 ? 64.242 116.347 8.597 1.00 34.71 267 ARG B O 1
ATOM 5814 N N . VAL B 1 270 ? 64.640 114.756 7.038 1.00 34.34 268 VAL B N 1
ATOM 5815 C CA . VAL B 1 270 ? 66.084 114.679 7.297 1.00 36.64 268 VAL B CA 1
ATOM 5816 C C . VAL B 1 270 ? 66.866 114.851 6.007 1.00 34.02 268 VAL B C 1
ATOM 5817 O O . VAL B 1 270 ? 66.906 113.949 5.205 1.00 30.93 268 VAL B O 1
ATOM 5821 N N . THR B 1 271 ? 67.476 116.029 5.841 1.00 34.25 269 THR B N 1
ATOM 5822 C CA . THR B 1 271 ? 68.107 116.461 4.593 1.00 33.98 269 THR B CA 1
ATOM 5823 C C . THR B 1 271 ? 69.638 116.477 4.733 1.00 35.29 269 THR B C 1
ATOM 5824 O O . THR B 1 271 ? 70.196 117.237 5.539 1.00 32.64 269 THR B O 1
ATOM 5828 N N . ALA B 1 272 ? 70.318 115.623 3.960 1.00 36.00 270 ALA B N 1
ATOM 5829 C CA . ALA B 1 272 ? 71.783 115.610 3.965 1.00 37.44 270 ALA B CA 1
ATOM 5830 C C . ALA B 1 272 ? 72.337 116.898 3.346 1.00 40.59 270 ALA B C 1
ATOM 5831 O O . ALA B 1 272 ? 71.850 117.349 2.300 1.00 37.11 270 ALA B O 1
ATOM 5833 N N . ARG B 1 273 ? 73.357 117.465 3.996 1.00 45.72 271 ARG B N 1
ATOM 5834 C CA . ARG B 1 273 ? 74.067 118.663 3.501 1.00 45.33 271 ARG B CA 1
ATOM 5835 C C . ARG B 1 273 ? 75.550 118.319 3.316 1.00 45.82 271 ARG B C 1
ATOM 5836 O O . ARG B 1 273 ? 75.900 117.136 3.287 1.00 44.50 271 ARG B O 1
ATOM 5844 N N . SER B 1 274 ? 76.412 119.327 3.179 1.00 48.93 272 SER B N 1
ATOM 5845 C CA . SER B 1 274 ? 77.834 119.122 2.814 1.00 46.85 272 SER B CA 1
ATOM 5846 C C . SER B 1 274 ? 78.650 118.339 3.824 1.00 42.37 272 SER B C 1
ATOM 5847 O O . SER B 1 274 ? 79.580 117.637 3.424 1.00 39.52 272 SER B O 1
ATOM 5850 N N . ALA B 1 275 ? 78.330 118.463 5.114 1.00 39.73 273 ALA B N 1
ATOM 5851 C CA . ALA B 1 275 ? 79.145 117.802 6.157 1.00 44.02 273 ALA B CA 1
ATOM 5852 C C . ALA B 1 275 ? 78.357 117.412 7.392 1.00 45.30 273 ALA B C 1
ATOM 5853 O O . ALA B 1 275 ? 78.823 117.591 8.526 1.00 47.59 273 ALA B O 1
ATOM 5855 N N . GLY B 1 276 ? 77.195 116.814 7.133 1.00 45.75 274 GLY B N 1
ATOM 5856 C CA . GLY B 1 276 ? 76.211 116.446 8.156 1.00 42.24 274 GLY B CA 1
ATOM 5857 C C . GLY B 1 276 ? 74.811 116.526 7.593 1.00 37.92 274 GLY B C 1
ATOM 5858 O O . GLY B 1 276 ? 74.614 116.336 6.391 1.00 35.92 274 GLY B O 1
ATOM 5859 N N . TRP B 1 277 ? 73.838 116.844 8.442 1.00 38.10 275 TRP B N 1
ATOM 5860 C CA . TRP B 1 277 ? 72.434 116.779 8.033 1.00 36.96 275 TRP B CA 1
ATOM 5861 C C . TRP B 1 277 ? 71.494 117.705 8.839 1.00 35.89 275 TRP B C 1
ATOM 5862 O O . TRP B 1 277 ? 71.746 118.044 9.983 1.00 34.48 275 TRP B O 1
ATOM 5873 N N . GLN B 1 278 ? 70.393 118.081 8.206 1.00 36.62 276 GLN B N 1
ATOM 5874 C CA . GLN B 1 278 ? 69.417 118.993 8.754 1.00 35.99 276 GLN B CA 1
ATOM 5875 C C . GLN B 1 278 ? 68.125 118.250 9.126 1.00 37.52 276 GLN B C 1
ATOM 5876 O O . GLN B 1 278 ? 67.642 117.388 8.381 1.00 34.63 276 GLN B O 1
ATOM 5882 N N . TRP B 1 279 ? 67.552 118.624 10.268 1.00 37.37 277 TRP B N 1
ATOM 5883 C CA . TRP B 1 279 ? 66.276 118.087 10.697 1.00 36.50 277 TRP B CA 1
ATOM 5884 C C . TRP B 1 279 ? 65.147 119.141 10.599 1.00 37.44 277 TRP B C 1
ATOM 5885 O O . TRP B 1 279 ? 65.388 120.367 10.605 1.00 40.14 277 TRP B O 1
ATOM 5896 N N . GLY B 1 280 ? 63.925 118.638 10.500 1.00 34.38 278 GLY B N 1
ATOM 5897 C CA . GLY B 1 280 ? 62.752 119.470 10.353 1.00 34.37 278 GLY B CA 1
ATOM 5898 C C . GLY B 1 280 ? 61.551 118.795 10.973 1.00 34.14 278 GLY B C 1
ATOM 5899 O O . GLY B 1 280 ? 60.973 117.907 10.373 1.00 35.04 278 GLY B O 1
ATOM 5900 N N . ILE B 1 281 ? 61.188 119.233 12.176 1.00 36.01 279 ILE B N 1
ATOM 5901 C CA . ILE B 1 281 ? 60.192 118.576 12.991 1.00 36.17 279 ILE B CA 1
ATOM 5902 C C . ILE B 1 281 ? 58.971 119.494 13.100 1.00 35.15 279 ILE B C 1
ATOM 5903 O O . ILE B 1 281 ? 59.016 120.519 13.771 1.00 37.15 279 ILE B O 1
ATOM 5908 N N . PRO B 1 282 ? 57.885 119.153 12.387 1.00 34.25 280 PRO B 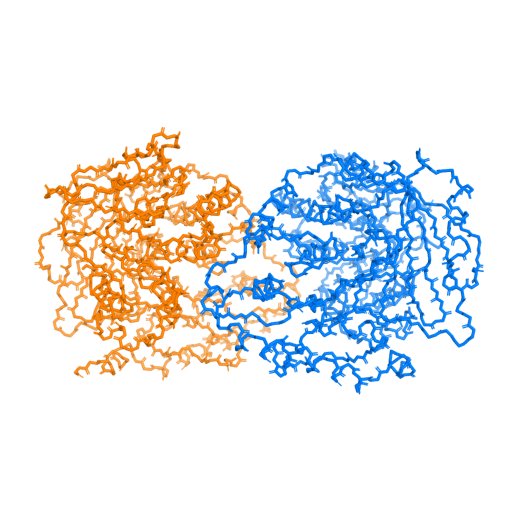N 1
ATOM 5909 C CA . PRO B 1 282 ? 56.753 120.056 12.356 1.00 32.16 280 PRO B CA 1
ATOM 5910 C C . PRO B 1 282 ? 55.821 119.907 13.566 1.00 33.21 280 PRO B C 1
ATOM 5911 O O . PRO B 1 282 ? 55.348 118.808 13.852 1.00 34.39 280 PRO B O 1
ATOM 5915 N N . LEU B 1 283 ? 55.593 121.018 14.276 1.00 35.44 281 LEU B N 1
ATOM 5916 C CA . LEU B 1 283 ? 54.475 121.142 15.231 1.00 37.07 281 LEU B CA 1
ATOM 5917 C C . LEU B 1 283 ? 53.319 121.837 14.538 1.00 37.50 281 LEU B C 1
ATOM 5918 O O . LEU B 1 283 ? 53.441 122.195 13.365 1.00 36.20 281 LEU B O 1
ATOM 5923 N N . ARG B 1 284 ? 52.199 122.003 15.241 1.00 41.96 282 ARG B N 1
ATOM 5924 C CA . ARG B 1 284 ? 50.975 122.594 14.643 1.00 44.89 282 ARG B CA 1
ATOM 5925 C C . ARG B 1 284 ? 51.129 123.993 14.066 1.00 42.45 282 ARG B C 1
ATOM 5926 O O . ARG B 1 284 ? 50.637 124.231 12.962 1.00 42.19 282 ARG B O 1
ATOM 5934 N N . HIS B 1 285 ? 51.786 124.896 14.799 1.00 42.99 283 HIS B N 1
ATOM 5935 C CA . HIS B 1 285 ? 52.052 126.293 14.328 1.00 45.50 283 HIS B CA 1
ATOM 5936 C C . HIS B 1 285 ? 53.553 126.676 14.356 1.00 43.83 283 HIS B C 1
ATOM 5937 O O . HIS B 1 285 ? 53.929 127.798 14.026 1.00 47.47 283 HIS B O 1
ATOM 5944 N N . ARG B 1 286 ? 54.409 125.740 14.727 1.00 43.68 284 ARG B N 1
ATOM 5945 C CA . ARG B 1 286 ? 55.842 125.984 14.900 1.00 42.60 284 ARG B CA 1
ATOM 5946 C C . ARG B 1 286 ? 56.609 124.756 14.429 1.00 37.62 284 ARG B C 1
ATOM 5947 O O . ARG B 1 286 ? 56.020 123.706 14.166 1.00 30.68 284 ARG B O 1
ATOM 5955 N N . ALA B 1 287 ? 57.924 124.885 14.295 1.00 36.45 285 ALA B N 1
ATOM 5956 C CA . ALA B 1 287 ? 58.721 123.717 13.950 1.00 37.51 285 ALA B CA 1
ATOM 5957 C C . ALA B 1 287 ? 60.091 123.750 14.607 1.00 38.49 285 ALA B C 1
ATOM 5958 O O . ALA B 1 287 ? 60.646 124.824 14.836 1.00 42.11 285 ALA B O 1
ATOM 5960 N N . GLY B 1 288 ? 60.596 122.558 14.941 1.00 36.18 286 GLY B N 1
ATOM 5961 C CA . GLY B 1 288 ? 61.981 122.360 15.299 1.00 34.66 286 GLY B CA 1
ATOM 5962 C C . GLY B 1 288 ? 62.834 122.266 14.036 1.00 35.12 286 GLY B C 1
ATOM 5963 O O . GLY B 1 288 ? 62.440 121.617 13.051 1.00 30.46 286 GLY B O 1
ATOM 5964 N N . ASN B 1 289 ? 63.977 122.960 14.051 1.00 37.05 287 ASN B N 1
ATOM 5965 C CA . ASN B 1 289 ? 64.957 122.895 12.967 1.00 37.18 287 ASN B CA 1
ATOM 5966 C C . ASN B 1 289 ? 66.334 122.681 13.566 1.00 37.43 287 ASN B C 1
ATOM 5967 O O . ASN B 1 289 ? 66.591 123.112 14.682 1.00 39.91 287 ASN B O 1
ATOM 5972 N N . GLY B 1 290 ? 67.222 122.044 12.805 1.00 36.83 288 GLY B N 1
ATOM 5973 C CA . GLY B 1 290 ? 68.628 121.953 13.192 1.00 36.74 288 GLY B CA 1
ATOM 5974 C C . GLY B 1 290 ? 69.571 121.385 12.137 1.00 34.67 288 GLY B C 1
ATOM 5975 O O . GLY B 1 290 ? 69.145 120.843 11.133 1.00 29.82 288 GLY B O 1
ATOM 5976 N N . LEU B 1 291 ? 70.858 121.552 12.377 1.00 35.53 289 LEU B N 1
ATOM 5977 C CA . LEU B 1 291 ? 71.892 120.967 11.574 1.00 37.07 289 LEU B CA 1
ATOM 5978 C C . LEU B 1 291 ? 72.838 120.250 12.523 1.00 37.69 289 LEU B C 1
ATOM 5979 O O . LEU B 1 291 ? 73.351 120.854 13.481 1.00 32.91 289 LEU B O 1
ATOM 5984 N N . VAL B 1 292 ? 73.044 118.959 12.254 1.00 40.73 290 VAL B N 1
ATOM 5985 C CA . VAL B 1 292 ? 74.103 118.148 12.886 1.00 44.63 290 VAL B CA 1
ATOM 5986 C C . VAL B 1 292 ? 75.285 118.094 11.912 1.00 43.80 290 VAL B C 1
ATOM 5987 O O . VAL B 1 292 ? 75.066 117.853 10.734 1.00 40.53 290 VAL B O 1
ATOM 5991 N N . PHE B 1 293 ? 76.518 118.284 12.379 1.00 44.25 291 PHE B N 1
ATOM 5992 C CA . PHE B 1 293 ? 77.654 118.373 11.443 1.00 43.07 291 PHE B CA 1
ATOM 5993 C C . PHE B 1 293 ? 79.024 118.120 12.083 1.00 43.25 291 PHE B C 1
ATOM 5994 O O . PHE B 1 293 ? 79.158 118.080 13.313 1.00 37.18 291 PHE B O 1
ATOM 6002 N N . SER B 1 294 ? 80.038 117.960 11.220 1.00 50.42 292 SER B N 1
ATOM 6003 C CA . SER B 1 294 ? 81.469 117.810 11.642 1.00 49.86 292 SER B CA 1
ATOM 6004 C C . SER B 1 294 ? 82.206 119.160 11.659 1.00 43.67 292 SER B C 1
ATOM 6005 O O . SER B 1 294 ? 82.423 119.743 10.613 1.00 38.71 292 SER B O 1
ATOM 6008 N N . SER B 1 295 ? 82.604 119.645 12.837 1.00 47.96 293 SER B N 1
ATOM 6009 C CA . SER B 1 295 ? 83.317 120.944 12.940 1.00 49.15 293 SER B CA 1
ATOM 6010 C C . SER B 1 295 ? 84.683 120.896 12.229 1.00 49.98 293 SER B C 1
ATOM 6011 O O . SER B 1 295 ? 85.130 121.898 11.682 1.00 49.97 293 SER B O 1
ATOM 6014 N N . ALA B 1 296 ? 85.298 119.718 12.183 1.00 50.18 294 ALA B N 1
ATOM 6015 C CA . ALA B 1 296 ? 86.513 119.508 11.398 1.00 49.56 294 ALA B CA 1
ATOM 6016 C C . ALA B 1 296 ? 86.364 119.717 9.872 1.00 48.34 294 ALA B C 1
ATOM 6017 O O . ALA B 1 296 ? 87.379 119.829 9.178 1.00 53.52 294 ALA B O 1
ATOM 6019 N N . HIS B 1 297 ? 85.132 119.757 9.356 1.00 49.67 295 HIS B N 1
ATOM 6020 C CA . HIS B 1 297 ? 84.852 120.098 7.945 1.00 50.79 295 HIS B CA 1
ATOM 6021 C C . HIS B 1 297 ? 84.089 121.409 7.770 1.00 52.50 295 HIS B C 1
ATOM 6022 O O . HIS B 1 297 ? 83.961 121.899 6.651 1.00 51.85 295 HIS B O 1
ATOM 6029 N N . LEU B 1 298 ? 83.523 121.946 8.847 1.00 57.66 296 LEU B N 1
ATOM 6030 C CA . LEU B 1 298 ? 82.736 123.173 8.769 1.00 61.25 296 LEU B CA 1
ATOM 6031 C C . LEU B 1 298 ? 83.052 124.129 9.929 1.00 64.05 296 LEU B C 1
ATOM 6032 O O . LEU B 1 298 ? 83.101 123.743 11.097 1.00 55.54 296 LEU B O 1
ATOM 6037 N N . SER B 1 299 ? 83.244 125.392 9.570 1.00 65.32 297 SER B N 1
ATOM 6038 C CA . SER B 1 299 ? 83.211 126.487 10.519 1.00 65.05 297 SER B CA 1
ATOM 6039 C C . SER B 1 299 ? 81.775 126.706 11.000 1.00 67.62 297 SER B C 1
ATOM 6040 O O . SER B 1 299 ? 80.805 126.198 10.403 1.00 63.65 297 SER B O 1
ATOM 6043 N N . ASP B 1 300 ? 81.647 127.497 12.060 1.00 66.82 298 ASP B N 1
ATOM 6044 C CA . ASP B 1 300 ? 80.336 127.890 12.562 1.00 61.98 298 ASP B CA 1
ATOM 6045 C C . ASP B 1 300 ? 79.530 128.706 11.537 1.00 64.76 298 ASP B C 1
ATOM 6046 O O . ASP B 1 300 ? 78.341 128.430 11.350 1.00 67.32 298 ASP B O 1
ATOM 6051 N N . ASP B 1 301 ? 80.162 129.667 10.854 1.00 67.09 299 ASP B N 1
ATOM 6052 C CA . ASP B 1 301 ? 79.454 130.459 9.825 1.00 66.89 299 ASP B CA 1
ATOM 6053 C C . ASP B 1 301 ? 79.040 129.630 8.605 1.00 64.08 299 ASP B C 1
ATOM 6054 O O . ASP B 1 301 ? 77.974 129.884 8.029 1.00 62.93 299 ASP B O 1
ATOM 6059 N N . GLN B 1 302 ? 79.873 128.657 8.212 1.00 59.63 300 GLN B N 1
ATOM 6060 C CA . GLN B 1 302 ? 79.526 127.731 7.104 1.00 58.03 300 GLN B CA 1
ATOM 6061 C C . GLN B 1 302 ? 78.292 126.868 7.461 1.00 59.58 300 GLN B C 1
ATOM 6062 O O . GLN B 1 302 ? 77.387 126.664 6.623 1.00 64.98 300 GLN B O 1
ATOM 6068 N N . ALA B 1 303 ? 78.251 126.411 8.717 1.00 54.92 301 ALA B N 1
ATOM 6069 C CA . ALA B 1 303 ? 77.113 125.671 9.260 1.00 51.05 301 ALA B CA 1
ATOM 6070 C C . ALA B 1 303 ? 75.822 126.470 9.228 1.00 46.61 301 ALA B C 1
ATOM 6071 O O . ALA B 1 303 ? 74.779 125.962 8.848 1.00 44.25 301 ALA B O 1
ATOM 6073 N N . LEU B 1 304 ? 75.880 127.719 9.658 1.00 48.58 302 LEU B N 1
ATOM 6074 C CA . LEU B 1 304 ? 74.690 128.574 9.674 1.00 48.84 302 LEU B CA 1
ATOM 6075 C C . LEU B 1 304 ? 74.245 128.937 8.252 1.00 53.73 302 LEU B C 1
ATOM 6076 O O . LEU B 1 304 ? 73.040 129.122 8.006 1.00 51.59 302 LEU B O 1
ATOM 6081 N N . ALA B 1 305 ? 75.209 129.007 7.322 1.00 57.61 303 ALA B N 1
ATOM 6082 C CA . ALA B 1 305 ? 74.931 129.220 5.889 1.00 62.49 303 ALA B CA 1
ATOM 6083 C C . ALA B 1 305 ? 74.142 128.075 5.235 1.00 61.58 303 ALA B C 1
ATOM 6084 O O . ALA B 1 305 ? 73.395 128.295 4.276 1.00 64.69 303 ALA B O 1
ATOM 6086 N N . GLU B 1 306 ? 74.329 126.859 5.728 1.00 58.63 304 GLU B N 1
ATOM 6087 C CA . GLU B 1 306 ? 73.522 125.715 5.278 1.00 57.41 304 GLU B CA 1
ATOM 6088 C C . GLU B 1 306 ? 72.118 125.685 5.942 1.00 52.79 304 GLU B C 1
ATOM 6089 O O . GLU B 1 306 ? 71.111 125.428 5.266 1.00 48.06 304 GLU B O 1
ATOM 6095 N N . LEU B 1 307 ? 72.073 125.978 7.246 1.00 46.31 305 LEU B N 1
ATOM 6096 C CA . LEU B 1 307 ? 70.861 125.849 8.049 1.00 46.22 305 LEU B CA 1
ATOM 6097 C C . LEU B 1 307 ? 69.868 126.975 7.801 1.00 51.40 305 LEU B C 1
ATOM 6098 O O . LEU B 1 307 ? 68.722 126.732 7.409 1.00 52.07 305 LEU B O 1
ATOM 6103 N N . MET B 1 308 ? 70.327 128.215 7.983 1.00 56.64 306 MET B N 1
ATOM 6104 C CA . MET B 1 308 ? 69.419 129.385 8.122 1.00 52.41 306 MET B CA 1
ATOM 6105 C C . MET B 1 308 ? 68.632 129.791 6.872 1.00 48.62 306 MET B C 1
ATOM 6106 O O . MET B 1 308 ? 67.534 130.310 7.018 1.00 47.94 306 MET B O 1
ATOM 6111 N N . PRO B 1 309 ? 69.153 129.531 5.656 1.00 49.10 307 PRO B N 1
ATOM 6112 C CA . PRO B 1 309 ? 68.303 129.764 4.455 1.00 52.47 307 PRO B CA 1
ATOM 6113 C C . PRO B 1 309 ? 67.233 128.719 4.153 1.00 55.16 307 PRO B C 1
ATOM 6114 O O . PRO B 1 309 ? 66.484 128.907 3.199 1.00 57.90 307 PRO B O 1
ATOM 6118 N N . HIS B 1 310 ? 67.175 127.621 4.922 1.00 60.50 308 HIS B N 1
ATOM 6119 C CA . HIS B 1 310 ? 66.313 126.457 4.594 1.00 56.51 308 HIS B CA 1
ATOM 6120 C C . HIS B 1 310 ? 65.487 125.981 5.780 1.00 55.47 308 HIS B C 1
ATOM 6121 O O . HIS B 1 310 ? 65.174 124.791 5.878 1.00 53.85 308 HIS B O 1
ATOM 6128 N N . LEU B 1 311 ? 65.119 126.901 6.673 1.00 53.77 309 LEU B N 1
ATOM 6129 C CA . LEU B 1 311 ? 64.245 126.570 7.802 1.00 51.46 309 LEU B CA 1
ATOM 6130 C C . LEU B 1 311 ? 62.798 126.364 7.353 1.00 44.57 309 LEU B C 1
ATOM 6131 O O . LEU B 1 311 ? 62.390 126.842 6.319 1.00 47.08 309 LEU B O 1
ATOM 6136 N N . LEU B 1 312 ? 62.014 125.667 8.160 1.00 46.40 310 LEU B N 1
ATOM 6137 C CA . LEU B 1 312 ? 60.580 125.492 7.894 1.00 45.41 310 LEU B CA 1
ATOM 6138 C C . LEU B 1 312 ? 59.743 126.720 8.246 1.00 40.97 310 LEU B C 1
ATOM 6139 O O . LEU B 1 312 ? 58.550 126.598 8.349 1.00 42.15 310 LEU B O 1
ATOM 6144 N N . GLY B 1 313 ? 60.360 127.889 8.391 1.00 45.50 311 GLY B N 1
ATOM 6145 C CA . GLY B 1 313 ? 59.678 129.129 8.799 1.00 47.99 311 GLY B CA 1
ATOM 6146 C C . GLY B 1 313 ? 60.588 130.246 9.320 1.00 47.67 311 GLY B C 1
ATOM 6147 O O . GLY B 1 313 ? 61.801 130.184 9.184 1.00 48.80 311 GLY B O 1
ATOM 6148 N N . ASP B 1 314 ? 59.974 131.252 9.940 1.00 51.18 312 ASP B N 1
ATOM 6149 C CA . ASP B 1 314 ? 60.667 132.455 10.432 1.00 50.73 312 ASP B CA 1
ATOM 6150 C C . ASP B 1 314 ? 61.300 132.098 11.781 1.00 51.30 312 ASP B C 1
ATOM 6151 O O . ASP B 1 314 ? 60.605 131.678 12.704 1.00 47.13 312 ASP B O 1
ATOM 6156 N N . PRO B 1 315 ? 62.627 132.255 11.913 1.00 51.15 313 PRO B N 1
ATOM 6157 C CA . PRO B 1 315 ? 63.260 131.857 13.176 1.00 49.98 313 PRO B CA 1
ATOM 6158 C C . PRO B 1 315 ? 62.761 132.648 14.377 1.00 51.01 313 PRO B C 1
ATOM 6159 O O . PRO B 1 315 ? 62.669 133.850 14.275 1.00 55.50 313 PRO B O 1
ATOM 6163 N N . LEU B 1 316 ? 62.432 131.976 15.476 1.00 53.95 314 LEU B N 1
ATOM 6164 C CA . LEU B 1 316 ? 61.982 132.626 16.725 1.00 52.90 314 LEU B CA 1
ATOM 6165 C C . LEU B 1 316 ? 63.112 133.208 17.562 1.00 52.60 314 LEU B C 1
ATOM 6166 O O . LEU B 1 316 ? 62.853 134.081 18.379 1.00 56.24 314 LEU B O 1
ATOM 6171 N N . THR B 1 317 ? 64.329 132.693 17.421 1.00 52.85 315 THR B N 1
ATOM 6172 C CA . THR B 1 317 ? 65.532 133.279 18.052 1.00 54.84 315 THR B CA 1
ATOM 6173 C C . THR B 1 317 ? 66.723 133.045 17.148 1.00 55.34 315 THR B C 1
ATOM 6174 O O . THR B 1 317 ? 66.568 132.630 16.012 1.00 52.75 315 THR B O 1
ATOM 6178 N N . GLU B 1 318 ? 67.916 133.298 17.659 1.00 60.45 316 GLU B N 1
ATOM 6179 C CA . GLU B 1 318 ? 69.126 132.890 16.977 1.00 64.20 316 GLU B CA 1
ATOM 6180 C C . GLU B 1 318 ? 69.470 131.465 17.368 1.00 58.32 316 GLU B C 1
ATOM 6181 O O . GLU B 1 318 ? 68.993 130.976 18.399 1.00 54.17 316 GLU B O 1
ATOM 6187 N N . PRO B 1 319 ? 70.266 130.783 16.520 1.00 56.14 317 PRO B N 1
ATOM 6188 C CA . PRO B 1 319 ? 70.642 129.397 16.804 1.00 55.23 317 PRO B CA 1
ATOM 6189 C C . PRO B 1 319 ? 71.555 129.256 18.015 1.00 55.09 317 PRO B C 1
ATOM 6190 O O . PRO B 1 319 ? 72.451 130.080 18.187 1.00 57.32 317 PRO B O 1
ATOM 6194 N N . ARG B 1 320 ? 71.317 128.234 18.842 1.00 59.65 318 ARG B N 1
ATOM 6195 C CA . ARG B 1 320 ? 72.246 127.872 19.909 1.00 62.95 318 ARG B CA 1
ATOM 6196 C C . ARG B 1 320 ? 73.050 126.679 19.438 1.00 58.89 318 ARG B C 1
ATOM 6197 O O . ARG B 1 320 ? 72.527 125.761 18.802 1.00 51.92 318 ARG B O 1
ATOM 6205 N N . ARG B 1 321 ? 74.336 126.696 19.768 1.00 57.61 319 ARG B N 1
ATOM 6206 C CA . ARG B 1 321 ? 75.178 125.557 19.509 1.00 54.82 319 ARG B CA 1
ATOM 6207 C C . ARG B 1 321 ? 75.014 124.600 20.667 1.00 53.94 319 ARG B C 1
ATOM 6208 O O . ARG B 1 321 ? 74.761 125.029 21.795 1.00 55.78 319 ARG B O 1
ATOM 6216 N N . ILE B 1 322 ? 75.123 123.305 20.360 1.00 55.09 320 ILE B N 1
ATOM 6217 C CA . ILE B 1 322 ? 75.107 122.220 21.351 1.00 57.78 320 ILE B CA 1
ATOM 6218 C C . ILE B 1 322 ? 76.305 121.307 21.043 1.00 65.11 320 ILE B C 1
ATOM 6219 O O . ILE B 1 322 ? 76.482 120.916 19.872 1.00 63.22 320 ILE B O 1
ATOM 6224 N N . PRO B 1 323 ? 77.174 121.031 22.049 1.00 74.28 321 PRO B N 1
ATOM 6225 C CA . PRO B 1 323 ? 78.143 119.940 21.858 1.00 79.32 321 PRO B CA 1
ATOM 6226 C C . PRO B 1 323 ? 77.491 118.543 21.875 1.00 77.61 321 PRO B C 1
ATOM 6227 O O . PRO B 1 323 ? 76.564 118.248 22.651 1.00 76.77 321 PRO B O 1
ATOM 6231 N N . PHE B 1 324 ? 77.978 117.722 20.958 1.00 70.11 322 PHE B N 1
ATOM 6232 C CA . PHE B 1 324 ? 77.541 116.371 20.799 1.00 63.69 322 PHE B CA 1
ATOM 6233 C C . PHE B 1 324 ? 78.711 115.606 21.280 1.00 58.22 322 PHE B C 1
ATOM 6234 O O . PHE B 1 324 ? 79.841 115.939 20.936 1.00 66.88 322 PHE B O 1
ATOM 6242 N N . ARG B 1 325 ? 78.455 114.584 22.069 1.00 49.56 323 ARG B N 1
ATOM 6243 C CA . ARG B 1 325 ? 79.489 113.643 22.396 1.00 45.38 323 ARG B CA 1
ATOM 6244 C C . ARG B 1 325 ? 78.886 112.226 22.434 1.00 38.24 323 ARG B C 1
ATOM 6245 O O . ARG B 1 325 ? 78.457 111.758 23.464 1.00 34.69 323 ARG B O 1
ATOM 6253 N N . PRO B 1 326 ? 78.842 111.550 21.275 1.00 36.74 324 PRO B N 1
ATOM 6254 C CA . PRO B 1 326 ? 78.241 110.230 21.134 1.00 33.95 324 PRO B CA 1
ATOM 6255 C C . PRO B 1 326 ? 78.896 109.182 22.001 1.00 32.47 324 PRO B C 1
ATOM 6256 O O . PRO B 1 326 ? 80.132 109.099 22.046 1.00 35.92 324 PRO B O 1
ATOM 6260 N N . GLY B 1 327 ? 78.097 108.367 22.665 1.00 31.62 325 GLY B N 1
ATOM 6261 C CA . GLY B 1 327 ? 78.655 107.340 23.524 1.00 33.32 325 GLY B CA 1
ATOM 6262 C C . GLY B 1 327 ? 77.734 106.996 24.651 1.00 33.69 325 GLY B C 1
ATOM 6263 O O . GLY B 1 327 ? 76.619 107.514 24.723 1.00 35.63 325 GLY B O 1
ATOM 6264 N N . ARG B 1 328 ? 78.201 106.126 25.537 1.00 32.42 326 ARG B N 1
ATOM 6265 C CA . ARG B 1 328 ? 77.398 105.685 26.655 1.00 33.25 326 ARG B CA 1
ATOM 6266 C C . ARG B 1 328 ? 78.209 105.664 27.940 1.00 35.19 326 ARG B C 1
ATOM 6267 O O . ARG B 1 328 ? 79.408 105.367 27.951 1.00 37.48 326 ARG B O 1
ATOM 6275 N N . ARG B 1 329 ? 77.517 105.989 29.026 1.00 36.50 327 ARG B N 1
ATOM 6276 C CA . ARG B 1 329 ? 77.978 105.781 30.402 1.00 34.08 327 ARG B CA 1
ATOM 6277 C C . ARG B 1 329 ? 78.396 104.307 30.569 1.00 31.62 327 ARG B C 1
ATOM 6278 O O . ARG B 1 329 ? 77.684 103.419 30.125 1.00 33.67 327 ARG B O 1
ATOM 6286 N N . SER B 1 330 ? 79.532 104.040 31.196 1.00 29.30 328 SER B N 1
ATOM 6287 C CA . SER B 1 330 ? 80.086 102.674 31.224 1.00 28.06 328 SER B CA 1
ATOM 6288 C C . SER B 1 330 ? 79.196 101.640 31.909 1.00 26.31 328 SER B C 1
ATOM 6289 O O . SER B 1 330 ? 79.137 100.485 31.501 1.00 22.92 328 SER B O 1
ATOM 6292 N N . GLN B 1 331 ? 78.541 102.056 32.990 1.00 27.33 329 GLN B N 1
ATOM 6293 C CA . GLN B 1 331 ? 77.470 101.294 33.593 1.00 29.03 329 GLN B CA 1
ATOM 6294 C C . GLN B 1 331 ? 76.367 102.307 33.896 1.00 26.90 329 GLN B C 1
ATOM 6295 O O . GLN B 1 331 ? 76.629 103.356 34.431 1.00 28.51 329 GLN B O 1
ATOM 6301 N N . ALA B 1 332 ? 75.144 102.029 33.489 1.00 24.42 330 ALA B N 1
ATOM 6302 C CA . ALA B 1 332 ? 74.071 102.995 33.667 1.00 25.84 330 ALA B CA 1
ATOM 6303 C C . ALA B 1 332 ? 73.538 102.994 35.098 1.00 25.07 330 ALA B C 1
ATOM 6304 O O . ALA B 1 332 ? 72.937 103.985 35.526 1.00 25.05 330 ALA B O 1
ATOM 6306 N N . TRP B 1 333 ? 73.755 101.886 35.802 1.00 24.40 331 TRP B N 1
ATOM 6307 C CA . TRP B 1 333 ? 73.391 101.705 37.211 1.00 27.32 331 TRP B CA 1
ATOM 6308 C C . TRP B 1 333 ? 74.644 101.344 38.036 1.00 29.87 331 TRP B C 1
ATOM 6309 O O . TRP B 1 333 ? 75.331 100.331 37.762 1.00 30.78 331 TRP B O 1
ATOM 6320 N N . ALA B 1 334 ? 74.939 102.186 39.032 1.00 29.55 332 ALA B N 1
ATOM 6321 C CA . ALA B 1 334 ? 76.001 101.917 39.996 1.00 32.15 332 ALA B CA 1
ATOM 6322 C C . ALA B 1 334 ? 75.465 102.156 41.409 1.00 34.13 332 ALA B C 1
ATOM 6323 O O . ALA B 1 334 ? 74.775 103.129 41.657 1.00 35.00 332 ALA B O 1
ATOM 6325 N N . LYS B 1 335 ? 75.803 101.267 42.326 1.00 37.43 333 LYS B N 1
ATOM 6326 C CA . LYS B 1 335 ? 75.353 101.348 43.712 1.00 39.89 333 LYS B CA 1
ATOM 6327 C C . LYS B 1 335 ? 73.823 101.509 43.797 1.00 36.85 333 LYS B C 1
ATOM 6328 O O . LYS B 1 335 ? 73.107 100.577 43.430 1.00 37.93 333 LYS B O 1
ATOM 6334 N N . ASN B 1 336 ? 73.329 102.661 44.249 1.00 35.19 334 ASN B N 1
ATOM 6335 C CA . ASN B 1 336 ? 71.881 102.930 44.321 1.00 30.70 334 ASN B CA 1
ATOM 6336 C C . ASN B 1 336 ? 71.490 104.134 43.467 1.00 29.60 334 ASN B C 1
ATOM 6337 O O . ASN B 1 336 ? 70.542 104.871 43.784 1.00 27.31 334 ASN B O 1
ATOM 6342 N N . CYS B 1 337 ? 72.221 104.319 42.367 1.00 28.80 335 CYS B N 1
ATOM 6343 C CA . CYS B 1 337 ? 71.908 105.326 41.378 1.00 27.58 335 CYS B CA 1
ATOM 6344 C C . CYS B 1 337 ? 71.678 104.667 40.027 1.00 26.56 335 CYS B C 1
ATOM 6345 O O . CYS B 1 337 ? 72.540 103.934 39.550 1.00 23.50 335 CYS B O 1
ATOM 6348 N N . VAL B 1 338 ? 70.518 104.942 39.418 1.00 28.03 336 VAL B N 1
ATOM 6349 C CA . VAL B 1 338 ? 70.202 104.531 38.037 1.00 27.59 336 VAL B CA 1
ATOM 6350 C C . VAL B 1 338 ? 70.200 105.782 37.215 1.00 26.58 336 VAL B C 1
ATOM 6351 O O . VAL B 1 338 ? 69.550 106.756 37.605 1.00 27.28 336 VAL B O 1
ATOM 6355 N N . ALA B 1 339 ? 70.892 105.759 36.072 1.00 25.42 337 ALA B N 1
ATOM 6356 C CA . ALA B 1 339 ? 70.921 106.918 35.190 1.00 24.45 337 ALA B CA 1
ATOM 6357 C C . ALA B 1 339 ? 69.896 106.780 34.062 1.00 24.84 337 ALA B C 1
ATOM 6358 O O . ALA B 1 339 ? 69.904 105.775 33.337 1.00 29.37 337 ALA B O 1
ATOM 6360 N N . ILE B 1 340 ? 69.040 107.790 33.899 1.00 24.71 338 ILE B N 1
ATOM 6361 C CA . ILE B 1 340 ? 68.004 107.817 32.839 1.00 24.37 338 ILE B CA 1
ATOM 6362 C C . ILE B 1 340 ? 68.135 109.068 31.949 1.00 23.47 338 ILE B C 1
ATOM 6363 O O . ILE B 1 340 ? 68.238 110.182 32.467 1.00 25.08 338 ILE B O 1
ATOM 6368 N N . GLY B 1 341 ? 68.069 108.889 30.625 1.00 22.40 339 GLY B N 1
ATOM 6369 C CA . GLY B 1 341 ? 68.266 109.995 29.672 1.00 24.34 339 GLY B CA 1
ATOM 6370 C C . GLY B 1 341 ? 69.741 110.307 29.406 1.00 25.76 339 GLY B C 1
ATOM 6371 O O . GLY B 1 341 ? 70.569 109.414 29.502 1.00 25.58 339 GLY B O 1
ATOM 6372 N N . LEU B 1 342 ? 70.064 111.579 29.122 1.00 28.99 340 LEU B N 1
ATOM 6373 C CA . LEU B 1 342 ? 71.426 112.037 28.733 1.00 28.40 340 LEU B CA 1
ATOM 6374 C C . LEU B 1 342 ? 72.567 111.688 29.691 1.00 31.05 340 LEU B C 1
ATOM 6375 O O . LEU B 1 342 ? 73.714 111.485 29.244 1.00 33.93 340 LEU B O 1
ATOM 6380 N N . SER B 1 343 ? 72.258 111.593 30.979 1.00 32.38 341 SER B N 1
ATOM 6381 C CA . SER B 1 343 ? 73.229 111.133 31.963 1.00 33.07 341 SER B CA 1
ATOM 6382 C C . SER B 1 343 ? 73.734 109.724 31.690 1.00 32.81 341 SER B C 1
ATOM 6383 O O . SER B 1 343 ? 74.827 109.389 32.140 1.00 35.83 341 SER B O 1
ATOM 6386 N N . SER B 1 344 ? 72.956 108.907 30.982 1.00 32.78 342 SER B N 1
ATOM 6387 C CA . SER B 1 344 ? 73.363 107.512 30.628 1.00 32.89 342 SER B CA 1
ATOM 6388 C C . SER B 1 344 ? 74.003 107.387 29.227 1.00 30.41 342 SER B C 1
ATOM 6389 O O . SER B 1 344 ? 74.517 106.327 28.879 1.00 27.42 342 SER B O 1
ATOM 6392 N N . GLY B 1 345 ? 73.961 108.457 28.431 1.00 29.21 343 GLY B N 1
ATOM 6393 C CA . GLY B 1 345 ? 74.632 108.444 27.114 1.00 30.29 343 GLY B CA 1
ATOM 6394 C C . GLY B 1 345 ? 73.941 109.297 26.078 1.00 28.97 343 GLY B C 1
ATOM 6395 O O . GLY B 1 345 ? 72.949 109.962 26.364 1.00 31.87 343 GLY B O 1
ATOM 6396 N N . PHE B 1 346 ? 74.477 109.291 24.869 1.00 28.53 344 PHE B N 1
ATOM 6397 C CA . PHE B 1 346 ? 73.969 110.169 23.823 1.00 29.49 344 PHE B CA 1
ATOM 6398 C C . PHE B 1 346 ? 74.189 109.633 22.417 1.00 30.32 344 PHE B C 1
ATOM 6399 O O . PHE B 1 346 ? 75.293 109.218 22.063 1.00 32.13 344 PHE B O 1
ATOM 6407 N N . LEU B 1 347 ? 73.118 109.639 21.632 1.00 31.24 345 LEU B N 1
ATOM 6408 C CA . LEU B 1 347 ? 73.214 109.371 20.208 1.00 31.86 345 LEU B CA 1
ATOM 6409 C C . LEU B 1 347 ? 72.397 110.472 19.553 1.00 31.03 345 LEU B C 1
ATOM 6410 O O . LEU B 1 347 ? 71.322 110.812 20.057 1.00 27.79 345 LEU B O 1
ATOM 6415 N N . GLU B 1 348 ? 72.925 111.008 18.442 1.00 27.43 346 GLU B N 1
ATOM 6416 C CA . GLU B 1 348 ? 72.284 112.041 17.648 1.00 27.11 346 GLU B CA 1
ATOM 6417 C C . GLU B 1 348 ? 70.879 111.615 17.188 1.00 28.11 346 GLU B C 1
ATOM 6418 O O . GLU B 1 348 ? 70.653 110.424 16.985 1.00 29.77 346 GLU B O 1
ATOM 6424 N N . PRO B 1 349 ? 69.937 112.570 16.994 1.00 27.38 347 PRO B N 1
ATOM 6425 C CA . PRO B 1 349 ? 68.503 112.259 16.751 1.00 28.40 347 PRO B CA 1
ATOM 6426 C C . PRO B 1 349 ? 68.133 111.907 15.309 1.00 30.39 347 PRO B C 1
ATOM 6427 O O . PRO B 1 349 ? 67.044 112.295 14.812 1.00 28.43 347 PRO B O 1
ATOM 6431 N N . LEU B 1 350 ? 68.998 111.130 14.659 1.00 30.77 348 LEU B N 1
ATOM 6432 C CA . LEU B 1 350 ? 68.835 110.809 13.246 1.00 30.70 348 LEU B CA 1
ATOM 6433 C C . LEU B 1 350 ? 67.612 109.928 13.060 1.00 28.37 348 LEU B C 1
ATOM 6434 O O . LEU B 1 350 ? 66.914 110.025 12.039 1.00 29.16 348 LEU B O 1
ATOM 6439 N N . GLU B 1 351 ? 67.390 109.050 14.035 1.00 25.79 349 GLU B N 1
ATOM 6440 C CA . GLU B 1 351 ? 66.270 108.145 14.026 1.00 27.51 349 GLU B CA 1
ATOM 6441 C C . GLU B 1 351 ? 65.386 108.316 15.284 1.00 29.60 349 GLU B C 1
ATOM 6442 O O . GLU B 1 351 ? 64.757 107.356 15.752 1.00 34.50 349 GLU B O 1
ATOM 6448 N N . SER B 1 352 ? 65.327 109.546 15.808 1.00 30.59 350 SER B N 1
ATOM 6449 C CA . SER B 1 352 ? 64.324 109.928 16.817 1.00 31.39 350 SER B CA 1
ATOM 6450 C C . SER B 1 352 ? 64.337 109.009 18.054 1.00 29.95 350 SER B C 1
ATOM 6451 O O . SER B 1 352 ? 63.303 108.464 18.423 1.00 26.82 350 SER B O 1
ATOM 6454 N N . THR B 1 353 ? 65.498 108.813 18.678 1.00 28.95 351 THR B N 1
ATOM 6455 C CA . THR B 1 353 ? 65.625 107.760 19.693 1.00 30.90 351 THR B CA 1
ATOM 6456 C C . THR B 1 353 ? 65.809 108.218 21.128 1.00 31.10 351 THR B C 1
ATOM 6457 O O . THR B 1 353 ? 65.832 107.392 22.015 1.00 31.57 351 THR B O 1
ATOM 6461 N N . SER B 1 354 ? 65.923 109.521 21.359 1.00 33.26 352 SER B N 1
ATOM 6462 C CA . SER B 1 354 ? 66.203 110.078 22.697 1.00 30.05 352 SER B CA 1
ATOM 6463 C C . SER B 1 354 ? 65.123 109.731 23.723 1.00 26.37 352 SER B C 1
ATOM 6464 O O . SER B 1 354 ? 65.405 109.175 24.802 1.00 24.81 352 SER B O 1
ATOM 6467 N N . ILE B 1 355 ? 63.893 110.108 23.395 1.00 23.92 353 ILE B N 1
ATOM 6468 C CA . ILE B 1 355 ? 62.788 109.830 24.247 1.00 24.24 353 ILE B CA 1
ATOM 6469 C C . ILE B 1 355 ? 62.627 108.304 24.368 1.00 25.62 353 ILE B C 1
ATOM 6470 O O . ILE B 1 355 ? 62.430 107.787 25.472 1.00 27.03 353 ILE B O 1
ATOM 6475 N N . ALA B 1 356 ? 62.778 107.588 23.254 1.00 24.97 354 ALA B N 1
ATOM 6476 C CA . ALA B 1 356 ? 62.680 106.138 23.253 1.00 24.58 354 ALA B CA 1
ATOM 6477 C C . ALA B 1 356 ? 63.623 105.448 24.254 1.00 23.91 354 ALA B C 1
ATOM 6478 O O . ALA B 1 356 ? 63.265 104.446 24.863 1.00 21.17 354 ALA B O 1
ATOM 6480 N N . LEU B 1 357 ? 64.830 105.980 24.398 1.00 23.52 355 LEU B N 1
ATOM 6481 C CA . LEU B 1 357 ? 65.832 105.438 25.330 1.00 23.35 355 LEU B CA 1
ATOM 6482 C C . LEU B 1 357 ? 65.496 105.696 26.807 1.00 24.89 355 LEU B C 1
ATOM 6483 O O . LEU B 1 357 ? 65.860 104.886 27.700 1.00 27.93 355 LEU B O 1
ATOM 6488 N N . ILE B 1 358 ? 64.783 106.796 27.067 1.00 26.55 356 ILE B N 1
ATOM 6489 C CA . ILE B 1 358 ? 64.169 107.074 28.384 1.00 25.77 356 ILE B CA 1
ATOM 6490 C C . ILE B 1 358 ? 63.088 106.054 28.670 1.00 27.66 356 ILE B C 1
ATOM 6491 O O . ILE B 1 358 ? 63.079 105.458 29.746 1.00 34.78 356 ILE B O 1
ATOM 6496 N N . GLU B 1 359 ? 62.204 105.821 27.704 1.00 29.26 357 GLU B N 1
ATOM 6497 C CA . GLU B 1 359 ? 61.129 104.827 27.863 1.00 28.78 357 GLU B CA 1
ATOM 6498 C C . GLU B 1 359 ? 61.653 103.403 28.184 1.00 26.42 357 GLU B C 1
ATOM 6499 O O . GLU B 1 359 ? 61.119 102.716 29.034 1.00 24.08 357 GLU B O 1
ATOM 6505 N N . THR B 1 360 ? 62.666 102.954 27.446 1.00 25.26 358 THR B N 1
ATOM 6506 C CA . THR B 1 360 ? 63.221 101.629 27.630 1.00 24.95 358 THR B CA 1
ATOM 6507 C C . THR B 1 360 ? 63.907 101.556 28.993 1.00 25.54 358 THR B C 1
ATOM 6508 O O . THR B 1 360 ? 63.839 100.520 29.668 1.00 23.43 358 THR B O 1
ATOM 6512 N N . GLY B 1 361 ? 64.552 102.658 29.395 1.00 25.67 359 GLY B N 1
ATOM 6513 C CA . GLY B 1 361 ? 65.209 102.723 30.710 1.00 25.80 359 GLY B CA 1
ATOM 6514 C C . GLY B 1 361 ? 64.224 102.567 31.842 1.00 26.20 359 GLY B C 1
ATOM 6515 O O . GLY B 1 361 ? 64.473 101.811 32.778 1.00 24.78 359 GLY B O 1
ATOM 6516 N N . ILE B 1 362 ? 63.087 103.255 31.719 1.00 26.55 360 ILE B N 1
ATOM 6517 C CA . ILE B 1 362 ? 62.012 103.186 32.700 1.00 27.35 360 ILE B CA 1
ATOM 6518 C C . ILE B 1 362 ? 61.373 101.814 32.765 1.00 28.66 360 ILE B C 1
ATOM 6519 O O . ILE B 1 362 ? 61.120 101.317 33.848 1.00 29.21 360 ILE B O 1
ATOM 6524 N N . GLU B 1 363 ? 61.074 101.213 31.623 1.00 32.02 361 GLU B N 1
ATOM 6525 C CA . GLU B 1 363 ? 60.469 99.861 31.609 1.00 32.78 361 GLU B CA 1
ATOM 6526 C C . GLU B 1 363 ? 61.412 98.887 32.317 1.00 29.74 361 GLU B C 1
ATOM 6527 O O . GLU B 1 363 ? 60.974 98.089 33.164 1.00 28.11 361 GLU B O 1
ATOM 6533 N N . ARG B 1 364 ? 62.699 99.009 32.021 1.00 27.35 362 ARG B N 1
ATOM 6534 C CA . ARG B 1 364 ? 63.728 98.150 32.593 1.00 29.53 362 ARG B CA 1
ATOM 6535 C C . ARG B 1 364 ? 63.860 98.337 34.132 1.00 28.55 362 ARG B C 1
ATOM 6536 O O . ARG B 1 364 ? 63.982 97.348 34.862 1.00 30.08 362 ARG B O 1
ATOM 6544 N N . LEU B 1 365 ? 63.791 99.578 34.603 1.00 26.55 363 LEU B N 1
ATOM 6545 C CA . LEU B 1 365 ? 63.835 99.883 36.028 1.00 28.33 363 LEU B CA 1
ATOM 6546 C C . LEU B 1 365 ? 62.690 99.226 36.777 1.00 31.34 363 LEU B C 1
ATOM 6547 O O . LEU B 1 365 ? 62.907 98.632 37.848 1.00 29.87 363 LEU B O 1
ATOM 6552 N N . LYS B 1 366 ? 61.478 99.358 36.231 1.00 31.22 364 LYS B N 1
ATOM 6553 C CA . LYS B 1 366 ? 60.306 98.648 36.775 1.00 31.74 364 LYS B CA 1
ATOM 6554 C C . LYS B 1 366 ? 60.447 97.113 36.751 1.00 29.52 364 LYS B C 1
ATOM 6555 O O . LYS B 1 366 ? 60.202 96.453 37.759 1.00 32.14 364 LYS B O 1
ATOM 6561 N N . ALA B 1 367 ? 60.866 96.547 35.625 1.00 29.32 365 ALA B N 1
ATOM 6562 C CA . ALA B 1 367 ? 61.039 95.071 35.526 1.00 29.17 365 ALA B CA 1
ATOM 6563 C C . ALA B 1 367 ? 62.117 94.502 36.500 1.00 28.91 365 ALA B C 1
ATOM 6564 O O . ALA B 1 367 ? 62.025 93.353 36.946 1.00 29.09 365 ALA B O 1
ATOM 6566 N N . LEU B 1 368 ? 63.124 95.320 36.813 1.00 29.51 366 LEU B N 1
ATOM 6567 C CA . LEU B 1 368 ? 64.218 94.937 37.705 1.00 30.88 366 LEU B CA 1
ATOM 6568 C C . LEU B 1 368 ? 64.252 95.796 38.959 1.00 32.00 366 LEU B C 1
ATOM 6569 O O . LEU B 1 368 ? 65.305 95.891 39.587 1.00 39.51 366 LEU B O 1
ATOM 6574 N N . PHE B 1 369 ? 63.124 96.397 39.357 1.00 31.63 367 PHE B N 1
ATOM 6575 C CA . PHE B 1 369 ? 63.099 97.278 40.559 1.00 30.27 367 PHE B CA 1
ATOM 6576 C C . PHE B 1 369 ? 63.722 96.596 41.767 1.00 29.02 367 PHE B C 1
ATOM 6577 O O . PHE B 1 369 ? 63.390 95.455 42.067 1.00 28.67 367 PHE B O 1
ATOM 6585 N N . PRO B 1 370 ? 64.644 97.278 42.428 1.00 29.07 368 PRO B N 1
ATOM 6586 C CA . PRO B 1 370 ? 65.399 96.625 43.481 1.00 31.30 368 PRO B CA 1
ATOM 6587 C C . PRO B 1 370 ? 64.766 96.775 44.873 1.00 31.52 368 PRO B C 1
ATOM 6588 O O . PRO B 1 370 ? 63.778 97.490 45.038 1.00 34.62 368 PRO B O 1
ATOM 6592 N N . ASP B 1 371 ? 65.358 96.080 45.846 1.00 32.34 369 ASP B N 1
ATOM 6593 C CA . ASP B 1 371 ? 65.246 96.416 47.253 1.00 31.92 369 ASP B CA 1
ATOM 6594 C C . ASP B 1 371 ? 66.588 97.022 47.773 1.00 32.58 369 ASP B C 1
ATOM 6595 O O . ASP B 1 371 ? 67.538 97.272 46.993 1.00 30.18 369 ASP B O 1
ATOM 6600 N N . ARG B 1 372 ? 66.641 97.288 49.084 1.00 33.72 370 ARG B N 1
ATOM 6601 C CA . ARG B 1 372 ? 67.723 98.052 49.684 1.00 35.31 370 ARG B CA 1
ATOM 6602 C C . ARG B 1 372 ? 69.033 97.310 49.800 1.00 33.39 370 ARG B C 1
ATOM 6603 O O . ARG B 1 372 ? 70.039 97.951 50.108 1.00 29.06 370 ARG B O 1
ATOM 6611 N N . ARG B 1 373 ? 69.009 95.997 49.556 1.00 32.73 371 ARG B N 1
ATOM 6612 C CA . ARG B 1 373 ? 70.223 95.187 49.418 1.00 37.42 371 ARG B CA 1
ATOM 6613 C C . ARG B 1 373 ? 70.935 95.381 48.083 1.00 36.08 371 ARG B C 1
ATOM 6614 O O . ARG B 1 373 ? 72.111 95.027 47.972 1.00 31.90 371 ARG B O 1
ATOM 6622 N N . PHE B 1 374 ? 70.226 95.890 47.066 1.00 33.57 372 PHE B N 1
ATOM 6623 C CA . PHE B 1 374 ? 70.808 96.172 45.748 1.00 30.19 372 PHE B CA 1
ATOM 6624 C C . PHE B 1 374 ? 71.668 95.004 45.231 1.00 26.21 372 PHE B C 1
ATOM 6625 O O . PHE B 1 374 ? 72.869 95.147 44.902 1.00 24.19 372 PHE B O 1
ATOM 6633 N N . ALA B 1 375 ? 71.019 93.843 45.164 1.00 23.58 373 ALA B N 1
ATOM 6634 C CA . ALA B 1 375 ? 71.642 92.604 44.724 1.00 24.35 373 ALA B CA 1
ATOM 6635 C C . ALA B 1 375 ? 72.369 92.768 43.381 1.00 26.57 373 ALA B C 1
ATOM 6636 O O . ALA B 1 375 ? 71.808 93.273 42.398 1.00 29.01 373 ALA B O 1
ATOM 6638 N N . GLN B 1 376 ? 73.626 92.340 43.359 1.00 28.66 374 GLN B N 1
ATOM 6639 C CA . GLN B 1 376 ? 74.535 92.563 42.235 1.00 27.45 374 GLN B CA 1
ATOM 6640 C C . GLN B 1 376 ? 74.016 92.015 40.910 1.00 26.08 374 GLN B C 1
ATOM 6641 O O . GLN B 1 376 ? 74.212 92.668 39.891 1.00 24.77 374 GLN B O 1
ATOM 6647 N N . PRO B 1 377 ? 73.337 90.842 40.917 1.00 27.33 375 PRO B N 1
ATOM 6648 C CA . PRO B 1 377 ? 72.801 90.324 39.619 1.00 27.19 375 PRO B CA 1
ATOM 6649 C C . PRO B 1 377 ? 71.762 91.242 38.923 1.00 29.23 375 PRO B C 1
ATOM 6650 O O . PRO B 1 377 ? 71.677 91.292 37.688 1.00 28.84 375 PRO B O 1
ATOM 6654 N N . ILE B 1 378 ? 70.996 91.980 39.718 1.00 30.64 376 ILE B N 1
ATOM 6655 C CA . ILE B 1 378 ? 70.047 92.944 39.187 1.00 30.47 376 ILE B CA 1
ATOM 6656 C C . ILE B 1 378 ? 70.774 94.069 38.481 1.00 29.61 376 ILE B C 1
ATOM 6657 O O . ILE B 1 378 ? 70.428 94.440 37.360 1.00 30.75 376 ILE B O 1
ATOM 6662 N N . LEU B 1 379 ? 71.774 94.638 39.138 1.00 29.71 377 LEU B N 1
ATOM 6663 C CA . LEU B 1 379 ? 72.573 95.680 38.481 1.00 29.43 377 LEU B CA 1
ATOM 6664 C C . LEU B 1 379 ? 73.195 95.130 37.179 1.00 29.70 377 LEU B C 1
ATOM 6665 O O . LEU B 1 379 ? 73.126 95.775 36.120 1.00 27.71 377 LEU B O 1
ATOM 6670 N N . ASP B 1 380 ? 73.778 93.932 37.259 1.00 30.07 378 ASP B N 1
ATOM 6671 C CA . ASP B 1 380 ? 74.505 93.363 36.119 1.00 29.45 378 ASP B CA 1
ATOM 6672 C C . ASP B 1 380 ? 73.595 93.178 34.908 1.00 31.49 378 ASP B C 1
ATOM 6673 O O . ASP B 1 380 ? 73.956 93.585 33.812 1.00 38.32 378 ASP B O 1
ATOM 6678 N N . GLU B 1 381 ? 72.422 92.589 35.109 1.00 30.96 379 GLU B N 1
ATOM 6679 C CA . GLU B 1 381 ? 71.444 92.447 34.030 1.00 31.47 379 GLU B CA 1
ATOM 6680 C C . GLU B 1 381 ? 70.994 93.803 33.453 1.00 29.55 379 GLU B C 1
ATOM 6681 O O . GLU B 1 381 ? 70.978 93.969 32.257 1.00 30.04 379 GLU B O 1
ATOM 6687 N N . PHE B 1 382 ? 70.632 94.761 34.310 1.00 29.18 380 PHE B N 1
ATOM 6688 C CA . PHE B 1 382 ? 70.245 96.113 33.865 1.00 25.64 380 PHE B CA 1
ATOM 6689 C C . PHE B 1 382 ? 71.368 96.728 33.052 1.00 23.99 380 PHE B C 1
ATOM 6690 O O . PHE B 1 382 ? 71.131 97.268 31.978 1.00 25.56 380 PHE B O 1
ATOM 6698 N N . ASN B 1 383 ? 72.586 96.627 33.550 1.00 25.71 381 ASN B N 1
ATOM 6699 C CA . ASN B 1 383 ? 73.745 97.234 32.876 1.00 26.91 381 ASN B CA 1
ATOM 6700 C C . ASN B 1 383 ? 74.024 96.584 31.554 1.00 27.25 381 ASN B C 1
ATOM 6701 O O . ASN B 1 383 ? 74.315 97.290 30.568 1.00 26.63 381 ASN B O 1
ATOM 6706 N N . ASP B 1 384 ? 73.859 95.262 31.514 1.00 27.48 382 ASP B N 1
ATOM 6707 C CA . ASP B 1 384 ? 74.071 94.491 30.288 1.00 28.74 382 ASP B CA 1
ATOM 6708 C C . ASP B 1 384 ? 73.021 94.795 29.203 1.00 26.61 382 ASP B C 1
ATOM 6709 O O . ASP B 1 384 ? 73.364 95.043 28.052 1.00 23.17 382 ASP B O 1
ATOM 6714 N N . GLN B 1 385 ? 71.747 94.790 29.572 1.00 29.45 383 GLN B N 1
ATOM 6715 C CA . GLN B 1 385 ? 70.681 95.114 28.615 1.00 30.23 383 GLN B CA 1
ATOM 6716 C C . GLN B 1 385 ? 70.918 96.516 28.037 1.00 30.54 383 GLN B C 1
ATOM 6717 O O . GLN B 1 385 ? 70.939 96.692 26.819 1.00 33.18 383 GLN B O 1
ATOM 6723 N N . THR B 1 386 ? 71.105 97.500 28.920 1.00 28.98 384 THR B N 1
ATOM 6724 C CA . THR B 1 386 ? 71.274 98.915 28.526 1.00 27.18 384 THR B CA 1
ATOM 6725 C C . THR B 1 386 ? 72.427 99.128 27.531 1.00 25.90 384 THR B C 1
ATOM 6726 O O . THR B 1 386 ? 72.275 99.810 26.508 1.00 28.06 384 THR B O 1
ATOM 6730 N N . ALA B 1 387 ? 73.569 98.528 27.837 1.00 26.44 385 ALA B N 1
ATOM 6731 C CA . ALA B 1 387 ? 74.767 98.582 26.981 1.00 27.93 385 ALA B CA 1
ATOM 6732 C C . ALA B 1 387 ? 74.469 97.999 25.585 1.00 27.93 385 ALA B C 1
ATOM 6733 O O . ALA B 1 387 ? 74.722 98.674 24.591 1.00 25.45 385 ALA B O 1
ATOM 6735 N N . ARG B 1 388 ? 73.918 96.787 25.526 1.00 24.65 386 ARG B N 1
ATOM 6736 C CA . ARG B 1 388 ? 73.661 96.153 24.254 1.00 27.87 386 ARG B CA 1
ATOM 6737 C C . ARG B 1 388 ? 72.679 96.983 23.439 1.00 25.99 386 ARG B C 1
ATOM 6738 O O . ARG B 1 388 ? 72.880 97.166 22.233 1.00 22.98 386 ARG B O 1
ATOM 6746 N N . GLU B 1 389 ? 71.640 97.502 24.098 1.00 27.07 387 GLU B N 1
ATOM 6747 C CA . GLU B 1 389 ? 70.607 98.299 23.404 1.00 29.20 387 GLU B CA 1
ATOM 6748 C C . GLU B 1 389 ? 71.202 99.595 22.765 1.00 27.69 387 GLU B C 1
ATOM 6749 O O . GLU B 1 389 ? 70.897 99.958 21.608 1.00 27.23 387 GLU B O 1
ATOM 6755 N N . MET B 1 390 ? 72.067 100.262 23.515 1.00 26.28 388 MET B 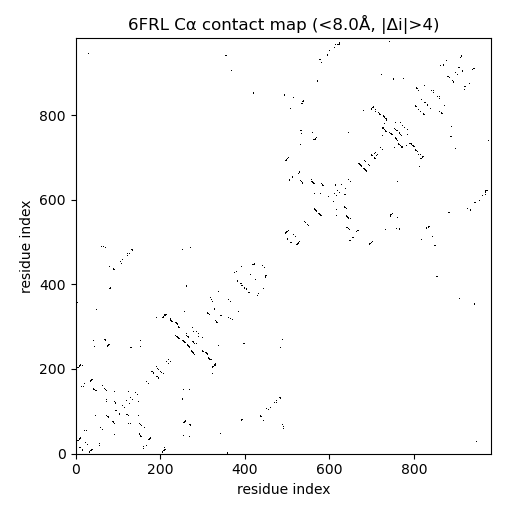N 1
ATOM 6756 C CA . MET B 1 390 ? 72.756 101.443 22.990 1.00 27.90 388 MET B CA 1
ATOM 6757 C C . MET B 1 390 ? 73.588 101.086 21.773 1.00 26.14 388 MET B C 1
ATOM 6758 O O . MET B 1 390 ? 73.558 101.808 20.780 1.00 29.06 388 MET B O 1
ATOM 6763 N N . GLU B 1 391 ? 74.289 99.963 21.829 1.00 24.97 389 GLU B N 1
ATOM 6764 C CA . GLU B 1 391 ? 75.126 99.521 20.718 1.00 26.35 389 GLU B CA 1
ATOM 6765 C C . GLU B 1 391 ? 74.259 99.196 19.484 1.00 28.18 389 GLU B C 1
ATOM 6766 O O . GLU B 1 391 ? 74.643 99.526 18.332 1.00 28.22 389 GLU B O 1
ATOM 6772 N N . ARG B 1 392 ? 73.110 98.547 19.713 1.00 29.24 390 ARG B N 1
ATOM 6773 C CA . ARG B 1 392 ? 72.186 98.234 18.617 1.00 28.50 390 ARG B CA 1
ATOM 6774 C C . ARG B 1 392 ? 71.609 99.494 17.947 1.00 26.27 390 ARG B C 1
ATOM 6775 O O . ARG B 1 392 ? 71.441 99.520 16.738 1.00 28.48 390 ARG B O 1
ATOM 6783 N N . VAL B 1 393 ? 71.403 100.569 18.699 1.00 26.65 391 VAL B N 1
ATOM 6784 C CA . VAL B 1 393 ? 70.955 101.852 18.097 1.00 27.59 391 VAL B CA 1
ATOM 6785 C C . VAL B 1 393 ? 72.103 102.569 17.376 1.00 28.44 391 VAL B C 1
ATOM 6786 O O . VAL B 1 393 ? 71.922 103.123 16.272 1.00 32.07 391 VAL B O 1
ATOM 6790 N N . ARG B 1 394 ? 73.261 102.598 18.013 1.00 28.57 392 ARG B N 1
ATOM 6791 C CA . ARG B 1 394 ? 74.480 103.088 17.345 1.00 31.05 392 ARG B CA 1
ATOM 6792 C C . ARG B 1 394 ? 74.697 102.497 15.929 1.00 30.13 392 ARG B C 1
ATOM 6793 O O . ARG B 1 394 ? 74.845 103.239 14.951 1.00 30.98 392 ARG B O 1
ATOM 6801 N N . ASP B 1 395 ? 74.698 101.168 15.844 1.00 31.36 393 ASP B N 1
ATOM 6802 C CA . ASP B 1 395 ? 74.879 100.449 14.576 1.00 32.15 393 ASP B CA 1
ATOM 6803 C C . ASP B 1 395 ? 73.840 100.819 13.526 1.00 32.94 393 ASP B C 1
ATOM 6804 O O . ASP B 1 395 ? 74.191 101.011 12.371 1.00 35.96 393 ASP B O 1
ATOM 6809 N N . PHE B 1 396 ? 72.568 100.921 13.906 1.00 30.38 394 PHE B N 1
ATOM 6810 C CA . PHE B 1 396 ? 71.565 101.400 12.955 1.00 29.74 394 PHE B CA 1
ATOM 6811 C C . PHE B 1 396 ? 71.897 102.799 12.454 1.00 28.74 394 PHE B C 1
ATOM 6812 O O . PHE B 1 396 ? 71.797 103.049 11.250 1.00 26.31 394 PHE B O 1
ATOM 6820 N N . ILE B 1 397 ? 72.303 103.704 13.366 1.00 28.95 395 ILE B N 1
ATOM 6821 C CA . ILE B 1 397 ? 72.681 105.081 12.969 1.00 28.61 395 ILE B CA 1
ATOM 6822 C C . ILE B 1 397 ? 73.904 105.079 12.017 1.00 29.04 395 ILE B C 1
ATOM 6823 O O . ILE B 1 397 ? 73.886 105.705 10.969 1.00 25.81 395 ILE B O 1
ATOM 6828 N N . ILE B 1 398 ? 74.945 104.346 12.390 1.00 29.61 396 ILE B N 1
ATOM 6829 C CA . ILE B 1 398 ? 76.137 104.196 11.559 1.00 29.79 396 ILE B CA 1
ATOM 6830 C C . ILE B 1 398 ? 75.810 103.810 10.094 1.00 30.77 396 ILE B C 1
ATOM 6831 O O . ILE B 1 398 ? 76.329 104.433 9.144 1.00 33.12 396 ILE B O 1
ATOM 6836 N N . LEU B 1 399 ? 74.951 102.799 9.928 1.00 27.41 397 LEU B N 1
ATOM 6837 C CA . LEU B 1 399 ? 74.562 102.298 8.607 1.00 26.85 397 LEU B CA 1
ATOM 6838 C C . LEU B 1 399 ? 74.165 103.399 7.639 1.00 26.81 397 LEU B C 1
ATOM 6839 O O . LEU B 1 399 ? 74.506 103.306 6.449 1.00 28.74 397 LEU B O 1
ATOM 6844 N N . HIS B 1 400 ? 73.440 104.409 8.133 1.00 26.18 398 HIS B N 1
ATOM 6845 C CA . HIS B 1 400 ? 72.936 105.503 7.298 1.00 27.89 398 HIS B CA 1
ATOM 6846 C C . HIS B 1 400 ? 74.125 106.257 6.613 1.00 31.45 398 HIS B C 1
ATOM 6847 O O . HIS B 1 400 ? 74.084 106.620 5.412 1.00 32.98 398 HIS B O 1
ATOM 6854 N N . TYR B 1 401 ? 75.180 106.481 7.379 1.00 31.91 399 TYR B N 1
ATOM 6855 C CA . TYR B 1 401 ? 76.374 107.141 6.855 1.00 34.64 399 TYR B CA 1
ATOM 6856 C C . TYR B 1 401 ? 77.181 106.196 5.949 1.00 33.41 399 TYR B C 1
ATOM 6857 O O . TYR B 1 401 ? 77.623 106.580 4.872 1.00 29.71 399 TYR B O 1
ATOM 6866 N N . LYS B 1 402 ? 77.369 104.963 6.423 1.00 35.06 400 LYS B N 1
ATOM 6867 C CA . LYS B 1 402 ? 78.139 103.939 5.717 1.00 32.55 400 LYS B CA 1
ATOM 6868 C C . LYS B 1 402 ? 77.693 103.676 4.280 1.00 34.05 400 LYS B C 1
ATOM 6869 O O . LYS B 1 402 ? 78.544 103.381 3.442 1.00 35.02 400 LYS B O 1
ATOM 6875 N N . LEU B 1 403 ? 76.385 103.779 4.005 1.00 33.82 401 LEU B N 1
ATOM 6876 C CA . LEU B 1 403 ? 75.809 103.455 2.689 1.00 33.96 401 LEU B CA 1
ATOM 6877 C C . LEU B 1 403 ? 75.481 104.665 1.790 1.00 32.94 401 LEU B C 1
ATOM 6878 O O . LEU B 1 403 ? 74.886 104.519 0.690 1.00 31.02 401 LEU B O 1
ATOM 6883 N N . ASN B 1 404 ? 75.875 105.856 2.219 1.00 34.25 402 ASN B N 1
ATOM 6884 C CA . ASN B 1 404 ? 75.579 107.048 1.436 1.00 36.32 402 ASN B CA 1
ATOM 6885 C C . ASN B 1 404 ? 76.243 106.942 0.043 1.00 38.10 402 ASN B C 1
ATOM 6886 O O . ASN B 1 404 ? 77.248 106.256 -0.109 1.00 43.28 402 ASN B O 1
ATOM 6891 N N . ARG B 1 405 ? 75.653 107.591 -0.949 1.00 40.29 403 ARG B N 1
ATOM 6892 C CA . ARG B 1 405 ? 76.178 107.621 -2.323 1.00 50.97 403 ARG B CA 1
ATOM 6893 C C . ARG B 1 405 ? 76.520 109.066 -2.824 1.00 50.15 403 ARG B C 1
ATOM 6894 O O . ARG B 1 405 ? 76.504 109.364 -4.021 1.00 52.46 403 ARG B O 1
ATOM 6902 N N . ARG B 1 406 ? 76.861 109.950 -1.897 1.00 48.60 404 ARG B N 1
ATOM 6903 C CA . ARG B 1 406 ? 77.157 111.329 -2.238 1.00 46.27 404 ARG B CA 1
ATOM 6904 C C . ARG B 1 406 ? 78.610 111.417 -2.677 1.00 47.98 404 ARG B C 1
ATOM 6905 O O . ARG B 1 406 ? 79.482 110.872 -2.009 1.00 45.60 404 ARG B O 1
ATOM 6913 N N . THR B 1 407 ? 78.869 112.090 -3.798 1.00 54.58 405 THR B N 1
ATOM 6914 C CA . THR B 1 407 ? 80.244 112.238 -4.332 1.00 59.32 405 THR B CA 1
ATOM 6915 C C . THR B 1 407 ? 80.850 113.632 -4.023 1.00 56.64 405 THR B C 1
ATOM 6916 O O . THR B 1 407 ? 82.059 113.798 -4.101 1.00 59.80 405 THR B O 1
ATOM 6920 N N . ASP B 1 408 ? 80.018 114.597 -3.622 1.00 57.17 406 ASP B N 1
ATOM 6921 C CA . ASP B 1 408 ? 80.394 116.030 -3.551 1.00 57.04 406 ASP B CA 1
ATOM 6922 C C . ASP B 1 408 ? 81.415 116.518 -2.474 1.00 57.66 406 ASP B C 1
ATOM 6923 O O . ASP B 1 408 ? 81.942 117.608 -2.646 1.00 67.20 406 ASP B O 1
ATOM 6928 N N . THR B 1 409 ? 81.669 115.785 -1.384 1.00 53.37 407 THR B N 1
ATOM 6929 C CA . THR B 1 409 ? 82.686 116.211 -0.393 1.00 59.36 407 THR B CA 1
ATOM 6930 C C . THR B 1 409 ? 83.459 115.055 0.244 1.00 58.62 407 THR B C 1
ATOM 6931 O O . THR B 1 409 ? 83.090 113.895 0.102 1.00 53.32 407 THR B O 1
ATOM 6935 N N . ASP B 1 410 ? 84.549 115.395 0.928 1.00 57.10 408 ASP B N 1
ATOM 6936 C CA . ASP B 1 410 ? 85.388 114.408 1.601 1.00 62.51 408 ASP B CA 1
ATOM 6937 C C . ASP B 1 410 ? 84.707 113.740 2.784 1.00 59.63 408 ASP B C 1
ATOM 6938 O O . ASP B 1 410 ? 84.979 112.558 3.074 1.00 59.32 408 ASP B O 1
ATOM 6943 N N . PHE B 1 411 ? 83.867 114.511 3.482 1.00 53.40 409 PHE B N 1
ATOM 6944 C CA . PHE B 1 411 ? 83.050 114.004 4.577 1.00 49.38 409 PHE B CA 1
ATOM 6945 C C . PHE B 1 411 ? 82.351 112.688 4.187 1.00 48.78 409 PHE B C 1
ATOM 6946 O O . PHE B 1 411 ? 82.465 111.668 4.892 1.00 41.23 409 PHE B O 1
ATOM 6954 N N . TRP B 1 412 ? 81.680 112.732 3.038 1.00 46.56 410 TRP B N 1
ATOM 6955 C CA . TRP B 1 412 ? 80.859 111.631 2.553 1.00 48.61 410 TRP B CA 1
ATOM 6956 C C . TRP B 1 412 ? 81.649 110.430 1.994 1.00 47.96 410 TRP B C 1
ATOM 6957 O O . TRP B 1 412 ? 81.242 109.294 2.246 1.00 46.33 410 TRP B O 1
ATOM 6968 N N . ARG B 1 413 ? 82.751 110.652 1.269 1.00 52.17 411 ARG B N 1
ATOM 6969 C CA . ARG B 1 413 ? 83.662 109.536 0.877 1.00 56.38 411 ARG B CA 1
ATOM 6970 C C . ARG B 1 413 ? 84.158 108.787 2.108 1.00 53.63 411 ARG B C 1
ATOM 6971 O O . ARG B 1 413 ? 84.155 107.547 2.147 1.00 50.52 411 ARG B O 1
ATOM 6979 N N . ASP B 1 414 ? 84.600 109.550 3.104 1.00 50.98 412 ASP B N 1
ATOM 6980 C CA . ASP B 1 414 ? 85.136 108.970 4.320 1.00 55.75 412 ASP B CA 1
ATOM 6981 C C . ASP B 1 414 ? 84.117 108.132 5.041 1.00 55.01 412 ASP B C 1
ATOM 6982 O O . ASP B 1 414 ? 84.443 107.045 5.507 1.00 60.94 412 ASP B O 1
ATOM 6987 N N . CYS B 1 415 ? 82.886 108.624 5.134 1.00 54.74 413 CYS B N 1
ATOM 6988 C CA . CYS B 1 415 ? 81.783 107.858 5.768 1.00 52.05 413 CYS B CA 1
ATOM 6989 C C . CYS B 1 415 ? 81.607 106.499 5.078 1.00 50.21 413 CYS B C 1
ATOM 6990 O O . CYS B 1 415 ? 81.532 105.470 5.762 1.00 47.02 413 CYS B O 1
ATOM 6993 N N . ARG B 1 416 ? 81.612 106.512 3.738 1.00 48.95 414 ARG B N 1
ATOM 6994 C CA . ARG B 1 416 ? 81.552 105.297 2.901 1.00 46.76 414 ARG B CA 1
ATOM 6995 C C . ARG B 1 416 ? 82.736 104.313 3.048 1.00 46.97 414 ARG B C 1
ATOM 6996 O O . ARG B 1 416 ? 82.552 103.104 2.922 1.00 43.63 414 ARG B O 1
ATOM 7004 N N . GLU B 1 417 ? 83.924 104.819 3.345 1.00 49.06 415 GLU B N 1
ATOM 7005 C CA . GLU B 1 417 ? 85.091 103.969 3.537 1.00 51.94 415 GLU B CA 1
ATOM 7006 C C . GLU B 1 417 ? 85.505 103.780 4.986 1.00 49.30 415 GLU B C 1
ATOM 7007 O O . GLU B 1 417 ? 86.422 103.007 5.250 1.00 45.39 415 GLU B O 1
ATOM 7013 N N . MET B 1 418 ? 84.843 104.461 5.932 1.00 53.39 416 MET B N 1
ATOM 7014 C CA . MET B 1 418 ? 85.181 104.348 7.390 1.00 49.12 416 MET B CA 1
ATOM 7015 C C . MET B 1 418 ? 84.981 102.916 7.897 1.00 43.67 416 MET B C 1
ATOM 7016 O O . MET B 1 418 ? 84.072 102.216 7.451 1.00 46.68 416 MET B O 1
ATOM 7021 N N . PRO B 1 419 ? 85.825 102.475 8.825 1.00 39.53 417 PRO B N 1
ATOM 7022 C CA . PRO B 1 419 ? 85.512 101.203 9.480 1.00 37.80 417 PRO B CA 1
ATOM 7023 C C . PRO B 1 419 ? 84.266 101.294 10.395 1.00 34.88 417 PRO B C 1
ATOM 7024 O O . PRO B 1 419 ? 83.909 102.374 10.844 1.00 33.99 417 PRO B O 1
ATOM 7028 N N . VAL B 1 420 ? 83.601 100.155 10.608 1.00 34.14 418 VAL B N 1
ATOM 7029 C CA . VAL B 1 420 ? 82.361 100.086 11.354 1.00 29.50 418 VAL B CA 1
ATOM 7030 C C . VAL B 1 420 ? 82.435 98.871 12.255 1.00 29.64 418 VAL B C 1
ATOM 7031 O O . VAL B 1 420 ? 83.153 97.917 11.966 1.00 28.54 418 VAL B O 1
ATOM 7035 N N . PRO B 1 421 ? 81.685 98.886 13.358 1.00 30.32 419 PRO B N 1
ATOM 7036 C CA . PRO B 1 421 ? 81.751 97.743 14.235 1.00 30.52 419 PRO B CA 1
ATOM 7037 C C . PRO B 1 421 ? 81.511 96.419 13.499 1.00 32.89 419 PRO B C 1
ATOM 7038 O O . PRO B 1 421 ? 80.771 96.384 12.514 1.00 33.13 419 PRO B O 1
ATOM 7042 N N . GLU B 1 422 ? 82.159 95.358 13.983 1.00 37.79 420 GLU B N 1
ATOM 7043 C CA . GLU B 1 422 ? 81.971 93.985 13.498 1.00 41.38 420 GLU B CA 1
ATOM 7044 C C . GLU B 1 422 ? 80.512 93.518 13.515 1.00 39.46 420 GLU B C 1
ATOM 7045 O O . GLU B 1 422 ? 80.089 92.783 12.620 1.00 43.91 420 GLU B O 1
ATOM 7051 N N . THR B 1 423 ? 79.756 93.904 14.532 1.00 37.74 421 THR B N 1
ATOM 7052 C CA . THR B 1 423 ? 78.306 93.587 14.590 1.00 35.23 421 THR B CA 1
ATOM 7053 C C . THR B 1 423 ? 77.528 94.069 13.332 1.00 32.62 421 THR B C 1
ATOM 7054 O O . THR B 1 423 ? 76.670 93.343 12.815 1.00 32.37 421 THR B O 1
ATOM 7058 N N . LEU B 1 424 ? 77.877 95.262 12.844 1.00 30.45 422 LEU B N 1
ATOM 7059 C CA . LEU B 1 424 ? 77.323 95.827 11.628 1.00 31.71 422 LEU B CA 1
ATOM 7060 C C . LEU B 1 424 ? 77.905 95.227 10.341 1.00 33.32 422 LEU B C 1
ATOM 7061 O O . LEU B 1 424 ? 77.182 95.126 9.324 1.00 33.10 422 LEU B O 1
ATOM 7066 N N . GLU B 1 425 ? 79.196 94.877 10.362 1.00 35.17 423 GLU B N 1
ATOM 7067 C CA . GLU B 1 425 ? 79.829 94.179 9.223 1.00 36.38 423 GLU B CA 1
ATOM 7068 C C . GLU B 1 425 ? 79.078 92.889 8.932 1.00 33.16 423 GLU B C 1
ATOM 7069 O O . GLU B 1 425 ? 78.774 92.599 7.780 1.00 31.99 423 GLU B O 1
ATOM 7075 N N . ARG B 1 426 ? 78.770 92.143 9.982 1.00 31.32 424 ARG B N 1
ATOM 7076 C CA . ARG B 1 426 ? 78.065 90.873 9.843 1.00 35.49 424 ARG B CA 1
ATOM 7077 C C . ARG B 1 426 ? 76.654 91.030 9.279 1.00 34.21 424 ARG B C 1
ATOM 7078 O O . ARG B 1 426 ? 76.243 90.209 8.456 1.00 35.02 424 ARG B O 1
ATOM 7086 N N . LYS B 1 427 ? 75.936 92.066 9.730 1.00 30.04 425 LYS B N 1
ATOM 7087 C CA . LYS B 1 427 ? 74.609 92.384 9.207 1.00 31.06 425 LYS B CA 1
ATOM 7088 C C . LYS B 1 427 ? 74.653 92.687 7.725 1.00 31.52 425 LYS B C 1
ATOM 7089 O O . LYS B 1 427 ? 73.893 92.099 6.961 1.00 32.40 425 LYS B O 1
ATOM 7095 N N . ILE B 1 428 ? 75.546 93.609 7.339 1.00 33.50 426 ILE B N 1
ATOM 7096 C CA . ILE B 1 428 ? 75.685 94.031 5.939 1.00 31.21 426 ILE B CA 1
ATOM 7097 C C . ILE B 1 428 ? 76.093 92.836 5.093 1.00 32.78 426 ILE B C 1
ATOM 7098 O O . ILE B 1 428 ? 75.584 92.685 3.995 1.00 35.26 426 ILE B O 1
ATOM 7103 N N . ALA B 1 429 ? 76.958 91.965 5.618 1.00 32.76 427 ALA B N 1
ATOM 7104 C CA . ALA B 1 429 ? 77.437 90.785 4.862 1.00 33.00 427 ALA B CA 1
ATOM 7105 C C . ALA B 1 429 ? 76.337 89.722 4.629 1.00 30.90 427 ALA B C 1
ATOM 7106 O O . ALA B 1 429 ? 76.242 89.179 3.539 1.00 35.54 427 ALA B O 1
ATOM 7108 N N . LEU B 1 430 ? 75.516 89.435 5.623 1.00 28.75 428 LEU B N 1
ATOM 7109 C CA . LEU B 1 430 ? 74.425 88.461 5.424 1.00 26.77 428 LEU B CA 1
ATOM 7110 C C . LEU B 1 430 ? 73.317 89.058 4.556 1.00 26.21 428 LEU B C 1
ATOM 7111 O O . LEU B 1 430 ? 72.676 88.326 3.805 1.00 24.73 428 LEU B O 1
ATOM 7116 N N . TRP B 1 431 ? 73.107 90.373 4.620 1.00 26.40 429 TRP B N 1
ATOM 7117 C CA . TRP B 1 431 ? 72.082 91.007 3.794 1.00 26.32 429 TRP B CA 1
ATOM 7118 C C . TRP B 1 431 ? 72.468 90.888 2.312 1.00 31.10 429 TRP B C 1
ATOM 7119 O O . TRP B 1 431 ? 71.663 90.405 1.500 1.00 31.44 429 TRP B O 1
ATOM 7130 N N . THR B 1 432 ? 73.705 91.269 1.968 1.00 34.14 430 THR B N 1
ATOM 7131 C CA . THR B 1 432 ? 74.159 91.202 0.552 1.00 34.92 430 THR B CA 1
ATOM 7132 C C . THR B 1 432 ? 74.318 89.759 0.040 1.00 31.86 430 THR B C 1
ATOM 7133 O O . THR B 1 432 ? 74.082 89.489 -1.125 1.00 35.07 430 THR B O 1
ATOM 7137 N N . ALA B 1 433 ? 74.676 88.838 0.916 1.00 30.38 431 ALA B N 1
ATOM 7138 C CA . ALA B 1 433 ? 74.830 87.428 0.551 1.00 30.50 431 ALA B CA 1
ATOM 7139 C C . ALA B 1 433 ? 73.515 86.718 0.355 1.00 32.39 431 ALA B C 1
ATOM 7140 O O . ALA B 1 433 ? 73.433 85.829 -0.474 1.00 39.20 431 ALA B O 1
ATOM 7142 N N . ARG B 1 434 ? 72.500 87.059 1.140 1.00 32.24 432 ARG B N 1
ATOM 7143 C CA . ARG B 1 434 ? 71.314 86.213 1.168 1.00 33.41 432 ARG B CA 1
ATOM 7144 C C . ARG B 1 434 ? 69.956 86.902 1.363 1.00 32.83 432 ARG B C 1
ATOM 7145 O O . ARG B 1 434 ? 68.908 86.241 1.227 1.00 34.52 432 ARG B O 1
ATOM 7153 N N . GLY B 1 435 ? 69.945 88.210 1.627 1.00 31.14 433 GLY B N 1
ATOM 7154 C CA . GLY B 1 435 ? 68.696 88.938 1.940 1.00 31.06 433 GLY B CA 1
ATOM 7155 C C . GLY B 1 435 ? 68.021 88.574 3.255 1.00 28.57 433 GLY B C 1
ATOM 7156 O O . GLY B 1 435 ? 66.799 88.614 3.345 1.00 26.95 433 GLY B O 1
ATOM 7157 N N . GLN B 1 436 ? 68.822 88.232 4.263 1.00 29.58 434 GLN B N 1
ATOM 7158 C CA . GLN B 1 436 ? 68.350 87.893 5.597 1.00 32.14 434 GLN B CA 1
ATOM 7159 C C . GLN B 1 436 ? 68.994 88.776 6.667 1.00 32.17 434 GLN B C 1
ATOM 7160 O O . GLN B 1 436 ? 70.034 89.430 6.439 1.00 29.07 434 GLN B O 1
ATOM 7166 N N . PHE B 1 437 ? 68.376 88.742 7.853 1.00 30.94 435 PHE B N 1
ATOM 7167 C CA . PHE B 1 437 ? 68.641 89.708 8.911 1.00 31.05 435 PHE B CA 1
ATOM 7168 C C . PHE B 1 437 ? 69.318 89.022 10.069 1.00 32.66 435 PHE B C 1
ATOM 7169 O O . PHE B 1 437 ? 68.814 88.027 10.569 1.00 31.74 435 PHE B O 1
ATOM 7177 N N . VAL B 1 438 ? 70.478 89.535 10.474 1.00 33.07 436 VAL B N 1
ATOM 7178 C CA . VAL B 1 438 ? 71.126 89.061 11.687 1.00 34.80 436 VAL B CA 1
ATOM 7179 C C . VAL B 1 438 ? 70.365 89.719 12.837 1.00 35.88 436 VAL B C 1
ATOM 7180 O O . VAL B 1 438 ? 70.106 90.936 12.827 1.00 36.91 436 VAL B O 1
ATOM 7184 N N . ARG B 1 439 ? 69.987 88.915 13.811 1.00 39.62 437 ARG B N 1
ATOM 7185 C CA . ARG B 1 439 ? 69.191 89.406 14.923 1.00 48.27 437 ARG B CA 1
ATOM 7186 C C . ARG B 1 439 ? 69.981 89.244 16.216 1.00 43.63 437 ARG B C 1
ATOM 7187 O O . ARG B 1 439 ? 70.360 88.134 16.610 1.00 41.25 437 ARG B O 1
ATOM 7195 N N . TYR B 1 440 ? 70.271 90.374 16.840 1.00 39.22 438 TYR B N 1
ATOM 7196 C CA . TYR B 1 440 ? 70.866 90.390 18.156 1.00 38.44 438 TYR B CA 1
ATOM 7197 C C . TYR B 1 440 ? 69.770 90.666 19.187 1.00 37.70 438 TYR B C 1
ATOM 7198 O O . TYR B 1 440 ? 68.607 90.942 18.846 1.00 38.96 438 TYR B O 1
ATOM 7207 N N . ARG B 1 441 ? 70.120 90.575 20.459 1.00 40.35 439 ARG B N 1
ATOM 7208 C CA . ARG B 1 441 ? 69.165 90.906 21.542 1.00 41.08 439 ARG B CA 1
ATOM 7209 C C . ARG B 1 441 ? 69.101 92.432 21.637 1.00 37.15 439 ARG B C 1
ATOM 7210 O O . ARG B 1 441 ? 70.102 93.141 21.345 1.00 31.17 439 ARG B O 1
ATOM 7218 N N . TRP B 1 442 ? 67.928 92.921 22.030 1.00 35.51 440 TRP B N 1
ATOM 7219 C CA . TRP B 1 442 ? 67.726 94.326 22.445 1.00 36.87 440 TRP B CA 1
ATOM 7220 C C . TRP B 1 442 ? 67.725 95.356 21.304 1.00 36.91 440 TRP B C 1
ATOM 7221 O O . TRP B 1 442 ? 68.026 96.535 21.517 1.00 40.60 440 TRP B O 1
ATOM 7232 N N . GLU B 1 443 ? 67.339 94.911 20.109 1.00 36.72 441 GLU B N 1
ATOM 7233 C CA . GLU B 1 443 ? 67.183 95.783 18.945 1.00 36.49 441 GLU B CA 1
ATOM 7234 C C . GLU B 1 443 ? 65.952 96.680 19.149 1.00 31.43 441 GLU B C 1
ATOM 7235 O O . GLU B 1 443 ? 64.858 96.193 19.382 1.00 30.58 441 GLU B O 1
ATOM 7241 N N . MET B 1 444 ? 66.133 97.990 19.031 1.00 29.45 442 MET B N 1
ATOM 7242 C CA . MET B 1 444 ? 65.029 98.919 19.029 1.00 27.52 442 MET B CA 1
ATOM 7243 C C . MET B 1 444 ? 64.326 98.861 17.658 1.00 29.89 442 MET B C 1
ATOM 7244 O O . MET B 1 444 ? 63.083 99.045 17.587 1.00 28.46 442 MET B O 1
ATOM 7249 N N . PHE B 1 445 ? 65.131 98.594 16.609 1.00 28.68 443 PHE B N 1
ATOM 7250 C CA . PHE B 1 445 ? 64.706 98.596 15.228 1.00 29.12 443 PHE B CA 1
ATOM 7251 C C . PHE B 1 445 ? 64.633 97.199 14.668 1.00 30.87 443 PHE B C 1
ATOM 7252 O O . PHE B 1 445 ? 65.611 96.473 14.670 1.00 32.19 443 PHE B O 1
ATOM 7260 N N . HIS B 1 446 ? 63.462 96.844 14.168 1.00 32.10 444 HIS B N 1
ATOM 7261 C CA . HIS B 1 446 ? 63.170 95.479 13.739 1.00 34.44 444 HIS B CA 1
ATOM 7262 C C . HIS B 1 446 ? 63.511 95.315 12.251 1.00 31.49 444 HIS B C 1
ATOM 7263 O O . HIS B 1 446 ? 63.850 96.283 11.592 1.00 32.98 444 HIS B O 1
ATOM 7270 N N . PRO B 1 447 ? 63.481 94.088 11.717 1.00 30.98 445 PRO B N 1
ATOM 7271 C CA . PRO B 1 447 ? 63.909 93.875 10.323 1.00 31.03 445 PRO B CA 1
ATOM 7272 C C . PRO B 1 447 ? 63.359 94.837 9.227 1.00 30.11 445 PRO B C 1
ATOM 7273 O O . PRO B 1 447 ? 64.115 95.233 8.316 1.00 26.68 445 PRO B O 1
ATOM 7277 N N . ALA B 1 448 ? 62.083 95.227 9.318 1.00 29.87 446 ALA B N 1
ATOM 7278 C CA . ALA B 1 448 ? 61.510 96.131 8.292 1.00 30.13 446 ALA B CA 1
ATOM 7279 C C . ALA B 1 448 ? 62.190 97.518 8.269 1.00 32.05 446 ALA B C 1
ATOM 7280 O O . ALA B 1 448 ? 62.253 98.183 7.223 1.00 31.89 446 ALA B O 1
ATOM 7282 N N . SER B 1 449 ? 62.712 97.953 9.413 1.00 29.65 447 SER B N 1
ATOM 7283 C CA . SER B 1 449 ? 63.419 99.222 9.445 1.00 29.82 447 SER B CA 1
ATOM 7284 C C . SER B 1 449 ? 64.782 99.131 8.782 1.00 28.15 447 SER B C 1
ATOM 7285 O O . SER B 1 449 ? 65.243 100.105 8.186 1.00 27.14 447 SER B O 1
ATOM 7288 N N . TRP B 1 450 ? 65.431 97.977 8.917 1.00 27.99 448 TRP B N 1
ATOM 7289 C CA . TRP B 1 450 ? 66.730 97.717 8.265 1.00 27.96 448 TRP B CA 1
ATOM 7290 C C . TRP B 1 450 ? 66.553 97.668 6.742 1.00 25.99 448 TRP B C 1
ATOM 7291 O O . TRP B 1 450 ? 67.319 98.285 5.991 1.00 21.86 448 TRP B O 1
ATOM 7302 N N . LEU B 1 451 ? 65.510 96.935 6.321 1.00 25.95 449 LEU B N 1
ATOM 7303 C CA . LEU B 1 451 ? 65.044 96.890 4.931 1.00 25.41 449 LEU B CA 1
ATOM 7304 C C . LEU B 1 451 ? 64.840 98.274 4.331 1.00 24.21 449 LEU B C 1
ATOM 7305 O O . LEU B 1 451 ? 65.283 98.523 3.218 1.00 23.49 449 LEU B O 1
ATOM 7310 N N . ALA B 1 452 ? 64.194 99.175 5.073 1.00 24.20 450 ALA B N 1
ATOM 7311 C CA . ALA B 1 452 ? 63.941 100.544 4.579 1.00 23.69 450 ALA B CA 1
ATOM 7312 C C . ALA B 1 452 ? 65.243 101.288 4.276 1.00 24.27 450 ALA B C 1
ATOM 7313 O O . ALA B 1 452 ? 65.337 102.064 3.312 1.00 24.18 450 ALA B O 1
ATOM 7315 N N . ILE B 1 453 ? 66.249 101.060 5.114 1.00 23.86 451 ILE B N 1
ATOM 7316 C CA . ILE B 1 453 ? 67.532 101.714 4.915 1.00 23.66 451 ILE B CA 1
ATOM 7317 C C . ILE B 1 453 ? 68.308 101.043 3.762 1.00 25.55 451 ILE B C 1
ATOM 7318 O O . ILE B 1 453 ? 68.832 101.740 2.875 1.00 23.13 451 ILE B O 1
ATOM 7323 N N . TYR B 1 454 ? 68.332 99.702 3.732 1.00 26.48 452 TYR B N 1
ATOM 7324 C CA . TYR B 1 454 ? 69.012 99.013 2.631 1.00 27.65 452 TYR B CA 1
ATOM 7325 C C . TYR B 1 454 ? 68.430 99.490 1.296 1.00 28.16 452 TYR B C 1
ATOM 7326 O O . TYR B 1 454 ? 69.176 99.939 0.418 1.00 27.25 452 TYR B O 1
ATOM 7335 N N . ASP B 1 455 ? 67.107 99.477 1.192 1.00 26.79 453 ASP B N 1
ATOM 7336 C CA . ASP B 1 455 ? 66.440 99.898 -0.030 1.00 27.82 453 ASP B CA 1
ATOM 7337 C C . ASP B 1 455 ? 66.610 101.376 -0.328 1.00 28.07 453 ASP B C 1
ATOM 7338 O O . ASP B 1 455 ? 66.832 101.757 -1.474 1.00 27.58 453 ASP B O 1
ATOM 7343 N N . GLY B 1 456 ? 66.510 102.221 0.686 1.00 30.71 454 GLY B N 1
ATOM 7344 C CA . GLY B 1 456 ? 66.729 103.677 0.510 1.00 30.22 454 GLY B CA 1
ATOM 7345 C C . GLY B 1 456 ? 68.098 104.054 -0.047 1.00 29.31 454 GLY B C 1
ATOM 7346 O O . GLY B 1 456 ? 68.214 104.991 -0.834 1.00 29.49 454 GLY B O 1
ATOM 7347 N N . PHE B 1 457 ? 69.140 103.327 0.366 1.00 29.87 455 PHE B N 1
ATOM 7348 C CA . PHE B 1 457 ? 70.476 103.532 -0.195 1.00 31.60 455 PHE B CA 1
ATOM 7349 C C . PHE B 1 457 ? 70.836 102.631 -1.371 1.00 28.97 455 PHE B C 1
ATOM 7350 O O . PHE B 1 457 ? 71.976 102.626 -1.774 1.00 29.18 455 PHE B O 1
ATOM 7358 N N . GLY B 1 458 ? 69.880 101.888 -1.920 1.00 29.35 456 GLY B N 1
ATOM 7359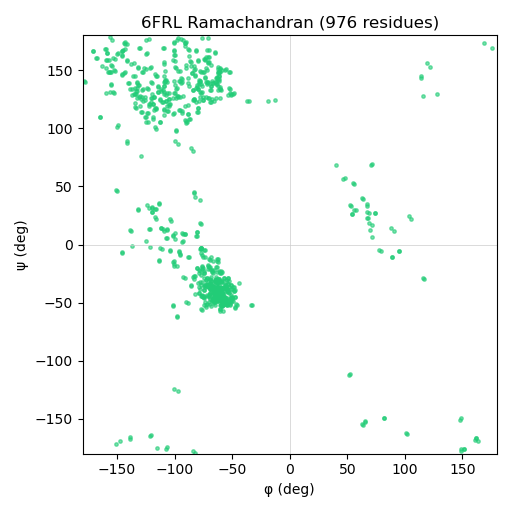 C CA . GLY B 1 458 ? 70.099 101.060 -3.089 1.00 28.73 456 GLY B CA 1
ATOM 7360 C C . GLY B 1 458 ? 71.030 99.856 -2.937 1.00 30.63 456 GLY B C 1
ATOM 7361 O O . GLY B 1 458 ? 71.638 99.440 -3.925 1.00 29.38 456 GLY B O 1
ATOM 7362 N N . LEU B 1 459 ? 71.142 99.284 -1.728 1.00 31.30 457 LEU B N 1
ATOM 7363 C CA . LEU B 1 459 ? 71.946 98.071 -1.520 1.00 29.66 457 LEU B CA 1
ATOM 7364 C C . LEU B 1 459 ? 71.061 96.824 -1.453 1.00 30.03 457 LEU B C 1
ATOM 7365 O O . LEU B 1 459 ? 70.339 96.650 -0.495 1.00 31.73 457 LEU B O 1
ATOM 7370 N N . TYR B 1 460 ? 71.175 95.942 -2.449 1.00 30.52 458 TYR B N 1
ATOM 7371 C CA . TYR B 1 460 ? 70.318 94.764 -2.596 1.00 29.72 458 TYR B CA 1
ATOM 7372 C C . TYR B 1 460 ? 71.140 93.497 -2.721 1.00 30.24 458 TYR B C 1
ATOM 7373 O O . TYR B 1 460 ? 72.241 93.557 -3.224 1.00 30.66 458 TYR B O 1
ATOM 7382 N N . PRO B 1 461 ? 70.600 92.339 -2.300 1.00 31.78 459 PRO B N 1
ATOM 7383 C CA . PRO B 1 461 ? 71.333 91.086 -2.397 1.00 33.99 459 PRO B CA 1
ATOM 7384 C C . PRO B 1 461 ? 71.509 90.582 -3.808 1.00 39.80 459 PRO B C 1
ATOM 7385 O O . PRO B 1 461 ? 70.707 90.921 -4.665 1.00 39.29 459 PRO B O 1
ATOM 7389 N N . ASP B 1 462 ? 72.524 89.741 -4.011 1.00 47.73 460 ASP B N 1
ATOM 7390 C CA . ASP B 1 462 ? 72.860 89.174 -5.338 1.00 57.93 460 ASP B CA 1
ATOM 7391 C C . ASP B 1 462 ? 71.794 88.143 -5.665 1.00 62.85 460 ASP B C 1
ATOM 7392 O O . ASP B 1 462 ? 71.181 88.221 -6.730 1.00 69.26 460 ASP B O 1
ATOM 7397 N N . HIS B 1 463 ? 71.580 87.194 -4.748 1.00 69.19 461 HIS B N 1
ATOM 7398 C CA . HIS B 1 463 ? 70.451 86.263 -4.863 1.00 81.43 461 HIS B CA 1
ATOM 7399 C C . HIS B 1 463 ? 69.459 86.306 -3.696 1.00 81.04 461 HIS B C 1
ATOM 7400 O O . HIS B 1 463 ? 69.809 86.274 -2.481 1.00 77.04 461 HIS B O 1
ATOM 7407 N N . HIS B 1 464 ? 68.195 86.430 -4.100 1.00 75.48 462 HIS B N 1
ATOM 7408 C CA . HIS B 1 464 ? 66.999 86.190 -3.254 1.00 70.31 462 HIS B CA 1
ATOM 7409 C C . HIS B 1 464 ? 66.803 84.673 -2.933 1.00 64.60 462 HIS B C 1
ATOM 7410 O O . HIS B 1 464 ? 67.562 83.818 -3.396 1.00 77.56 462 HIS B O 1
ATOM 7417 N N . ASP B 1 465 ? 65.777 84.359 -2.146 1.00 54.20 463 ASP B N 1
ATOM 7418 C CA . ASP B 1 465 ? 65.446 82.988 -1.696 1.00 51.73 463 ASP B CA 1
ATOM 7419 C C . ASP B 1 465 ? 64.935 82.143 -2.894 1.00 49.21 463 ASP B C 1
ATOM 7420 O O . ASP B 1 465 ? 63.949 82.528 -3.496 1.00 57.83 463 ASP B O 1
ATOM 7425 N N . PRO B 1 466 ? 65.575 80.987 -3.228 1.00 50.00 464 PRO B N 1
ATOM 7426 C CA . PRO B 1 466 ? 65.217 80.259 -4.484 1.00 53.63 464 PRO B CA 1
ATOM 7427 C C . PRO B 1 466 ? 63.885 79.506 -4.504 1.00 57.66 464 PRO B C 1
ATOM 7428 O O . PRO B 1 466 ? 63.531 78.959 -5.545 1.00 65.82 464 PRO B O 1
ATOM 7432 N N . ALA B 1 467 ? 63.159 79.451 -3.384 1.00 55.18 465 ALA B N 1
ATOM 7433 C CA . ALA B 1 467 ? 61.787 78.897 -3.391 1.00 57.54 465 ALA B CA 1
ATOM 7434 C C . ALA B 1 467 ? 60.810 79.838 -4.118 1.00 53.46 465 ALA B C 1
ATOM 7435 O O . ALA B 1 467 ? 59.743 79.423 -4.577 1.00 50.00 465 ALA B O 1
ATOM 7437 N N . VAL B 1 468 ? 61.227 81.096 -4.207 1.00 49.46 466 VAL B N 1
ATOM 7438 C CA . VAL B 1 468 ? 60.499 82.177 -4.856 1.00 52.90 466 VAL B CA 1
ATOM 7439 C C . VAL B 1 468 ? 60.488 82.059 -6.371 1.00 53.69 466 VAL B C 1
ATOM 7440 O O . VAL B 1 468 ? 59.512 82.430 -6.985 1.00 55.47 466 VAL B O 1
ATOM 7444 N N . ASP B 1 469 ? 61.575 81.565 -6.975 1.00 60.60 467 ASP B N 1
ATOM 7445 C CA . ASP B 1 469 ? 61.662 81.334 -8.451 1.00 56.01 467 ASP B CA 1
ATOM 7446 C C . ASP B 1 469 ? 60.761 80.197 -8.973 1.00 55.65 467 ASP B C 1
ATOM 7447 O O . ASP B 1 469 ? 60.614 80.049 -10.173 1.00 56.96 467 ASP B O 1
ATOM 7452 N N . ALA B 1 470 ? 60.169 79.404 -8.075 1.00 57.89 468 ALA B N 1
ATOM 7453 C CA . ALA B 1 470 ? 59.049 78.487 -8.387 1.00 59.87 468 ALA B CA 1
ATOM 7454 C C . ALA B 1 470 ? 57.765 79.188 -8.932 1.00 65.92 468 ALA B C 1
ATOM 7455 O O . ALA B 1 470 ? 56.935 78.559 -9.599 1.00 77.91 468 ALA B O 1
ATOM 7457 N N . MET B 1 471 ? 57.592 80.470 -8.626 1.00 62.61 469 MET B N 1
ATOM 7458 C CA . MET B 1 471 ? 56.410 81.252 -9.020 1.00 63.90 469 MET B CA 1
ATOM 7459 C C . MET B 1 471 ? 56.519 81.790 -10.463 1.00 62.07 469 MET B C 1
ATOM 7460 O O . MET B 1 471 ? 57.609 82.126 -10.947 1.00 59.81 469 MET B O 1
ATOM 7465 N N . ASP B 1 472 ? 55.379 81.858 -11.149 1.00 55.33 470 ASP B N 1
ATOM 7466 C CA . ASP B 1 472 ? 55.332 82.287 -12.549 1.00 58.19 470 ASP B CA 1
ATOM 7467 C C . ASP B 1 472 ? 55.469 83.833 -12.649 1.00 56.78 470 ASP B C 1
ATOM 7468 O O . ASP B 1 472 ? 54.734 84.540 -11.970 1.00 50.70 470 ASP B O 1
ATOM 7473 N N . PRO B 1 473 ? 56.378 84.359 -13.508 1.00 59.62 471 PRO B N 1
ATOM 7474 C CA . PRO B 1 473 ? 56.588 85.827 -13.604 1.00 59.50 471 PRO B CA 1
ATOM 7475 C C . PRO B 1 473 ? 55.366 86.660 -14.001 1.00 59.58 471 PRO B C 1
ATOM 7476 O O . PRO B 1 473 ? 55.249 87.814 -13.573 1.00 56.35 471 PRO B O 1
ATOM 7480 N N . ALA B 1 474 ? 54.477 86.090 -14.814 1.00 63.88 472 ALA B N 1
ATOM 7481 C CA . ALA B 1 474 ? 53.198 86.728 -15.135 1.00 60.36 472 ALA B CA 1
ATOM 7482 C C . ALA B 1 474 ? 52.259 86.719 -13.929 1.00 60.56 472 ALA B C 1
ATOM 7483 O O . ALA B 1 474 ? 51.640 87.753 -13.635 1.00 62.29 472 ALA B O 1
ATOM 7485 N N . TYR B 1 475 ? 52.166 85.590 -13.214 1.00 58.10 473 TYR B N 1
ATOM 7486 C CA . TYR B 1 475 ? 51.317 85.527 -12.004 1.00 56.49 473 TYR B CA 1
ATOM 7487 C C . TYR B 1 475 ? 51.784 86.465 -10.880 1.00 57.54 473 TYR B C 1
ATOM 7488 O O . TYR B 1 475 ? 50.983 87.100 -10.220 1.00 63.72 473 TYR B O 1
ATOM 7497 N N . LEU B 1 476 ? 53.085 86.486 -10.646 1.00 54.57 474 LEU B N 1
ATOM 7498 C CA . LEU B 1 476 ? 53.709 87.349 -9.655 1.00 57.95 474 LEU B CA 1
ATOM 7499 C C . LEU B 1 476 ? 53.421 88.808 -9.974 1.00 58.36 474 LEU B C 1
ATOM 7500 O O . LEU B 1 476 ? 52.911 89.535 -9.102 1.00 64.77 474 LEU B O 1
ATOM 7505 N N . ALA B 1 477 ? 53.703 89.202 -11.222 1.00 53.51 475 ALA B N 1
ATOM 7506 C CA . ALA B 1 477 ? 53.550 90.591 -11.692 1.00 55.11 475 ALA B CA 1
ATOM 7507 C C . ALA B 1 477 ? 52.181 91.204 -11.402 1.00 57.88 475 ALA B C 1
ATOM 7508 O O . ALA B 1 477 ? 52.092 92.408 -11.115 1.00 53.30 475 ALA B O 1
ATOM 7510 N N . ARG B 1 478 ? 51.137 90.366 -11.473 1.00 59.37 476 ARG B N 1
ATOM 7511 C CA . ARG B 1 478 ? 49.754 90.800 -11.254 1.00 64.18 476 ARG B CA 1
ATOM 7512 C C . ARG B 1 478 ? 49.345 90.789 -9.794 1.00 56.90 476 ARG B C 1
ATOM 7513 O O . ARG B 1 478 ? 48.571 91.635 -9.396 1.00 60.76 476 ARG B O 1
ATOM 7521 N N . SER B 1 479 ? 49.840 89.847 -9.001 1.00 51.26 477 SER B N 1
ATOM 7522 C CA . SER B 1 479 ? 49.656 89.901 -7.523 1.00 48.78 477 SER B CA 1
ATOM 7523 C C . SER B 1 479 ? 50.260 91.189 -6.929 1.00 43.77 477 SER B C 1
ATOM 7524 O O . SER B 1 479 ? 49.666 91.832 -6.070 1.00 37.93 477 SER B O 1
ATOM 7527 N N . LEU B 1 480 ? 51.435 91.554 -7.409 1.00 41.67 478 LEU B N 1
ATOM 7528 C CA . LEU B 1 480 ? 52.097 92.772 -6.974 1.00 41.31 478 LEU B CA 1
ATOM 7529 C C . LEU B 1 480 ? 51.380 94.054 -7.438 1.00 43.10 478 LEU B C 1
ATOM 7530 O O . LEU B 1 480 ? 51.335 95.013 -6.695 1.00 39.81 478 LEU B O 1
ATOM 7535 N N . ALA B 1 481 ? 50.838 94.068 -8.654 1.00 47.40 479 ALA B N 1
ATOM 7536 C CA . ALA B 1 481 ? 50.097 95.244 -9.146 1.00 45.02 479 ALA B CA 1
ATOM 7537 C C . ALA B 1 481 ? 48.790 95.446 -8.376 1.00 39.06 479 ALA B C 1
ATOM 7538 O O . ALA B 1 481 ? 48.405 96.577 -8.120 1.00 36.03 479 ALA B O 1
ATOM 7540 N N . GLU B 1 482 ? 48.136 94.355 -7.995 1.00 38.42 480 GLU B N 1
ATOM 7541 C CA . GLU B 1 482 ? 46.958 94.411 -7.103 1.00 46.16 480 GLU B CA 1
ATOM 7542 C C . GLU B 1 482 ? 47.252 95.023 -5.712 1.00 47.66 480 GLU B C 1
ATOM 7543 O O . GLU B 1 482 ? 46.487 95.857 -5.225 1.00 52.82 480 GLU B O 1
ATOM 7549 N N . MET B 1 483 ? 48.352 94.596 -5.076 1.00 48.29 481 MET B N 1
ATOM 7550 C CA . MET B 1 483 ? 48.812 95.160 -3.800 1.00 42.41 481 MET B CA 1
ATOM 7551 C C . MET B 1 483 ? 49.077 96.649 -3.967 1.00 40.58 481 MET B C 1
ATOM 7552 O O . MET B 1 483 ? 48.569 97.456 -3.215 1.00 44.85 481 MET B O 1
ATOM 7557 N N . ARG B 1 484 ? 49.879 96.978 -4.969 1.00 38.55 482 ARG B N 1
ATOM 7558 C CA . ARG B 1 484 ? 50.321 98.326 -5.294 1.00 42.01 482 ARG B CA 1
ATOM 7559 C C . ARG B 1 484 ? 49.126 99.272 -5.464 1.00 42.08 482 ARG B C 1
ATOM 7560 O O . ARG B 1 484 ? 49.124 100.395 -4.976 1.00 43.58 482 ARG B O 1
ATOM 7568 N N . ALA B 1 485 ? 48.088 98.767 -6.110 1.00 45.94 483 ALA B N 1
ATOM 7569 C CA . ALA B 1 485 ? 46.839 99.492 -6.307 1.00 46.42 483 ALA B CA 1
ATOM 7570 C C . ALA B 1 485 ? 45.983 99.590 -5.031 1.00 47.64 483 ALA B C 1
ATOM 7571 O O . ALA B 1 485 ? 45.456 100.662 -4.764 1.00 51.36 483 ALA B O 1
ATOM 7573 N N . ASN B 1 486 ? 45.831 98.508 -4.260 1.00 41.52 484 ASN B N 1
ATOM 7574 C CA . ASN B 1 486 ? 45.051 98.556 -2.999 1.00 43.90 484 ASN B CA 1
ATOM 7575 C C . ASN B 1 486 ? 45.540 99.697 -2.089 1.00 39.94 484 ASN B C 1
ATOM 7576 O O . ASN B 1 486 ? 44.759 100.478 -1.538 1.00 36.90 484 ASN B O 1
ATOM 7581 N N . ILE B 1 487 ? 46.856 99.775 -1.941 1.00 38.64 485 ILE B N 1
ATOM 7582 C CA . ILE B 1 487 ? 47.481 100.856 -1.166 1.00 37.29 485 ILE B CA 1
ATOM 7583 C C . ILE B 1 487 ? 47.227 102.244 -1.782 1.00 32.18 485 ILE B C 1
ATOM 7584 O O . ILE B 1 487 ? 46.847 103.169 -1.073 1.00 30.85 485 ILE B O 1
ATOM 7589 N N . ALA B 1 488 ? 47.455 102.384 -3.088 1.00 32.28 486 ALA B N 1
ATOM 7590 C CA . ALA B 1 488 ? 47.389 103.711 -3.745 1.00 30.55 486 ALA B CA 1
ATOM 7591 C C . ALA B 1 488 ? 45.963 104.268 -3.637 1.00 29.80 486 ALA B C 1
ATOM 7592 O O . ALA B 1 488 ? 45.805 105.413 -3.280 1.00 28.37 486 ALA B O 1
ATOM 7594 N N . ASP B 1 489 ? 44.964 103.404 -3.838 1.00 28.24 487 ASP B N 1
ATOM 7595 C CA . ASP B 1 489 ? 43.537 103.734 -3.725 1.00 30.96 487 ASP B CA 1
ATOM 7596 C C . ASP B 1 489 ? 43.018 103.988 -2.302 1.00 33.95 487 ASP B C 1
ATOM 7597 O O . ASP B 1 489 ? 42.126 104.840 -2.101 1.00 35.35 487 ASP B O 1
ATOM 7602 N N . LEU B 1 490 ? 43.542 103.235 -1.334 1.00 35.17 488 LEU B N 1
ATOM 7603 C CA . LEU B 1 490 ? 43.294 103.480 0.090 1.00 35.70 488 LEU B CA 1
ATOM 7604 C C . LEU B 1 490 ? 43.871 104.860 0.483 1.00 35.05 488 LEU B C 1
ATOM 7605 O O . LEU B 1 490 ? 43.177 105.685 1.097 1.00 38.71 488 LEU B O 1
ATOM 7610 N N . VAL B 1 491 ? 45.116 105.129 0.081 1.00 32.78 489 VAL B N 1
ATOM 7611 C CA . VAL B 1 491 ? 45.707 106.456 0.295 1.00 33.22 489 VAL B CA 1
ATOM 7612 C C . VAL B 1 491 ? 44.867 107.551 -0.307 1.00 29.70 489 VAL B C 1
ATOM 7613 O O . VAL B 1 491 ? 44.659 108.562 0.321 1.00 32.51 489 VAL B O 1
ATOM 7617 N N . ALA B 1 492 ? 44.423 107.346 -1.536 1.00 31.30 490 ALA B N 1
ATOM 7618 C CA . ALA B 1 492 ? 43.724 108.369 -2.332 1.00 30.99 490 ALA B CA 1
ATOM 7619 C C . ALA B 1 492 ? 42.453 108.839 -1.649 1.00 31.21 490 ALA B C 1
ATOM 7620 O O . ALA B 1 492 ? 42.152 110.050 -1.613 1.00 29.48 490 ALA B O 1
ATOM 7622 N N . ARG B 1 493 ? 41.743 107.889 -1.052 1.00 30.67 491 ARG B N 1
ATOM 7623 C CA . ARG B 1 493 ? 40.506 108.213 -0.369 1.00 33.36 491 ARG B CA 1
ATOM 7624 C C . ARG B 1 493 ? 40.614 108.560 1.122 1.00 34.88 491 ARG B C 1
ATOM 7625 O O . ARG B 1 493 ? 39.593 108.728 1.788 1.00 36.37 491 ARG B O 1
ATOM 7633 N N . THR B 1 494 ? 41.831 108.718 1.641 1.00 33.64 492 THR B N 1
ATOM 7634 C CA . THR B 1 494 ? 42.037 109.006 3.049 1.00 31.77 492 THR B CA 1
ATOM 7635 C C . THR B 1 494 ? 42.151 110.524 3.206 1.00 31.15 492 THR B C 1
ATOM 7636 O O . THR B 1 494 ? 42.720 111.206 2.343 1.00 31.30 492 THR B O 1
ATOM 7640 N N . PRO B 1 495 ? 41.611 111.082 4.308 1.00 32.06 493 PRO B N 1
ATOM 7641 C CA . PRO B 1 495 ? 41.743 112.546 4.460 1.00 30.96 493 PRO B CA 1
ATOM 7642 C C . PRO B 1 495 ? 43.173 113.042 4.636 1.00 32.03 493 PRO B C 1
ATOM 7643 O O . PRO B 1 495 ? 44.070 112.263 4.895 1.00 33.05 493 PRO B O 1
ATOM 7647 N N . GLU B 1 496 ? 43.370 114.341 4.486 1.00 35.61 494 GLU B N 1
ATOM 7648 C CA . GLU B 1 496 ? 44.667 114.944 4.666 1.00 39.65 494 GLU B CA 1
ATOM 7649 C C . GLU B 1 496 ? 45.010 114.976 6.146 1.00 41.83 494 GLU B C 1
ATOM 7650 O O . GLU B 1 496 ? 44.144 114.902 7.017 1.00 39.97 494 GLU B O 1
ATOM 7656 N N . HIS B 1 497 ? 46.295 115.135 6.404 1.00 41.19 495 HIS B N 1
ATOM 7657 C CA . HIS B 1 497 ? 46.833 115.372 7.742 1.00 38.23 495 HIS B CA 1
ATOM 7658 C C . HIS B 1 497 ? 46.063 116.511 8.425 1.00 40.25 495 HIS B C 1
ATOM 7659 O O . HIS B 1 497 ? 45.653 116.374 9.584 1.00 46.20 495 HIS B O 1
ATOM 7666 N N . ALA B 1 498 ? 45.823 117.605 7.699 1.00 39.69 496 ALA B N 1
ATOM 7667 C CA . ALA B 1 498 ? 45.190 118.803 8.267 1.00 37.67 496 ALA B CA 1
ATOM 7668 C C . ALA B 1 498 ? 43.842 118.533 8.910 1.00 38.44 496 ALA B C 1
ATOM 7669 O O . ALA B 1 498 ? 43.529 119.184 9.905 1.00 44.07 496 ALA B O 1
ATOM 7671 N N . GLN B 1 499 ? 43.057 117.590 8.375 1.00 36.26 497 GLN B N 1
ATOM 7672 C CA . GLN B 1 499 ? 41.716 117.293 8.937 1.00 33.62 497 GLN B CA 1
ATOM 7673 C C . GLN B 1 499 ? 41.752 116.697 10.361 1.00 36.17 497 GLN B C 1
ATOM 7674 O O . GLN B 1 499 ? 40.868 116.967 11.183 1.00 39.55 497 GLN B O 1
ATOM 7680 N N . PHE B 1 500 ? 42.743 115.844 10.621 1.00 38.53 498 PHE B N 1
ATOM 7681 C CA . PHE B 1 500 ? 42.943 115.244 11.936 1.00 35.47 498 PHE B CA 1
ATOM 7682 C C . PHE B 1 500 ? 43.399 116.285 12.943 1.00 34.69 498 PHE B C 1
ATOM 7683 O O . PHE B 1 500 ? 43.003 116.237 14.098 1.00 33.01 498 PHE B O 1
ATOM 7691 N N . LEU B 1 501 ? 44.235 117.213 12.486 1.00 33.88 499 LEU B N 1
ATOM 7692 C CA . LEU B 1 501 ? 44.715 118.306 13.324 1.00 37.85 499 LEU B CA 1
ATOM 7693 C C . LEU B 1 501 ? 43.635 119.341 13.634 1.00 43.37 499 LEU B C 1
ATOM 7694 O O . LEU B 1 501 ? 43.632 119.903 14.731 1.00 51.50 499 LEU B O 1
ATOM 7699 N N . ALA B 1 502 ? 42.747 119.614 12.671 1.00 45.11 500 ALA B N 1
ATOM 7700 C CA . ALA B 1 502 ? 41.571 120.488 12.881 1.00 44.90 500 ALA B CA 1
ATOM 7701 C C . ALA B 1 502 ? 40.598 119.928 13.933 1.00 43.02 500 ALA B C 1
ATOM 7702 O O . ALA B 1 502 ? 39.938 120.696 14.619 1.00 42.33 500 ALA B O 1
ATOM 7704 N N . GLY B 1 503 ? 40.521 118.599 14.044 1.00 45.81 501 GLY B N 1
ATOM 7705 C CA . GLY B 1 503 ? 39.759 117.906 15.105 1.00 49.08 501 GLY B CA 1
ATOM 7706 C C . GLY B 1 503 ? 40.407 117.855 16.484 1.00 51.47 501 GLY B C 1
ATOM 7707 O O . GLY B 1 503 ? 39.816 117.324 17.404 1.00 54.70 501 GLY B O 1
ATOM 7708 N N . LEU B 1 504 ? 41.626 118.375 16.610 1.00 55.09 502 LEU B N 1
ATOM 7709 C CA . LEU B 1 504 ? 42.225 118.744 17.894 1.00 58.93 502 LEU B CA 1
ATOM 7710 C C . LEU B 1 504 ? 42.103 120.259 18.239 1.00 65.47 502 LEU B C 1
ATOM 7711 O O . LEU B 1 504 ? 42.213 120.633 19.395 1.00 70.00 502 LEU B O 1
ATOM 7716 N N . ASP B 1 505 ? 41.839 121.112 17.250 1.00 75.74 503 ASP B N 1
ATOM 7717 C CA . ASP B 1 505 ? 42.088 122.566 17.337 1.00 81.18 503 ASP B CA 1
ATOM 7718 C C . ASP B 1 505 ? 40.814 123.402 17.275 1.00 86.70 503 ASP B C 1
ATOM 7719 O O . ASP B 1 505 ? 39.708 122.837 17.268 1.00 70.81 503 ASP B O 1
ATOM 7724 N N . PRO B 1 506 ? 40.984 124.764 17.252 1.00 97.45 504 PRO B N 1
ATOM 7725 C CA . PRO B 1 506 ? 40.075 125.718 16.587 1.00 91.60 504 PRO B CA 1
ATOM 7726 C C . PRO B 1 506 ? 39.847 125.371 15.116 1.00 89.16 504 PRO B C 1
ATOM 7727 O O . PRO B 1 506 ? 39.209 124.365 14.814 1.00 85.11 504 PRO B O 1
#

Foldseek 3Di:
DLFFQEEEEEEFFLLRLLLLLQCCLVCLPPRYAAEYEYADFKAWADQVVCVSVVSSVDDPVVLQVQFLKFKAQFAWEAQLAHHGFIFTQGAAFFADDDPNAHPVLLVVVLVVVPDDDASLLRALSRLLLVLLFDDDQDVVHPDRSRDGGITITGHRRSSRVVSVVSSVVSPHHYHHFAFPDWDADPVQRATAWTQTPVGDTGGGLAYEYPVAQVQRPLPVSVPFDWDFDCLLPQWWKKKKFKFFADPPQQDGNHWYWYDDAFFIKIWGDGNGMIIIMTTGHCVVDDPVRRCVVGVVDHNHHTPDDIDMDTFTFTAGQFQDDRRYHYAFRSGGDDDCPRRCRSVRSVVSSVLCVVLVDTSVPDPVSSVVSRVLSVVLSVLVSLLVLLSLCLGNYDNHPSNVCSVVRDHDPVNVVQLVCCQAENDGDDDPNHPDDPSSVVSSCSSSVHHHPDYDVVSVVDDSVVSVVVVVVSSVVSNVVSVPGDRSVVVVVVD/DLFFQEEEEEEFFLLRLLLLLQCCLVCLPPNYAAEYEYQFKAWADQVVCVSVVSSVDHPLVLQLQFLKFKAQFAWEAQLAHHPFIFTQGQAFFAAADPNFHPVLLVVVLVVVPDDDASLLRALSRLLLVLLFDDDQDPVDPDRSRDGGITITGHRRSSSVVSVVSSVVSPYHYHNFAFPDWDADPPQRATAWTQTPVGDTGGGLAYEYPVAQVQRPLPVSVPFDWDFDCLLPQWWKKKKFKFFADPPQQDGNHWYWYDDAFFIKIWGDGNGMIIIMTTGHCVVDPPVRRCVVGVVDHNHHTPDDIDMDTFTFTAGQFQDDRRYHYAFRSGGDDDCPRRCRSVRSVVLSVLCVVLVDGSVPDPVSSVVSRVLSVVLSVLVSLLVLLSLCLGNDDNHPNNVCSVVRDHDPVNVVQLVCCQAENDGDDDPNHPDDPSSVVSSCSSSVNHHPHYDVVSVVDDSVVSVVVVVVSSVVSNVVSVPGDRSVVVVVVSHD

Radius of gyration: 31.03 Å; Cα contacts (8 Å, |Δi|>4): 1980; chains: 2; bounding box: 56×91×71 Å

Nearest PDB structures (foldseek):
  6frl-assembly1_A  TM=1.002E+00  e=0.000E+00  Brevundimonas sp. BAL3
  6frl-assembly1_B  TM=1.002E+00  e=1.589E-102  Brevundimonas sp. BAL3
  4z44-assembly1_A-2  TM=9.269E-01  e=1.779E-47  Pseudomonas fluorescens
  2apg-assembly1_A  TM=9.264E-01  e=9.103E-47  Pseudomonas fluorescens
  2jkc-assembly1_A-2  TM=9.276E-01  e=1.435E-45  Pseudomonas fluorescens